Protein AF-0000000084667938 (afdb_homodimer)

Sequence (828 aa):
MRTMALGTPTEALTEAGTARRRITAACHGCRARKSRCDGQRPRCQRCQQSNSGCMYPEENSRPWHREHHQPMIQSAAPLVGQAELATAPTSSPPALDPLAAHQTPSVDVCRDRRFLSRDVLSQHIEAYFVYIYHIPGYNFFHRPSLLEDLYHDRIPSILSTAICAIVSGYLNRSRAGKQLSVEWATDVDSYLSTNMNNLTLLNLQLMVLSLYQHLSYRQFGRSWLILGTATRLALGIQLNKESRLAPESEGIALRECQRRLAWGIFIQDKLHSGGIDEFVAMPARWMQISLPLEEDDFLRERSRQPVFLSDDPGHVPQEGLGISAYTVVLMQLRHEILQSSSSSQIGDAAMIASLVSLETRMQRFYAALPAHLRLTDRNLFAYSSSSRLIAFISLNTWYLQACCDLFRICLPGMMRTMALGTPTEALTEAGTARRRITAACHGCRARKSRCDGQRPRCQRCQQSNSGCMYPEENSRPWHREHHQPMIQSAAPLVGQAELATAPTSSPPALDPLAAHQTPSVDVCRDRRFLSRDVLSQHIEAYFVYIYHIPGYNFFHRPSLLEDLYHDRIPSILSTAICAIVSGYLNRSRAGKQLSVEWATDVDSYLSTNMNNLTLLNLQLMVLSLYQHLSYRQFGRSWLILGTATRLALGIQLNKESRLAPESEGIALRECQRRLAWGIFIQDKLHSGGIDEFVAMPARWMQISLPLEEDDFLRERSRQPVFLSDDPGHVPQEGLGISAYTVVLMQLRHEILQSSSSSQIGDAAMIASLVSLETRMQRFYAALPAHLRLTDRNLFAYSSSSRLIAFISLNTWYLQACCDLFRICLPGM

Radius of gyration: 36.8 Å; Cα contacts (8 Å, |Δi|>4): 909; chains: 2; bounding box: 101×114×117 Å

Organism: Exserohilum turcicum (strain 28A) (NCBI:txid671987)

InterPro domains:
  IPR001138 Zn(2)Cys(6) fungal-type DNA-binding domain [PF00172] (26-61)
  IPR001138 Zn(2)Cys(6) fungal-type DNA-binding domain [PS00463] (26-54)
  IPR001138 Zn(2)Cys(6) fungal-type DNA-binding domain [PS50048] (26-56)
  IPR001138 Zn(2)Cys(6) fungal-type DNA-binding domain [SM00066] (21-65)
  IPR001138 Zn(2)Cys(6) fungal-type DNA-binding domain [cd00067] (22-57)
  IPR007219 Xylanolytic transcriptional activator, regulatory domain [PF04082] (126-348)
  IPR007219 Xylanolytic transcriptional activator, regulatory domain [SM00906] (223-298)
  IPR036864 Zn(2)-C6 fungal-type DNA-binding domain superfamily [G3DSA:4.10.240.10] (18-77)
  IPR036864 Zn(2)-C6 fungal-type DNA-binding domain superfamily [SSF57701] (17-60)
  IPR050815 Transcription factor, fungi [PTHR47338] (10-412)

Nearest PDB structures (foldseek):
  3ceq-assembly1_A  TM=2.970E-01  e=5.675E-01  Homo sapiens
  4y6c-assembly1_A-2  TM=4.890E-01  e=3.704E+00  Podospora anserina
  5o09-assembly1_1C  TM=3.428E-01  e=1.954E+00  Prosthecobacter vanneervenii
  5o01-assembly2_B  TM=3.754E-01  e=4.033E+00  Prosthecobacter vanneervenii
  5fjy-assembly2_C-2  TM=2.955E-01  e=2.633E+00  Mus musculus

Structure (mmCIF, N/CA/C/O backbone):
data_AF-0000000084667938-model_v1
#
loop_
_entity.id
_entity.type
_entity.pdbx_description
1 polymer 'Zn(2)-C6 fungal-type domain-containing protein'
#
loop_
_atom_site.group_PDB
_atom_site.id
_atom_site.type_symbol
_atom_site.label_atom_id
_atom_site.label_alt_id
_atom_site.label_comp_id
_atom_site.label_asym_id
_atom_site.label_entity_id
_atom_site.label_seq_id
_atom_site.pdbx_PDB_ins_code
_atom_site.Cartn_x
_atom_site.Cartn_y
_atom_site.Cartn_z
_atom_site.occupancy
_atom_site.B_iso_or_equiv
_atom_site.auth_seq_id
_atom_site.auth_comp_id
_atom_site.auth_asym_id
_atom_site.auth_atom_id
_atom_site.pdbx_PDB_model_num
ATOM 1 N N . MET A 1 1 ? -57.5 -2.74 -85.188 1 15.11 1 MET A N 1
ATOM 2 C CA . MET A 1 1 ? -56.156 -3.207 -84.812 1 15.11 1 MET A CA 1
ATOM 3 C C . MET A 1 1 ? -56.188 -3.76 -83.375 1 15.11 1 MET A C 1
ATOM 5 O O . MET A 1 1 ? -55.781 -4.891 -83.125 1 15.11 1 MET A O 1
ATOM 9 N N . ARG A 1 2 ? -55.688 -3.002 -81.938 1 16.14 2 ARG A N 1
ATOM 10 C CA . ARG A 1 2 ? -54.312 -3.166 -81.5 1 16.14 2 ARG A CA 1
ATOM 11 C C . ARG A 1 2 ? -54.25 -4.137 -80.312 1 16.14 2 ARG A C 1
ATOM 13 O O . ARG A 1 2 ? -55.219 -4.293 -79.562 1 16.14 2 ARG A O 1
ATOM 20 N N . THR A 1 3 ? -52.938 -4.383 -79.812 1 17.25 3 THR A N 1
ATOM 21 C CA . THR A 1 3 ? -51.969 -5.406 -79.5 1 17.25 3 THR A CA 1
ATOM 22 C C . THR A 1 3 ? -52 -5.707 -78 1 17.25 3 THR A C 1
ATOM 24 O O . THR A 1 3 ? -52.594 -4.961 -77.25 1 17.25 3 THR A O 1
ATOM 27 N N . MET A 1 4 ? -50.781 -5.742 -77.375 1 18.44 4 MET A N 1
ATOM 28 C CA . MET A 1 4 ? -49.906 -6.582 -76.625 1 18.44 4 MET A CA 1
ATOM 29 C C . MET A 1 4 ? -50.062 -6.324 -75.125 1 18.44 4 MET A C 1
ATOM 31 O O . MET A 1 4 ? -50.219 -7.266 -74.312 1 18.44 4 MET A O 1
ATOM 35 N N . ALA A 1 5 ? -49.375 -5.238 -74.312 1 20.41 5 ALA A N 1
ATOM 36 C CA . ALA A 1 5 ? -48.062 -5.441 -73.688 1 20.41 5 ALA A CA 1
ATOM 37 C C . ALA A 1 5 ? -48.188 -5.77 -72.188 1 20.41 5 ALA A C 1
ATOM 39 O O . ALA A 1 5 ? -48.906 -5.094 -71.5 1 20.41 5 ALA A O 1
ATOM 40 N N . LEU A 1 6 ? -47.594 -6.879 -71.688 1 24.2 6 LEU A N 1
ATOM 41 C CA . LEU A 1 6 ? -47.406 -7.742 -70.5 1 24.2 6 LEU A CA 1
ATOM 42 C C . LEU A 1 6 ? -46.625 -7.027 -69.438 1 24.2 6 LEU A C 1
ATOM 44 O O . LEU A 1 6 ? -45.406 -6.781 -69.562 1 24.2 6 LEU A O 1
ATOM 48 N N . GLY A 1 7 ? -47.031 -6.098 -68.812 1 23.89 7 GLY A N 1
ATOM 49 C CA . GLY A 1 7 ? -46.156 -5.188 -68.062 1 23.89 7 GLY A CA 1
ATOM 50 C C . GLY A 1 7 ? -45.438 -5.852 -66.938 1 23.89 7 GLY A C 1
ATOM 51 O O . GLY A 1 7 ? -46.062 -6.488 -66.062 1 23.89 7 GLY A O 1
ATOM 52 N N . THR A 1 8 ? -44.031 -6.168 -67.25 1 26.73 8 THR A N 1
ATOM 53 C CA . THR A 1 8 ? -42.875 -6.84 -66.688 1 26.73 8 THR A CA 1
ATOM 54 C C . THR A 1 8 ? -42.562 -6.285 -65.25 1 26.73 8 THR A C 1
ATOM 56 O O . THR A 1 8 ? -42.281 -5.102 -65.125 1 26.73 8 THR A O 1
ATOM 59 N N . PRO A 1 9 ? -43.156 -6.867 -64.25 1 29.2 9 PRO A N 1
ATOM 60 C CA . PRO A 1 9 ? -42.906 -6.23 -62.969 1 29.2 9 PRO A CA 1
ATOM 61 C C . PRO A 1 9 ? -41.406 -6.113 -62.625 1 29.2 9 PRO A C 1
ATOM 63 O O . PRO A 1 9 ? -40.656 -7.07 -62.812 1 29.2 9 PRO A O 1
ATOM 66 N N . THR A 1 10 ? -40.781 -5.039 -62.969 1 29.22 10 THR A N 1
ATOM 67 C CA . THR A 1 10 ? -39.406 -4.578 -63 1 29.22 10 THR A CA 1
ATOM 68 C C . THR A 1 10 ? -38.688 -4.871 -61.688 1 29.22 10 THR A C 1
ATOM 70 O O . THR A 1 10 ? -39.031 -4.316 -60.656 1 29.22 10 THR A O 1
ATOM 73 N N . GLU A 1 11 ? -38.25 -6.215 -61.531 1 31.39 11 GLU A N 1
ATOM 74 C CA . GLU A 1 11 ? -37.5 -6.746 -60.406 1 31.39 11 GLU A CA 1
ATOM 75 C C . GLU A 1 11 ? -36.375 -5.801 -60 1 31.39 11 GLU A C 1
ATOM 77 O O . GLU A 1 11 ? -35.719 -5.211 -60.875 1 31.39 11 GLU A O 1
ATOM 82 N N . ALA A 1 12 ? -36.281 -5.289 -58.844 1 37.78 12 ALA A N 1
ATOM 83 C CA . ALA A 1 12 ? -35.469 -4.133 -58.531 1 37.78 12 ALA A CA 1
ATOM 84 C C . ALA A 1 12 ? -34.031 -4.344 -59 1 37.78 12 ALA A C 1
ATOM 86 O O . ALA A 1 12 ? -33.312 -5.219 -58.5 1 37.78 12 ALA A O 1
ATOM 87 N N . LEU A 1 13 ? -33.656 -4.289 -60.5 1 34.34 13 LEU A N 1
ATOM 88 C CA . LEU A 1 13 ? -32.344 -4.234 -61.188 1 34.34 13 LEU A CA 1
ATOM 89 C C . LEU A 1 13 ? -31.422 -3.252 -60.5 1 34.34 13 LEU A C 1
ATOM 91 O O . LEU A 1 13 ? -31.875 -2.285 -59.875 1 34.34 13 LEU A O 1
ATOM 95 N N . THR A 1 14 ? -30.203 -3.648 -60.125 1 39.41 14 THR A N 1
ATOM 96 C CA . THR A 1 14 ? -29.25 -2.623 -59.75 1 39.41 14 THR A CA 1
ATOM 97 C C . THR A 1 14 ? -29.297 -1.44 -60.688 1 39.41 14 THR A C 1
ATOM 99 O O . THR A 1 14 ? -29.859 -1.54 -61.781 1 39.41 14 THR A O 1
ATOM 102 N N . GLU A 1 15 ? -29.016 -0.064 -60.531 1 42.41 15 GLU A N 1
ATOM 103 C CA . GLU A 1 15 ? -29.047 1.001 -61.531 1 42.41 15 GLU A CA 1
ATOM 104 C C . GLU A 1 15 ? -28.594 0.493 -62.906 1 42.41 15 GLU A C 1
ATOM 106 O O . GLU A 1 15 ? -29.062 0.974 -63.938 1 42.41 15 GLU A O 1
ATOM 111 N N . ALA A 1 16 ? -27.688 -0.507 -63.031 1 40.62 16 ALA A N 1
ATOM 112 C CA . ALA A 1 16 ? -27.172 -1.001 -64.312 1 40.62 16 ALA A CA 1
ATOM 113 C C . ALA A 1 16 ? -27.938 -2.242 -64.75 1 40.62 16 ALA A C 1
ATOM 115 O O . ALA A 1 16 ? -27.547 -2.889 -65.75 1 40.62 16 ALA A O 1
ATOM 116 N N . GLY A 1 17 ? -29.266 -2.748 -64.5 1 38.38 17 GLY A N 1
ATOM 117 C CA . GLY A 1 17 ? -30.328 -3.672 -64.875 1 38.38 17 GLY A CA 1
ATOM 118 C C . GLY A 1 17 ? -30.125 -5.062 -64.312 1 38.38 17 GLY A C 1
ATOM 119 O O . GLY A 1 17 ? -30.844 -5.996 -64.688 1 38.38 17 GLY A O 1
ATOM 120 N N . THR A 1 18 ? -28.906 -5.652 -64.062 1 35.72 18 THR A N 1
ATOM 121 C CA . THR A 1 18 ? -28.594 -7.066 -63.906 1 35.72 18 THR A CA 1
ATOM 122 C C . THR A 1 18 ? -29.016 -7.535 -62.5 1 35.72 18 THR A C 1
ATOM 124 O O . THR A 1 18 ? -28.984 -6.77 -61.531 1 35.72 18 THR A O 1
ATOM 127 N N . ALA A 1 19 ? -29.875 -8.641 -62.344 1 40.5 19 ALA A N 1
ATOM 128 C CA . ALA A 1 19 ? -30.438 -9.227 -61.125 1 40.5 19 ALA A CA 1
ATOM 129 C C . ALA A 1 19 ? -29.328 -9.664 -60.188 1 40.5 19 ALA A C 1
ATOM 131 O O . ALA A 1 19 ? -28.359 -10.289 -60.594 1 40.5 19 ALA A O 1
ATOM 132 N N . ARG A 1 20 ? -29.188 -9.18 -58.969 1 42.66 20 ARG A N 1
ATOM 133 C CA . ARG A 1 20 ? -28.109 -9.531 -58.062 1 42.66 20 ARG A CA 1
ATOM 134 C C . ARG A 1 20 ? -28.234 -10.977 -57.594 1 42.66 20 ARG A C 1
ATOM 136 O O . ARG A 1 20 ? -29.188 -11.336 -56.906 1 42.66 20 ARG A O 1
ATOM 143 N N . ARG A 1 21 ? -27.844 -12.086 -58.312 1 40.84 21 ARG A N 1
ATOM 144 C CA . ARG A 1 21 ? -27.969 -13.492 -57.969 1 40.84 21 ARG A CA 1
ATOM 145 C C . ARG A 1 21 ? -27.188 -13.812 -56.719 1 40.84 21 ARG A C 1
ATOM 147 O O . ARG A 1 21 ? -26 -13.484 -56.594 1 40.84 21 ARG A O 1
ATOM 154 N N . ARG A 1 22 ? -27.906 -14.125 -55.625 1 43.41 22 ARG A N 1
ATOM 155 C CA . ARG A 1 22 ? -27.328 -14.656 -54.375 1 43.41 22 ARG A CA 1
ATOM 156 C C . ARG A 1 22 ? -26.609 -15.977 -54.625 1 43.41 22 ARG A C 1
ATOM 158 O O . ARG A 1 22 ? -27.172 -16.875 -55.25 1 43.41 22 ARG A O 1
ATOM 165 N N . ILE A 1 23 ? -25.25 -16.062 -54.719 1 47.75 23 ILE A N 1
ATOM 166 C CA . ILE A 1 23 ? -24.391 -17.188 -55.062 1 47.75 23 ILE A CA 1
ATOM 167 C C . ILE A 1 23 ? -24.75 -18.375 -54.156 1 47.75 23 ILE A C 1
ATOM 169 O O . ILE A 1 23 ? -24.766 -18.266 -52.938 1 47.75 23 ILE A O 1
ATOM 173 N N . THR A 1 24 ? -25.516 -19.406 -54.625 1 55.75 24 THR A N 1
ATOM 174 C CA . THR A 1 24 ? -25.844 -20.656 -53.969 1 55.75 24 THR A CA 1
ATOM 175 C C . THR A 1 24 ? -24.562 -21.406 -53.562 1 55.75 24 THR A C 1
ATOM 177 O O . THR A 1 24 ? -23.562 -21.344 -54.281 1 55.75 24 THR A O 1
ATOM 180 N N . ALA A 1 25 ? -24.453 -21.969 -52.438 1 65.38 25 ALA A N 1
ATOM 181 C CA . ALA A 1 25 ? -23.281 -22.641 -51.875 1 65.38 25 ALA A CA 1
ATOM 182 C C . ALA A 1 25 ? -22.906 -23.859 -52.719 1 65.38 25 ALA A C 1
ATOM 184 O O . ALA A 1 25 ? -23.781 -24.609 -53.156 1 65.38 25 ALA A O 1
ATOM 185 N N . ALA A 1 26 ? -21.656 -23.953 -53.125 1 75.94 26 ALA A N 1
ATOM 186 C CA . ALA A 1 26 ? -21.078 -25.031 -53.906 1 75.94 26 ALA A CA 1
ATOM 187 C C . ALA A 1 26 ? -21.062 -26.344 -53.156 1 75.94 26 ALA A C 1
ATOM 189 O O . ALA A 1 26 ? -21 -26.359 -51.906 1 75.94 26 ALA A O 1
ATOM 190 N N . CYS A 1 27 ? -21.266 -27.531 -53.781 1 76.44 27 CYS A N 1
ATOM 191 C CA . CYS A 1 27 ? -21.234 -28.828 -53.125 1 76.44 27 CYS A CA 1
ATOM 192 C C . CYS A 1 27 ? -19.828 -29.172 -52.656 1 76.44 27 CYS A C 1
ATOM 194 O O . CYS A 1 27 ? -18.844 -28.594 -53.125 1 76.44 27 CYS A O 1
ATOM 196 N N . HIS A 1 28 ? -19.641 -30.047 -51.688 1 78.06 28 HIS A N 1
ATOM 197 C CA . HIS A 1 28 ? -18.359 -30.422 -51.125 1 78.06 28 HIS A CA 1
ATOM 198 C C . HIS A 1 28 ? -17.438 -31.047 -52.156 1 78.06 28 HIS A C 1
ATOM 200 O O . HIS A 1 28 ? -16.219 -30.828 -52.125 1 78.06 28 HIS A O 1
ATOM 206 N N . GLY A 1 29 ? -17.984 -31.797 -53.031 1 77.25 29 GLY A N 1
ATOM 207 C CA . GLY A 1 29 ? -17.172 -32.438 -54.062 1 77.25 29 GLY A CA 1
ATOM 208 C C . GLY A 1 29 ? -16.531 -31.469 -55.031 1 77.25 29 GLY A C 1
ATOM 209 O O . GLY A 1 29 ? -15.344 -31.562 -55.312 1 77.25 29 GLY A O 1
ATOM 210 N N . CYS A 1 30 ? -17.312 -30.609 -55.5 1 77.06 30 CYS A N 1
ATOM 211 C CA . CYS A 1 30 ? -16.812 -29.594 -56.438 1 77.06 30 CYS A CA 1
ATOM 212 C C . CYS A 1 30 ? -15.883 -28.625 -55.719 1 77.06 30 CYS A C 1
ATOM 214 O O . CYS A 1 30 ? -14.906 -28.156 -56.312 1 77.06 30 CYS A O 1
ATOM 216 N N . ARG A 1 31 ? -16.125 -28.312 -54.438 1 74.69 31 ARG A N 1
ATOM 217 C CA . ARG A 1 31 ? -15.242 -27.484 -53.625 1 74.69 31 ARG A CA 1
ATOM 218 C C . ARG A 1 31 ? -13.867 -28.125 -53.469 1 74.69 31 ARG A C 1
ATOM 220 O O . ARG A 1 31 ? -12.844 -27.453 -53.531 1 74.69 31 ARG A O 1
ATOM 227 N N . ALA A 1 32 ? -13.898 -29.406 -53.281 1 76.62 32 ALA A N 1
ATOM 228 C CA . ALA A 1 32 ? -12.641 -30.125 -53.062 1 76.62 32 ALA A CA 1
ATOM 229 C C . ALA A 1 32 ? -11.82 -30.156 -54.344 1 76.62 32 ALA A C 1
ATOM 231 O O . ALA A 1 32 ? -10.586 -30.094 -54.312 1 76.62 32 ALA A O 1
ATOM 232 N N . ARG A 1 33 ? -12.508 -30.156 -55.438 1 76.25 33 ARG A N 1
ATOM 233 C CA . ARG A 1 33 ? -11.805 -30.234 -56.719 1 76.25 33 ARG A CA 1
ATOM 234 C C . ARG A 1 33 ? -11.641 -28.859 -57.344 1 76.25 33 ARG A C 1
ATOM 236 O O . ARG A 1 33 ? -11.125 -28.734 -58.469 1 76.25 33 ARG A O 1
ATOM 243 N N . LYS A 1 34 ? -11.969 -27.797 -56.562 1 73.12 34 LYS A N 1
ATOM 244 C CA . LYS A 1 34 ? -11.875 -26.391 -56.969 1 73.12 34 LYS A CA 1
ATOM 245 C C . LYS A 1 34 ? -12.461 -26.172 -58.344 1 73.12 34 LYS A C 1
ATOM 247 O O . LYS A 1 34 ? -11.906 -25.406 -59.156 1 73.12 34 LYS A O 1
ATOM 252 N N . SER A 1 35 ? -13.492 -26.953 -58.594 1 77.38 35 SER A N 1
ATOM 253 C CA . SER A 1 35 ? -14.172 -26.828 -59.875 1 77.38 35 SER A CA 1
ATOM 254 C C . SER A 1 35 ? -15.492 -26.094 -59.75 1 77.38 35 SER A C 1
ATOM 256 O O . SER A 1 35 ? -16.078 -26.062 -58.656 1 77.38 35 SER A O 1
ATOM 258 N N . ARG A 1 36 ? -15.93 -25.406 -60.719 1 75.31 36 ARG A N 1
ATOM 259 C CA . ARG A 1 36 ? -17.156 -24.609 -60.719 1 75.31 36 ARG A CA 1
ATOM 260 C C . ARG A 1 36 ? -18.391 -25.5 -60.594 1 75.31 36 ARG A C 1
ATOM 262 O O . ARG A 1 36 ? -18.641 -26.328 -61.469 1 75.31 36 ARG A O 1
ATOM 269 N N . CYS A 1 37 ? -19.047 -25.453 -59.344 1 74.5 37 CYS A N 1
ATOM 270 C CA . CYS A 1 37 ? -20.234 -26.25 -59.031 1 74.5 37 CYS A CA 1
ATOM 271 C C . CYS A 1 37 ? -21.5 -25.594 -59.594 1 74.5 37 CYS A C 1
ATOM 273 O O . CYS A 1 37 ? -21.641 -24.375 -59.531 1 74.5 37 CYS A O 1
ATOM 275 N N . ASP A 1 38 ? -22.328 -26.172 -60.344 1 77.75 38 ASP A N 1
ATOM 276 C CA . ASP A 1 38 ? -23.531 -25.594 -60.938 1 77.75 38 ASP A CA 1
ATOM 277 C C . ASP A 1 38 ? -24.641 -25.422 -59.906 1 77.75 38 ASP A C 1
ATOM 279 O O . ASP A 1 38 ? -25.688 -24.844 -60.188 1 77.75 38 ASP A O 1
ATOM 283 N N . GLY A 1 39 ? -24.375 -25.812 -58.562 1 72.94 39 GLY A N 1
ATOM 284 C CA . GLY A 1 39 ? -25.25 -25.578 -57.438 1 72.94 39 GLY A CA 1
ATOM 285 C C . GLY A 1 39 ? -26.547 -26.344 -57.5 1 72.94 39 GLY A C 1
ATOM 286 O O . GLY A 1 39 ? -27.438 -26.141 -56.688 1 72.94 39 GLY A O 1
ATOM 287 N N . GLN A 1 40 ? -26.719 -27.188 -58.5 1 77.5 40 GLN A N 1
ATOM 288 C CA . GLN A 1 40 ? -27.969 -27.922 -58.625 1 77.5 40 GLN A CA 1
ATOM 289 C C . GLN A 1 40 ? -28.047 -29.047 -57.594 1 77.5 40 GLN A C 1
ATOM 291 O O . GLN A 1 40 ? -27.078 -29.766 -57.375 1 77.5 40 GLN A O 1
ATOM 296 N N . ARG A 1 41 ? -29.141 -29.062 -56.75 1 75.31 41 ARG A N 1
ATOM 297 C CA . ARG A 1 41 ? -29.406 -30.094 -55.75 1 75.31 41 ARG A CA 1
ATOM 298 C C . ARG A 1 41 ? -30.328 -31.172 -56.312 1 75.31 41 ARG A C 1
ATOM 300 O O . ARG A 1 41 ? -31.156 -30.891 -57.188 1 75.31 41 ARG A O 1
ATOM 307 N N . PRO A 1 42 ? -30.031 -32.312 -55.906 1 73.56 42 PRO A N 1
ATOM 308 C CA . PRO A 1 42 ? -29.172 -32.781 -54.812 1 73.56 42 PRO A CA 1
ATOM 309 C C . PRO A 1 42 ? -27.766 -33.125 -55.281 1 73.56 42 PRO A C 1
ATOM 311 O O . PRO A 1 42 ? -26.859 -33.25 -54.469 1 73.56 42 PRO A O 1
ATOM 314 N N . ARG A 1 43 ? -27.609 -33.312 -56.531 1 79.19 43 ARG A N 1
ATOM 315 C CA . ARG A 1 43 ? -26.312 -33.625 -57.125 1 79.19 43 ARG A CA 1
ATOM 316 C C . ARG A 1 43 ? -25.984 -32.656 -58.25 1 79.19 43 ARG A C 1
ATOM 318 O O . ARG A 1 43 ? -26.781 -32.469 -59.156 1 79.19 43 ARG A O 1
ATOM 325 N N . CYS A 1 44 ? -24.75 -32.031 -58.062 1 76.75 44 CYS A N 1
ATOM 326 C CA . CYS A 1 44 ? -24.344 -31.094 -59.125 1 76.75 44 CYS A CA 1
ATOM 327 C C . CYS A 1 44 ? -23.906 -31.828 -60.375 1 76.75 44 CYS A C 1
ATOM 329 O O . CYS A 1 44 ? -23.531 -33 -60.312 1 76.75 44 CYS A O 1
ATOM 331 N N . GLN A 1 45 ? -24.172 -31.188 -61.594 1 81.56 45 GLN A N 1
ATOM 332 C CA . GLN A 1 45 ? -23.891 -31.812 -62.906 1 81.56 45 GLN A CA 1
ATOM 333 C C . GLN A 1 45 ? -22.438 -32.281 -63 1 81.56 45 GLN A C 1
ATOM 335 O O . GLN A 1 45 ? -22.156 -33.312 -63.594 1 81.56 45 GLN A O 1
ATOM 340 N N . ARG A 1 46 ? -21.562 -31.5 -62.25 1 77.38 46 ARG A N 1
ATOM 341 C CA . ARG A 1 46 ? -20.141 -31.828 -62.312 1 77.38 46 ARG A CA 1
ATOM 342 C C . ARG A 1 46 ? -19.828 -33.094 -61.5 1 77.38 46 ARG A C 1
ATOM 344 O O . ARG A 1 46 ? -19.062 -33.938 -61.969 1 77.38 46 ARG A O 1
ATOM 351 N N . CYS A 1 47 ? -20.344 -33.156 -60.375 1 78.19 47 CYS A N 1
ATOM 352 C CA . CYS A 1 47 ? -20.125 -34.344 -59.562 1 78.19 47 CYS A CA 1
ATOM 353 C C . CYS A 1 47 ? -20.797 -35.562 -60.188 1 78.19 47 CYS A C 1
ATOM 355 O O . CYS A 1 47 ? -20.297 -36.688 -60.031 1 78.19 47 CYS A O 1
ATOM 357 N N . GLN A 1 48 ? -21.922 -35.375 -60.969 1 81.5 48 GLN A N 1
ATOM 358 C CA . GLN A 1 48 ? -22.578 -36.469 -61.719 1 81.5 48 GLN A CA 1
ATOM 359 C C . GLN A 1 48 ? -21.672 -37 -62.844 1 81.5 48 GLN A C 1
ATOM 361 O O . GLN A 1 48 ? -21.578 -38.219 -63.031 1 81.5 48 GLN A O 1
ATOM 366 N N . GLN A 1 49 ? -21.016 -36.031 -63.531 1 80 49 GLN A N 1
ATOM 367 C CA . GLN A 1 49 ? -20.156 -36.406 -64.625 1 80 49 GLN A CA 1
ATOM 368 C C . GLN A 1 49 ? -18.891 -37.125 -64.125 1 80 49 GLN A C 1
ATOM 370 O O . GLN A 1 49 ? -18.391 -38.031 -64.812 1 80 49 GLN A O 1
ATOM 375 N N . SER A 1 50 ? -18.438 -36.625 -62.938 1 75.94 50 SER A N 1
ATOM 376 C CA . SER A 1 50 ? -17.203 -37.219 -62.406 1 75.94 50 SER A CA 1
ATOM 377 C C . SER A 1 50 ? -17.484 -38.375 -61.469 1 75.94 50 SER A C 1
ATOM 379 O O . SER A 1 50 ? -16.562 -39 -60.938 1 75.94 50 SER A O 1
ATOM 381 N N . ASN A 1 51 ? -18.672 -38.844 -61.344 1 76.81 51 ASN A N 1
ATOM 382 C CA . ASN A 1 51 ? -19.156 -39.938 -60.5 1 76.81 51 ASN A CA 1
ATOM 383 C C . ASN A 1 51 ? -18.609 -39.844 -59.094 1 76.81 51 ASN A C 1
ATOM 385 O O . ASN A 1 51 ? -18.266 -40.875 -58.469 1 76.81 51 ASN A O 1
ATOM 389 N N . SER A 1 52 ? -18.391 -38.594 -58.688 1 71.12 52 SER A N 1
ATOM 390 C CA . SER A 1 52 ? -17.891 -38.375 -57.344 1 71.12 52 SER A CA 1
ATOM 391 C C . SER A 1 52 ? -19.031 -38.062 -56.375 1 71.12 52 SER A C 1
ATOM 393 O O . SER A 1 52 ? -20.141 -37.75 -56.781 1 71.12 52 SER A O 1
ATOM 395 N N . GLY A 1 53 ? -18.859 -38.281 -55.062 1 73.69 53 GLY A N 1
ATOM 396 C CA . GLY A 1 53 ? -19.859 -38 -54.031 1 73.69 53 GLY A CA 1
ATOM 397 C C . GLY A 1 53 ? -20.172 -36.531 -53.906 1 73.69 53 GLY A C 1
ATOM 398 O O . GLY A 1 53 ? -19.25 -35.688 -53.844 1 73.69 53 GLY A O 1
ATOM 399 N N . CYS A 1 54 ? -21.422 -35.969 -54.188 1 73.69 54 CYS A N 1
ATOM 400 C CA . CYS A 1 54 ? -21.875 -34.594 -54.094 1 73.69 54 CYS A CA 1
ATOM 401 C C . CYS A 1 54 ? -22.656 -34.344 -52.812 1 73.69 54 CYS A C 1
ATOM 403 O O . CYS A 1 54 ? -23.688 -34.969 -52.594 1 73.69 54 CYS A O 1
ATOM 405 N N . MET A 1 55 ? -22.031 -33.781 -51.75 1 77.81 55 MET A N 1
ATOM 406 C CA . MET A 1 55 ? -22.703 -33.469 -50.5 1 77.81 55 MET A CA 1
ATOM 407 C C . MET A 1 55 ? -22.797 -31.969 -50.281 1 77.81 55 MET A C 1
ATOM 409 O O . MET A 1 55 ? -21.828 -31.25 -50.5 1 77.81 55 MET A O 1
ATOM 413 N N . TYR A 1 56 ? -23.922 -31.391 -49.938 1 73.5 56 TYR A N 1
ATOM 414 C CA . TYR A 1 56 ? -24.094 -29.984 -49.656 1 73.5 56 TYR A CA 1
ATOM 415 C C . TYR A 1 56 ? -24.156 -29.734 -48.156 1 73.5 56 TYR A C 1
ATOM 417 O O . TYR A 1 56 ? -24.625 -30.594 -47.375 1 73.5 56 TYR A O 1
ATOM 425 N N . PRO A 1 57 ? -23.594 -28.688 -47.594 1 60.12 57 PRO A N 1
ATOM 426 C CA . PRO A 1 57 ? -23.688 -28.406 -46.156 1 60.12 57 PRO A CA 1
ATOM 427 C C . PRO A 1 57 ? -25.125 -28.25 -45.656 1 60.12 57 PRO A C 1
ATOM 429 O O . PRO A 1 57 ? -25.984 -27.797 -46.406 1 60.12 57 PRO A O 1
ATOM 432 N N . GLU A 1 58 ? -25.438 -29 -44.469 1 54 58 GLU A N 1
ATOM 433 C CA . GLU A 1 58 ? -26.766 -28.984 -43.875 1 54 58 GLU A CA 1
ATOM 434 C C . GLU A 1 58 ? -27.141 -27.594 -43.406 1 54 58 GLU A C 1
ATOM 436 O O . GLU A 1 58 ? -26.312 -26.875 -42.812 1 54 58 GLU A O 1
ATOM 441 N N . GLU A 1 59 ? -28.172 -26.906 -43.781 1 46.5 59 GLU A N 1
ATOM 442 C CA . GLU A 1 59 ? -28.766 -25.703 -43.219 1 46.5 59 GLU A CA 1
ATOM 443 C C . GLU A 1 59 ? -29.25 -25.922 -41.781 1 46.5 59 GLU A C 1
ATOM 445 O O . GLU A 1 59 ? -30.078 -26.797 -41.531 1 46.5 59 GLU A O 1
ATOM 450 N N . ASN A 1 60 ? -28.438 -25.844 -40.656 1 36 60 ASN A N 1
ATOM 451 C CA . ASN A 1 60 ? -28.891 -26.109 -39.281 1 36 60 ASN A CA 1
ATOM 452 C C . ASN A 1 60 ? -30.094 -25.234 -38.938 1 36 60 ASN A C 1
ATOM 454 O O . ASN A 1 60 ? -29.984 -24 -38.875 1 36 60 ASN A O 1
ATOM 458 N N . SER A 1 61 ? -31.281 -25.578 -39.031 1 34.78 61 SER A N 1
ATOM 459 C CA . SER A 1 61 ? -32.5 -24.984 -38.531 1 34.78 61 SER A CA 1
ATOM 460 C C . SER A 1 61 ? -32.594 -25.078 -37 1 34.78 61 SER A C 1
ATOM 462 O O . SER A 1 61 ? -32.656 -26.172 -36.438 1 34.78 61 SER A O 1
ATOM 464 N N . ARG A 1 62 ? -32.062 -24.156 -36.188 1 32.22 62 ARG A N 1
ATOM 465 C CA . ARG A 1 62 ? -32.219 -24.141 -34.719 1 32.22 62 ARG A CA 1
ATOM 466 C C . ARG A 1 62 ? -33.688 -24.234 -34.344 1 32.22 62 ARG A C 1
ATOM 468 O O . ARG A 1 62 ? -34.5 -23.422 -34.781 1 32.22 62 ARG A O 1
ATOM 475 N N . PRO A 1 63 ? -34.156 -25.312 -33.594 1 27.52 63 PRO A N 1
ATOM 476 C CA . PRO A 1 63 ? -35.531 -25.5 -33.156 1 27.52 63 PRO A CA 1
ATOM 477 C C . PRO A 1 63 ? -35.906 -24.609 -31.969 1 27.52 63 PRO A C 1
ATOM 479 O O . PRO A 1 63 ? -35.062 -24.328 -31.109 1 27.52 63 PRO A O 1
ATOM 482 N N . TRP A 1 64 ? -37.031 -23.828 -31.828 1 26.58 64 TRP A N 1
ATOM 483 C CA . TRP A 1 64 ? -37.75 -22.891 -30.984 1 26.58 64 TRP A CA 1
ATOM 484 C C . TRP A 1 64 ? -38.312 -23.609 -29.75 1 26.58 64 TRP A C 1
ATOM 486 O O . TRP A 1 64 ? -39.094 -23.016 -28.984 1 26.58 64 TRP A O 1
ATOM 496 N N . HIS A 1 65 ? -37.812 -24.641 -29.078 1 23.7 65 HIS A N 1
ATOM 497 C CA . HIS A 1 65 ? -38.719 -25.328 -28.172 1 23.7 65 HIS A CA 1
ATOM 498 C C . HIS A 1 65 ? -39.031 -24.484 -26.938 1 23.7 65 HIS A C 1
ATOM 500 O O . HIS A 1 65 ? -38.125 -23.797 -26.422 1 23.7 65 HIS A O 1
ATOM 506 N N . ARG A 1 66 ? -40.344 -24.516 -26.297 1 23.77 66 ARG A N 1
ATOM 507 C CA . ARG A 1 66 ? -41.406 -23.922 -25.484 1 23.77 66 ARG A CA 1
ATOM 508 C C . ARG A 1 66 ? -41.312 -24.344 -24.031 1 23.77 66 ARG A C 1
ATOM 510 O O . ARG A 1 66 ? -42.156 -23.969 -23.203 1 23.77 66 ARG A O 1
ATOM 517 N N . GLU A 1 67 ? -40.344 -25 -23.359 1 22.06 67 GLU A N 1
ATOM 518 C CA . GLU A 1 67 ? -40.812 -25.766 -22.203 1 22.06 67 GLU A CA 1
ATOM 519 C C . GLU A 1 67 ? -41.188 -24.828 -21.062 1 22.06 67 GLU A C 1
ATOM 521 O O . GLU A 1 67 ? -40.438 -23.891 -20.734 1 22.06 67 GLU A O 1
ATOM 526 N N . HIS A 1 68 ? -42.438 -24.969 -20.391 1 22.27 68 HIS A N 1
ATOM 527 C CA . HIS A 1 68 ? -43.406 -24.406 -19.453 1 22.27 68 HIS A CA 1
ATOM 528 C C . HIS A 1 68 ? -42.969 -24.672 -18.016 1 22.27 68 HIS A C 1
ATOM 530 O O . HIS A 1 68 ? -43.812 -24.578 -17.094 1 22.27 68 HIS A O 1
ATOM 536 N N . HIS A 1 69 ? -41.812 -24.625 -17.516 1 21.11 69 HIS A N 1
ATOM 537 C CA . HIS A 1 69 ? -41.562 -25.141 -16.188 1 21.11 69 HIS A CA 1
ATOM 538 C C . HIS A 1 69 ? -42.375 -24.422 -15.133 1 21.11 69 HIS A C 1
ATOM 540 O O . HIS A 1 69 ? -42.5 -23.188 -15.172 1 21.11 69 HIS A O 1
ATOM 546 N N . GLN A 1 70 ? -43.125 -25.156 -14.141 1 21.02 70 GLN A N 1
ATOM 547 C CA . GLN A 1 70 ? -44.188 -25.109 -13.141 1 21.02 70 GLN A CA 1
ATOM 548 C C . GLN A 1 70 ? -43.781 -24.281 -11.93 1 21.02 70 GLN A C 1
ATOM 550 O O . GLN A 1 70 ? -42.594 -24.203 -11.602 1 21.02 70 GLN A O 1
ATOM 555 N N . PRO A 1 71 ? -44.812 -23.812 -11.031 1 23.41 71 PRO A N 1
ATOM 556 C CA . PRO A 1 71 ? -45.094 -22.734 -10.078 1 23.41 71 PRO A CA 1
ATOM 557 C C . PRO A 1 71 ? -44.594 -23.031 -8.672 1 23.41 71 PRO A C 1
ATOM 559 O O . PRO A 1 71 ? -44.844 -22.25 -7.742 1 23.41 71 PRO A O 1
ATOM 562 N N . MET A 1 72 ? -43.562 -23.797 -8.305 1 20.33 72 MET A N 1
ATOM 563 C CA . MET A 1 72 ? -43.688 -24.375 -6.969 1 20.33 72 MET A CA 1
ATOM 564 C C . MET A 1 72 ? -43.812 -23.281 -5.91 1 20.33 72 MET A C 1
ATOM 566 O O . MET A 1 72 ? -43.031 -22.312 -5.922 1 20.33 72 MET A O 1
ATOM 570 N N . ILE A 1 73 ? -44.719 -23.422 -4.801 1 19.78 73 ILE A N 1
ATOM 571 C CA . ILE A 1 73 ? -45.5 -22.75 -3.771 1 19.78 73 ILE A CA 1
ATOM 572 C C . ILE A 1 73 ? -44.625 -22.516 -2.535 1 19.78 73 ILE A C 1
ATOM 574 O O . ILE A 1 73 ? -45.125 -22.047 -1.51 1 19.78 73 ILE A O 1
ATOM 578 N N . GLN A 1 74 ? -43.344 -22.453 -2.502 1 18.78 74 GLN A N 1
ATOM 579 C CA . GLN A 1 74 ? -42.812 -22.703 -1.163 1 18.78 74 GLN A CA 1
ATOM 580 C C . GLN A 1 74 ? -43.344 -21.672 -0.167 1 18.78 74 GLN A C 1
ATOM 582 O O . GLN A 1 74 ? -43.469 -20.5 -0.511 1 18.78 74 GLN A O 1
ATOM 587 N N . SER A 1 75 ? -43.656 -22.062 1.121 1 18.59 75 SER A N 1
ATOM 588 C CA . SER A 1 75 ? -44.406 -21.766 2.334 1 18.59 75 SER A CA 1
ATOM 589 C C . SER A 1 75 ? -43.875 -20.516 3.029 1 18.59 75 SER A C 1
ATOM 591 O O . SER A 1 75 ? -42.75 -20.078 2.752 1 18.59 75 SER A O 1
ATOM 593 N N . ALA A 1 76 ? -44.031 -20.422 4.484 1 18.12 76 ALA A N 1
ATOM 594 C CA . ALA A 1 76 ? -44.812 -19.641 5.457 1 18.12 76 ALA A CA 1
ATOM 595 C C . ALA A 1 76 ? -43.906 -18.734 6.277 1 18.12 76 ALA A C 1
ATOM 597 O O . ALA A 1 76 ? -44.375 -17.953 7.117 1 18.12 76 ALA A O 1
ATOM 598 N N . ALA A 1 77 ? -42.531 -18.656 6.336 1 20.77 77 ALA A N 1
ATOM 599 C CA . ALA A 1 77 ? -42.094 -18.359 7.691 1 20.77 77 ALA A CA 1
ATOM 600 C C . ALA A 1 77 ? -42.562 -16.984 8.141 1 20.77 77 ALA A C 1
ATOM 602 O O . ALA A 1 77 ? -42.688 -16.062 7.332 1 20.77 77 ALA A O 1
ATOM 603 N N . PRO A 1 78 ? -42.969 -16.703 9.461 1 20.27 78 PRO A N 1
ATOM 604 C CA . PRO A 1 78 ? -43.75 -15.695 10.211 1 20.27 78 PRO A CA 1
ATOM 605 C C . PRO A 1 78 ? -43.062 -14.336 10.234 1 20.27 78 PRO A C 1
ATOM 607 O O . PRO A 1 78 ? -41.844 -14.258 10.117 1 20.27 78 PRO A O 1
ATOM 610 N N . LEU A 1 79 ? -43.812 -13.195 10.109 1 20.3 79 LEU A N 1
ATOM 611 C CA . LEU A 1 79 ? -43.781 -11.758 9.898 1 20.3 79 LEU A CA 1
ATOM 612 C C . LEU A 1 79 ? -43.344 -11.031 11.172 1 20.3 79 LEU A C 1
ATOM 614 O O . LEU A 1 79 ? -44.125 -10.922 12.117 1 20.3 79 LEU A O 1
ATOM 618 N N . VAL A 1 80 ? -42.219 -11.359 11.883 1 21.58 80 VAL A N 1
ATOM 619 C CA . VAL A 1 80 ? -42.062 -10.648 13.148 1 21.58 80 VAL A CA 1
ATOM 620 C C . VAL A 1 80 ? -42.219 -9.148 12.922 1 21.58 80 VAL A C 1
ATOM 622 O O . VAL A 1 80 ? -41.812 -8.625 11.883 1 21.58 80 VAL A O 1
ATOM 625 N N . GLY A 1 81 ? -43 -8.344 13.727 1 19.44 81 GLY A N 1
ATOM 626 C CA . GLY A 1 81 ? -43.688 -7.07 13.859 1 19.44 81 GLY A CA 1
ATOM 627 C C . GLY A 1 81 ? -42.75 -5.895 13.961 1 19.44 81 GLY A C 1
ATOM 628 O O . GLY A 1 81 ? -42.062 -5.727 14.977 1 19.44 81 GLY A O 1
ATOM 629 N N . GLN A 1 82 ? -41.969 -5.57 12.984 1 19.73 82 GLN A N 1
ATOM 630 C CA . GLN A 1 82 ? -41 -4.48 13.07 1 19.73 82 GLN A CA 1
ATOM 631 C C . GLN A 1 82 ? -41.719 -3.137 13.258 1 19.73 82 GLN A C 1
ATOM 633 O O . GLN A 1 82 ? -42.594 -2.791 12.492 1 19.73 82 GLN A O 1
ATOM 638 N N . ALA A 1 83 ? -41.625 -2.439 14.469 1 21.78 83 ALA A N 1
ATOM 639 C CA . ALA A 1 83 ? -42.156 -1.166 14.961 1 21.78 83 ALA A CA 1
ATOM 640 C C . ALA A 1 83 ? -41.875 -0.04 13.969 1 21.78 83 ALA A C 1
ATOM 642 O O . ALA A 1 83 ? -40.812 -0.01 13.344 1 21.78 83 ALA A O 1
ATOM 643 N N . GLU A 1 84 ? -42.844 0.748 13.445 1 21.59 84 GLU A N 1
ATOM 644 C CA . GLU A 1 84 ? -43.156 1.79 12.469 1 21.59 84 GLU A CA 1
ATOM 645 C C . GLU A 1 84 ? -42.469 3.107 12.844 1 21.59 84 GLU A C 1
ATOM 647 O O . GLU A 1 84 ? -42.969 3.855 13.68 1 21.59 84 GLU A O 1
ATOM 652 N N . LEU A 1 85 ? -41.25 3.213 13.227 1 21.5 85 LEU A N 1
ATOM 653 C CA . LEU A 1 85 ? -40.844 4.555 13.641 1 21.5 85 LEU A CA 1
ATOM 654 C C . LEU A 1 85 ? -41.156 5.574 12.547 1 21.5 85 LEU A C 1
ATOM 656 O O . LEU A 1 85 ? -40.844 5.34 11.375 1 21.5 85 LEU A O 1
ATOM 660 N N . ALA A 1 86 ? -42.031 6.605 12.75 1 23.94 86 ALA A N 1
ATOM 661 C CA . ALA A 1 86 ? -42.688 7.703 12.047 1 23.94 86 ALA A CA 1
ATOM 662 C C . ALA A 1 86 ? -41.656 8.562 11.297 1 23.94 86 ALA A C 1
ATOM 664 O O . ALA A 1 86 ? -40.781 9.156 11.914 1 23.94 86 ALA A O 1
ATOM 665 N N . THR A 1 87 ? -41.281 8.227 10.047 1 22.7 87 THR A N 1
ATOM 666 C CA . THR A 1 87 ? -40.406 8.859 9.094 1 22.7 87 THR A CA 1
ATOM 667 C C . THR A 1 87 ? -40.906 10.25 8.711 1 22.7 87 THR A C 1
ATOM 669 O O . THR A 1 87 ? -42 10.398 8.188 1 22.7 87 THR A O 1
ATOM 672 N N . ALA A 1 88 ? -40.656 11.336 9.523 1 26.41 88 ALA A N 1
ATOM 673 C CA . ALA A 1 88 ? -41.062 12.695 9.195 1 26.41 88 ALA A CA 1
ATOM 674 C C . ALA A 1 88 ? -40.781 13.008 7.727 1 26.41 88 ALA A C 1
ATOM 676 O O . ALA A 1 88 ? -39.812 12.508 7.152 1 26.41 88 ALA A O 1
ATOM 677 N N . PRO A 1 89 ? -41.75 13.539 6.871 1 25.95 89 PRO A N 1
ATOM 678 C CA . PRO A 1 89 ? -41.812 13.758 5.426 1 25.95 89 PRO A CA 1
ATOM 679 C C . PRO A 1 89 ? -40.688 14.672 4.914 1 25.95 89 PRO A C 1
ATOM 681 O O . PRO A 1 89 ? -40.625 15.844 5.293 1 25.95 89 PRO A O 1
ATOM 684 N N . THR A 1 90 ? -39.469 14.336 5.062 1 24.23 90 THR A N 1
ATOM 685 C CA . THR A 1 90 ? -38.469 15.281 4.648 1 24.23 90 THR A CA 1
ATOM 686 C C . THR A 1 90 ? -38.656 15.68 3.188 1 24.23 90 THR A C 1
ATOM 688 O O . THR A 1 90 ? -38.781 14.82 2.314 1 24.23 90 THR A O 1
ATOM 691 N N . SER A 1 91 ? -39.25 16.875 2.924 1 28.02 91 SER A N 1
ATOM 692 C CA . SER A 1 91 ? -39.469 17.547 1.649 1 28.02 91 SER A CA 1
ATOM 693 C C . SER A 1 91 ? -38.25 17.406 0.739 1 28.02 91 SER A C 1
ATOM 695 O O . SER A 1 91 ? -37.125 17.656 1.161 1 28.02 91 SER A O 1
ATOM 697 N N . SER A 1 92 ? -38.344 16.562 -0.324 1 27.44 92 SER A N 1
ATOM 698 C CA . SER A 1 92 ? -37.469 16.047 -1.364 1 27.44 92 SER A CA 1
ATOM 699 C C . SER A 1 92 ? -36.906 17.172 -2.23 1 27.44 92 SER A C 1
ATOM 701 O O . SER A 1 92 ? -37.656 17.938 -2.828 1 27.44 92 SER A O 1
ATOM 703 N N . PRO A 1 93 ? -35.875 17.906 -1.85 1 30.7 93 PRO A N 1
ATOM 704 C CA . PRO A 1 93 ? -35.5 18.953 -2.793 1 30.7 93 PRO A CA 1
ATOM 705 C C . PRO A 1 93 ? -35.5 18.469 -4.246 1 30.7 93 PRO A C 1
ATOM 707 O O . PRO A 1 93 ? -35.406 17.281 -4.504 1 30.7 93 PRO A O 1
ATOM 710 N N . PRO A 1 94 ? -35.938 19.312 -5.238 1 28.78 94 PRO A N 1
ATOM 711 C CA . PRO A 1 94 ? -36.156 18.953 -6.637 1 28.78 94 PRO A CA 1
ATOM 712 C C . PRO A 1 94 ? -35 18.125 -7.219 1 28.78 94 PRO A C 1
ATOM 714 O O . PRO A 1 94 ? -33.875 18.219 -6.742 1 28.78 94 PRO A O 1
ATOM 717 N N . ALA A 1 95 ? -35.312 16.984 -7.926 1 31.02 95 ALA A N 1
ATOM 718 C CA . ALA A 1 95 ? -34.656 15.922 -8.672 1 31.02 95 ALA A CA 1
ATOM 719 C C . ALA A 1 95 ? -33.656 16.5 -9.688 1 31.02 95 ALA A C 1
ATOM 721 O O . ALA A 1 95 ? -34.062 17.109 -10.672 1 31.02 95 ALA A O 1
ATOM 722 N N . LEU A 1 96 ? -32.562 17.125 -9.211 1 28.84 96 LEU A N 1
ATOM 723 C CA . LEU A 1 96 ? -31.641 17.406 -10.289 1 28.84 96 LEU A CA 1
ATOM 724 C C . LEU A 1 96 ? -31.547 16.234 -11.258 1 28.84 96 LEU A C 1
ATOM 726 O O . LEU A 1 96 ? -31.594 15.07 -10.844 1 28.84 96 LEU A O 1
ATOM 730 N N . ASP A 1 97 ? -32.031 16.328 -12.508 1 28.41 97 ASP A N 1
ATOM 731 C CA . ASP A 1 97 ? -32.156 15.359 -13.586 1 28.41 97 ASP A CA 1
ATOM 732 C C . ASP A 1 97 ? -30.891 14.484 -13.672 1 28.41 97 ASP A C 1
ATOM 734 O O . ASP A 1 97 ? -29.797 15 -13.859 1 28.41 97 ASP A O 1
ATOM 738 N N . PRO A 1 98 ? -30.891 13.359 -12.984 1 31.56 98 PRO A N 1
ATOM 739 C CA . PRO A 1 98 ? -29.859 12.328 -12.883 1 31.56 98 PRO A CA 1
ATOM 740 C C . PRO A 1 98 ? -29.297 11.93 -14.242 1 31.56 98 PRO A C 1
ATOM 742 O O . PRO A 1 98 ? -28.453 11.023 -14.32 1 31.56 98 PRO A O 1
ATOM 745 N N . LEU A 1 99 ? -30 12.289 -15.344 1 28.56 99 LEU A N 1
ATOM 746 C CA . LEU A 1 99 ? -29.641 11.766 -16.656 1 28.56 99 LEU A CA 1
ATOM 747 C C . LEU A 1 99 ? -28.234 12.211 -17.047 1 28.56 99 LEU A C 1
ATOM 749 O O . LEU A 1 99 ? -27.609 11.602 -17.906 1 28.56 99 LEU A O 1
ATOM 753 N N . ALA A 1 100 ? -27.906 13.508 -16.891 1 30.3 100 ALA A N 1
ATOM 754 C CA . ALA A 1 100 ? -26.719 14.031 -17.547 1 30.3 100 ALA A CA 1
ATOM 755 C C . ALA A 1 100 ? -25.453 13.414 -16.953 1 30.3 100 ALA A C 1
ATOM 757 O O . ALA A 1 100 ? -24.375 13.5 -17.547 1 30.3 100 ALA A O 1
ATOM 758 N N . ALA A 1 101 ? -25.484 13.203 -15.664 1 32.09 101 ALA A N 1
ATOM 759 C CA . ALA A 1 101 ? -24.172 13.047 -15.031 1 32.09 101 ALA A CA 1
ATOM 760 C C . ALA A 1 101 ? -23.594 11.664 -15.305 1 32.09 101 ALA A C 1
ATOM 762 O O . ALA A 1 101 ? -22.438 11.383 -14.938 1 32.09 101 ALA A O 1
ATOM 763 N N . HIS A 1 102 ? -24.547 10.727 -15.508 1 29.89 102 HIS A N 1
ATOM 764 C CA . HIS A 1 102 ? -23.922 9.414 -15.531 1 29.89 102 HIS A CA 1
ATOM 765 C C . HIS A 1 102 ? -23.141 9.195 -16.828 1 29.89 102 HIS A C 1
ATOM 767 O O . HIS A 1 102 ? -23.484 8.32 -17.625 1 29.89 102 HIS A O 1
ATOM 773 N N . GLN A 1 103 ? -23 10.219 -17.609 1 29.23 103 GLN A N 1
ATOM 774 C CA . GLN A 1 103 ? -22.141 9.734 -18.688 1 29.23 103 GLN A CA 1
ATOM 775 C C . GLN A 1 103 ? -20.906 9.031 -18.125 1 29.23 103 GLN A C 1
ATOM 777 O O . GLN A 1 103 ? -20.078 9.648 -17.453 1 29.23 103 GLN A O 1
ATOM 782 N N . THR A 1 104 ? -21.094 7.801 -17.766 1 31.88 104 THR A N 1
ATOM 783 C CA . THR A 1 104 ? -19.953 6.926 -17.516 1 31.88 104 THR A CA 1
ATOM 784 C C . THR A 1 104 ? -18.781 7.297 -18.406 1 31.88 104 THR A C 1
ATOM 786 O O . THR A 1 104 ? -18.922 7.359 -19.641 1 31.88 104 THR A O 1
ATOM 789 N N . PRO A 1 105 ? -18.016 8.227 -18.094 1 33.25 105 PRO A N 1
ATOM 790 C CA . PRO A 1 105 ? -16.875 8.359 -19.016 1 33.25 105 PRO A CA 1
ATOM 791 C C . PRO A 1 105 ? -16.547 7.043 -19.703 1 33.25 105 PRO A C 1
ATOM 793 O O . PRO A 1 105 ? -16.641 5.973 -19.109 1 33.25 105 PRO A O 1
ATOM 796 N N . SER A 1 106 ? -16.812 6.848 -20.969 1 31.62 106 SER A N 1
ATOM 797 C CA . SER A 1 106 ? -16.516 5.805 -21.953 1 31.62 106 SER A CA 1
ATOM 798 C C . SER A 1 106 ? -15.156 5.168 -21.672 1 31.62 106 SER A C 1
ATOM 800 O O . SER A 1 106 ? -14.156 5.867 -21.5 1 31.62 106 SER A O 1
ATOM 802 N N . VAL A 1 107 ? -15.078 4.055 -20.984 1 36.53 107 VAL A N 1
ATOM 803 C CA . VAL A 1 107 ? -14.164 2.918 -21.031 1 36.53 107 VAL A CA 1
ATOM 804 C C . VAL A 1 107 ? -13.414 2.91 -22.359 1 36.53 107 VAL A C 1
ATOM 806 O O . VAL A 1 107 ? -12.414 2.197 -22.516 1 36.53 107 VAL A O 1
ATOM 809 N N . ASP A 1 108 ? -14.102 3.488 -23.422 1 35.22 108 ASP A N 1
ATOM 810 C CA . ASP A 1 108 ? -13.656 3.248 -24.781 1 35.22 108 ASP A CA 1
ATOM 811 C C . ASP A 1 108 ? -12.344 3.982 -25.078 1 35.22 108 ASP A C 1
ATOM 813 O O . ASP A 1 108 ? -12.047 4.293 -26.234 1 35.22 108 ASP A O 1
ATOM 817 N N . VAL A 1 109 ? -12.023 4.723 -24.141 1 36.34 109 VAL A N 1
ATOM 818 C CA . VAL A 1 109 ? -10.773 5.336 -24.594 1 36.34 109 VAL A CA 1
ATOM 819 C C . VAL A 1 109 ? -9.836 4.258 -25.141 1 36.34 109 VAL A C 1
ATOM 821 O O . VAL A 1 109 ? -8.68 4.535 -25.469 1 36.34 109 VAL A O 1
ATOM 824 N N . CYS A 1 110 ? -10.047 3.074 -24.5 1 36.66 110 CYS A N 1
ATOM 825 C CA . CYS A 1 110 ? -9.234 2.121 -25.234 1 36.66 110 CYS A CA 1
ATOM 826 C C . CYS A 1 110 ? -9.391 2.328 -26.734 1 36.66 110 CYS A C 1
ATOM 828 O O . CYS A 1 110 ? -10.484 2.156 -27.281 1 36.66 110 CYS A O 1
ATOM 830 N N . ARG A 1 111 ? -8.922 3.436 -27.172 1 35.72 111 ARG A N 1
ATOM 831 C CA . ARG A 1 111 ? -8.719 3.498 -28.625 1 35.72 111 ARG A CA 1
ATOM 832 C C . ARG A 1 111 ? -8.969 2.137 -29.266 1 35.72 111 ARG A C 1
ATOM 834 O O . ARG A 1 111 ? -8.688 1.099 -28.672 1 35.72 111 ARG A O 1
ATOM 841 N N . ASP A 1 112 ? -9.844 2.084 -30.125 1 37.5 112 ASP A N 1
ATOM 842 C CA . ASP A 1 112 ? -10.047 1.008 -31.094 1 37.5 112 ASP A CA 1
ATOM 843 C C . ASP A 1 112 ? -8.781 0.175 -31.266 1 37.5 112 ASP A C 1
ATOM 845 O O . ASP A 1 112 ? -8.18 0.168 -32.344 1 37.5 112 ASP A O 1
ATOM 849 N N . ARG A 1 113 ? -7.855 0.355 -30.531 1 40.62 113 ARG A N 1
ATOM 850 C CA . ARG A 1 113 ? -6.719 -0.516 -30.812 1 40.62 113 ARG A CA 1
ATOM 851 C C . ARG A 1 113 ? -7.156 -1.976 -30.906 1 40.62 113 ARG A C 1
ATOM 853 O O . ARG A 1 113 ? -7.055 -2.715 -29.922 1 40.62 113 ARG A O 1
ATOM 860 N N . ARG A 1 114 ? -8.398 -2.266 -31.172 1 41.47 114 ARG A N 1
ATOM 861 C CA . ARG A 1 114 ? -9.102 -3.25 -31.984 1 41.47 114 ARG A CA 1
ATOM 862 C C . ARG A 1 114 ? -8.156 -4.336 -32.469 1 41.47 114 ARG A C 1
ATOM 864 O O . ARG A 1 114 ? -8.469 -5.523 -32.406 1 41.47 114 ARG A O 1
ATOM 871 N N . PHE A 1 115 ? -7.285 -4.078 -33.5 1 46.72 115 PHE A N 1
ATOM 872 C CA . PHE A 1 115 ? -7.102 -5.02 -34.594 1 46.72 115 PHE A CA 1
ATOM 873 C C . PHE A 1 115 ? -6.164 -6.148 -34.188 1 46.72 115 PHE A C 1
ATOM 875 O O . PHE A 1 115 ? -5.281 -6.539 -34.938 1 46.72 115 PHE A O 1
ATOM 882 N N . LEU A 1 116 ? -5.812 -6.051 -32.688 1 66.69 116 LEU A N 1
ATOM 883 C CA . LEU A 1 116 ? -5 -7.262 -32.75 1 66.69 116 LEU A CA 1
ATOM 884 C C . LEU A 1 116 ? -5.809 -8.43 -33.281 1 66.69 116 LEU A C 1
ATOM 886 O O . LEU A 1 116 ? -6.902 -8.719 -32.812 1 66.69 116 LEU A O 1
ATOM 890 N N . SER A 1 117 ? -5.621 -8.547 -34.375 1 79.5 117 SER A N 1
ATOM 891 C CA . SER A 1 117 ? -6.227 -9.742 -34.969 1 79.5 117 SER A CA 1
ATOM 892 C C . SER A 1 117 ? -6.18 -10.914 -33.969 1 79.5 117 SER A C 1
ATOM 894 O O . SER A 1 117 ? -5.324 -10.953 -33.094 1 79.5 117 SER A O 1
ATOM 896 N N . ARG A 1 118 ? -7.211 -11.594 -33.938 1 86.62 118 ARG A N 1
ATOM 897 C CA . ARG A 1 118 ? -7.309 -12.781 -33.094 1 86.62 118 ARG A CA 1
ATOM 898 C C . ARG A 1 118 ? -6.039 -13.617 -33.188 1 86.62 118 ARG A C 1
ATOM 900 O O . ARG A 1 118 ? -5.594 -14.188 -32.188 1 86.62 118 ARG A O 1
ATOM 907 N N . ASP A 1 119 ? -5.488 -13.555 -34.281 1 86.44 119 ASP A N 1
ATOM 908 C CA . ASP A 1 119 ? -4.273 -14.336 -34.469 1 86.44 119 ASP A CA 1
ATOM 909 C C . ASP A 1 119 ? -3.105 -13.742 -33.688 1 86.44 119 ASP A C 1
ATOM 911 O O . ASP A 1 119 ? -2.316 -14.477 -33.094 1 86.44 119 ASP A O 1
ATOM 915 N N . VAL A 1 120 ? -3.086 -12.5 -33.719 1 87.19 120 VAL A N 1
ATOM 916 C CA . VAL A 1 120 ? -2.016 -11.82 -33 1 87.19 120 VAL A CA 1
ATOM 917 C C . VAL A 1 120 ? -2.201 -12.016 -31.5 1 87.19 120 VAL A C 1
ATOM 919 O O . VAL A 1 120 ? -1.238 -12.281 -30.781 1 87.19 120 VAL A O 1
ATOM 922 N N . LEU A 1 121 ? -3.412 -11.922 -31.078 1 92.94 121 LEU A N 1
ATOM 923 C CA . LEU A 1 121 ? -3.701 -12.094 -29.656 1 92.94 121 LEU A CA 1
ATOM 924 C C . LEU A 1 121 ? -3.402 -13.523 -29.219 1 92.94 121 LEU A C 1
ATOM 926 O O . LEU A 1 121 ? -2.873 -13.742 -28.125 1 92.94 121 LEU A O 1
ATOM 930 N N . SER A 1 122 ? -3.771 -14.469 -30.094 1 93.31 122 SER A N 1
ATOM 931 C CA . SER A 1 122 ? -3.492 -15.867 -29.781 1 93.31 122 SER A CA 1
ATOM 932 C C . SER A 1 122 ? -1.994 -16.109 -29.656 1 93.31 122 SER A C 1
ATOM 934 O O . SER A 1 122 ? -1.553 -16.844 -28.766 1 93.31 122 SER A O 1
ATOM 936 N N . GLN A 1 123 ? -1.291 -15.492 -30.516 1 93.62 123 GLN A N 1
ATOM 937 C CA . GLN A 1 123 ? 0.16 -15.633 -30.469 1 93.62 123 GLN A CA 1
ATOM 938 C C . GLN A 1 123 ? 0.725 -15.023 -29.172 1 93.62 123 GLN A C 1
ATOM 940 O O . GLN A 1 123 ? 1.626 -15.594 -28.562 1 93.62 123 GLN A O 1
ATOM 945 N N . HIS A 1 124 ? 0.245 -13.898 -28.828 1 94.31 124 HIS A N 1
ATOM 946 C CA . HIS A 1 124 ? 0.717 -13.234 -27.625 1 94.31 124 HIS A CA 1
ATOM 947 C C . HIS A 1 124 ? 0.33 -14.016 -26.375 1 94.31 124 HIS A C 1
ATOM 949 O O . HIS A 1 124 ? 1.121 -14.125 -25.438 1 94.31 124 HIS A O 1
ATOM 955 N N . ILE A 1 125 ? -0.856 -14.578 -26.344 1 95.94 125 ILE A N 1
ATOM 956 C CA . ILE A 1 125 ? -1.302 -15.375 -25.203 1 95.94 125 ILE A CA 1
ATOM 957 C C . ILE A 1 125 ? -0.438 -16.625 -25.062 1 95.94 125 ILE A C 1
ATOM 959 O O . ILE A 1 125 ? -0.027 -17 -23.969 1 95.94 125 ILE A O 1
ATOM 963 N N . GLU A 1 126 ? -0.134 -17.234 -26.172 1 94.88 126 GLU A N 1
ATOM 964 C CA . GLU A 1 126 ? 0.738 -18.406 -26.141 1 94.88 126 GLU A CA 1
ATOM 965 C C . GLU A 1 126 ? 2.137 -18.047 -25.656 1 94.88 126 GLU A C 1
ATOM 967 O O . GLU A 1 126 ? 2.762 -18.797 -24.906 1 94.88 126 GLU A O 1
ATOM 972 N N . ALA A 1 127 ? 2.592 -16.922 -26.125 1 94.5 127 ALA A N 1
ATOM 973 C CA . ALA A 1 127 ? 3.895 -16.438 -25.672 1 94.5 127 ALA A CA 1
ATOM 974 C C . ALA A 1 127 ? 3.896 -16.188 -24.172 1 94.5 127 ALA A C 1
ATOM 976 O O . ALA A 1 127 ? 4.902 -16.422 -23.484 1 94.5 127 ALA A O 1
ATOM 977 N N . TYR A 1 128 ? 2.832 -15.68 -23.656 1 97.06 128 TYR A N 1
ATOM 978 C CA . TYR A 1 128 ? 2.711 -15.484 -22.203 1 97.06 128 TYR A CA 1
ATOM 979 C C . TYR A 1 128 ? 2.922 -16.797 -21.469 1 97.06 128 TYR A C 1
ATOM 981 O O . TYR A 1 128 ? 3.664 -16.844 -20.484 1 97.06 128 TYR A O 1
ATOM 989 N N . PHE A 1 129 ? 2.277 -17.891 -21.922 1 96.62 129 PHE A N 1
ATOM 990 C CA . PHE A 1 129 ? 2.334 -19.172 -21.234 1 96.62 129 PHE A CA 1
ATOM 991 C C . PHE A 1 129 ? 3.705 -19.812 -21.406 1 96.62 129 PHE A C 1
ATOM 993 O O . PHE A 1 129 ? 4.113 -20.641 -20.578 1 96.62 129 PHE A O 1
ATOM 1000 N N . VAL A 1 130 ? 4.449 -19.344 -22.328 1 93.44 130 VAL A N 1
ATOM 1001 C CA . VAL A 1 130 ? 5.773 -19.922 -22.562 1 93.44 130 VAL A CA 1
ATOM 1002 C C . VAL A 1 130 ? 6.82 -19.141 -21.766 1 93.44 130 VAL A C 1
ATOM 1004 O O . VAL A 1 130 ? 7.672 -19.734 -21.094 1 93.44 130 VAL A O 1
ATOM 1007 N N . TYR A 1 131 ? 6.695 -17.812 -21.719 1 92.38 131 TYR A N 1
ATOM 1008 C CA . TYR A 1 131 ? 7.828 -17.031 -21.25 1 92.38 131 TYR A CA 1
ATOM 1009 C C . TYR A 1 131 ? 7.555 -16.438 -19.875 1 92.38 131 TYR A C 1
ATOM 1011 O O . TYR A 1 131 ? 8.484 -16.156 -19.109 1 92.38 131 TYR A O 1
ATOM 1019 N N . ILE A 1 132 ? 6.324 -16.156 -19.531 1 95.88 132 ILE A N 1
ATOM 1020 C CA . ILE A 1 132 ? 6.031 -15.375 -18.328 1 95.88 132 ILE A CA 1
ATOM 1021 C C . ILE A 1 132 ? 5.352 -16.25 -17.281 1 95.88 132 ILE A C 1
ATOM 1023 O O . ILE A 1 132 ? 5.645 -16.156 -16.094 1 95.88 132 ILE A O 1
ATOM 1027 N N . TYR A 1 133 ? 4.48 -17.188 -17.703 1 97.19 133 TYR A N 1
ATOM 1028 C CA . TYR A 1 133 ? 3.605 -17.984 -16.859 1 97.19 133 TYR A CA 1
ATOM 1029 C C . TYR A 1 133 ? 4.402 -18.703 -15.766 1 97.19 133 TYR A C 1
ATOM 1031 O O . TYR A 1 133 ? 3.941 -18.812 -14.633 1 97.19 133 TYR A O 1
ATOM 1039 N N . HIS A 1 134 ? 5.574 -19.094 -16.062 1 94.56 134 HIS A N 1
ATOM 1040 C CA . HIS A 1 134 ? 6.309 -19.938 -15.125 1 94.56 134 HIS A CA 1
ATOM 1041 C C . HIS A 1 134 ? 7.207 -19.109 -14.219 1 94.56 134 HIS A C 1
ATOM 1043 O O . HIS A 1 134 ? 7.859 -19.656 -13.32 1 94.56 134 HIS A O 1
ATOM 1049 N N . ILE A 1 135 ? 7.199 -17.781 -14.445 1 94.56 135 ILE A N 1
ATOM 1050 C CA . ILE A 1 135 ? 7.887 -16.891 -13.516 1 94.56 135 ILE A CA 1
ATOM 1051 C C . ILE A 1 135 ? 7.117 -16.828 -12.195 1 94.56 135 ILE A C 1
ATOM 1053 O O . ILE A 1 135 ? 5.887 -16.766 -12.188 1 94.56 135 ILE A O 1
ATOM 1057 N N . PRO A 1 136 ? 7.855 -16.891 -11.047 1 95.19 136 PRO A N 1
ATOM 1058 C CA . PRO A 1 136 ? 7.152 -16.906 -9.758 1 95.19 136 PRO A CA 1
ATOM 1059 C C . PRO A 1 136 ? 6.188 -15.734 -9.609 1 95.19 136 PRO A C 1
ATOM 1061 O O . PRO A 1 136 ? 6.605 -14.57 -9.672 1 95.19 136 PRO A O 1
ATOM 1064 N N . GLY A 1 137 ? 4.988 -16.062 -9.438 1 96.06 137 GLY A N 1
ATOM 1065 C CA . GLY A 1 137 ? 3.988 -15.047 -9.156 1 96.06 137 GLY A CA 1
ATOM 1066 C C . GLY A 1 137 ? 3.133 -14.703 -10.359 1 96.06 137 GLY A C 1
ATOM 1067 O O . GLY A 1 137 ? 2.184 -13.922 -10.25 1 96.06 137 GLY A O 1
ATOM 1068 N N . TYR A 1 138 ? 3.322 -15.25 -11.492 1 97.88 138 TYR A N 1
ATOM 1069 C CA . TYR A 1 138 ? 2.605 -14.805 -12.688 1 97.88 138 TYR A CA 1
ATOM 1070 C C . TYR A 1 138 ? 1.836 -15.953 -13.32 1 97.88 138 TYR A C 1
ATOM 1072 O O . TYR A 1 138 ? 1.375 -15.844 -14.461 1 97.88 138 TYR A O 1
ATOM 1080 N N . ASN A 1 139 ? 1.676 -17.062 -12.602 1 97.81 139 ASN A N 1
ATOM 1081 C CA . ASN A 1 139 ? 0.972 -18.234 -13.117 1 97.81 139 ASN A CA 1
ATOM 1082 C C . ASN A 1 139 ? -0.492 -18.25 -12.695 1 97.81 139 ASN A C 1
ATOM 1084 O O . ASN A 1 139 ? -1.011 -19.281 -12.258 1 97.81 139 ASN A O 1
ATOM 1088 N N . PHE A 1 140 ? -1.223 -17.094 -12.836 1 98.31 140 PHE A N 1
ATOM 1089 C CA . PHE A 1 140 ? -2.568 -17 -12.281 1 98.31 140 PHE A CA 1
ATOM 1090 C C . PHE A 1 140 ? -3.615 -17.109 -13.383 1 98.31 140 PHE A C 1
ATOM 1092 O O . PHE A 1 140 ? -4.812 -16.984 -13.125 1 98.31 140 PHE A O 1
ATOM 1099 N N . PHE A 1 141 ? -3.203 -17.375 -14.633 1 98.19 141 PHE A N 1
ATOM 1100 C CA . PHE A 1 141 ? -4.172 -17.609 -15.695 1 98.19 141 PHE A CA 1
ATOM 1101 C C . PHE A 1 141 ? -4.301 -19.109 -15.984 1 98.19 141 PHE A C 1
ATOM 1103 O O . PHE A 1 141 ? -3.299 -19.828 -16 1 98.19 141 PHE A O 1
ATOM 1110 N N . HIS A 1 142 ? -5.512 -19.547 -16.078 1 97.94 142 HIS A N 1
ATOM 1111 C CA . HIS A 1 142 ? -5.797 -20.906 -16.547 1 97.94 142 HIS A CA 1
ATOM 1112 C C . HIS A 1 142 ? -5.82 -20.984 -18.062 1 97.94 142 HIS A C 1
ATOM 1114 O O . HIS A 1 142 ? -6.715 -20.422 -18.703 1 97.94 142 HIS A O 1
ATOM 1120 N N . ARG A 1 143 ? -4.887 -21.75 -18.641 1 96.81 143 ARG A N 1
ATOM 1121 C CA . ARG A 1 143 ? -4.664 -21.719 -20.094 1 96.81 143 ARG A CA 1
ATOM 1122 C C . ARG A 1 143 ? -5.922 -22.141 -20.844 1 96.81 143 ARG A C 1
ATOM 1124 O O . ARG A 1 143 ? -6.398 -21.406 -21.719 1 96.81 143 ARG A O 1
ATOM 1131 N N . PRO A 1 144 ? -6.586 -23.266 -20.531 1 96.19 144 PRO A N 1
ATOM 1132 C CA . PRO A 1 144 ? -7.777 -23.641 -21.297 1 96.19 144 PRO A CA 1
ATOM 1133 C C . PRO A 1 144 ? -8.906 -22.625 -21.172 1 96.19 144 PRO A C 1
ATOM 1135 O O . PRO A 1 144 ? -9.57 -22.312 -22.156 1 96.19 144 PRO A O 1
ATOM 1138 N N . SER A 1 145 ? -9.102 -22.125 -19.969 1 95.88 145 SER A N 1
ATOM 1139 C CA . SER A 1 145 ? -10.18 -21.172 -19.766 1 95.88 145 SER A CA 1
ATOM 1140 C C . SER A 1 145 ? -9.906 -19.859 -20.516 1 95.88 145 SER A C 1
ATOM 1142 O O . SER A 1 145 ? -10.82 -19.25 -21.062 1 95.88 145 SER A O 1
ATOM 1144 N N . LEU A 1 146 ? -8.648 -19.438 -20.5 1 97 146 LEU A N 1
ATOM 1145 C CA . LEU A 1 146 ? -8.289 -18.188 -21.172 1 97 146 LEU A CA 1
ATOM 1146 C C . LEU A 1 146 ? -8.43 -18.328 -22.672 1 97 146 LEU A C 1
ATOM 1148 O O . LEU A 1 146 ? -8.891 -17.391 -23.344 1 97 146 LEU A O 1
ATOM 1152 N N . LEU A 1 147 ? -8.023 -19.453 -23.219 1 95.12 147 LEU A N 1
ATOM 1153 C CA . LEU A 1 147 ? -8.148 -19.688 -24.656 1 95.12 147 LEU A CA 1
ATOM 1154 C C . LEU A 1 147 ? -9.617 -19.797 -25.047 1 95.12 147 LEU A C 1
ATOM 1156 O O . LEU A 1 147 ? -10 -19.375 -26.141 1 95.12 147 LEU A O 1
ATOM 1160 N N . GLU A 1 148 ? -10.438 -20.406 -24.156 1 95.31 148 GLU A N 1
ATOM 1161 C CA . GLU A 1 148 ? -11.875 -20.438 -24.406 1 95.31 148 GLU A CA 1
ATOM 1162 C C . GLU A 1 148 ? -12.461 -19.016 -24.453 1 95.31 148 GLU A C 1
ATOM 1164 O O . GLU A 1 148 ? -13.273 -18.703 -25.328 1 95.31 148 GLU A O 1
ATOM 1169 N N . ASP A 1 149 ? -12.031 -18.219 -23.531 1 95.44 149 ASP A N 1
ATOM 1170 C CA . ASP A 1 149 ? -12.492 -16.828 -23.5 1 95.44 149 ASP A CA 1
ATOM 1171 C C . ASP A 1 149 ? -12.039 -16.078 -24.75 1 95.44 149 ASP A C 1
ATOM 1173 O O . ASP A 1 149 ? -12.75 -15.203 -25.25 1 95.44 149 ASP A O 1
ATOM 1177 N N . LEU A 1 150 ? -10.82 -16.359 -25.203 1 94.25 150 LEU A N 1
ATOM 1178 C CA . LEU A 1 150 ? -10.328 -15.75 -26.422 1 94.25 150 LEU A CA 1
ATOM 1179 C C . LEU A 1 150 ? -11.195 -16.141 -27.625 1 94.25 150 LEU A C 1
ATOM 1181 O O . LEU A 1 150 ? -11.562 -15.281 -28.438 1 94.25 150 LEU A O 1
ATOM 1185 N N . TYR A 1 151 ? -11.547 -17.422 -27.672 1 92.94 151 TYR A N 1
ATOM 1186 C CA . TYR A 1 151 ? -12.352 -17.922 -28.781 1 92.94 151 TYR A CA 1
ATOM 1187 C C . TYR A 1 151 ? -13.734 -17.297 -28.797 1 92.94 151 TYR A C 1
ATOM 1189 O O . TYR A 1 151 ? -14.305 -17.047 -29.859 1 92.94 151 TYR A O 1
ATOM 1197 N N . HIS A 1 152 ? -14.258 -16.969 -27.641 1 94.19 152 HIS A N 1
ATOM 1198 C CA . HIS A 1 152 ? -15.594 -16.391 -27.547 1 94.19 152 HIS A CA 1
ATOM 1199 C C . HIS A 1 152 ? -15.547 -14.883 -27.391 1 94.19 152 HIS A C 1
ATOM 1201 O O . HIS A 1 152 ? -16.562 -14.242 -27.109 1 94.19 152 HIS A O 1
ATOM 1207 N N . ASP A 1 153 ? -14.398 -14.32 -27.516 1 91.25 153 ASP A N 1
ATOM 1208 C CA . ASP A 1 153 ? -14.195 -12.875 -27.422 1 91.25 153 ASP A CA 1
ATOM 1209 C C . ASP A 1 153 ? -14.742 -12.32 -26.109 1 91.25 153 ASP A C 1
ATOM 1211 O O . ASP A 1 153 ? -15.492 -11.344 -26.094 1 91.25 153 ASP A O 1
ATOM 1215 N N . ARG A 1 154 ? -14.375 -13.031 -25.078 1 94.06 154 ARG A N 1
ATOM 1216 C CA . ARG A 1 154 ? -14.867 -12.633 -23.766 1 94.06 154 ARG A CA 1
ATOM 1217 C C . ARG A 1 154 ? -13.758 -11.992 -22.938 1 94.06 154 ARG A C 1
ATOM 1219 O O . ARG A 1 154 ? -14.008 -11.492 -21.844 1 94.06 154 ARG A O 1
ATOM 1226 N N . ILE A 1 155 ? -12.562 -11.93 -23.438 1 95.44 155 ILE A N 1
ATOM 1227 C CA . ILE A 1 155 ? -11.461 -11.305 -22.703 1 95.44 155 ILE A CA 1
ATOM 1228 C C . ILE A 1 155 ? -11.602 -9.781 -22.766 1 95.44 155 ILE A C 1
ATOM 1230 O O . ILE A 1 155 ? -11.703 -9.211 -23.859 1 95.44 155 ILE A O 1
ATOM 1234 N N . PRO A 1 156 ? -11.641 -9.203 -21.562 1 95.12 156 PRO A N 1
ATOM 1235 C CA . PRO A 1 156 ? -11.656 -7.738 -21.625 1 95.12 156 PRO A CA 1
ATOM 1236 C C . PRO A 1 156 ? -10.5 -7.168 -22.438 1 95.12 156 PRO A C 1
ATOM 1238 O O . PRO A 1 156 ? -9.359 -7.629 -22.312 1 95.12 156 PRO A O 1
ATOM 1241 N N . SER A 1 157 ? -10.727 -6.199 -23.266 1 94.19 157 SER A N 1
ATOM 1242 C CA . SER A 1 157 ? -9.75 -5.645 -24.188 1 94.19 157 SER A CA 1
ATOM 1243 C C . SER A 1 157 ? -8.516 -5.129 -23.453 1 94.19 157 SER A C 1
ATOM 1245 O O . SER A 1 157 ? -7.387 -5.312 -23.922 1 94.19 157 SER A O 1
ATOM 1247 N N . ILE A 1 158 ? -8.742 -4.473 -22.328 1 96.31 158 ILE A N 1
ATOM 1248 C CA . ILE A 1 158 ? -7.629 -3.896 -21.578 1 96.31 158 ILE A CA 1
ATOM 1249 C C . ILE A 1 158 ? -6.734 -5.012 -21.031 1 96.31 158 ILE A C 1
ATOM 1251 O O . ILE A 1 158 ? -5.52 -4.844 -20.922 1 96.31 158 ILE A O 1
ATOM 1255 N N . LEU A 1 159 ? -7.293 -6.148 -20.688 1 97.31 159 LEU A N 1
ATOM 1256 C CA . LEU A 1 159 ? -6.508 -7.289 -20.219 1 97.31 159 LEU A CA 1
ATOM 1257 C C . LEU A 1 159 ? -5.66 -7.852 -21.359 1 97.31 159 LEU A C 1
ATOM 1259 O O . LEU A 1 159 ? -4.496 -8.203 -21.156 1 97.31 159 LEU A O 1
ATOM 1263 N N . SER A 1 160 ? -6.273 -7.934 -22.531 1 96 160 SER A N 1
ATOM 1264 C CA . SER A 1 160 ? -5.516 -8.352 -23.703 1 96 160 SER A CA 1
ATOM 1265 C C . SER A 1 160 ? -4.34 -7.418 -23.969 1 96 160 SER A C 1
ATOM 1267 O O . SER A 1 160 ? -3.236 -7.871 -24.281 1 96 160 SER A O 1
ATOM 1269 N N . THR A 1 161 ? -4.617 -6.145 -23.844 1 95.94 161 THR A N 1
ATOM 1270 C CA . THR A 1 161 ? -3.566 -5.148 -24.031 1 95.94 161 THR A CA 1
ATOM 1271 C C . THR A 1 161 ? -2.443 -5.344 -23.016 1 95.94 161 THR A C 1
ATOM 1273 O O . THR A 1 161 ? -1.265 -5.227 -23.359 1 95.94 161 THR A O 1
ATOM 1276 N N . ALA A 1 162 ? -2.812 -5.637 -21.812 1 97.69 162 ALA A N 1
ATOM 1277 C CA . ALA A 1 162 ? -1.813 -5.844 -20.766 1 97.69 162 ALA A CA 1
ATOM 1278 C C . ALA A 1 162 ? -0.957 -7.07 -21.062 1 97.69 162 ALA A C 1
ATOM 1280 O O . ALA A 1 162 ? 0.265 -7.039 -20.891 1 97.69 162 ALA A O 1
ATOM 1281 N N . ILE A 1 163 ? -1.622 -8.148 -21.453 1 97.12 163 ILE A N 1
ATOM 1282 C CA . ILE A 1 163 ? -0.892 -9.359 -21.812 1 97.12 163 ILE A CA 1
ATOM 1283 C C . ILE A 1 163 ? 0.05 -9.078 -22.969 1 97.12 163 ILE A C 1
ATOM 1285 O O . ILE A 1 163 ? 1.215 -9.484 -22.953 1 97.12 163 ILE A O 1
ATOM 1289 N N . CYS A 1 164 ? -0.41 -8.359 -23.922 1 95.06 164 CYS A N 1
ATOM 1290 C CA . CYS A 1 164 ? 0.414 -8.023 -25.078 1 95.06 164 CYS A CA 1
ATOM 1291 C C . CYS A 1 164 ? 1.596 -7.156 -24.672 1 95.06 164 CYS A C 1
ATOM 1293 O O . CYS A 1 164 ? 2.705 -7.328 -25.172 1 95.06 164 CYS A O 1
ATOM 1295 N N . ALA A 1 165 ? 1.369 -6.258 -23.781 1 96.12 165 ALA A N 1
ATOM 1296 C CA . ALA A 1 165 ? 2.422 -5.34 -23.359 1 96.12 165 ALA A CA 1
ATOM 1297 C C . ALA A 1 165 ? 3.596 -6.102 -22.75 1 96.12 165 ALA A C 1
ATOM 1299 O O . ALA A 1 165 ? 4.758 -5.742 -22.953 1 96.12 165 ALA A O 1
ATOM 1300 N N . ILE A 1 166 ? 3.371 -7.141 -22 1 96 166 ILE A N 1
ATOM 1301 C CA . ILE A 1 166 ? 4.441 -7.797 -21.25 1 96 166 ILE A CA 1
ATOM 1302 C C . ILE A 1 166 ? 5.176 -8.781 -22.156 1 96 166 ILE A C 1
ATOM 1304 O O . ILE A 1 166 ? 6.355 -9.062 -21.953 1 96 166 ILE A O 1
ATOM 1308 N N . VAL A 1 167 ? 4.508 -9.289 -23.234 1 94.69 167 VAL A N 1
ATOM 1309 C CA . VAL A 1 167 ? 5.125 -10.359 -24.016 1 94.69 167 VAL A CA 1
ATOM 1310 C C . VAL A 1 167 ? 5.703 -9.797 -25.312 1 94.69 167 VAL A C 1
ATOM 1312 O O . VAL A 1 167 ? 6.492 -10.461 -25.984 1 94.69 167 VAL A O 1
ATOM 1315 N N . SER A 1 168 ? 5.34 -8.594 -25.719 1 90.44 168 SER A N 1
ATOM 1316 C CA . SER A 1 168 ? 5.754 -8.023 -26.984 1 90.44 168 SER A CA 1
ATOM 1317 C C . SER A 1 168 ? 7.27 -8.031 -27.141 1 90.44 168 SER A C 1
ATOM 1319 O O . SER A 1 168 ? 7.793 -8.32 -28.219 1 90.44 168 SER A O 1
ATOM 1321 N N . GLY A 1 169 ? 7.992 -7.777 -26.109 1 86.44 169 GLY A N 1
ATOM 1322 C CA . GLY A 1 169 ? 9.445 -7.762 -26.156 1 86.44 169 GLY A CA 1
ATOM 1323 C C . GLY A 1 169 ? 10.047 -9.133 -26.375 1 86.44 169 GLY A C 1
ATOM 1324 O O . GLY A 1 169 ? 11.164 -9.25 -26.891 1 86.44 169 GLY A O 1
ATOM 1325 N N . TYR A 1 170 ? 9.312 -10.172 -26 1 88.19 170 TYR A N 1
ATOM 1326 C CA . TYR A 1 170 ? 9.789 -11.539 -26.203 1 88.19 170 TYR A CA 1
ATOM 1327 C C . TYR A 1 170 ? 9.5 -12.016 -27.625 1 88.19 170 TYR A C 1
ATOM 1329 O O . TYR A 1 170 ? 10.234 -12.852 -28.156 1 88.19 170 TYR A O 1
ATOM 1337 N N . LEU A 1 171 ? 8.422 -11.539 -28.141 1 89.62 171 LEU A N 1
ATOM 1338 C CA . LEU A 1 171 ? 8.016 -11.938 -29.484 1 89.62 171 LEU A CA 1
ATOM 1339 C C . LEU A 1 171 ? 8.812 -11.172 -30.547 1 89.62 171 LEU A C 1
ATOM 1341 O O . LEU A 1 171 ? 9.203 -11.742 -31.562 1 89.62 171 LEU A O 1
ATOM 1345 N N . ASN A 1 172 ? 8.953 -9.906 -30.297 1 87.75 172 ASN A N 1
ATOM 1346 C CA . ASN A 1 172 ? 9.75 -9.055 -31.172 1 87.75 172 ASN A CA 1
ATOM 1347 C C . ASN A 1 172 ? 10.797 -8.266 -30.391 1 87.75 172 ASN A C 1
ATOM 1349 O O . ASN A 1 172 ? 10.484 -7.223 -29.812 1 87.75 172 ASN A O 1
ATOM 1353 N N . ARG A 1 173 ? 12.023 -8.625 -30.578 1 86.69 173 ARG A N 1
ATOM 1354 C CA . ARG A 1 173 ? 13.102 -8.047 -29.781 1 86.69 173 ARG A CA 1
ATOM 1355 C C . ARG A 1 173 ? 13.625 -6.766 -30.422 1 86.69 173 ARG A C 1
ATOM 1357 O O . ARG A 1 173 ? 14.547 -6.133 -29.891 1 86.69 173 ARG A O 1
ATOM 1364 N N . SER A 1 174 ? 13.008 -6.348 -31.422 1 88.06 174 SER A N 1
ATOM 1365 C CA . SER A 1 174 ? 13.43 -5.117 -32.094 1 88.06 174 SER A CA 1
ATOM 1366 C C . SER A 1 174 ? 13.039 -3.889 -31.281 1 88.06 174 SER A C 1
ATOM 1368 O O . SER A 1 174 ? 12.305 -3.998 -30.297 1 88.06 174 SER A O 1
ATOM 1370 N N . ARG A 1 175 ? 13.625 -2.84 -31.641 1 88.12 175 ARG A N 1
ATOM 1371 C CA . ARG A 1 175 ? 13.281 -1.577 -31 1 88.12 175 ARG A CA 1
ATOM 1372 C C . ARG A 1 175 ? 11.797 -1.262 -31.156 1 88.12 175 ARG A C 1
ATOM 1374 O O . ARG A 1 175 ? 11.172 -0.717 -30.25 1 88.12 175 ARG A O 1
ATOM 1381 N N . ALA A 1 176 ? 11.32 -1.675 -32.25 1 83.94 176 ALA A N 1
ATOM 1382 C CA . ALA A 1 176 ? 9.906 -1.448 -32.531 1 83.94 176 ALA A CA 1
ATOM 1383 C C . ALA A 1 176 ? 9.031 -2.248 -31.562 1 83.94 176 ALA A C 1
ATOM 1385 O O . ALA A 1 176 ? 7.992 -1.762 -31.109 1 83.94 176 ALA A O 1
ATOM 1386 N N . GLY A 1 177 ? 9.414 -3.434 -31.312 1 84.56 177 GLY A N 1
ATOM 1387 C CA . GLY A 1 177 ? 8.688 -4.258 -30.359 1 84.56 177 GLY A CA 1
ATOM 1388 C C . GLY A 1 177 ? 8.688 -3.688 -28.953 1 84.56 177 GLY A C 1
ATOM 1389 O O . GLY A 1 177 ? 7.664 -3.711 -28.266 1 84.56 177 GLY A O 1
ATOM 1390 N N . LYS A 1 178 ? 9.773 -3.199 -28.625 1 89.44 178 LYS A N 1
ATOM 1391 C CA . LYS A 1 178 ? 9.906 -2.59 -27.297 1 89.44 178 LYS A CA 1
ATOM 1392 C C . LYS A 1 178 ? 9.062 -1.319 -27.188 1 89.44 178 LYS A C 1
ATOM 1394 O O . LYS A 1 178 ? 8.461 -1.051 -26.156 1 89.44 178 LYS A O 1
ATOM 1399 N N . GLN A 1 179 ? 9.055 -0.578 -28.25 1 90.88 179 GLN A N 1
ATOM 1400 C CA . GLN A 1 179 ? 8.25 0.641 -28.266 1 90.88 179 GLN A CA 1
ATOM 1401 C C . GLN A 1 179 ? 6.762 0.32 -28.172 1 90.88 179 GLN A C 1
ATOM 1403 O O . GLN A 1 179 ? 6.016 1.023 -27.484 1 90.88 179 GLN A O 1
ATOM 1408 N N . LEU A 1 180 ? 6.367 -0.719 -28.875 1 89.62 180 LEU A N 1
ATOM 1409 C CA . LEU A 1 180 ? 4.977 -1.149 -28.797 1 89.62 180 LEU A CA 1
ATOM 1410 C C . LEU A 1 180 ? 4.621 -1.588 -27.375 1 89.62 180 LEU A C 1
ATOM 1412 O O . LEU A 1 180 ? 3.514 -1.321 -26.906 1 89.62 180 LEU A O 1
ATOM 1416 N N . SER A 1 181 ? 5.516 -2.328 -26.766 1 93.81 181 SER A N 1
ATOM 1417 C CA . SER A 1 181 ? 5.312 -2.74 -25.391 1 93.81 181 SER A CA 1
ATOM 1418 C C . SER A 1 181 ? 5.059 -1.538 -24.484 1 93.81 181 SER A C 1
ATOM 1420 O O . SER A 1 181 ? 4.137 -1.554 -23.656 1 93.81 181 SER A O 1
ATOM 1422 N N . VAL A 1 182 ? 5.809 -0.458 -24.656 1 93.62 182 VAL A N 1
ATOM 1423 C CA . VAL A 1 182 ? 5.703 0.735 -23.812 1 93.62 182 VAL A CA 1
ATOM 1424 C C . VAL A 1 182 ? 4.391 1.457 -24.109 1 93.62 182 VAL A C 1
ATOM 1426 O O . VAL A 1 182 ? 3.736 1.967 -23.203 1 93.62 182 VAL A O 1
ATOM 1429 N N . GLU A 1 183 ? 4.074 1.475 -25.312 1 93.25 183 GLU A N 1
ATOM 1430 C CA . GLU A 1 183 ? 2.822 2.117 -25.703 1 93.25 183 GLU A CA 1
ATOM 1431 C C . GLU A 1 183 ? 1.622 1.408 -25.078 1 93.25 183 GLU A C 1
ATOM 1433 O O . GLU A 1 183 ? 0.729 2.055 -24.531 1 93.25 183 GLU A O 1
ATOM 1438 N N . TRP A 1 184 ? 1.604 0.095 -25.25 1 94.44 184 TRP A N 1
ATOM 1439 C CA . TRP A 1 184 ? 0.518 -0.673 -24.641 1 94.44 184 TRP A CA 1
ATOM 1440 C C . TRP A 1 184 ? 0.52 -0.53 -23.125 1 94.44 184 TRP A C 1
ATOM 1442 O O . TRP A 1 184 ? -0.541 -0.493 -22.5 1 94.44 184 TRP A O 1
ATOM 1452 N N . ALA A 1 185 ? 1.688 -0.517 -22.547 1 95.38 185 ALA A N 1
ATOM 1453 C CA . ALA A 1 185 ? 1.789 -0.328 -21.094 1 95.38 185 ALA A CA 1
ATOM 1454 C C . ALA A 1 185 ? 1.205 1.019 -20.688 1 95.38 185 ALA A C 1
ATOM 1456 O O . ALA A 1 185 ? 0.562 1.125 -19.641 1 95.38 185 ALA A O 1
ATOM 1457 N N . THR A 1 186 ? 1.423 2.031 -21.453 1 93.5 186 THR A N 1
ATOM 1458 C CA . THR A 1 186 ? 0.888 3.357 -21.172 1 93.5 186 THR A CA 1
ATOM 1459 C C . THR A 1 186 ? -0.636 3.352 -21.234 1 93.5 186 THR A C 1
ATOM 1461 O O . THR A 1 186 ? -1.298 4.031 -20.438 1 93.5 186 THR A O 1
ATOM 1464 N N . ASP A 1 187 ? -1.113 2.588 -22.141 1 93.94 187 ASP A N 1
ATOM 1465 C CA . ASP A 1 187 ? -2.562 2.447 -22.234 1 93.94 187 ASP A CA 1
ATOM 1466 C C . ASP A 1 187 ? -3.131 1.79 -20.984 1 93.94 187 ASP A C 1
ATOM 1468 O O . ASP A 1 187 ? -4.176 2.207 -20.469 1 93.94 187 ASP A O 1
ATOM 1472 N N . VAL A 1 188 ? -2.498 0.792 -20.562 1 96.5 188 VAL A N 1
ATOM 1473 C CA . VAL A 1 188 ? -2.945 0.085 -19.359 1 96.5 188 VAL A CA 1
ATOM 1474 C C . VAL A 1 188 ? -2.871 1.015 -18.156 1 96.5 188 VAL A C 1
ATOM 1476 O O . VAL A 1 188 ? -3.797 1.06 -17.344 1 96.5 188 VAL A O 1
ATOM 1479 N N . ASP A 1 189 ? -1.837 1.806 -18.078 1 93.94 189 ASP A N 1
ATOM 1480 C CA . ASP A 1 189 ? -1.674 2.746 -16.984 1 93.94 189 ASP A CA 1
ATOM 1481 C C . ASP A 1 189 ? -2.775 3.803 -16.984 1 93.94 189 ASP A C 1
ATOM 1483 O O . ASP A 1 189 ? -3.293 4.18 -15.938 1 93.94 189 ASP A O 1
ATOM 1487 N N . SER A 1 190 ? -3.043 4.238 -18.125 1 91.94 190 SER A N 1
ATOM 1488 C CA . SER A 1 190 ? -4.102 5.23 -18.266 1 91.94 190 SER A CA 1
ATOM 1489 C C . SER A 1 190 ? -5.449 4.66 -17.844 1 91.94 190 SER A C 1
ATOM 1491 O O . SER A 1 190 ? -6.23 5.328 -17.156 1 91.94 190 SER A O 1
ATOM 1493 N N . TYR A 1 191 ? -5.707 3.455 -18.281 1 94.5 191 TYR A N 1
ATOM 1494 C CA . TYR A 1 191 ? -6.941 2.795 -17.859 1 94.5 191 TYR A CA 1
ATOM 1495 C C . TYR A 1 191 ? -7.012 2.674 -16.344 1 94.5 191 TYR A C 1
ATOM 1497 O O . TYR A 1 191 ? -8.039 2.982 -15.742 1 94.5 191 TYR A O 1
ATOM 1505 N N . LEU A 1 192 ? -5.941 2.195 -15.75 1 94.25 192 LEU A N 1
ATOM 1506 C CA . LEU A 1 192 ? -5.906 1.993 -14.305 1 94.25 192 LEU A CA 1
ATOM 1507 C C . LEU A 1 192 ? -6.102 3.312 -13.57 1 94.25 192 LEU A C 1
ATOM 1509 O O . LEU A 1 192 ? -6.793 3.363 -12.547 1 94.25 192 LEU A O 1
ATOM 1513 N N . SER A 1 193 ? -5.516 4.359 -14.055 1 90.25 193 SER A N 1
ATOM 1514 C CA . SER A 1 193 ? -5.633 5.668 -13.414 1 90.25 193 SER A CA 1
ATOM 1515 C C . SER A 1 193 ? -7.078 6.156 -13.414 1 90.25 193 SER A C 1
ATOM 1517 O O . SER A 1 193 ? -7.516 6.809 -12.469 1 90.25 193 SER A O 1
ATOM 1519 N N . THR A 1 194 ? -7.777 5.812 -14.414 1 89.44 194 THR A N 1
ATOM 1520 C CA . THR A 1 194 ? -9.148 6.289 -14.555 1 89.44 194 THR A CA 1
ATOM 1521 C C . THR A 1 194 ? -10.117 5.383 -13.812 1 89.44 194 THR A C 1
ATOM 1523 O O . THR A 1 194 ? -11.18 5.832 -13.359 1 89.44 194 THR A O 1
ATOM 1526 N N . ASN A 1 195 ? -9.766 4.133 -13.664 1 92.38 195 ASN A N 1
ATOM 1527 C CA . ASN A 1 195 ? -10.703 3.176 -13.086 1 92.38 195 ASN A CA 1
ATOM 1528 C C . ASN A 1 195 ? -10.25 2.707 -11.711 1 92.38 195 ASN A C 1
ATOM 1530 O O . ASN A 1 195 ? -10.672 1.65 -11.234 1 92.38 195 ASN A O 1
ATOM 1534 N N . MET A 1 196 ? -9.484 3.465 -11.07 1 90.88 196 MET A N 1
ATOM 1535 C CA . MET A 1 196 ? -8.883 3.07 -9.805 1 90.88 196 MET A CA 1
ATOM 1536 C C . MET A 1 196 ? -9.922 3.025 -8.695 1 90.88 196 MET A C 1
ATOM 1538 O O . MET A 1 196 ? -9.727 2.359 -7.676 1 90.88 196 MET A O 1
ATOM 1542 N N . ASN A 1 197 ? -11.016 3.713 -8.906 1 91.19 197 ASN A N 1
ATOM 1543 C CA . ASN A 1 197 ? -12.039 3.781 -7.875 1 91.19 197 ASN A CA 1
ATOM 1544 C C . ASN A 1 197 ? -12.758 2.445 -7.711 1 91.19 197 ASN A C 1
ATOM 1546 O O . ASN A 1 197 ? -13.32 2.164 -6.648 1 91.19 197 ASN A O 1
ATOM 1550 N N . ASN A 1 198 ? -12.688 1.656 -8.727 1 90.75 198 ASN A N 1
ATOM 1551 C CA . ASN A 1 198 ? -13.344 0.354 -8.703 1 90.75 198 ASN A CA 1
ATOM 1552 C C . ASN A 1 198 ? -12.391 -0.748 -8.258 1 90.75 198 ASN A C 1
ATOM 1554 O O . ASN A 1 198 ? -11.469 -1.105 -8.992 1 90.75 198 ASN A O 1
ATOM 1558 N N . LEU A 1 199 ? -12.625 -1.306 -7.129 1 95.19 199 LEU A N 1
ATOM 1559 C CA . LEU A 1 199 ? -11.789 -2.395 -6.629 1 95.19 199 LEU A CA 1
ATOM 1560 C C . LEU A 1 199 ? -12.242 -3.732 -7.207 1 95.19 199 LEU A C 1
ATOM 1562 O O . LEU A 1 199 ? -13.086 -4.414 -6.621 1 95.19 199 LEU A O 1
ATOM 1566 N N . THR A 1 200 ? -11.695 -4.035 -8.328 1 96.56 200 THR A N 1
ATOM 1567 C CA . THR A 1 200 ? -12.125 -5.23 -9.039 1 96.56 200 THR A CA 1
ATOM 1568 C C . THR A 1 200 ? -10.961 -6.188 -9.258 1 96.56 200 THR A C 1
ATOM 1570 O O . THR A 1 200 ? -9.797 -5.777 -9.203 1 96.56 200 THR A O 1
ATOM 1573 N N . LEU A 1 201 ? -11.328 -7.441 -9.531 1 97.19 201 LEU A N 1
ATOM 1574 C CA . LEU A 1 201 ? -10.344 -8.461 -9.859 1 97.19 201 LEU A CA 1
ATOM 1575 C C . LEU A 1 201 ? -9.602 -8.102 -11.141 1 97.19 201 LEU A C 1
ATOM 1577 O O . LEU A 1 201 ? -8.398 -8.344 -11.258 1 97.19 201 LEU A O 1
ATOM 1581 N N . LEU A 1 202 ? -10.258 -7.582 -12.094 1 97.62 202 LEU A N 1
ATOM 1582 C CA . LEU A 1 202 ? -9.648 -7.18 -13.352 1 97.62 202 LEU A CA 1
ATOM 1583 C C . LEU A 1 202 ? -8.547 -6.148 -13.125 1 97.62 202 LEU A C 1
ATOM 1585 O O . LEU A 1 202 ? -7.438 -6.289 -13.633 1 97.62 202 LEU A O 1
ATOM 1589 N N . ASN A 1 203 ? -8.875 -5.109 -12.336 1 97.81 203 ASN A N 1
ATOM 1590 C CA . ASN A 1 203 ? -7.863 -4.098 -12.039 1 97.81 203 ASN A CA 1
ATOM 1591 C C . ASN A 1 203 ? -6.648 -4.703 -11.344 1 97.81 203 ASN A C 1
ATOM 1593 O O . ASN A 1 203 ? -5.516 -4.281 -11.586 1 97.81 203 ASN A O 1
ATOM 1597 N N . LEU A 1 204 ? -6.918 -5.672 -10.508 1 98.38 204 LEU A N 1
ATOM 1598 C CA . LEU A 1 204 ? -5.824 -6.336 -9.805 1 98.38 204 LEU A CA 1
ATOM 1599 C C . LEU A 1 204 ? -4.934 -7.094 -10.789 1 98.38 204 LEU A C 1
ATOM 1601 O O . LEU A 1 204 ? -3.707 -7.016 -10.711 1 98.38 204 LEU A O 1
ATOM 1605 N N . GLN A 1 205 ? -5.531 -7.848 -11.672 1 98.56 205 GLN A N 1
ATOM 1606 C CA . GLN A 1 205 ? -4.773 -8.562 -12.695 1 98.56 205 GLN A CA 1
ATOM 1607 C C . GLN A 1 205 ? -3.936 -7.602 -13.531 1 98.56 205 GLN A C 1
ATOM 1609 O O . GLN A 1 205 ? -2.768 -7.875 -13.82 1 98.56 205 GLN A O 1
ATOM 1614 N N . LEU A 1 206 ? -4.559 -6.512 -13.906 1 98.31 206 LEU A N 1
ATOM 1615 C CA . LEU A 1 206 ? -3.854 -5.504 -14.695 1 98.31 206 LEU A CA 1
ATOM 1616 C C . LEU A 1 206 ? -2.66 -4.949 -13.922 1 98.31 206 LEU A C 1
ATOM 1618 O O . LEU A 1 206 ? -1.588 -4.742 -14.492 1 98.31 206 LEU A O 1
ATOM 1622 N N . MET A 1 207 ? -2.822 -4.684 -12.625 1 98.12 207 MET A N 1
ATOM 1623 C CA . MET A 1 207 ? -1.744 -4.141 -11.805 1 98.12 207 MET A CA 1
ATOM 1624 C C . MET A 1 207 ? -0.576 -5.117 -11.727 1 98.12 207 MET A C 1
ATOM 1626 O O . MET A 1 207 ? 0.584 -4.715 -11.828 1 98.12 207 MET A O 1
ATOM 1630 N N . VAL A 1 208 ? -0.878 -6.383 -11.586 1 98.56 208 VAL A N 1
ATOM 1631 C CA . VAL A 1 208 ? 0.171 -7.391 -11.461 1 98.56 208 VAL A CA 1
ATOM 1632 C C . VAL A 1 208 ? 0.933 -7.504 -12.781 1 98.56 208 VAL A C 1
ATOM 1634 O O . VAL A 1 208 ? 2.162 -7.605 -12.789 1 98.56 208 VAL A O 1
ATOM 1637 N N . LEU A 1 209 ? 0.205 -7.496 -13.859 1 98.44 209 LEU A N 1
ATOM 1638 C CA . LEU A 1 209 ? 0.86 -7.543 -15.164 1 98.44 209 LEU A CA 1
ATOM 1639 C C . LEU A 1 209 ? 1.681 -6.281 -15.406 1 98.44 209 LEU A C 1
ATOM 1641 O O . LEU A 1 209 ? 2.801 -6.352 -15.914 1 98.44 209 LEU A O 1
ATOM 1645 N N . SER A 1 210 ? 1.136 -5.148 -15.031 1 97.44 210 SER A N 1
ATOM 1646 C CA . SER A 1 210 ? 1.854 -3.885 -15.18 1 97.44 210 SER A CA 1
ATOM 1647 C C . SER A 1 210 ? 3.119 -3.871 -14.328 1 97.44 210 SER A C 1
ATOM 1649 O O . SER A 1 210 ? 4.133 -3.297 -14.727 1 97.44 210 SER A O 1
ATOM 1651 N N . LEU A 1 211 ? 3.018 -4.461 -13.172 1 97.81 211 LEU A N 1
ATOM 1652 C CA . LEU A 1 211 ? 4.18 -4.582 -12.297 1 97.81 211 LEU A CA 1
ATOM 1653 C C . LEU A 1 211 ? 5.344 -5.238 -13.023 1 97.81 211 LEU A C 1
ATOM 1655 O O . LEU A 1 211 ? 6.465 -4.719 -13.008 1 97.81 211 LEU A O 1
ATOM 1659 N N . TYR A 1 212 ? 5.059 -6.328 -13.648 1 97.31 212 TYR A N 1
ATOM 1660 C CA . TYR A 1 212 ? 6.102 -7.043 -14.383 1 97.31 212 TYR A CA 1
ATOM 1661 C C . TYR A 1 212 ? 6.633 -6.199 -15.539 1 97.31 212 TYR A C 1
ATOM 1663 O O . TYR A 1 212 ? 7.844 -6.152 -15.773 1 97.31 212 TYR A O 1
ATOM 1671 N N . GLN A 1 213 ? 5.711 -5.625 -16.25 1 96.94 213 GLN A N 1
ATOM 1672 C CA . GLN A 1 213 ? 6.113 -4.828 -17.406 1 96.94 213 GLN A CA 1
ATOM 1673 C C . GLN A 1 213 ? 7.039 -3.689 -16.984 1 96.94 213 GLN A C 1
ATOM 1675 O O . GLN A 1 213 ? 8.07 -3.457 -17.625 1 96.94 213 GLN A O 1
ATOM 1680 N N . HIS A 1 214 ? 6.754 -2.982 -15.953 1 96.5 214 HIS A N 1
ATOM 1681 C CA . HIS A 1 214 ? 7.57 -1.865 -15.5 1 96.5 214 HIS A CA 1
ATOM 1682 C C . HIS A 1 214 ? 8.891 -2.355 -14.906 1 96.5 214 HIS A C 1
ATOM 1684 O O . HIS A 1 214 ? 9.93 -1.707 -15.07 1 96.5 214 HIS A O 1
ATOM 1690 N N . LEU A 1 215 ? 8.867 -3.475 -14.273 1 95.44 215 LEU A N 1
ATOM 1691 C CA . LEU A 1 215 ? 10.102 -4.059 -13.758 1 95.44 215 LEU A CA 1
ATOM 1692 C C . LEU A 1 215 ? 11.055 -4.414 -14.891 1 95.44 215 LEU A C 1
ATOM 1694 O O . LEU A 1 215 ? 12.258 -4.172 -14.789 1 95.44 215 LEU A O 1
ATOM 1698 N N . SER A 1 216 ? 10.484 -4.941 -15.945 1 94.31 216 SER A N 1
ATOM 1699 C CA . SER A 1 216 ? 11.289 -5.355 -17.094 1 94.31 216 SER A CA 1
ATOM 1700 C C . SER A 1 216 ? 11.938 -4.156 -17.781 1 94.31 216 SER A C 1
ATOM 1702 O O . SER A 1 216 ? 12.977 -4.285 -18.422 1 94.31 216 SER A O 1
ATOM 1704 N N . TYR A 1 217 ? 11.367 -3.018 -17.672 1 93 217 TYR A N 1
ATOM 1705 C CA . TYR A 1 217 ? 11.898 -1.811 -18.297 1 93 217 TYR A CA 1
ATOM 1706 C C . TYR A 1 217 ? 12.578 -0.919 -17.266 1 93 217 TYR A C 1
ATOM 1708 O O . TYR A 1 217 ? 12.711 0.29 -17.469 1 93 217 TYR A O 1
ATOM 1716 N N . ARG A 1 218 ? 12.859 -1.479 -16.047 1 93.25 218 ARG A N 1
ATOM 1717 C CA . ARG A 1 218 ? 13.703 -0.901 -15.008 1 93.25 218 ARG A CA 1
ATOM 1718 C C . ARG A 1 218 ? 13.031 0.315 -14.375 1 93.25 218 ARG A C 1
ATOM 1720 O O . ARG A 1 218 ? 13.703 1.287 -14.023 1 93.25 218 ARG A O 1
ATOM 1727 N N . GLN A 1 219 ? 11.773 0.319 -14.461 1 94.88 219 GLN A N 1
ATOM 1728 C CA . GLN A 1 219 ? 11.016 1.298 -13.695 1 94.88 219 GLN A CA 1
ATOM 1729 C C . GLN A 1 219 ? 10.734 0.788 -12.281 1 94.88 219 GLN A C 1
ATOM 1731 O O . GLN A 1 219 ? 9.578 0.536 -11.922 1 94.88 219 GLN A O 1
ATOM 1736 N N . PHE A 1 220 ? 11.727 0.82 -11.453 1 94.62 220 PHE A N 1
ATOM 1737 C CA . PHE A 1 220 ? 11.688 0.137 -10.164 1 94.62 220 PHE A CA 1
ATOM 1738 C C . PHE A 1 220 ? 10.797 0.883 -9.18 1 94.62 220 PHE A C 1
ATOM 1740 O O . PHE A 1 220 ? 10.07 0.264 -8.398 1 94.62 220 PHE A O 1
ATOM 1747 N N . GLY A 1 221 ? 10.914 2.217 -9.203 1 94.56 221 GLY A N 1
ATOM 1748 C CA . GLY A 1 221 ? 10.055 2.984 -8.312 1 94.56 221 GLY A CA 1
ATOM 1749 C C . GLY A 1 221 ? 8.578 2.781 -8.594 1 94.56 221 GLY A C 1
ATOM 1750 O O . GLY A 1 221 ? 7.785 2.564 -7.672 1 94.56 221 GLY A O 1
ATOM 1751 N N . ARG A 1 222 ? 8.227 2.826 -9.797 1 94.88 222 ARG A N 1
ATOM 1752 C CA . ARG A 1 222 ? 6.848 2.617 -10.219 1 94.88 222 ARG A CA 1
ATOM 1753 C C . ARG A 1 222 ? 6.371 1.214 -9.859 1 94.88 222 ARG A C 1
ATOM 1755 O O . ARG A 1 222 ? 5.262 1.04 -9.352 1 94.88 222 ARG A O 1
ATOM 1762 N N . SER A 1 223 ? 7.223 0.219 -10.211 1 96 223 SER A N 1
ATOM 1763 C CA . SER A 1 223 ? 6.867 -1.16 -9.891 1 96 223 SER A CA 1
ATOM 1764 C C . SER A 1 223 ? 6.68 -1.35 -8.391 1 96 223 SER A C 1
ATOM 1766 O O . SER A 1 223 ? 5.777 -2.07 -7.957 1 96 223 SER A O 1
ATOM 1768 N N . TRP A 1 224 ? 7.465 -0.661 -7.645 1 95.56 224 TRP A N 1
ATOM 1769 C CA . TRP A 1 224 ? 7.387 -0.733 -6.188 1 95.56 224 TRP A CA 1
ATOM 1770 C C . TRP A 1 224 ? 6.051 -0.197 -5.684 1 95.56 224 TRP A C 1
ATOM 1772 O O . TRP A 1 224 ? 5.41 -0.812 -4.828 1 95.56 224 TRP A O 1
ATOM 1782 N N . LEU A 1 225 ? 5.613 0.879 -6.145 1 96.56 225 LEU A N 1
ATOM 1783 C CA . LEU A 1 225 ? 4.367 1.498 -5.719 1 96.56 225 LEU A CA 1
ATOM 1784 C C . LEU A 1 225 ? 3.164 0.707 -6.227 1 96.56 225 LEU A C 1
ATOM 1786 O O . LEU A 1 225 ? 2.166 0.562 -5.516 1 96.56 225 LEU A O 1
ATOM 1790 N N . ILE A 1 226 ? 3.264 0.155 -7.453 1 96.94 226 ILE A N 1
ATOM 1791 C CA . ILE A 1 226 ? 2.182 -0.65 -8.008 1 96.94 226 ILE A CA 1
ATOM 1792 C C . ILE A 1 226 ? 1.96 -1.886 -7.137 1 96.94 226 ILE A C 1
ATOM 1794 O O . ILE A 1 226 ? 0.818 -2.266 -6.867 1 96.94 226 ILE A O 1
ATOM 1798 N N . LEU A 1 227 ? 3.061 -2.461 -6.746 1 97.62 227 LEU A N 1
ATOM 1799 C CA . LEU A 1 227 ? 2.941 -3.643 -5.898 1 97.62 227 LEU A CA 1
ATOM 1800 C C . LEU A 1 227 ? 2.201 -3.312 -4.609 1 97.62 227 LEU A C 1
ATOM 1802 O O . LEU A 1 227 ? 1.346 -4.082 -4.164 1 97.62 227 LEU A O 1
ATOM 1806 N N . GLY A 1 228 ? 2.547 -2.201 -4.016 1 96.44 228 GLY A N 1
ATOM 1807 C CA . GLY A 1 228 ? 1.824 -1.782 -2.824 1 96.44 228 GLY A CA 1
ATOM 1808 C C . GLY A 1 228 ? 0.339 -1.59 -3.064 1 96.44 228 GLY A C 1
ATOM 1809 O O . GLY A 1 228 ? -0.487 -2.02 -2.258 1 96.44 228 GLY A O 1
ATOM 1810 N N . THR A 1 229 ? 0.031 -0.955 -4.121 1 96.62 229 THR A N 1
ATOM 1811 C CA . THR A 1 229 ? -1.365 -0.716 -4.473 1 96.62 229 THR A CA 1
ATOM 1812 C C . THR A 1 229 ? -2.086 -2.033 -4.746 1 96.62 229 THR A C 1
ATOM 1814 O O . THR A 1 229 ? -3.236 -2.215 -4.344 1 96.62 229 THR A O 1
ATOM 1817 N N . ALA A 1 230 ? -1.401 -2.91 -5.453 1 97.88 230 ALA A N 1
ATOM 1818 C CA . ALA A 1 230 ? -1.985 -4.211 -5.758 1 97.88 230 ALA A CA 1
ATOM 1819 C C . ALA A 1 230 ? -2.281 -4.996 -4.484 1 97.88 230 ALA A C 1
ATOM 1821 O O . ALA A 1 230 ? -3.318 -5.656 -4.379 1 97.88 230 ALA A O 1
ATOM 1822 N N . THR A 1 231 ? -1.374 -4.957 -3.537 1 97.69 231 THR A N 1
ATOM 1823 C CA . THR A 1 231 ? -1.58 -5.66 -2.277 1 97.69 231 THR A CA 1
ATOM 1824 C C . THR A 1 231 ? -2.799 -5.109 -1.543 1 97.69 231 THR A C 1
ATOM 1826 O O . THR A 1 231 ? -3.623 -5.871 -1.034 1 97.69 231 THR A O 1
ATOM 1829 N N . ARG A 1 232 ? -2.881 -3.838 -1.518 1 96.56 232 ARG A N 1
ATOM 1830 C CA . ARG A 1 232 ? -4.008 -3.205 -0.838 1 96.56 232 ARG A CA 1
ATOM 1831 C C . ARG A 1 232 ? -5.324 -3.551 -1.526 1 96.56 232 ARG A C 1
ATOM 1833 O O . ARG A 1 232 ? -6.336 -3.789 -0.861 1 96.56 232 ARG A O 1
ATOM 1840 N N . LEU A 1 233 ? -5.32 -3.498 -2.814 1 97.62 233 LEU A N 1
ATOM 1841 C CA . LEU A 1 233 ? -6.52 -3.881 -3.553 1 97.62 233 LEU A CA 1
ATOM 1842 C C . LEU A 1 233 ? -6.891 -5.332 -3.271 1 97.62 233 LEU A C 1
ATOM 1844 O O . LEU A 1 233 ? -8.062 -5.648 -3.068 1 97.62 233 LEU A O 1
ATOM 1848 N N . ALA A 1 234 ? -5.914 -6.227 -3.291 1 98.19 234 ALA A N 1
ATOM 1849 C CA . ALA A 1 234 ? -6.168 -7.637 -3.016 1 98.19 234 ALA A CA 1
ATOM 1850 C C . ALA A 1 234 ? -6.82 -7.82 -1.647 1 98.19 234 ALA A C 1
ATOM 1852 O O . ALA A 1 234 ? -7.762 -8.602 -1.501 1 98.19 234 ALA A O 1
ATOM 1853 N N . LEU A 1 235 ? -6.316 -7.102 -0.661 1 96.5 235 LEU A N 1
ATOM 1854 C CA . LEU A 1 235 ? -6.875 -7.18 0.685 1 96.5 235 LEU A CA 1
ATOM 1855 C C . LEU A 1 235 ? -8.266 -6.551 0.736 1 96.5 235 LEU A C 1
ATOM 1857 O O . LEU A 1 235 ? -9.133 -7.012 1.479 1 96.5 235 LEU A O 1
ATOM 1861 N N . GLY A 1 236 ? -8.422 -5.488 -0.069 1 95.44 236 GLY A N 1
ATOM 1862 C CA . GLY A 1 236 ? -9.719 -4.832 -0.118 1 95.44 236 GLY A CA 1
ATOM 1863 C C . GLY A 1 236 ? -10.828 -5.738 -0.612 1 95.44 236 GLY A C 1
ATOM 1864 O O . GLY A 1 236 ? -11.953 -5.672 -0.12 1 95.44 236 GLY A O 1
ATOM 1865 N N . ILE A 1 237 ? -10.5 -6.543 -1.551 1 96.25 237 ILE A N 1
ATOM 1866 C CA . ILE A 1 237 ? -11.516 -7.445 -2.068 1 96.25 237 ILE A CA 1
ATOM 1867 C C . ILE A 1 237 ? -11.438 -8.789 -1.346 1 96.25 237 ILE A C 1
ATOM 1869 O O . ILE A 1 237 ? -12.117 -9.742 -1.718 1 96.25 237 ILE A O 1
ATOM 1873 N N . GLN A 1 238 ? -10.539 -8.922 -0.342 1 96.38 238 GLN A N 1
ATOM 1874 C CA . GLN A 1 238 ? -10.383 -10.055 0.567 1 96.38 238 GLN A CA 1
ATOM 1875 C C . GLN A 1 238 ? -10 -11.32 -0.191 1 96.38 238 GLN A C 1
ATOM 1877 O O . GLN A 1 238 ? -10.57 -12.391 0.039 1 96.38 238 GLN A O 1
ATOM 1882 N N . LEU A 1 239 ? -9.039 -11.141 -1.126 1 97.38 239 LEU A N 1
ATOM 1883 C CA . LEU A 1 239 ? -8.523 -12.281 -1.878 1 97.38 239 LEU A CA 1
ATOM 1884 C C . LEU A 1 239 ? -7.66 -13.172 -0.99 1 97.38 239 LEU A C 1
ATOM 1886 O O . LEU A 1 239 ? -7.332 -14.297 -1.367 1 97.38 239 LEU A O 1
ATOM 1890 N N . ASN A 1 240 ? -7.316 -12.711 0.221 1 96.44 240 ASN A N 1
ATOM 1891 C CA . ASN A 1 240 ? -6.469 -13.453 1.146 1 96.44 240 ASN A CA 1
ATOM 1892 C C . ASN A 1 240 ? -7.285 -14.391 2.035 1 96.44 240 ASN A C 1
ATOM 1894 O O . ASN A 1 240 ? -6.738 -15.07 2.898 1 96.44 240 ASN A O 1
ATOM 1898 N N . LYS A 1 241 ? -8.555 -14.438 1.815 1 95.88 241 LYS A N 1
ATOM 1899 C CA . LYS A 1 241 ? -9.43 -15.289 2.607 1 95.88 241 LYS A CA 1
ATOM 1900 C C . LYS A 1 241 ? -10.086 -16.359 1.741 1 95.88 241 LYS A C 1
ATOM 1902 O O . LYS A 1 241 ? -10.711 -16.047 0.725 1 95.88 241 LYS A O 1
ATOM 1907 N N . GLU A 1 242 ? -10.047 -17.594 2.186 1 94.56 242 GLU A N 1
ATOM 1908 C CA . GLU A 1 242 ? -10.547 -18.734 1.428 1 94.56 242 GLU A CA 1
ATOM 1909 C C . GLU A 1 242 ? -12.047 -18.625 1.185 1 94.56 242 GLU A C 1
ATOM 1911 O O . GLU A 1 242 ? -12.539 -19 0.118 1 94.56 242 GLU A O 1
ATOM 1916 N N . SER A 1 243 ? -12.758 -18.031 2.131 1 92.88 243 SER A N 1
ATOM 1917 C CA . SER A 1 243 ? -14.219 -17.953 2.068 1 92.88 243 SER A CA 1
ATOM 1918 C C . SER A 1 243 ? -14.672 -16.953 1.004 1 92.88 243 SER A C 1
ATOM 1920 O O . SER A 1 243 ? -15.805 -17.031 0.528 1 92.88 243 SER A O 1
ATOM 1922 N N . ARG A 1 244 ? -13.734 -16.078 0.599 1 92.44 244 ARG A N 1
ATOM 1923 C CA . ARG A 1 244 ? -14.125 -15.016 -0.316 1 92.44 244 ARG A CA 1
ATOM 1924 C C . ARG A 1 244 ? -13.734 -15.352 -1.751 1 92.44 244 ARG A C 1
ATOM 1926 O O . ARG A 1 244 ? -14.133 -14.656 -2.688 1 92.44 244 ARG A O 1
ATOM 1933 N N . LEU A 1 245 ? -12.984 -16.438 -1.913 1 94.62 245 LEU A N 1
ATOM 1934 C CA . LEU A 1 245 ? -12.664 -16.891 -3.264 1 94.62 245 LEU A CA 1
ATOM 1935 C C . LEU A 1 245 ? -13.898 -17.453 -3.953 1 94.62 245 LEU A C 1
ATOM 1937 O O . LEU A 1 245 ? -14.891 -17.781 -3.295 1 94.62 245 LEU A O 1
ATOM 1941 N N . ALA A 1 246 ? -13.82 -17.5 -5.254 1 93.44 246 ALA A N 1
ATOM 1942 C CA . ALA A 1 246 ? -14.922 -18.078 -6.023 1 93.44 246 ALA A CA 1
ATOM 1943 C C . ALA A 1 246 ? -15.258 -19.484 -5.539 1 93.44 246 ALA A C 1
ATOM 1945 O O . ALA A 1 246 ? -14.352 -20.281 -5.27 1 93.44 246 ALA A O 1
ATOM 1946 N N . PRO A 1 247 ? -16.562 -19.703 -5.391 1 91.75 247 PRO A N 1
ATOM 1947 C CA . PRO A 1 247 ? -16.922 -21.062 -4.988 1 91.75 247 PRO A CA 1
ATOM 1948 C C . PRO A 1 247 ? -16.578 -22.109 -6.043 1 91.75 247 PRO A C 1
ATOM 1950 O O . PRO A 1 247 ? -16.531 -21.797 -7.234 1 91.75 247 PRO A O 1
ATOM 1953 N N . GLU A 1 248 ? -16.375 -23.266 -5.582 1 87.69 248 GLU A N 1
ATOM 1954 C CA . GLU A 1 248 ? -16 -24.344 -6.488 1 87.69 248 GLU A CA 1
ATOM 1955 C C . GLU A 1 248 ? -17.125 -24.625 -7.496 1 87.69 248 GLU A C 1
ATOM 1957 O O . GLU A 1 248 ? -16.859 -25.094 -8.609 1 87.69 248 GLU A O 1
ATOM 1962 N N . SER A 1 249 ? -18.297 -24.281 -7.125 1 89.06 249 SER A N 1
ATOM 1963 C CA . SER A 1 249 ? -19.438 -24.484 -8.008 1 89.06 249 SER A CA 1
ATOM 1964 C C . SER A 1 249 ? -19.328 -23.609 -9.258 1 89.06 249 SER A C 1
ATOM 1966 O O . SER A 1 249 ? -19.844 -23.969 -10.32 1 89.06 249 SER A O 1
ATOM 1968 N N . GLU A 1 250 ? -18.641 -22.453 -9.125 1 88.44 250 GLU A N 1
ATOM 1969 C CA . GLU A 1 250 ? -18.453 -21.547 -10.258 1 88.44 250 GLU A CA 1
ATOM 1970 C C . GLU A 1 250 ? -17.25 -21.953 -11.094 1 88.44 250 GLU A C 1
ATOM 1972 O O . GLU A 1 250 ? -17.047 -21.438 -12.203 1 88.44 250 GLU A O 1
ATOM 1977 N N . GLY A 1 251 ? -16.484 -22.938 -10.578 1 90.62 251 GLY A N 1
ATOM 1978 C CA . GLY A 1 251 ? -15.32 -23.422 -11.305 1 90.62 251 GLY A CA 1
ATOM 1979 C C . GLY A 1 251 ? -14.07 -23.516 -10.453 1 90.62 251 GLY A C 1
ATOM 1980 O O . GLY A 1 251 ? -13.688 -22.547 -9.797 1 90.62 251 GLY A O 1
ATOM 1981 N N . ILE A 1 252 ? -13.484 -24.609 -10.547 1 93.75 252 ILE A N 1
ATOM 1982 C CA . ILE A 1 252 ? -12.258 -24.859 -9.797 1 93.75 252 ILE A CA 1
ATOM 1983 C C . ILE A 1 252 ? -11.125 -24.016 -10.375 1 93.75 252 ILE A C 1
ATOM 1985 O O . ILE A 1 252 ? -10.289 -23.5 -9.633 1 93.75 252 ILE A O 1
ATOM 1989 N N . ALA A 1 253 ? -11.227 -23.844 -11.656 1 95.75 253 ALA A N 1
ATOM 1990 C CA . ALA A 1 253 ? -10.195 -23.062 -12.328 1 95.75 253 ALA A CA 1
ATOM 1991 C C . ALA A 1 253 ? -10.242 -21.594 -11.898 1 95.75 253 ALA A C 1
ATOM 1993 O O . ALA A 1 253 ? -9.203 -20.984 -11.633 1 95.75 253 ALA A O 1
ATOM 1994 N N . LEU A 1 254 ? -11.438 -21.109 -11.852 1 95.81 254 LEU A N 1
ATOM 1995 C CA . LEU A 1 254 ? -11.594 -19.719 -11.461 1 95.81 254 LEU A CA 1
ATOM 1996 C C . LEU A 1 254 ? -11.102 -19.5 -10.031 1 95.81 254 LEU A C 1
ATOM 1998 O O . LEU A 1 254 ? -10.398 -18.516 -9.758 1 95.81 254 LEU A O 1
ATOM 2002 N N . ARG A 1 255 ? -11.438 -20.328 -9.156 1 96.69 255 ARG A N 1
ATOM 2003 C CA . ARG A 1 255 ? -11.008 -20.25 -7.766 1 96.69 255 ARG A CA 1
ATOM 2004 C C . ARG A 1 255 ? -9.484 -20.328 -7.66 1 96.69 255 ARG A C 1
ATOM 2006 O O . ARG A 1 255 ? -8.867 -19.547 -6.934 1 96.69 255 ARG A O 1
ATOM 2013 N N . GLU A 1 256 ? -8.938 -21.266 -8.406 1 97.38 256 GLU A N 1
ATOM 2014 C CA . GLU A 1 256 ? -7.488 -21.438 -8.391 1 97.38 256 GLU A CA 1
ATOM 2015 C C . GLU A 1 256 ? -6.777 -20.234 -9 1 97.38 256 GLU A C 1
ATOM 2017 O O . GLU A 1 256 ? -5.691 -19.859 -8.555 1 97.38 256 GLU A O 1
ATOM 2022 N N . CYS A 1 257 ? -7.363 -19.609 -10.008 1 98.12 257 CYS A N 1
ATOM 2023 C CA . CYS A 1 257 ? -6.789 -18.406 -10.594 1 98.12 257 CYS A CA 1
ATOM 2024 C C . CYS A 1 257 ? -6.703 -17.281 -9.555 1 98.12 257 CYS A C 1
ATOM 2026 O O . CYS A 1 257 ? -5.684 -16.594 -9.469 1 98.12 257 CYS A O 1
ATOM 2028 N N . GLN A 1 258 ? -7.73 -17.141 -8.805 1 98.31 258 GLN A N 1
ATOM 2029 C CA . GLN A 1 258 ? -7.75 -16.125 -7.762 1 98.31 258 GLN A CA 1
ATOM 2030 C C . GLN A 1 258 ? -6.734 -16.438 -6.668 1 98.31 258 GLN A C 1
ATOM 2032 O O . GLN A 1 258 ? -6.027 -15.547 -6.191 1 98.31 258 GLN A O 1
ATOM 2037 N N . ARG A 1 259 ? -6.641 -17.672 -6.316 1 97.5 259 ARG A N 1
ATOM 2038 C CA . ARG A 1 259 ? -5.684 -18.125 -5.312 1 97.5 259 ARG A CA 1
ATOM 2039 C C . ARG A 1 259 ? -4.25 -17.828 -5.75 1 97.5 259 ARG A C 1
ATOM 2041 O O . ARG A 1 259 ? -3.463 -17.281 -4.988 1 97.5 259 ARG A O 1
ATOM 2048 N N . ARG A 1 260 ? -3.984 -18.172 -6.953 1 98.25 260 ARG A N 1
ATOM 2049 C CA . ARG A 1 260 ? -2.639 -17.984 -7.484 1 98.25 260 ARG A CA 1
ATOM 2050 C C . ARG A 1 260 ? -2.307 -16.5 -7.621 1 98.25 260 ARG A C 1
ATOM 2052 O O . ARG A 1 260 ? -1.152 -16.109 -7.449 1 98.25 260 ARG A O 1
ATOM 2059 N N . LEU A 1 261 ? -3.328 -15.773 -7.945 1 98.75 261 LEU A N 1
ATOM 2060 C CA . LEU A 1 261 ? -3.107 -14.336 -8.023 1 98.75 261 LEU A CA 1
ATOM 2061 C C . LEU A 1 261 ? -2.729 -13.773 -6.656 1 98.75 261 LEU A C 1
ATOM 2063 O O . LEU A 1 261 ? -1.796 -12.977 -6.547 1 98.75 261 LEU A O 1
ATOM 2067 N N . ALA A 1 262 ? -3.41 -14.18 -5.598 1 98.44 262 ALA A N 1
ATOM 2068 C CA . ALA A 1 262 ? -3.092 -13.742 -4.238 1 98.44 262 ALA A CA 1
ATOM 2069 C C . ALA A 1 262 ? -1.68 -14.164 -3.846 1 98.44 262 ALA A C 1
ATOM 2071 O O . ALA A 1 262 ? -0.901 -13.352 -3.342 1 98.44 262 ALA A O 1
ATOM 2072 N N . TRP A 1 263 ? -1.358 -15.375 -4.137 1 98.31 263 TRP A N 1
ATOM 2073 C CA . TRP A 1 263 ? -0.027 -15.867 -3.795 1 98.31 263 TRP A CA 1
ATOM 2074 C C . TRP A 1 263 ? 1.036 -15.203 -4.668 1 98.31 263 TRP A C 1
ATOM 2076 O O . TRP A 1 263 ? 2.17 -15 -4.227 1 98.31 263 TRP A O 1
ATOM 2086 N N . GLY A 1 264 ? 0.625 -14.938 -5.938 1 98.56 264 GLY A N 1
ATOM 2087 C CA . GLY A 1 264 ? 1.546 -14.195 -6.785 1 98.56 264 GLY A CA 1
ATOM 2088 C C . GLY A 1 264 ? 1.939 -12.852 -6.207 1 98.56 264 GLY A C 1
ATOM 2089 O O . GLY A 1 264 ? 3.117 -12.484 -6.223 1 98.56 264 GLY A O 1
ATOM 2090 N N . ILE A 1 265 ? 1.028 -12.141 -5.695 1 98.5 265 ILE A N 1
ATOM 2091 C CA . ILE A 1 265 ? 1.277 -10.852 -5.059 1 98.5 265 ILE A CA 1
ATOM 2092 C C . ILE A 1 265 ? 2.127 -11.047 -3.807 1 98.5 265 ILE A C 1
ATOM 2094 O O . ILE A 1 265 ? 3.053 -10.273 -3.549 1 98.5 265 ILE A O 1
ATOM 2098 N N . PHE A 1 266 ? 1.824 -12.094 -3.031 1 98.19 266 PHE A N 1
ATOM 2099 C CA . PHE A 1 266 ? 2.594 -12.438 -1.843 1 98.19 266 PHE A CA 1
ATOM 2100 C C . PHE A 1 266 ? 4.059 -12.672 -2.195 1 98.19 266 PHE A C 1
ATOM 2102 O O . PHE A 1 266 ? 4.953 -12.156 -1.523 1 98.19 266 PHE A O 1
ATOM 2109 N N . ILE A 1 267 ? 4.277 -13.445 -3.256 1 98.06 267 ILE A N 1
ATOM 2110 C CA . ILE A 1 267 ? 5.633 -13.758 -3.695 1 98.06 267 ILE A CA 1
ATOM 2111 C C . ILE A 1 267 ? 6.355 -12.477 -4.098 1 98.06 267 ILE A C 1
ATOM 2113 O O . ILE A 1 267 ? 7.492 -12.242 -3.678 1 98.06 267 ILE A O 1
ATOM 2117 N N . GLN A 1 268 ? 5.711 -11.703 -4.922 1 97.94 268 GLN A N 1
ATOM 2118 C CA . GLN A 1 268 ? 6.32 -10.453 -5.355 1 97.94 268 GLN A CA 1
ATOM 2119 C C . GLN A 1 268 ? 6.602 -9.531 -4.168 1 97.94 268 GLN A C 1
ATOM 2121 O O . GLN A 1 268 ? 7.605 -8.82 -4.145 1 97.94 268 GLN A O 1
ATOM 2126 N N . ASP A 1 269 ? 5.707 -9.492 -3.199 1 97.5 269 ASP A N 1
ATOM 2127 C CA . ASP A 1 269 ? 5.906 -8.688 -1.997 1 97.5 269 ASP A CA 1
ATOM 2128 C C . ASP A 1 269 ? 7.168 -9.125 -1.252 1 97.5 269 ASP A C 1
ATOM 2130 O O . ASP A 1 269 ? 7.961 -8.281 -0.822 1 97.5 269 ASP A O 1
ATOM 2134 N N . LYS A 1 270 ? 7.387 -10.422 -1.107 1 96.62 270 LYS A N 1
ATOM 2135 C CA . LYS A 1 270 ? 8.562 -10.93 -0.405 1 96.62 270 LYS A CA 1
ATOM 2136 C C . LYS A 1 270 ? 9.836 -10.633 -1.185 1 96.62 270 LYS A C 1
ATOM 2138 O O . LYS A 1 270 ? 10.875 -10.32 -0.593 1 96.62 270 LYS A O 1
ATOM 2143 N N . LEU A 1 271 ? 9.703 -10.695 -2.451 1 95.38 271 LEU A N 1
ATOM 2144 C CA . LEU A 1 271 ? 10.867 -10.43 -3.285 1 95.38 271 LEU A CA 1
ATOM 2145 C C . LEU A 1 271 ? 11.258 -8.961 -3.225 1 95.38 271 LEU A C 1
ATOM 2147 O O . LEU A 1 271 ? 12.445 -8.625 -3.207 1 95.38 271 LEU A O 1
ATOM 2151 N N . HIS A 1 272 ? 10.242 -8.117 -3.098 1 94.75 272 HIS A N 1
ATOM 2152 C CA . HIS A 1 272 ? 10.5 -6.684 -3.16 1 94.75 272 HIS A CA 1
ATOM 2153 C C . HIS A 1 272 ? 10.789 -6.113 -1.775 1 94.75 272 HIS A C 1
ATOM 2155 O O . HIS A 1 272 ? 11.359 -5.027 -1.653 1 94.75 272 HIS A O 1
ATOM 2161 N N . SER A 1 273 ? 10.406 -6.73 -0.689 1 93.81 273 SER A N 1
ATOM 2162 C CA . SER A 1 273 ? 10.586 -6.199 0.658 1 93.81 273 SER A CA 1
ATOM 2163 C C . SER A 1 273 ? 12.031 -6.328 1.117 1 93.81 273 SER A C 1
ATOM 2165 O O . SER A 1 273 ? 12.5 -5.543 1.948 1 93.81 273 SER A O 1
ATOM 2167 N N . GLY A 1 274 ? 12.812 -7.297 0.628 1 88.62 274 GLY A N 1
ATOM 2168 C CA . GLY A 1 274 ? 14.219 -7.477 0.971 1 88.62 274 GLY A CA 1
ATOM 2169 C C . GLY A 1 274 ? 14.438 -7.734 2.447 1 88.62 274 GLY A C 1
ATOM 2170 O O . GLY A 1 274 ? 15.492 -7.383 2.992 1 88.62 274 GLY A O 1
ATOM 2171 N N . GLY A 1 275 ? 13.422 -8.156 3.133 1 89.44 275 GLY A N 1
ATOM 2172 C CA . GLY A 1 275 ? 13.562 -8.469 4.547 1 89.44 275 GLY A CA 1
ATOM 2173 C C . GLY A 1 275 ? 13.305 -7.277 5.449 1 89.44 275 GLY A C 1
ATOM 2174 O O . GLY A 1 275 ? 13.398 -7.387 6.672 1 89.44 275 GLY A O 1
ATOM 2175 N N . ILE A 1 276 ? 13.031 -6.148 4.895 1 92.06 276 ILE A N 1
ATOM 2176 C CA . ILE A 1 276 ? 12.727 -4.953 5.68 1 92.06 276 ILE A CA 1
ATOM 2177 C C . ILE A 1 276 ? 11.266 -4.977 6.113 1 92.06 276 ILE A C 1
ATOM 2179 O O . ILE A 1 276 ? 10.367 -5.055 5.273 1 92.06 276 ILE A O 1
ATOM 2183 N N . ASP A 1 277 ? 11.047 -4.934 7.324 1 91.69 277 ASP A N 1
ATOM 2184 C CA . ASP A 1 277 ? 9.711 -5.078 7.898 1 91.69 277 ASP A CA 1
ATOM 2185 C C . ASP A 1 277 ? 8.758 -4.008 7.363 1 91.69 277 ASP A C 1
ATOM 2187 O O . ASP A 1 277 ? 7.617 -4.305 7.016 1 91.69 277 ASP A O 1
ATOM 2191 N N . GLU A 1 278 ? 9.227 -2.795 7.227 1 93.31 278 GLU A N 1
ATOM 2192 C CA . GLU A 1 278 ? 8.383 -1.672 6.82 1 93.31 278 GLU A CA 1
ATOM 2193 C C . GLU A 1 278 ? 7.941 -1.81 5.367 1 93.31 278 GLU A C 1
ATOM 2195 O O . GLU A 1 278 ? 6.984 -1.158 4.941 1 93.31 278 GLU A O 1
ATOM 2200 N N . PHE A 1 279 ? 8.648 -2.662 4.617 1 94.44 279 PHE A N 1
ATOM 2201 C CA . PHE A 1 279 ? 8.359 -2.777 3.191 1 94.44 279 PHE A CA 1
ATOM 2202 C C . PHE A 1 279 ? 7.441 -3.961 2.916 1 94.44 279 PHE A C 1
ATOM 2204 O O . PHE A 1 279 ? 6.988 -4.156 1.786 1 94.44 279 PHE A O 1
ATOM 2211 N N . VAL A 1 280 ? 7.129 -4.691 3.982 1 95.19 280 VAL A N 1
ATOM 2212 C CA . VAL A 1 280 ? 6.227 -5.828 3.814 1 95.19 280 VAL A CA 1
ATOM 2213 C C . VAL A 1 280 ? 4.781 -5.336 3.775 1 95.19 280 VAL A C 1
ATOM 2215 O O . VAL A 1 280 ? 4.301 -4.727 4.734 1 95.19 280 VAL A O 1
ATOM 2218 N N . ALA A 1 281 ? 4.133 -5.59 2.689 1 94.44 281 ALA A N 1
ATOM 2219 C CA . ALA A 1 281 ? 2.754 -5.137 2.525 1 94.44 281 ALA A CA 1
ATOM 2220 C C . ALA A 1 281 ? 1.771 -6.27 2.805 1 94.44 281 ALA A C 1
ATOM 2222 O O . ALA A 1 281 ? 0.608 -6.027 3.133 1 94.44 281 ALA A O 1
ATOM 2223 N N . MET A 1 282 ? 2.281 -7.477 2.674 1 94.62 282 MET A N 1
ATOM 2224 C CA . MET A 1 282 ? 1.413 -8.641 2.854 1 94.62 282 MET A CA 1
ATOM 2225 C C . MET A 1 282 ? 2.07 -9.672 3.762 1 94.62 282 MET A C 1
ATOM 2227 O O . MET A 1 282 ? 2.633 -10.656 3.279 1 94.62 282 MET A O 1
ATOM 2231 N N . PRO A 1 283 ? 1.904 -9.477 5.062 1 93.88 283 PRO A N 1
ATOM 2232 C CA . PRO A 1 283 ? 2.475 -10.477 5.973 1 93.88 283 PRO A CA 1
ATOM 2233 C C . PRO A 1 283 ? 1.807 -11.844 5.84 1 93.88 283 PRO A C 1
ATOM 2235 O O . PRO A 1 283 ? 0.621 -11.922 5.512 1 93.88 283 PRO A O 1
ATOM 2238 N N . ALA A 1 284 ? 2.543 -12.875 6.16 1 93.88 284 ALA A N 1
ATOM 2239 C CA . ALA A 1 284 ? 2.074 -14.242 6 1 93.88 284 ALA A CA 1
ATOM 2240 C C . ALA A 1 284 ? 0.849 -14.516 6.867 1 93.88 284 ALA A C 1
ATOM 2242 O O . ALA A 1 284 ? -0.036 -15.281 6.484 1 93.88 284 ALA A O 1
ATOM 2243 N N . ARG A 1 285 ? 0.748 -13.828 7.988 1 91.69 285 ARG A N 1
ATOM 2244 C CA . ARG A 1 285 ? -0.339 -14.078 8.93 1 91.69 285 ARG A CA 1
ATOM 2245 C C . ARG A 1 285 ? -1.681 -13.648 8.344 1 91.69 285 ARG A C 1
ATOM 2247 O O . ARG A 1 285 ? -2.734 -14.086 8.805 1 91.69 285 ARG A O 1
ATOM 2254 N N . TRP A 1 286 ? -1.652 -12.797 7.359 1 94.38 286 TRP A N 1
ATOM 2255 C CA . TRP A 1 286 ? -2.891 -12.32 6.754 1 94.38 286 TRP A CA 1
ATOM 2256 C C . TRP A 1 286 ? -3.414 -13.312 5.723 1 94.38 286 TRP A C 1
ATOM 2258 O O . TRP A 1 286 ? -4.57 -13.227 5.297 1 94.38 286 TRP A O 1
ATOM 2268 N N . MET A 1 287 ? -2.521 -14.289 5.285 1 95.25 287 MET A N 1
ATOM 2269 C CA . MET A 1 287 ? -2.883 -15.211 4.207 1 95.25 287 MET A CA 1
ATOM 2270 C C . MET A 1 287 ? -3.631 -16.422 4.754 1 95.25 287 MET A C 1
ATOM 2272 O O . MET A 1 287 ? -3.021 -17.328 5.32 1 95.25 287 MET A O 1
ATOM 2276 N N . GLN A 1 288 ? -4.934 -16.406 4.609 1 94.31 288 GLN A N 1
ATOM 2277 C CA . GLN A 1 288 ? -5.789 -17.484 5.07 1 94.31 288 GLN A CA 1
ATOM 2278 C C . GLN A 1 288 ? -6.359 -18.281 3.893 1 94.31 288 GLN A C 1
ATOM 2280 O O . GLN A 1 288 ? -7.562 -18.531 3.838 1 94.31 288 GLN A O 1
ATOM 2285 N N . ILE A 1 289 ? -5.523 -18.531 2.932 1 95.5 289 ILE A N 1
ATOM 2286 C CA . ILE A 1 289 ? -5.91 -19.312 1.756 1 95.5 289 ILE A CA 1
ATOM 2287 C C . ILE A 1 289 ? -4.969 -20.5 1.587 1 95.5 289 ILE A C 1
ATOM 2289 O O . ILE A 1 289 ? -3.826 -20.469 2.051 1 95.5 289 ILE A O 1
ATOM 2293 N N . SER A 1 290 ? -5.488 -21.5 0.939 1 93.38 290 SER A N 1
ATOM 2294 C CA . SER A 1 290 ? -4.688 -22.688 0.709 1 93.38 290 SER A CA 1
ATOM 2295 C C . SER A 1 290 ? -3.578 -22.438 -0.303 1 93.38 290 SER A C 1
ATOM 2297 O O . SER A 1 290 ? -3.672 -21.5 -1.108 1 93.38 290 SER A O 1
ATOM 2299 N N . LEU A 1 291 ? -2.488 -23.219 -0.212 1 94.75 291 LEU A N 1
ATOM 2300 C CA . LEU A 1 291 ? -1.402 -23.141 -1.183 1 94.75 291 LEU A CA 1
ATOM 2301 C C . LEU A 1 291 ? -1.888 -23.531 -2.574 1 94.75 291 LEU A C 1
ATOM 2303 O O . LEU A 1 291 ? -2.895 -24.219 -2.713 1 94.75 291 LEU A O 1
ATOM 2307 N N . PRO A 1 292 ? -1.23 -23.016 -3.605 1 95.06 292 PRO A N 1
ATOM 2308 C CA . PRO A 1 292 ? -1.656 -23.328 -4.973 1 95.06 292 PRO A CA 1
ATOM 2309 C C . PRO A 1 292 ? -1.617 -24.828 -5.27 1 95.06 292 PRO A C 1
ATOM 2311 O O . PRO A 1 292 ? -0.737 -25.531 -4.777 1 95.06 292 PRO A O 1
ATOM 2314 N N . LEU A 1 293 ? -2.516 -25.25 -6.145 1 93.69 293 LEU A N 1
ATOM 2315 C CA . LEU A 1 293 ? -2.568 -26.641 -6.617 1 93.69 293 LEU A CA 1
ATOM 2316 C C . LEU A 1 293 ? -1.371 -26.953 -7.508 1 93.69 293 LEU A C 1
ATOM 2318 O O . LEU A 1 293 ? -0.738 -26.047 -8.047 1 93.69 293 LEU A O 1
ATOM 2322 N N . GLU A 1 294 ? -1.126 -28.234 -7.562 1 93.31 294 GLU A N 1
ATOM 2323 C CA . GLU A 1 294 ? -0.151 -28.672 -8.555 1 93.31 294 GLU A CA 1
ATOM 2324 C C . GLU A 1 294 ? -0.608 -28.312 -9.969 1 93.31 294 GLU A C 1
ATOM 2326 O O . GLU A 1 294 ? -1.81 -28.25 -10.242 1 93.31 294 GLU A O 1
ATOM 2331 N N . GLU A 1 295 ? 0.347 -28.109 -10.875 1 93.75 295 GLU A N 1
ATOM 2332 C CA . GLU A 1 295 ? 0.068 -27.594 -12.211 1 93.75 295 GLU A CA 1
ATOM 2333 C C . GLU A 1 295 ? -0.913 -28.5 -12.953 1 93.75 295 GLU A C 1
ATOM 2335 O O . GLU A 1 295 ? -1.829 -28.016 -13.625 1 93.75 295 GLU A O 1
ATOM 2340 N N . ASP A 1 296 ? -0.736 -29.797 -12.82 1 92.69 296 ASP A N 1
ATOM 2341 C CA . ASP A 1 296 ? -1.602 -30.734 -13.523 1 92.69 296 ASP A CA 1
ATOM 2342 C C . ASP A 1 296 ? -3.021 -30.703 -12.969 1 92.69 296 ASP A C 1
ATOM 2344 O O . ASP A 1 296 ? -3.994 -30.812 -13.711 1 92.69 296 ASP A O 1
ATOM 2348 N N . ASP A 1 297 ? -3.115 -30.641 -11.719 1 93.5 297 ASP A N 1
ATOM 2349 C CA . ASP A 1 297 ? -4.43 -30.531 -11.094 1 93.5 297 ASP A CA 1
ATOM 2350 C C . ASP A 1 297 ? -5.129 -29.234 -11.477 1 93.5 297 ASP A C 1
ATOM 2352 O O . ASP A 1 297 ? -6.344 -29.219 -11.688 1 93.5 297 ASP A O 1
ATOM 2356 N N . PHE A 1 298 ? -4.418 -28.172 -11.617 1 96 298 PHE A N 1
ATOM 2357 C CA . PHE A 1 298 ? -4.961 -26.891 -12.039 1 96 298 PHE A CA 1
ATOM 2358 C C . PHE A 1 298 ? -5.457 -26.953 -13.477 1 96 298 PHE A C 1
ATOM 2360 O O . PHE A 1 298 ? -6.574 -26.531 -13.781 1 96 298 PHE A O 1
ATOM 2367 N N . LEU A 1 299 ? -4.672 -27.547 -14.312 1 94.62 299 LEU A N 1
ATOM 2368 C CA . LEU A 1 299 ? -4.996 -27.641 -15.734 1 94.62 299 LEU A CA 1
ATOM 2369 C C . LEU A 1 299 ? -6.234 -28.5 -15.945 1 94.62 299 LEU A C 1
ATOM 2371 O O . LEU A 1 299 ? -7.082 -28.188 -16.781 1 94.62 299 LEU A O 1
ATOM 2375 N N . ARG A 1 300 ? -6.344 -29.531 -15.125 1 94.75 300 ARG A N 1
ATOM 2376 C CA . ARG A 1 300 ? -7.43 -30.5 -15.305 1 94.75 300 ARG A CA 1
ATOM 2377 C C . ARG A 1 300 ? -8.578 -30.203 -14.352 1 94.75 300 ARG A C 1
ATOM 2379 O O . ARG A 1 300 ? -9.547 -30.969 -14.289 1 94.75 300 ARG A O 1
ATOM 2386 N N . GLU A 1 301 ? -8.5 -29.203 -13.57 1 94 301 GLU A N 1
ATOM 2387 C CA . GLU A 1 301 ? -9.531 -28.734 -12.648 1 94 301 GLU A CA 1
ATOM 2388 C C . GLU A 1 301 ? -9.898 -29.828 -11.641 1 94 301 GLU A C 1
ATOM 2390 O O . GLU A 1 301 ? -11.078 -30.141 -11.453 1 94 301 GLU A O 1
ATOM 2395 N N . ARG A 1 302 ? -8.828 -30.391 -11.078 1 92.19 302 ARG A N 1
ATOM 2396 C CA . ARG A 1 302 ? -9.031 -31.375 -10.023 1 92.19 302 ARG A CA 1
ATOM 2397 C C . ARG A 1 302 ? -8.859 -30.75 -8.648 1 92.19 302 ARG A C 1
ATOM 2399 O O . ARG A 1 302 ? -7.867 -30.047 -8.391 1 92.19 302 ARG A O 1
ATOM 2406 N N . SER A 1 303 ? -9.82 -31.016 -7.82 1 88.12 303 SER A N 1
ATOM 2407 C CA . SER A 1 303 ? -9.758 -30.469 -6.465 1 88.12 303 SER A CA 1
ATOM 2408 C C . SER A 1 303 ? -8.914 -31.359 -5.555 1 88.12 303 SER A C 1
ATOM 2410 O O . SER A 1 303 ? -8.867 -32.594 -5.746 1 88.12 303 SER A O 1
ATOM 2412 N N . ARG A 1 304 ? -8.141 -30.75 -4.707 1 87.88 304 ARG A N 1
ATOM 2413 C CA . ARG A 1 304 ? -7.359 -31.453 -3.699 1 87.88 304 ARG A CA 1
ATOM 2414 C C . ARG A 1 304 ? -7.617 -30.891 -2.307 1 87.88 304 ARG A C 1
ATOM 2416 O O . ARG A 1 304 ? -8.219 -29.812 -2.166 1 87.88 304 ARG A O 1
ATOM 2423 N N . GLN A 1 305 ? -7.184 -31.688 -1.354 1 85.75 305 GLN A N 1
ATOM 2424 C CA . GLN A 1 305 ? -7.301 -31.219 0.02 1 85.75 305 GLN A CA 1
ATOM 2425 C C . GLN A 1 305 ? -6.477 -29.953 0.233 1 85.75 305 GLN A C 1
ATOM 2427 O O . GLN A 1 305 ? -5.32 -29.875 -0.188 1 85.75 305 GLN A O 1
ATOM 2432 N N . PRO A 1 306 ? -7.09 -29 0.781 1 87.5 306 PRO A N 1
ATOM 2433 C CA . PRO A 1 306 ? -6.387 -27.734 0.995 1 87.5 306 PRO A CA 1
ATOM 2434 C C . PRO A 1 306 ? -5.219 -27.859 1.97 1 87.5 306 PRO A C 1
ATOM 2436 O O . PRO A 1 306 ? -5.316 -28.594 2.963 1 87.5 306 PRO A O 1
ATOM 2439 N N . VAL A 1 307 ? -4.102 -27.281 1.583 1 88.44 307 VAL A N 1
ATOM 2440 C CA . VAL A 1 307 ? -2.93 -27.172 2.443 1 88.44 307 VAL A CA 1
ATOM 2441 C C . VAL A 1 307 ? -2.617 -25.688 2.682 1 88.44 307 VAL A C 1
ATOM 2443 O O . VAL A 1 307 ? -2.598 -24.891 1.74 1 88.44 307 VAL A O 1
ATOM 2446 N N . PHE A 1 308 ? -2.43 -25.312 3.945 1 89.25 308 PHE A N 1
ATOM 2447 C CA . PHE A 1 308 ? -2.205 -23.906 4.281 1 89.25 308 PHE A CA 1
ATOM 2448 C C . PHE A 1 308 ? -0.751 -23.672 4.676 1 89.25 308 PHE A C 1
ATOM 2450 O O . PHE A 1 308 ? -0.053 -24.609 5.078 1 89.25 308 PHE A O 1
ATOM 2457 N N . LEU A 1 309 ? -0.375 -22.438 4.387 1 85.88 309 LEU A N 1
ATOM 2458 C CA . LEU A 1 309 ? 0.961 -22.031 4.812 1 85.88 309 LEU A CA 1
ATOM 2459 C C . LEU A 1 309 ? 1.085 -22.078 6.332 1 85.88 309 LEU A C 1
ATOM 2461 O O . LEU A 1 309 ? 0.276 -21.469 7.039 1 85.88 309 LEU A O 1
ATOM 2465 N N . SER A 1 310 ? 1.302 -23.344 6.836 1 65.38 310 SER A N 1
ATOM 2466 C CA . SER A 1 310 ? 1.343 -23.578 8.273 1 65.38 310 SER A CA 1
ATOM 2467 C C . SER A 1 310 ? 2.205 -22.547 8.984 1 65.38 310 SER A C 1
ATOM 2469 O O . SER A 1 310 ? 3.176 -22.047 8.422 1 65.38 310 SER A O 1
ATOM 2471 N N . ASP A 1 311 ? 1.544 -22.047 10.055 1 56.84 311 ASP A N 1
ATOM 2472 C CA . ASP A 1 311 ? 2.307 -21.234 10.992 1 56.84 311 ASP A CA 1
ATOM 2473 C C . ASP A 1 311 ? 3.453 -22.047 11.609 1 56.84 311 ASP A C 1
ATOM 2475 O O . ASP A 1 311 ? 4.32 -21.484 12.281 1 56.84 311 ASP A O 1
ATOM 2479 N N . ASP A 1 312 ? 3.25 -23.453 11.461 1 55.03 312 ASP A N 1
ATOM 2480 C CA . ASP A 1 312 ? 4.328 -24.234 12.055 1 55.03 312 ASP A CA 1
ATOM 2481 C C . ASP A 1 312 ? 5.547 -24.281 11.125 1 55.03 312 ASP A C 1
ATOM 2483 O O . ASP A 1 312 ? 5.504 -24.906 10.07 1 55.03 312 ASP A O 1
ATOM 2487 N N . PRO A 1 313 ? 6.441 -23.391 11.227 1 52.25 313 PRO A N 1
ATOM 2488 C CA . PRO A 1 313 ? 7.617 -23.25 10.367 1 52.25 313 PRO A CA 1
ATOM 2489 C C . PRO A 1 313 ? 8.242 -24.594 9.992 1 52.25 313 PRO A C 1
ATOM 2491 O O . PRO A 1 313 ? 8.898 -24.703 8.953 1 52.25 313 PRO A O 1
ATOM 2494 N N . GLY A 1 314 ? 8.062 -25.578 10.875 1 50.97 314 GLY A N 1
ATOM 2495 C CA . GLY A 1 314 ? 8.742 -26.844 10.688 1 50.97 314 GLY A CA 1
ATOM 2496 C C . GLY A 1 314 ? 7.961 -27.812 9.812 1 50.97 314 GLY A C 1
ATOM 2497 O O . GLY A 1 314 ? 8.5 -28.828 9.375 1 50.97 314 GLY A O 1
ATOM 2498 N N . HIS A 1 315 ? 6.73 -27.406 9.586 1 59.16 315 HIS A N 1
ATOM 2499 C CA . HIS A 1 315 ? 5.914 -28.391 8.867 1 59.16 315 HIS A CA 1
ATOM 2500 C C . HIS A 1 315 ? 5.801 -28.016 7.391 1 59.16 315 HIS A C 1
ATOM 2502 O O . HIS A 1 315 ? 5.414 -26.906 7.051 1 59.16 315 HIS A O 1
ATOM 2508 N N . VAL A 1 316 ? 6.613 -28.766 6.629 1 59.16 316 VAL A N 1
ATOM 2509 C CA . VAL A 1 316 ? 6.453 -28.609 5.188 1 59.16 316 VAL A CA 1
ATOM 2510 C C . VAL A 1 316 ? 5.434 -29.625 4.672 1 59.16 316 VAL A C 1
ATOM 2512 O O . VAL A 1 316 ? 5.582 -30.828 4.895 1 59.16 316 VAL A O 1
ATOM 2515 N N . PRO A 1 317 ? 4.215 -29.109 4.285 1 59.62 317 PRO A N 1
ATOM 2516 C CA . PRO A 1 317 ? 3.223 -30.062 3.771 1 59.62 317 PRO A CA 1
ATOM 2517 C C . PRO A 1 317 ? 3.801 -31 2.723 1 59.62 317 PRO A C 1
ATOM 2519 O O . PRO A 1 317 ? 4.629 -30.594 1.905 1 59.62 317 PRO A O 1
ATOM 2522 N N . GLN A 1 318 ? 4.047 -32.281 2.99 1 59.84 318 GLN A N 1
ATOM 2523 C CA . GLN A 1 318 ? 4.773 -33.25 2.176 1 59.84 318 GLN A CA 1
ATOM 2524 C C . GLN A 1 318 ? 4.031 -33.562 0.875 1 59.84 318 GLN A C 1
ATOM 2526 O O . GLN A 1 318 ? 4.523 -33.25 -0.211 1 59.84 318 GLN A O 1
ATOM 2531 N N . GLU A 1 319 ? 2.846 -34.375 0.822 1 60.84 319 GLU A N 1
ATOM 2532 C CA . GLU A 1 319 ? 2.52 -35.125 -0.375 1 60.84 319 GLU A CA 1
ATOM 2533 C C . GLU A 1 319 ? 1.545 -34.375 -1.271 1 60.84 319 GLU A C 1
ATOM 2535 O O . GLU A 1 319 ? 0.632 -33.719 -0.778 1 60.84 319 GLU A O 1
ATOM 2540 N N . GLY A 1 320 ? 1.849 -34 -2.543 1 73.06 320 GLY A N 1
ATOM 2541 C CA . GLY A 1 320 ? 0.958 -33.562 -3.607 1 73.06 320 GLY A CA 1
ATOM 2542 C C . GLY A 1 320 ? 1.066 -32.062 -3.91 1 73.06 320 GLY A C 1
ATOM 2543 O O . GLY A 1 320 ? 0.227 -31.516 -4.621 1 73.06 320 GLY A O 1
ATOM 2544 N N . LEU A 1 321 ? 2.189 -31.484 -3.301 1 86.88 321 LEU A N 1
ATOM 2545 C CA . LEU A 1 321 ? 2.346 -30.078 -3.611 1 86.88 321 LEU A CA 1
ATOM 2546 C C . LEU A 1 321 ? 3.131 -29.891 -4.902 1 86.88 321 LEU A C 1
ATOM 2548 O O . LEU A 1 321 ? 3.959 -30.719 -5.262 1 86.88 321 LEU A O 1
ATOM 2552 N N . GLY A 1 322 ? 2.803 -28.859 -5.648 1 91.44 322 GLY A N 1
ATOM 2553 C CA . GLY A 1 322 ? 3.506 -28.516 -6.875 1 91.44 322 GLY A CA 1
ATOM 2554 C C . GLY A 1 322 ? 4.578 -27.469 -6.68 1 91.44 322 GLY A C 1
ATOM 2555 O O . GLY A 1 322 ? 4.836 -27.031 -5.555 1 91.44 322 GLY A O 1
ATOM 2556 N N . ILE A 1 323 ? 5.285 -27.156 -7.742 1 94.44 323 ILE A N 1
ATOM 2557 C CA . ILE A 1 323 ? 6.387 -26.203 -7.734 1 94.44 323 ILE A CA 1
ATOM 2558 C C . ILE A 1 323 ? 5.898 -24.859 -7.191 1 94.44 323 ILE A C 1
ATOM 2560 O O . ILE A 1 323 ? 6.582 -24.219 -6.391 1 94.44 323 ILE A O 1
ATOM 2564 N N . SER A 1 324 ? 4.715 -24.438 -7.578 1 95.19 324 SER A N 1
ATOM 2565 C CA . SER A 1 324 ? 4.172 -23.141 -7.16 1 95.19 324 SER A CA 1
ATOM 2566 C C . SER A 1 324 ? 3.986 -23.094 -5.648 1 95.19 324 SER A C 1
ATOM 2568 O O . SER A 1 324 ? 4.305 -22.078 -5.016 1 95.19 324 SER A O 1
ATOM 2570 N N . ALA A 1 325 ? 3.504 -24.109 -5.051 1 94.38 325 ALA A N 1
ATOM 2571 C CA . ALA A 1 325 ? 3.303 -24.172 -3.604 1 94.38 325 ALA A CA 1
ATOM 2572 C C . ALA A 1 325 ? 4.633 -24.125 -2.861 1 94.38 325 ALA A C 1
ATOM 2574 O O . ALA A 1 325 ? 4.781 -23.391 -1.881 1 94.38 325 ALA A O 1
ATOM 2575 N N . TYR A 1 326 ? 5.594 -24.906 -3.34 1 93.69 326 TYR A N 1
ATOM 2576 C CA . TYR A 1 326 ? 6.906 -24.906 -2.703 1 93.69 326 TYR A CA 1
ATOM 2577 C C . TYR A 1 326 ? 7.582 -23.547 -2.834 1 93.69 326 TYR A C 1
ATOM 2579 O O . TYR A 1 326 ? 8.32 -23.125 -1.937 1 93.69 326 TYR A O 1
ATOM 2587 N N . THR A 1 327 ? 7.332 -22.891 -3.973 1 95.81 327 THR A N 1
ATOM 2588 C CA . THR A 1 327 ? 7.898 -21.562 -4.164 1 95.81 327 THR A CA 1
ATOM 2589 C C . THR A 1 327 ? 7.355 -20.594 -3.121 1 95.81 327 THR A C 1
ATOM 2591 O O . THR A 1 327 ? 8.094 -19.766 -2.592 1 95.81 327 THR A O 1
ATOM 2594 N N . VAL A 1 328 ? 6.062 -20.672 -2.811 1 95.75 328 VAL A N 1
ATOM 2595 C CA . VAL A 1 328 ? 5.457 -19.812 -1.799 1 95.75 328 VAL A CA 1
ATOM 2596 C C . VAL A 1 328 ? 6.141 -20.031 -0.452 1 95.75 328 VAL A C 1
ATOM 2598 O O . VAL A 1 328 ? 6.531 -19.078 0.221 1 95.75 328 VAL A O 1
ATOM 2601 N N . VAL A 1 329 ? 6.297 -21.266 -0.083 1 93.62 329 VAL A N 1
ATOM 2602 C CA . VAL A 1 329 ? 6.914 -21.625 1.192 1 93.62 329 VAL A CA 1
ATOM 2603 C C . VAL A 1 329 ? 8.352 -21.109 1.233 1 93.62 329 VAL A C 1
ATOM 2605 O O . VAL A 1 329 ? 8.789 -20.547 2.24 1 93.62 329 VAL A O 1
ATOM 2608 N N . LEU A 1 330 ? 9.016 -21.312 0.122 1 94.38 330 LEU A N 1
ATOM 2609 C CA . LEU A 1 330 ? 10.414 -20.906 0.043 1 94.38 330 LEU A CA 1
ATOM 2610 C C . LEU A 1 330 ? 10.547 -19.391 0.181 1 94.38 330 LEU A C 1
ATOM 2612 O O . LEU A 1 330 ? 11.461 -18.906 0.848 1 94.38 330 LEU A O 1
ATOM 2616 N N . MET A 1 331 ? 9.68 -18.672 -0.484 1 95.5 331 MET A N 1
ATOM 2617 C CA . MET A 1 331 ? 9.75 -17.203 -0.428 1 95.5 331 MET A CA 1
ATOM 2618 C C . MET A 1 331 ? 9.5 -16.703 0.991 1 95.5 331 MET A C 1
ATOM 2620 O O . MET A 1 331 ? 10.125 -15.734 1.426 1 95.5 331 MET A O 1
ATOM 2624 N N . GLN A 1 332 ? 8.586 -17.344 1.71 1 94.31 332 GLN A N 1
ATOM 2625 C CA . GLN A 1 332 ? 8.359 -16.984 3.105 1 94.31 332 GLN A CA 1
ATOM 2626 C C . GLN A 1 332 ? 9.602 -17.266 3.955 1 94.31 332 GLN A C 1
ATOM 2628 O O . GLN A 1 332 ? 9.977 -16.453 4.797 1 94.31 332 GLN A O 1
ATOM 2633 N N . LEU A 1 333 ? 10.211 -18.391 3.711 1 92.44 333 LEU A N 1
ATOM 2634 C CA . LEU A 1 333 ? 11.414 -18.766 4.453 1 92.44 333 LEU A CA 1
ATOM 2635 C C . LEU A 1 333 ? 12.547 -17.781 4.176 1 92.44 333 LEU A C 1
ATOM 2637 O O . LEU A 1 333 ? 13.234 -17.344 5.098 1 92.44 333 LEU A O 1
ATOM 2641 N N . ARG A 1 334 ? 12.703 -17.516 2.951 1 94.38 334 ARG A N 1
ATOM 2642 C CA . ARG A 1 334 ? 13.758 -16.562 2.598 1 94.38 334 ARG A CA 1
ATOM 2643 C C . ARG A 1 334 ? 13.516 -15.211 3.238 1 94.38 334 ARG A C 1
ATOM 2645 O O . ARG A 1 334 ? 14.453 -14.547 3.688 1 94.38 334 ARG A O 1
ATOM 2652 N N . HIS A 1 335 ? 12.289 -14.781 3.195 1 94 335 HIS A N 1
ATOM 2653 C CA . HIS A 1 335 ? 11.945 -13.516 3.832 1 94 335 HIS A CA 1
ATOM 2654 C C . HIS A 1 335 ? 12.352 -13.5 5.301 1 94 335 HIS A C 1
ATOM 2656 O O . HIS A 1 335 ? 12.922 -12.523 5.785 1 94 335 HIS A O 1
ATOM 2662 N N . GLU A 1 336 ? 12.109 -14.516 5.992 1 91.5 336 GLU A N 1
ATOM 2663 C CA . GLU A 1 336 ? 12.469 -14.617 7.402 1 91.5 336 GLU A CA 1
ATOM 2664 C C . GLU A 1 336 ? 13.977 -14.594 7.594 1 91.5 336 GLU A C 1
ATOM 2666 O O . GLU A 1 336 ? 14.484 -14.039 8.57 1 91.5 336 GLU A O 1
ATOM 2671 N N . ILE A 1 337 ? 14.633 -15.211 6.703 1 91.75 337 ILE A N 1
ATOM 2672 C CA . ILE A 1 337 ? 16.094 -15.211 6.742 1 91.75 337 ILE A CA 1
ATOM 2673 C C . ILE A 1 337 ? 16.609 -13.789 6.598 1 91.75 337 ILE A C 1
ATOM 2675 O O . ILE A 1 337 ? 17.453 -13.344 7.383 1 91.75 337 ILE A O 1
ATOM 2679 N N . LEU A 1 338 ? 16.078 -13.102 5.633 1 91.75 338 LEU A N 1
ATOM 2680 C CA . LEU A 1 338 ? 16.531 -11.734 5.379 1 91.75 338 LEU A CA 1
ATOM 2681 C C . LEU A 1 338 ? 16.156 -10.82 6.543 1 91.75 338 LEU A C 1
ATOM 2683 O O . LEU A 1 338 ? 16.922 -9.906 6.883 1 91.75 338 LEU A O 1
ATOM 2687 N N . GLN A 1 339 ? 15.023 -11.023 7.105 1 88.56 339 GLN A N 1
ATOM 2688 C CA . GLN A 1 339 ? 14.594 -10.227 8.25 1 88.56 339 GLN A CA 1
ATOM 2689 C C . GLN A 1 339 ? 15.523 -10.422 9.445 1 88.56 339 GLN A C 1
ATOM 2691 O O . GLN A 1 339 ? 15.805 -9.477 10.18 1 88.56 339 GLN A O 1
ATOM 2696 N N . SER A 1 340 ? 15.938 -11.602 9.672 1 84.44 340 SER A N 1
ATOM 2697 C CA . SER A 1 340 ? 16.828 -11.906 10.781 1 84.44 340 SER A CA 1
ATOM 2698 C C . SER A 1 340 ? 18.203 -11.273 10.57 1 84.44 340 SER A C 1
ATOM 2700 O O . SER A 1 340 ? 18.891 -10.922 11.539 1 84.44 340 SER A O 1
ATOM 2702 N N . SER A 1 341 ? 18.594 -11.156 9.414 1 78.94 341 SER A N 1
ATOM 2703 C CA . SER A 1 341 ? 19.891 -10.57 9.102 1 78.94 341 SER A CA 1
ATOM 2704 C C . SER A 1 341 ? 19.875 -9.055 9.25 1 78.94 341 SER A C 1
ATOM 2706 O O . SER A 1 341 ? 20.891 -8.438 9.555 1 78.94 341 SER A O 1
ATOM 2708 N N . SER A 1 342 ? 18.766 -8.453 9.016 1 73.5 342 SER A N 1
ATOM 2709 C CA . SER A 1 342 ? 18.656 -7 9.055 1 73.5 342 SER A CA 1
ATOM 2710 C C . SER A 1 342 ? 18.469 -6.5 10.477 1 73.5 342 SER A C 1
ATOM 2712 O O . SER A 1 342 ? 18.719 -5.332 10.773 1 73.5 342 SER A O 1
ATOM 2714 N N . SER A 1 343 ? 18.047 -7.414 11.438 1 66.62 343 SER A N 1
ATOM 2715 C CA . SER A 1 343 ? 17.766 -7 12.805 1 66.62 343 SER A CA 1
ATOM 2716 C C . SER A 1 343 ? 19.031 -6.918 13.641 1 66.62 343 SER A C 1
ATOM 2718 O O . SER A 1 343 ? 19.672 -7.938 13.898 1 66.62 343 SER A O 1
ATOM 2720 N N . SER A 1 344 ? 19.875 -5.926 13.453 1 59.44 344 SER A N 1
ATOM 2721 C CA . SER A 1 344 ? 21.141 -5.695 14.133 1 59.44 344 SER A CA 1
ATOM 2722 C C . SER A 1 344 ? 20.969 -5.711 15.648 1 59.44 344 SER A C 1
ATOM 2724 O O . SER A 1 344 ? 21.953 -5.801 16.391 1 59.44 344 SER A O 1
ATOM 2726 N N . GLN A 1 345 ? 19.719 -5.613 16.078 1 60.25 345 GLN A N 1
ATOM 2727 C CA . GLN A 1 345 ? 19.609 -5.324 17.516 1 60.25 345 GLN A CA 1
ATOM 2728 C C . GLN A 1 345 ? 19.469 -6.609 18.328 1 60.25 345 GLN A C 1
ATOM 2730 O O . GLN A 1 345 ? 19.469 -6.574 19.547 1 60.25 345 GLN A O 1
ATOM 2735 N N . ILE A 1 346 ? 19.578 -7.645 17.594 1 60.59 346 ILE A N 1
ATOM 2736 C CA . ILE A 1 346 ? 19.328 -8.844 18.391 1 60.59 346 ILE A CA 1
ATOM 2737 C C . ILE A 1 346 ? 20.641 -9.367 18.969 1 60.59 346 ILE A C 1
ATOM 2739 O O . ILE A 1 346 ? 21.672 -9.336 18.312 1 60.59 346 ILE A O 1
ATOM 2743 N N . GLY A 1 347 ? 20.688 -9.508 20.234 1 68 347 GLY A N 1
ATOM 2744 C CA . GLY A 1 347 ? 21.859 -10.062 20.922 1 68 347 GLY A CA 1
ATOM 2745 C C . GLY A 1 347 ? 22.438 -11.281 20.219 1 68 347 GLY A C 1
ATOM 2746 O O . GLY A 1 347 ? 21.75 -11.93 19.422 1 68 347 GLY A O 1
ATOM 2747 N N . ASP A 1 348 ? 23.672 -11.484 20.344 1 73.75 348 ASP A N 1
ATOM 2748 C CA . ASP A 1 348 ? 24.422 -12.555 19.688 1 73.75 348 ASP A CA 1
ATOM 2749 C C . ASP A 1 348 ? 23.75 -13.906 19.906 1 73.75 348 ASP A C 1
ATOM 2751 O O . ASP A 1 348 ? 23.609 -14.695 18.984 1 73.75 348 ASP A O 1
ATOM 2755 N N . ALA A 1 349 ? 23.281 -14.117 21.141 1 77.19 349 ALA A N 1
ATOM 2756 C CA . ALA A 1 349 ? 22.688 -15.406 21.453 1 77.19 349 ALA A CA 1
ATOM 2757 C C . ALA A 1 349 ? 21.359 -15.594 20.703 1 77.19 349 ALA A C 1
ATOM 2759 O O . ALA A 1 349 ? 21.094 -16.672 20.156 1 77.19 349 ALA A O 1
ATOM 2760 N N . ALA A 1 350 ? 20.609 -14.547 20.703 1 78.75 350 ALA A N 1
ATOM 2761 C CA . ALA A 1 350 ? 19.328 -14.609 20.016 1 78.75 350 ALA A CA 1
ATOM 2762 C C . ALA A 1 350 ? 19.5 -14.742 18.5 1 78.75 350 ALA A C 1
ATOM 2764 O O . ALA A 1 350 ? 18.734 -15.43 17.844 1 78.75 350 ALA A O 1
ATOM 2765 N N . MET A 1 351 ? 20.547 -14.234 18.062 1 78.5 351 MET A N 1
ATOM 2766 C CA . MET A 1 351 ? 20.844 -14.297 16.625 1 78.5 351 MET A CA 1
ATOM 2767 C C . MET A 1 351 ? 21.281 -15.703 16.219 1 78.5 351 MET A C 1
ATOM 2769 O O . MET A 1 351 ? 20.875 -16.203 15.164 1 78.5 351 MET A O 1
ATOM 2773 N N . ILE A 1 352 ? 22.094 -16.297 17.062 1 78.75 352 ILE A N 1
ATOM 2774 C CA . ILE A 1 352 ? 22.578 -17.641 16.781 1 78.75 352 ILE A CA 1
ATOM 2775 C C . ILE A 1 352 ? 21.406 -18.625 16.828 1 78.75 352 ILE A C 1
ATOM 2777 O O . ILE A 1 352 ? 21.297 -19.516 15.984 1 78.75 352 ILE A O 1
ATOM 2781 N N . ALA A 1 353 ? 20.531 -18.406 17.828 1 84.25 353 ALA A N 1
ATOM 2782 C CA . ALA A 1 353 ? 19.359 -19.281 17.938 1 84.25 353 ALA A CA 1
ATOM 2783 C C . ALA A 1 353 ? 18.469 -19.156 16.719 1 84.25 353 ALA A C 1
ATOM 2785 O O . ALA A 1 353 ? 17.938 -20.156 16.234 1 84.25 353 ALA A O 1
ATOM 2786 N N . SER A 1 354 ? 18.359 -17.938 16.297 1 83.88 354 SER A N 1
ATOM 2787 C CA . SER A 1 354 ? 17.547 -17.703 15.109 1 83.88 354 SER A CA 1
ATOM 2788 C C . SER A 1 354 ? 18.172 -18.328 13.875 1 83.88 354 SER A C 1
ATOM 2790 O O . SER A 1 354 ? 17.469 -18.891 13.031 1 83.88 354 SER A O 1
ATOM 2792 N N . LEU A 1 355 ? 19.469 -18.266 13.773 1 84.44 355 LEU A N 1
ATOM 2793 C CA . LEU A 1 355 ? 20.172 -18.828 12.633 1 84.44 355 LEU A CA 1
ATOM 2794 C C . LEU A 1 355 ? 20.047 -20.344 12.594 1 84.44 355 LEU A C 1
ATOM 2796 O O . LEU A 1 355 ? 19.828 -20.922 11.531 1 84.44 355 LEU A O 1
ATOM 2800 N N . VAL A 1 356 ? 20.219 -20.938 13.75 1 87.94 356 VAL A N 1
ATOM 2801 C CA . VAL A 1 356 ? 20.125 -22.391 13.828 1 87.94 356 VAL A CA 1
ATOM 2802 C C . VAL A 1 356 ? 18.703 -22.844 13.484 1 87.94 356 VAL A C 1
ATOM 2804 O O . VAL A 1 356 ? 18.516 -23.828 12.781 1 87.94 356 VAL A O 1
ATOM 2807 N N . SER A 1 357 ? 17.781 -22.094 14.008 1 89.5 357 SER A N 1
ATOM 2808 C CA . SER A 1 357 ? 16.391 -22.422 13.719 1 89.5 357 SER A CA 1
ATOM 2809 C C . SER A 1 357 ? 16.094 -22.312 12.227 1 89.5 357 SER A C 1
ATOM 2811 O O . SER A 1 357 ? 15.445 -23.188 11.656 1 89.5 357 SER A O 1
ATOM 2813 N N . LEU A 1 358 ? 16.594 -21.266 11.586 1 90.31 358 LEU A N 1
ATOM 2814 C CA . LEU A 1 358 ? 16.344 -21.062 10.164 1 90.31 358 LEU A CA 1
ATOM 2815 C C . LEU A 1 358 ? 17.078 -22.094 9.32 1 90.31 358 LEU A C 1
ATOM 2817 O O . LEU A 1 358 ? 16.578 -22.531 8.281 1 90.31 358 LEU A O 1
ATOM 2821 N N . GLU A 1 359 ? 18.266 -22.469 9.734 1 90.5 359 GLU A N 1
ATOM 2822 C CA . GLU A 1 359 ? 19.016 -23.516 9.039 1 90.5 359 GLU A CA 1
ATOM 2823 C C . GLU A 1 359 ? 18.281 -24.844 9.086 1 90.5 359 GLU A C 1
ATOM 2825 O O . GLU A 1 359 ? 18.203 -25.562 8.086 1 90.5 359 GLU A O 1
ATOM 2830 N N . THR A 1 360 ? 17.781 -25.094 10.258 1 90.94 360 THR A N 1
ATOM 2831 C CA . THR A 1 360 ? 17.031 -26.328 10.43 1 90.94 360 THR A CA 1
ATOM 2832 C C . THR A 1 360 ? 15.781 -26.328 9.547 1 90.94 360 THR A C 1
ATOM 2834 O O . THR A 1 360 ? 15.43 -27.344 8.953 1 90.94 360 THR A O 1
ATOM 2837 N N . ARG A 1 361 ? 15.164 -25.219 9.43 1 90.62 361 ARG A N 1
ATOM 2838 C CA . ARG A 1 361 ? 13.961 -25.109 8.617 1 90.62 361 ARG A CA 1
ATOM 2839 C C . ARG A 1 361 ? 14.289 -25.219 7.129 1 90.62 361 ARG A C 1
ATOM 2841 O O . ARG A 1 361 ? 13.516 -25.797 6.359 1 90.62 361 ARG A O 1
ATOM 2848 N N . MET A 1 362 ? 15.414 -24.719 6.711 1 91.5 362 MET A N 1
ATOM 2849 C CA . MET A 1 362 ? 15.852 -24.859 5.328 1 91.5 362 MET A CA 1
ATOM 2850 C C . MET A 1 362 ? 16.141 -26.312 4.992 1 91.5 362 MET A C 1
ATOM 2852 O O . MET A 1 362 ? 15.82 -26.781 3.895 1 91.5 362 MET A O 1
ATOM 2856 N N . GLN A 1 363 ? 16.672 -26.953 5.957 1 90.88 363 GLN A N 1
ATOM 2857 C CA . GLN A 1 363 ? 16.969 -28.359 5.758 1 90.88 363 GLN A CA 1
ATOM 2858 C C . GLN A 1 363 ? 15.672 -29.172 5.684 1 90.88 363 GLN A C 1
ATOM 2860 O O . GLN A 1 363 ? 15.562 -30.109 4.875 1 90.88 363 GLN A O 1
ATOM 2865 N N . ARG A 1 364 ? 14.797 -28.844 6.535 1 88.31 364 ARG A N 1
ATOM 2866 C CA . ARG A 1 364 ? 13.508 -29.516 6.52 1 88.31 364 ARG A CA 1
ATOM 2867 C C . ARG A 1 364 ? 12.773 -29.266 5.207 1 88.31 364 ARG A C 1
ATOM 2869 O O . ARG A 1 364 ? 12.102 -30.156 4.68 1 88.31 364 ARG A O 1
ATOM 2876 N N . PHE A 1 365 ? 12.844 -28.094 4.668 1 91.62 365 PHE A N 1
ATOM 2877 C CA . PHE A 1 365 ? 12.242 -27.75 3.381 1 91.62 365 PHE A CA 1
ATOM 2878 C C . PHE A 1 365 ? 12.812 -28.641 2.273 1 91.62 365 PHE A C 1
ATOM 2880 O O . PHE A 1 365 ? 12.07 -29.203 1.473 1 91.62 365 PHE A O 1
ATOM 2887 N N . TYR A 1 366 ? 14.109 -28.719 2.309 1 90.56 366 TYR A N 1
ATOM 2888 C CA . TYR A 1 366 ? 14.766 -29.5 1.266 1 90.56 366 TYR A CA 1
ATOM 2889 C C . TYR A 1 366 ? 14.414 -30.969 1.39 1 90.56 366 TYR A C 1
ATOM 2891 O O . TYR A 1 366 ? 14.242 -31.656 0.383 1 90.56 366 TYR A O 1
ATOM 2899 N N . ALA A 1 367 ? 14.281 -31.391 2.604 1 88.44 367 ALA A N 1
ATOM 2900 C CA . ALA A 1 367 ? 13.945 -32.781 2.85 1 88.44 367 ALA A CA 1
ATOM 2901 C C . ALA A 1 367 ? 12.516 -33.094 2.416 1 88.44 367 ALA A C 1
ATOM 2903 O O . ALA A 1 367 ? 12.203 -34.219 2.016 1 88.44 367 ALA A O 1
ATOM 2904 N N . ALA A 1 368 ? 11.68 -32.125 2.49 1 86.38 368 ALA A N 1
ATOM 2905 C CA . ALA A 1 368 ? 10.273 -32.312 2.139 1 86.38 368 ALA A CA 1
ATOM 2906 C C . ALA A 1 368 ? 10.062 -32.188 0.631 1 86.38 368 ALA A C 1
ATOM 2908 O O . ALA A 1 368 ? 9.023 -32.594 0.107 1 86.38 368 ALA A O 1
ATOM 2909 N N . LEU A 1 369 ? 11.062 -31.672 -0.061 1 89.88 369 LEU A N 1
ATOM 2910 C CA . LEU A 1 369 ? 10.961 -31.516 -1.508 1 89.88 369 LEU A CA 1
ATOM 2911 C C . LEU A 1 369 ? 10.984 -32.875 -2.203 1 89.88 369 LEU A C 1
ATOM 2913 O O . LEU A 1 369 ? 11.867 -33.688 -1.95 1 89.88 369 LEU A O 1
ATOM 2917 N N . PRO A 1 370 ? 9.977 -33.125 -3.027 1 89.62 370 PRO A N 1
ATOM 2918 C CA . PRO A 1 370 ? 10.016 -34.375 -3.791 1 89.62 370 PRO A CA 1
ATOM 2919 C C . PRO A 1 370 ? 11.305 -34.562 -4.586 1 89.62 370 PRO A C 1
ATOM 2921 O O . PRO A 1 370 ? 11.875 -33.562 -5.059 1 89.62 370 PRO A O 1
ATOM 2924 N N . ALA A 1 371 ? 11.664 -35.812 -4.848 1 89.69 371 ALA A N 1
ATOM 2925 C CA . ALA A 1 371 ? 12.922 -36.125 -5.5 1 89.69 371 ALA A CA 1
ATOM 2926 C C . ALA A 1 371 ? 12.984 -35.531 -6.906 1 89.69 371 ALA A C 1
ATOM 2928 O O . ALA A 1 371 ? 14.055 -35.125 -7.371 1 89.69 371 ALA A O 1
ATOM 2929 N N . HIS A 1 372 ? 11.844 -35.438 -7.527 1 90.38 372 HIS A N 1
ATOM 2930 C CA . HIS A 1 372 ? 11.836 -35 -8.922 1 90.38 372 HIS A CA 1
ATOM 2931 C C . HIS A 1 372 ? 11.969 -33.5 -9.039 1 90.38 372 HIS A C 1
ATOM 2933 O O . HIS A 1 372 ? 12.156 -32.969 -10.133 1 90.38 372 HIS A O 1
ATOM 2939 N N . LEU A 1 373 ? 11.945 -32.781 -7.852 1 93.25 373 LEU A N 1
ATOM 2940 C CA . LEU A 1 373 ? 12.062 -31.312 -7.875 1 93.25 373 LEU A CA 1
ATOM 2941 C C . LEU A 1 373 ? 1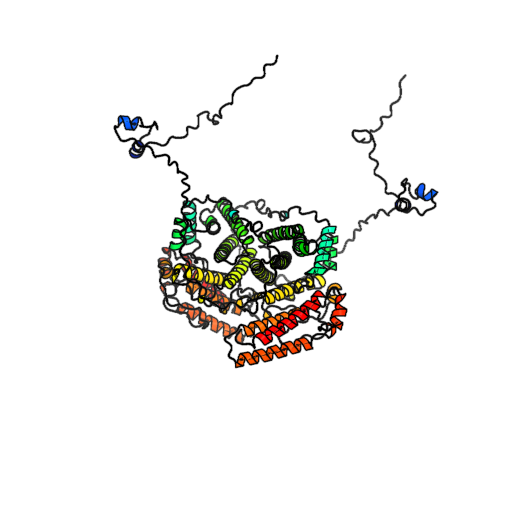3.438 -30.875 -7.398 1 93.25 373 LEU A C 1
ATOM 2943 O O . LEU A 1 373 ? 13.75 -29.688 -7.418 1 93.25 373 LEU A O 1
ATOM 2947 N N . ARG A 1 374 ? 14.273 -31.797 -7.02 1 93.75 374 ARG A N 1
ATOM 2948 C CA . ARG A 1 374 ? 15.617 -31.484 -6.57 1 93.75 374 ARG A CA 1
ATOM 2949 C C . ARG A 1 374 ? 16.562 -31.266 -7.758 1 93.75 374 ARG A C 1
ATOM 2951 O O . ARG A 1 374 ? 16.391 -31.891 -8.805 1 93.75 374 ARG A O 1
ATOM 2958 N N . LEU A 1 375 ? 17.5 -30.359 -7.551 1 94.94 375 LEU A N 1
ATOM 2959 C CA . LEU A 1 375 ? 18.406 -30.031 -8.633 1 94.94 375 LEU A CA 1
ATOM 2960 C C . LEU A 1 375 ? 19.438 -31.141 -8.836 1 94.94 375 LEU A C 1
ATOM 2962 O O . LEU A 1 375 ? 20.453 -31.172 -8.133 1 94.94 375 LEU A O 1
ATOM 2966 N N . THR A 1 376 ? 19.219 -32 -9.68 1 94.69 376 THR A N 1
ATOM 2967 C CA . THR A 1 376 ? 20.141 -33.031 -10.133 1 94.69 376 THR A CA 1
ATOM 2968 C C . THR A 1 376 ? 20.266 -33.031 -11.648 1 94.69 376 THR A C 1
ATOM 2970 O O . THR A 1 376 ? 19.406 -32.469 -12.344 1 94.69 376 THR A O 1
ATOM 2973 N N . ASP A 1 377 ? 21.312 -33.594 -12.172 1 94.88 377 ASP A N 1
ATOM 2974 C CA . ASP A 1 377 ? 21.516 -33.625 -13.617 1 94.88 377 ASP A CA 1
ATOM 2975 C C . ASP A 1 377 ? 20.375 -34.406 -14.305 1 94.88 377 ASP A C 1
ATOM 2977 O O . ASP A 1 377 ? 19.938 -34 -15.391 1 94.88 377 ASP A O 1
ATOM 2981 N N . ARG A 1 378 ? 19.969 -35.375 -13.641 1 94.44 378 ARG A N 1
ATOM 2982 C CA . ARG A 1 378 ? 18.875 -36.188 -14.188 1 94.44 378 ARG A CA 1
ATOM 2983 C C . ARG A 1 378 ? 17.594 -35.344 -14.273 1 94.44 378 ARG A C 1
ATOM 2985 O O . ARG A 1 378 ? 16.906 -35.375 -15.297 1 94.44 378 ARG A O 1
ATOM 2992 N N . ASN A 1 379 ? 17.266 -34.688 -13.195 1 94.06 379 ASN A N 1
ATOM 2993 C CA . ASN A 1 379 ? 16.062 -33.875 -13.188 1 94.06 379 ASN A CA 1
ATOM 2994 C C . ASN A 1 379 ? 16.172 -32.688 -14.164 1 94.06 379 ASN A C 1
ATOM 2996 O O . ASN A 1 379 ? 15.188 -32.312 -14.789 1 94.06 379 ASN A O 1
ATOM 3000 N N . LEU A 1 380 ? 17.359 -32.094 -14.305 1 93.81 380 LEU A N 1
ATOM 3001 C CA . LEU A 1 380 ? 17.578 -30.984 -15.25 1 93.81 380 LEU A CA 1
ATOM 3002 C C . LEU A 1 380 ? 17.328 -31.453 -16.672 1 93.81 380 LEU A C 1
ATOM 3004 O O . LEU A 1 380 ? 16.734 -30.734 -17.484 1 93.81 380 LEU A O 1
ATOM 3008 N N . PHE A 1 381 ? 17.781 -32.656 -16.938 1 93.69 381 PHE A N 1
ATOM 3009 C CA . PHE A 1 381 ? 17.562 -33.219 -18.266 1 93.69 381 PHE A CA 1
ATOM 3010 C C . PHE A 1 381 ? 16.094 -33.531 -18.5 1 93.69 381 PHE A C 1
ATOM 3012 O O . PHE A 1 381 ? 15.562 -33.281 -19.578 1 93.69 381 PHE A O 1
ATOM 3019 N N . ALA A 1 382 ? 15.461 -34.094 -17.484 1 93.31 382 ALA A N 1
ATOM 3020 C CA . ALA A 1 382 ? 14.047 -34.438 -17.578 1 93.31 382 ALA A CA 1
ATOM 3021 C C . ALA A 1 382 ? 13.195 -33.188 -17.828 1 93.31 382 ALA A C 1
ATOM 3023 O O . ALA A 1 382 ? 12.242 -33.219 -18.609 1 93.31 382 ALA A O 1
ATOM 3024 N N . TYR A 1 383 ? 13.492 -32.062 -17.172 1 92.75 383 TYR A N 1
ATOM 3025 C CA . TYR A 1 383 ? 12.703 -30.828 -17.266 1 92.75 383 TYR A CA 1
ATOM 3026 C C . TYR A 1 383 ? 13.102 -30.016 -18.484 1 92.75 383 TYR A C 1
ATOM 3028 O O . TYR A 1 383 ? 12.375 -29.109 -18.906 1 92.75 383 TYR A O 1
ATOM 3036 N N . SER A 1 384 ? 14.227 -30.312 -19.125 1 91.81 384 SER A N 1
ATOM 3037 C CA . SER A 1 384 ? 14.711 -29.547 -20.281 1 91.81 384 SER A CA 1
ATOM 3038 C C . SER A 1 384 ? 13.703 -29.578 -21.422 1 91.81 384 SER A C 1
ATOM 3040 O O . SER A 1 384 ? 13.641 -28.641 -22.219 1 91.81 384 SER A O 1
ATOM 3042 N N . SER A 1 385 ? 12.906 -30.625 -21.469 1 90.12 385 SER A N 1
ATOM 3043 C CA . SER A 1 385 ? 11.898 -30.734 -22.531 1 90.12 385 SER A CA 1
ATOM 3044 C C . SER A 1 385 ? 10.516 -30.328 -22.016 1 90.12 385 SER A C 1
ATOM 3046 O O . SER A 1 385 ? 9.555 -30.297 -22.781 1 90.12 385 SER A O 1
ATOM 3048 N N . SER A 1 386 ? 10.484 -30.031 -20.812 1 89.19 386 SER A N 1
ATOM 3049 C CA . SER A 1 386 ? 9.203 -29.688 -20.203 1 89.19 386 SER A CA 1
ATOM 3050 C C . SER A 1 386 ? 8.969 -28.188 -20.234 1 89.19 386 SER A C 1
ATOM 3052 O O . SER A 1 386 ? 9.922 -27.406 -20.219 1 89.19 386 SER A O 1
ATOM 3054 N N . SER A 1 387 ? 7.699 -27.797 -20.328 1 88.25 387 SER A N 1
ATOM 3055 C CA . SER A 1 387 ? 7.332 -26.391 -20.281 1 88.25 387 SER A CA 1
ATOM 3056 C C . SER A 1 387 ? 7.566 -25.812 -18.875 1 88.25 387 SER A C 1
ATOM 3058 O O . SER A 1 387 ? 7.574 -24.594 -18.703 1 88.25 387 SER A O 1
ATOM 3060 N N . ARG A 1 388 ? 7.848 -26.672 -17.938 1 91.38 388 ARG A N 1
ATOM 3061 C CA . ARG A 1 388 ? 7.98 -26.234 -16.547 1 91.38 388 ARG A CA 1
ATOM 3062 C C . ARG A 1 388 ? 9.445 -26.031 -16.188 1 91.38 388 ARG A C 1
ATOM 3064 O O . ARG A 1 388 ? 9.781 -25.891 -15.008 1 91.38 388 ARG A O 1
ATOM 3071 N N . LEU A 1 389 ? 10.297 -26 -17.203 1 93.62 389 LEU A N 1
ATOM 3072 C CA . LEU A 1 389 ? 11.734 -25.859 -16.969 1 93.62 389 LEU A CA 1
ATOM 3073 C C . LEU A 1 389 ? 12.031 -24.578 -16.188 1 93.62 389 LEU A C 1
ATOM 3075 O O . LEU A 1 389 ? 12.805 -24.609 -15.227 1 93.62 389 LEU A O 1
ATOM 3079 N N . ILE A 1 390 ? 11.359 -23.531 -16.562 1 92.69 390 ILE A N 1
ATOM 3080 C CA . ILE A 1 390 ? 11.625 -22.234 -15.953 1 92.69 390 ILE A CA 1
ATOM 3081 C C . ILE A 1 390 ? 11.227 -22.281 -14.477 1 92.69 390 ILE A C 1
ATOM 3083 O O . ILE A 1 390 ? 11.969 -21.797 -13.617 1 92.69 390 ILE A O 1
ATOM 3087 N N . ALA A 1 391 ? 10.125 -22.875 -14.18 1 95.31 391 ALA A N 1
ATOM 3088 C CA . ALA A 1 391 ? 9.664 -22.984 -12.797 1 95.31 391 ALA A CA 1
ATOM 3089 C C . ALA A 1 391 ? 10.617 -23.844 -11.969 1 95.31 391 ALA A C 1
ATOM 3091 O O . ALA A 1 391 ? 10.914 -23.516 -10.82 1 95.31 391 ALA A O 1
ATOM 3092 N N . PHE A 1 392 ? 11.086 -24.938 -12.578 1 96 392 PHE A N 1
ATOM 3093 C CA . PHE A 1 392 ? 12.016 -25.859 -11.914 1 96 392 PHE A CA 1
ATOM 3094 C C . PHE A 1 392 ? 13.328 -25.156 -11.594 1 96 392 PHE A C 1
ATOM 3096 O O . PHE A 1 392 ? 13.82 -25.234 -10.469 1 96 392 PHE A O 1
ATOM 3103 N N . ILE A 1 393 ? 13.828 -24.422 -12.578 1 96 393 ILE A N 1
ATOM 3104 C CA . ILE A 1 393 ? 15.094 -23.734 -12.406 1 96 393 ILE A CA 1
ATOM 3105 C C . ILE A 1 393 ? 14.93 -22.609 -11.383 1 96 393 ILE A C 1
ATOM 3107 O O . ILE A 1 393 ? 15.812 -22.391 -10.547 1 96 393 ILE A O 1
ATOM 3111 N N . SER A 1 394 ? 13.859 -21.922 -11.523 1 96.56 394 SER A N 1
ATOM 3112 C CA . SER A 1 394 ? 13.609 -20.812 -10.602 1 96.56 394 SER A CA 1
ATOM 3113 C C . SER A 1 394 ? 13.539 -21.297 -9.156 1 96.56 394 SER A C 1
ATOM 3115 O O . SER A 1 394 ? 14.141 -20.688 -8.266 1 96.56 394 SER A O 1
ATOM 3117 N N . LEU A 1 395 ? 12.812 -22.391 -8.875 1 97.06 395 LEU A N 1
ATOM 3118 C CA . LEU A 1 395 ? 12.68 -22.922 -7.523 1 97.06 395 LEU A CA 1
ATOM 3119 C C . LEU A 1 395 ? 14.047 -23.281 -6.941 1 97.06 395 LEU A C 1
ATOM 3121 O O . LEU A 1 395 ? 14.367 -22.891 -5.816 1 97.06 395 LEU A O 1
ATOM 3125 N N . ASN A 1 396 ? 14.852 -23.938 -7.707 1 97.12 396 ASN A N 1
ATOM 3126 C CA . ASN A 1 396 ? 16.156 -24.375 -7.223 1 97.12 396 ASN A CA 1
ATOM 3127 C C . ASN A 1 396 ? 17.125 -23.219 -7.09 1 97.12 396 ASN A C 1
ATOM 3129 O O . ASN A 1 396 ? 17.953 -23.188 -6.168 1 97.12 396 ASN A O 1
ATOM 3133 N N . THR A 1 397 ? 17.047 -22.266 -8.016 1 97.25 397 THR A N 1
ATOM 3134 C CA . THR A 1 397 ? 17.891 -21.078 -7.926 1 97.25 397 THR A CA 1
ATOM 3135 C C . THR A 1 397 ? 17.562 -20.281 -6.664 1 97.25 397 THR A C 1
ATOM 3137 O O . THR A 1 397 ? 18.469 -19.844 -5.953 1 97.25 397 THR A O 1
ATOM 3140 N N . TRP A 1 398 ? 16.344 -20.141 -6.426 1 97.12 398 TRP A N 1
ATOM 3141 C CA . TRP A 1 398 ? 15.945 -19.375 -5.25 1 97.12 398 TRP A CA 1
ATOM 3142 C C . TRP A 1 398 ? 16.312 -20.125 -3.969 1 97.12 398 TRP A C 1
ATOM 3144 O O . TRP A 1 398 ? 16.641 -19.5 -2.953 1 97.12 398 TRP A O 1
ATOM 3154 N N . TYR A 1 399 ? 16.156 -21.453 -4.008 1 96.62 399 TYR A N 1
ATOM 3155 C CA . TYR A 1 399 ? 16.594 -22.219 -2.85 1 96.62 399 TYR A CA 1
ATOM 3156 C C . TYR A 1 399 ? 18.062 -21.969 -2.555 1 96.62 399 TYR A C 1
ATOM 3158 O O . TYR A 1 399 ? 18.453 -21.734 -1.405 1 96.62 399 TYR A O 1
ATOM 3166 N N . LEU A 1 400 ? 18.859 -22.031 -3.576 1 96.06 400 LEU A N 1
ATOM 3167 C CA . LEU A 1 400 ? 20.297 -21.812 -3.414 1 96.06 400 LEU A CA 1
ATOM 3168 C C . LEU A 1 400 ? 20.562 -20.391 -2.938 1 96.06 400 LEU A C 1
ATOM 3170 O O . LEU A 1 400 ? 21.453 -20.172 -2.1 1 96.06 400 LEU A O 1
ATOM 3174 N N . GLN A 1 401 ? 19.812 -19.5 -3.506 1 95.75 401 GLN A N 1
ATOM 3175 C CA . GLN A 1 401 ? 19.953 -18.109 -3.066 1 95.75 401 GLN A CA 1
ATOM 3176 C C . GLN A 1 401 ? 19.625 -17.969 -1.586 1 95.75 401 GLN A C 1
ATOM 3178 O O . GLN A 1 401 ? 20.281 -17.219 -0.863 1 95.75 401 GLN A O 1
ATOM 3183 N N . ALA A 1 402 ? 18.578 -18.609 -1.133 1 94.81 402 ALA A N 1
ATOM 3184 C CA . ALA A 1 402 ? 18.188 -18.562 0.274 1 94.81 402 ALA A CA 1
ATOM 3185 C C . ALA A 1 402 ? 19.281 -19.156 1.165 1 94.81 402 ALA A C 1
ATOM 3187 O O . ALA A 1 402 ? 19.531 -18.641 2.262 1 94.81 402 ALA A O 1
ATOM 3188 N N . CYS A 1 403 ? 19.938 -20.188 0.673 1 93.56 403 CYS A N 1
ATOM 3189 C CA . CYS A 1 403 ? 21.062 -20.766 1.405 1 93.56 403 CYS A CA 1
ATOM 3190 C C . CYS A 1 403 ? 22.203 -19.766 1.533 1 93.56 403 CYS A C 1
ATOM 3192 O O . CYS A 1 403 ? 22.812 -19.641 2.598 1 93.56 403 CYS A O 1
ATOM 3194 N N . CYS A 1 404 ? 22.453 -19.016 0.477 1 92.94 404 CYS A N 1
ATOM 3195 C CA . CYS A 1 404 ? 23.5 -18.016 0.502 1 92.94 404 CYS A CA 1
ATOM 3196 C C . CYS A 1 404 ? 23.141 -16.875 1.458 1 92.94 404 CYS A C 1
ATOM 3198 O O . CYS A 1 404 ? 24 -16.375 2.191 1 92.94 404 CYS A O 1
ATOM 3200 N N . ASP A 1 405 ? 21.891 -16.531 1.457 1 91.5 405 ASP A N 1
ATOM 3201 C CA . ASP A 1 405 ? 21.438 -15.469 2.342 1 91.5 405 ASP A CA 1
ATOM 3202 C C . ASP A 1 405 ? 21.578 -15.867 3.809 1 91.5 405 ASP A C 1
ATOM 3204 O O . ASP A 1 405 ? 21.844 -15.023 4.668 1 91.5 405 ASP A O 1
ATOM 3208 N N . LEU A 1 406 ? 21.312 -17.078 4.133 1 89.12 406 LEU A N 1
ATOM 3209 C CA . LEU A 1 406 ? 21.391 -17.578 5.496 1 89.12 406 LEU A CA 1
ATOM 3210 C C . LEU A 1 406 ? 22.828 -17.5 6.016 1 89.12 406 LEU A C 1
ATOM 3212 O O . LEU A 1 406 ? 23.047 -17.109 7.16 1 89.12 406 LEU A O 1
ATOM 3216 N N . PHE A 1 407 ? 23.812 -17.75 5.191 1 80 407 PHE A N 1
ATOM 3217 C CA . PHE A 1 407 ? 25.188 -17.828 5.656 1 80 407 PHE A CA 1
ATOM 3218 C C . PHE A 1 407 ? 25.891 -16.484 5.496 1 80 407 PHE A C 1
ATOM 3220 O O . PHE A 1 407 ? 26.984 -16.281 6.027 1 80 407 PHE A O 1
ATOM 3227 N N . ARG A 1 408 ? 25.312 -15.555 4.746 1 69.06 408 ARG A N 1
ATOM 3228 C CA . ARG A 1 408 ? 25.828 -14.188 4.723 1 69.06 408 ARG A CA 1
ATOM 3229 C C . ARG A 1 408 ? 25.703 -13.539 6.098 1 69.06 408 ARG A C 1
ATOM 3231 O O . ARG A 1 408 ? 26.547 -12.727 6.477 1 69.06 408 ARG A O 1
ATOM 3238 N N . ILE A 1 409 ? 24.625 -13.703 6.77 1 58.44 409 ILE A N 1
ATOM 3239 C CA . ILE A 1 409 ? 24.406 -13.18 8.109 1 58.44 409 ILE A CA 1
ATOM 3240 C C . ILE A 1 409 ? 25.578 -13.578 9.016 1 58.44 409 ILE A C 1
ATOM 3242 O O . ILE A 1 409 ? 25.938 -12.828 9.922 1 58.44 409 ILE A O 1
ATOM 3246 N N . CYS A 1 410 ? 26.078 -14.797 8.719 1 49.12 410 CYS A N 1
ATOM 3247 C CA . CYS A 1 410 ? 27.141 -15.312 9.562 1 49.12 410 CYS A CA 1
ATOM 3248 C C . CYS A 1 410 ? 28.453 -14.602 9.273 1 49.12 410 CYS A C 1
ATOM 3250 O O . CYS A 1 410 ? 29.438 -14.766 10.016 1 49.12 410 CYS A O 1
ATOM 3252 N N . LEU A 1 411 ? 28.484 -13.875 8.086 1 41.72 411 LEU A N 1
ATOM 3253 C CA . LEU A 1 411 ? 29.719 -13.133 7.867 1 41.72 411 LEU A CA 1
ATOM 3254 C C . LEU A 1 411 ? 29.562 -11.68 8.312 1 41.72 411 LEU A C 1
ATOM 3256 O O . LEU A 1 411 ? 29.031 -10.852 7.586 1 41.72 411 LEU A O 1
ATOM 3260 N N . PRO A 1 412 ? 29.406 -11.422 9.422 1 40.19 412 PRO A N 1
ATOM 3261 C CA . PRO A 1 412 ? 29.453 -10.156 10.156 1 40.19 412 PRO A CA 1
ATOM 3262 C C . PRO A 1 412 ? 30.547 -9.219 9.633 1 40.19 412 PRO A C 1
ATOM 3264 O O . PRO A 1 412 ? 31.609 -9.664 9.211 1 40.19 412 PRO A O 1
ATOM 3267 N N . GLY A 1 413 ? 30.844 -8.266 8.734 1 37.84 413 GLY A N 1
ATOM 3268 C CA . GLY A 1 413 ? 31.766 -7.215 8.328 1 37.84 413 GLY A CA 1
ATOM 3269 C C . GLY A 1 413 ? 31.625 -6.832 6.871 1 37.84 413 GLY A C 1
ATOM 3270 O O . GLY A 1 413 ? 32.312 -5.922 6.395 1 37.84 413 GLY A O 1
ATOM 3271 N N . MET A 1 414 ? 31.094 -7.562 5.871 1 30.77 414 MET A N 1
ATOM 3272 C CA . MET A 1 414 ? 31.219 -6.938 4.559 1 30.77 414 MET A CA 1
ATOM 3273 C C . MET A 1 414 ? 30 -6.09 4.238 1 30.77 414 MET A C 1
ATOM 3275 O O . MET A 1 414 ? 28.859 -6.473 4.562 1 30.77 414 MET A O 1
ATOM 3279 N N . MET B 1 1 ? -22.953 40.875 -70.812 1 23.31 1 MET B N 1
ATOM 3280 C CA . MET B 1 1 ? -21.609 41.188 -70.312 1 23.31 1 MET B CA 1
ATOM 3281 C C . MET B 1 1 ? -21.656 41.562 -68.875 1 23.31 1 MET B C 1
ATOM 3283 O O . MET B 1 1 ? -22.016 42.688 -68.5 1 23.31 1 MET B O 1
ATOM 3287 N N . ARG B 1 2 ? -22.156 40.594 -68 1 24.3 2 ARG B N 1
ATOM 3288 C CA . ARG B 1 2 ? -22.719 40.5 -66.625 1 24.3 2 ARG B CA 1
ATOM 3289 C C . ARG B 1 2 ? -21.625 40.656 -65.625 1 24.3 2 ARG B C 1
ATOM 3291 O O . ARG B 1 2 ? -20.766 39.781 -65.438 1 24.3 2 ARG B O 1
ATOM 3298 N N . THR B 1 3 ? -21.141 42 -65.438 1 25.27 3 THR B N 1
ATOM 3299 C CA . THR B 1 3 ? -20.078 42.719 -64.75 1 25.27 3 THR B CA 1
ATOM 3300 C C . THR B 1 3 ? -20.188 42.531 -63.25 1 25.27 3 THR B C 1
ATOM 3302 O O . THR B 1 3 ? -21.203 42.875 -62.656 1 25.27 3 THR B O 1
ATOM 3305 N N . MET B 1 4 ? -19.484 41.469 -62.656 1 27.19 4 MET B N 1
ATOM 3306 C CA . MET B 1 4 ? -19.5 40.75 -61.406 1 27.19 4 MET B CA 1
ATOM 3307 C C . MET B 1 4 ? -19.062 41.625 -60.25 1 27.19 4 MET B C 1
ATOM 3309 O O . MET B 1 4 ? -17.984 42.25 -60.312 1 27.19 4 MET B O 1
ATOM 3313 N N . ALA B 1 5 ? -19.984 42.125 -59.469 1 27.66 5 ALA B N 1
ATOM 3314 C CA . ALA B 1 5 ? -20.094 43.125 -58.406 1 27.66 5 ALA B CA 1
ATOM 3315 C C . ALA B 1 5 ? -19.156 42.812 -57.25 1 27.66 5 ALA B C 1
ATOM 3317 O O . ALA B 1 5 ? -19.266 41.75 -56.625 1 27.66 5 ALA B O 1
ATOM 3318 N N . LEU B 1 6 ? -17.953 43.406 -57.094 1 25.69 6 LEU B N 1
ATOM 3319 C CA . LEU B 1 6 ? -16.734 43.375 -56.281 1 25.69 6 LEU B CA 1
ATOM 3320 C C . LEU B 1 6 ? -17.031 43.812 -54.875 1 25.69 6 LEU B C 1
ATOM 3322 O O . LEU B 1 6 ? -16.109 43.938 -54.062 1 25.69 6 LEU B O 1
ATOM 3326 N N . GLY B 1 7 ? -18.297 44.125 -54.438 1 27.59 7 GLY B N 1
ATOM 3327 C CA . GLY B 1 7 ? -18.266 45.219 -53.438 1 27.59 7 GLY B CA 1
ATOM 3328 C C . GLY B 1 7 ? -17.562 44.844 -52.156 1 27.59 7 GLY B C 1
ATOM 3329 O O . GLY B 1 7 ? -17.422 43.656 -51.844 1 27.59 7 GLY B O 1
ATOM 3330 N N . THR B 1 8 ? -16.859 45.875 -51.438 1 28.83 8 THR B N 1
ATOM 3331 C CA . THR B 1 8 ? -15.914 46.219 -50.375 1 28.83 8 THR B CA 1
ATOM 3332 C C . THR B 1 8 ? -16.406 45.688 -49.031 1 28.83 8 THR B C 1
ATOM 3334 O O . THR B 1 8 ? -17.609 45.562 -48.781 1 28.83 8 THR B O 1
ATOM 3337 N N . PRO B 1 9 ? -15.391 45.25 -48.156 1 30.97 9 PRO B N 1
ATOM 3338 C CA . PRO B 1 9 ? -15.352 44.5 -46.906 1 30.97 9 PRO B CA 1
ATOM 3339 C C . PRO B 1 9 ? -16.078 45.188 -45.75 1 30.97 9 PRO B C 1
ATOM 3341 O O . PRO B 1 9 ? -15.852 46.406 -45.531 1 30.97 9 PRO B O 1
ATOM 3344 N N . THR B 1 10 ? -17.266 45 -45.656 1 31.72 10 THR B N 1
ATOM 3345 C CA . THR B 1 10 ? -18.172 45.625 -44.719 1 31.72 10 THR B CA 1
ATOM 3346 C C . THR B 1 10 ? -17.641 45.469 -43.281 1 31.72 10 THR B C 1
ATOM 3348 O O . THR B 1 10 ? -17.453 44.344 -42.781 1 31.72 10 THR B O 1
ATOM 3351 N N . GLU B 1 11 ? -16.75 46.438 -42.906 1 31.69 11 GLU B N 1
ATOM 3352 C CA . GLU B 1 11 ? -16.141 46.625 -41.594 1 31.69 11 GLU B CA 1
ATOM 3353 C C . GLU B 1 11 ? -17.156 46.344 -40.469 1 31.69 11 GLU B C 1
ATOM 3355 O O . GLU B 1 11 ? -18.297 46.812 -40.531 1 31.69 11 GLU B O 1
ATOM 3360 N N . ALA B 1 12 ? -16.891 45.344 -39.719 1 37.12 12 ALA B N 1
ATOM 3361 C CA . ALA B 1 12 ? -17.797 44.625 -38.844 1 37.12 12 ALA B CA 1
ATOM 3362 C C . ALA B 1 12 ? -18.422 45.562 -37.812 1 37.12 12 ALA B C 1
ATOM 3364 O O . ALA B 1 12 ? -17.734 46.125 -36.969 1 37.12 12 ALA B O 1
ATOM 3365 N N . LEU B 1 13 ? -19.391 46.469 -38.156 1 36.5 13 LEU B N 1
ATOM 3366 C CA . LEU B 1 13 ? -20.203 47.281 -37.281 1 36.5 13 LEU B CA 1
ATOM 3367 C C . LEU B 1 13 ? -20.766 46.469 -36.125 1 36.5 13 LEU B C 1
ATOM 3369 O O . LEU B 1 13 ? -21.094 45.312 -36.312 1 36.5 13 LEU B O 1
ATOM 3373 N N . THR B 1 14 ? -20.375 46.625 -34.969 1 40.47 14 THR B N 1
ATOM 3374 C CA . THR B 1 14 ? -21.078 45.906 -33.906 1 40.47 14 THR B CA 1
ATOM 3375 C C . THR B 1 14 ? -22.594 46.031 -34.094 1 40.47 14 THR B C 1
ATOM 3377 O O . THR B 1 14 ? -23.062 46.875 -34.875 1 40.47 14 THR B O 1
ATOM 3380 N N . GLU B 1 15 ? -23.422 45.094 -33.844 1 45.19 15 GLU B N 1
ATOM 3381 C CA . GLU B 1 15 ? -24.859 45.062 -34.094 1 45.19 15 GLU B CA 1
ATOM 3382 C C . GLU B 1 15 ? -25.516 46.406 -33.844 1 45.19 15 GLU B C 1
ATOM 3384 O O . GLU B 1 15 ? -26.484 46.781 -34.5 1 45.19 15 GLU B O 1
ATOM 3389 N N . ALA B 1 16 ? -25.109 47.188 -32.812 1 43.28 16 ALA B N 1
ATOM 3390 C CA . ALA B 1 16 ? -25.766 48.469 -32.531 1 43.28 16 ALA B CA 1
ATOM 3391 C C . ALA B 1 16 ? -25.078 49.625 -33.25 1 43.28 16 ALA B C 1
ATOM 3393 O O . ALA B 1 16 ? -25.391 50.781 -33.031 1 43.28 16 ALA B O 1
ATOM 3394 N N . GLY B 1 17 ? -24.266 49.531 -34.344 1 39.12 17 GLY B N 1
ATOM 3395 C CA . GLY B 1 17 ? -23.609 50.344 -35.344 1 39.12 17 GLY B CA 1
ATOM 3396 C C . GLY B 1 17 ? -22.359 51.031 -34.844 1 39.12 17 GLY B C 1
ATOM 3397 O O . GLY B 1 17 ? -21.781 51.875 -35.531 1 39.12 17 GLY B O 1
ATOM 3398 N N . THR B 1 18 ? -22.188 51.375 -33.531 1 37.09 18 THR B N 1
ATOM 3399 C CA . THR B 1 18 ? -21.156 52.312 -33.062 1 37.09 18 THR B CA 1
ATOM 3400 C C . THR B 1 18 ? -19.812 51.594 -32.969 1 37.09 18 THR B C 1
ATOM 3402 O O . THR B 1 18 ? -19.75 50.375 -32.75 1 37.09 18 THR B O 1
ATOM 3405 N N . ALA B 1 19 ? -18.719 52.125 -33.5 1 41.66 19 ALA B N 1
ATOM 3406 C CA . ALA B 1 19 ? -17.328 51.656 -33.531 1 41.66 19 ALA B CA 1
ATOM 3407 C C . ALA B 1 19 ? -16.812 51.406 -32.125 1 41.66 19 ALA B C 1
ATOM 3409 O O . ALA B 1 19 ? -17.016 52.219 -31.219 1 41.66 19 ALA B O 1
ATOM 3410 N N . ARG B 1 20 ? -16.438 50.188 -31.688 1 42.91 20 ARG B N 1
ATOM 3411 C CA . ARG B 1 20 ? -15.922 49.906 -30.359 1 42.91 20 ARG B CA 1
ATOM 3412 C C . ARG B 1 20 ? -14.625 50.656 -30.094 1 42.91 20 ARG B C 1
ATOM 3414 O O . ARG B 1 20 ? -13.617 50.406 -30.766 1 42.91 20 ARG B O 1
ATOM 3421 N N . ARG B 1 21 ? -14.633 51.969 -29.703 1 41.81 21 ARG B N 1
ATOM 3422 C CA . ARG B 1 21 ? -13.422 52.75 -29.438 1 41.81 21 ARG B CA 1
ATOM 3423 C C . ARG B 1 21 ? -12.664 52.188 -28.25 1 41.81 21 ARG B C 1
ATOM 3425 O O . ARG B 1 21 ? -13.258 51.906 -27.188 1 41.81 21 ARG B O 1
ATOM 3432 N N . ARG B 1 22 ? -11.5 51.625 -28.469 1 43.97 22 ARG B N 1
ATOM 3433 C CA . ARG B 1 22 ? -10.523 51.219 -27.469 1 43.97 22 ARG B CA 1
ATOM 3434 C C . ARG B 1 22 ? -10.109 52.406 -26.609 1 43.97 22 ARG B C 1
ATOM 3436 O O . ARG B 1 22 ? -9.75 53.469 -27.125 1 43.97 22 ARG B O 1
ATOM 3443 N N . ILE B 1 23 ? -10.641 52.594 -25.391 1 48.78 23 ILE B N 1
ATOM 3444 C CA . ILE B 1 23 ? -10.445 53.688 -24.453 1 48.78 23 ILE B CA 1
ATOM 3445 C C . ILE B 1 23 ? -8.953 53.906 -24.203 1 48.78 23 ILE B C 1
ATOM 3447 O O . ILE B 1 23 ? -8.227 52.969 -23.875 1 48.78 23 ILE B O 1
ATOM 3451 N N . THR B 1 24 ? -8.297 54.906 -24.797 1 56.66 24 THR B N 1
ATOM 3452 C CA . THR B 1 24 ? -6.914 55.344 -24.594 1 56.66 24 THR B CA 1
ATOM 3453 C C . THR B 1 24 ? -6.68 55.688 -23.125 1 56.66 24 THR B C 1
ATOM 3455 O O . THR B 1 24 ? -7.578 56.219 -22.453 1 56.66 24 THR B O 1
ATOM 3458 N N . ALA B 1 25 ? -5.594 55.344 -22.562 1 66.62 25 ALA B N 1
ATOM 3459 C CA . ALA B 1 25 ? -5.223 55.562 -21.172 1 66.62 25 ALA B CA 1
ATOM 3460 C C . ALA B 1 25 ? -5.152 57.062 -20.844 1 66.62 25 ALA B C 1
ATOM 3462 O O . ALA B 1 25 ? -4.598 57.844 -21.609 1 66.62 25 ALA B O 1
ATOM 3463 N N . ALA B 1 26 ? -5.766 57.5 -19.828 1 77 26 ALA B N 1
ATOM 3464 C CA . ALA B 1 26 ? -5.848 58.875 -19.359 1 77 26 ALA B CA 1
ATOM 3465 C C . ALA B 1 26 ? -4.512 59.344 -18.781 1 77 26 ALA B C 1
ATOM 3467 O O . ALA B 1 26 ? -3.725 58.531 -18.297 1 77 26 ALA B O 1
ATOM 3468 N N . CYS B 1 27 ? -4.137 60.562 -18.891 1 76.69 27 CYS B N 1
ATOM 3469 C CA . CYS B 1 27 ? -2.889 61.094 -18.359 1 76.69 27 CYS B CA 1
ATOM 3470 C C . CYS B 1 27 ? -2.926 61.188 -16.828 1 76.69 27 CYS B C 1
ATOM 3472 O O . CYS B 1 27 ? -4.004 61.188 -16.234 1 76.69 27 CYS B O 1
ATOM 3474 N N . HIS B 1 28 ? -1.777 61.188 -16.109 1 80.25 28 HIS B N 1
ATOM 3475 C CA . HIS B 1 28 ? -1.677 61.188 -14.656 1 80.25 28 HIS B CA 1
ATOM 3476 C C . HIS B 1 28 ? -2.33 62.406 -14.055 1 80.25 28 HIS B C 1
ATOM 3478 O O . HIS B 1 28 ? -2.945 62.344 -12.992 1 80.25 28 HIS B O 1
ATOM 3484 N N . GLY B 1 29 ? -2.256 63.5 -14.719 1 78.5 29 GLY B N 1
ATOM 3485 C CA . GLY B 1 29 ? -2.83 64.75 -14.195 1 78.5 29 GLY B CA 1
ATOM 3486 C C . GLY B 1 29 ? -4.348 64.75 -14.156 1 78.5 29 GLY B C 1
ATOM 3487 O O . GLY B 1 29 ? -4.953 65.125 -13.148 1 78.5 29 GLY B O 1
ATOM 3488 N N . CYS B 1 30 ? -4.902 64.312 -15.203 1 77.81 30 CYS B N 1
ATOM 3489 C CA . CYS B 1 30 ? -6.355 64.188 -15.289 1 77.81 30 CYS B CA 1
ATOM 3490 C C . CYS B 1 30 ? -6.887 63.125 -14.367 1 77.81 30 CYS B C 1
ATOM 3492 O O . CYS B 1 30 ? -7.957 63.281 -13.773 1 77.81 30 CYS B O 1
ATOM 3494 N N . ARG B 1 31 ? -6.105 62.031 -14.156 1 75.81 31 ARG B N 1
ATOM 3495 C CA . ARG B 1 31 ? -6.449 60.969 -13.227 1 75.81 31 ARG B CA 1
ATOM 3496 C C . ARG B 1 31 ? -6.469 61.469 -11.789 1 75.81 31 ARG B C 1
ATOM 3498 O O . ARG B 1 31 ? -7.359 61.125 -11.016 1 75.81 31 ARG B O 1
ATOM 3505 N N . ALA B 1 32 ? -5.566 62.281 -11.477 1 78.62 32 ALA B N 1
ATOM 3506 C CA . ALA B 1 32 ? -5.477 62.812 -10.117 1 78.62 32 ALA B CA 1
ATOM 3507 C C . ALA B 1 32 ? -6.625 63.75 -9.812 1 78.62 32 ALA B C 1
ATOM 3509 O O . ALA B 1 32 ? -7.117 63.812 -8.688 1 78.62 32 ALA B O 1
ATOM 3510 N N . ARG B 1 33 ? -7.078 64.375 -10.852 1 77.38 33 ARG B N 1
ATOM 3511 C CA . ARG B 1 33 ? -8.133 65.375 -10.648 1 77.38 33 ARG B CA 1
ATOM 3512 C C . ARG B 1 33 ? -9.5 64.75 -11 1 77.38 33 ARG B C 1
ATOM 3514 O O . ARG B 1 33 ? -10.508 65.5 -10.945 1 77.38 33 ARG B O 1
ATOM 3521 N N . LYS B 1 34 ? -9.523 63.438 -11.281 1 74.31 34 LYS B N 1
ATOM 3522 C CA . LYS B 1 34 ? -10.719 62.688 -11.625 1 74.31 34 LYS B CA 1
ATOM 3523 C C . LYS B 1 34 ? -11.539 63.406 -12.695 1 74.31 34 LYS B C 1
ATOM 3525 O O . LYS B 1 34 ? -12.773 63.406 -12.641 1 74.31 34 LYS B O 1
ATOM 3530 N N . SER B 1 35 ? -10.734 63.969 -13.562 1 78.44 35 SER B N 1
ATOM 3531 C CA . SER B 1 35 ? -11.391 64.688 -14.656 1 78.44 35 SER B CA 1
ATOM 3532 C C . SER B 1 35 ? -11.242 63.938 -15.969 1 78.44 35 SER B C 1
ATOM 3534 O O . SER B 1 35 ? -10.32 63.125 -16.141 1 78.44 35 SER B O 1
ATOM 3536 N N . ARG B 1 36 ? -12.125 64.062 -16.875 1 75.94 36 ARG B N 1
ATOM 3537 C CA . ARG B 1 36 ? -12.148 63.375 -18.156 1 75.94 36 ARG B CA 1
ATOM 3538 C C . ARG B 1 36 ? -11.016 63.875 -19.062 1 75.94 36 ARG B C 1
ATOM 3540 O O . ARG B 1 36 ? -10.945 65.062 -19.422 1 75.94 36 ARG B O 1
ATOM 3547 N N . CYS B 1 37 ? -9.969 62.938 -19.281 1 75.12 37 CYS B N 1
ATOM 3548 C CA . CYS B 1 37 ? -8.797 63.219 -20.094 1 75.12 37 CYS B CA 1
ATOM 3549 C C . CYS B 1 37 ? -9.086 63 -21.578 1 75.12 37 CYS B C 1
ATOM 3551 O O . CYS B 1 37 ? -9.781 62.031 -21.938 1 75.12 37 CYS B O 1
ATOM 3553 N N . ASP B 1 38 ? -8.812 63.75 -22.469 1 77.88 38 ASP B N 1
ATOM 3554 C CA . ASP B 1 38 ? -9.094 63.594 -23.891 1 77.88 38 ASP B CA 1
ATOM 3555 C C . ASP B 1 38 ? -8.062 62.688 -24.562 1 77.88 38 ASP B C 1
ATOM 3557 O O . ASP B 1 38 ? -8.195 62.344 -25.75 1 77.88 38 ASP B O 1
ATOM 3561 N N . GLY B 1 39 ? -7.047 62.188 -23.828 1 73.31 39 GLY B N 1
ATOM 3562 C CA . GLY B 1 39 ? -6.09 61.188 -24.281 1 73.31 39 GLY B CA 1
ATOM 3563 C C . GLY B 1 39 ? -5.133 61.719 -25.328 1 73.31 39 GLY B C 1
ATOM 3564 O O . GLY B 1 39 ? -4.359 60.969 -25.906 1 73.31 39 GLY B O 1
ATOM 3565 N N . GLN B 1 40 ? -5.113 62.906 -25.641 1 77.75 40 GLN B N 1
ATOM 3566 C CA . GLN B 1 40 ? -4.227 63.438 -26.672 1 77.75 40 GLN B CA 1
ATOM 3567 C C . GLN B 1 40 ? -2.795 63.562 -26.156 1 77.75 40 GLN B C 1
ATOM 3569 O O . GLN B 1 40 ? -2.574 64 -25.031 1 77.75 40 GLN B O 1
ATOM 3574 N N . ARG B 1 41 ? -1.829 62.969 -26.938 1 75.5 41 ARG B N 1
ATOM 3575 C CA . ARG B 1 41 ? -0.406 63.031 -26.609 1 75.5 41 ARG B CA 1
ATOM 3576 C C . ARG B 1 41 ? 0.284 64.125 -27.422 1 75.5 41 ARG B C 1
ATOM 3578 O O . ARG B 1 41 ? -0.139 64.438 -28.547 1 75.5 41 ARG B O 1
ATOM 3585 N N . PRO B 1 42 ? 1.107 64.75 -26.75 1 74.75 42 PRO B N 1
ATOM 3586 C CA . PRO B 1 42 ? 1.8 64.438 -25.484 1 74.75 42 PRO B CA 1
ATOM 3587 C C . PRO B 1 42 ? 1.137 65.125 -24.297 1 74.75 42 PRO B C 1
ATOM 3589 O O . PRO B 1 42 ? 1.42 64.812 -23.141 1 74.75 42 PRO B O 1
ATOM 3592 N N . ARG B 1 43 ? 0.336 66.062 -24.562 1 79.31 43 ARG B N 1
ATOM 3593 C CA . ARG B 1 43 ? -0.363 66.812 -23.531 1 79.31 43 ARG B CA 1
ATOM 3594 C C . ARG B 1 43 ? -1.859 66.875 -23.812 1 79.31 43 ARG B C 1
ATOM 3596 O O . ARG B 1 43 ? -2.271 67.312 -24.906 1 79.31 43 ARG B O 1
ATOM 3603 N N . CYS B 1 44 ? -2.598 66.438 -22.766 1 77.62 44 CYS B N 1
ATOM 3604 C CA . CYS B 1 44 ? -4.043 66.5 -22.953 1 77.62 44 CYS B CA 1
ATOM 3605 C C . CYS B 1 44 ? -4.562 67.938 -22.828 1 77.62 44 CYS B C 1
ATOM 3607 O O . CYS B 1 44 ? -3.912 68.75 -22.219 1 77.62 44 CYS B O 1
ATOM 3609 N N . GLN B 1 45 ? -5.66 68.188 -23.5 1 82 45 GLN B N 1
ATOM 3610 C CA . GLN B 1 45 ? -6.223 69.562 -23.594 1 82 45 GLN B CA 1
ATOM 3611 C C . GLN B 1 45 ? -6.562 70.062 -22.203 1 82 45 GLN B C 1
ATOM 3613 O O . GLN B 1 45 ? -6.391 71.25 -21.938 1 82 45 GLN B O 1
ATOM 3618 N N . ARG B 1 46 ? -6.926 69.188 -21.344 1 78.31 46 ARG B N 1
ATOM 3619 C CA . ARG B 1 46 ? -7.324 69.625 -20 1 78.31 46 ARG B CA 1
ATOM 3620 C C . ARG B 1 46 ? -6.117 70 -19.188 1 78.31 46 ARG B C 1
ATOM 3622 O O . ARG B 1 46 ? -6.172 71.062 -18.469 1 78.31 46 ARG B O 1
ATOM 3629 N N . CYS B 1 47 ? -5.164 69.312 -19.219 1 79.94 47 CYS B N 1
ATOM 3630 C CA . CYS B 1 47 ? -3.941 69.625 -18.5 1 79.94 47 CYS B CA 1
ATOM 3631 C C . CYS B 1 47 ? -3.303 70.875 -19.078 1 79.94 47 CYS B C 1
ATOM 3633 O O . CYS B 1 47 ? -2.686 71.625 -18.344 1 79.94 47 CYS B O 1
ATOM 3635 N N . GLN B 1 48 ? -3.496 71.125 -20.344 1 82.06 48 GLN B N 1
ATOM 3636 C CA . GLN B 1 48 ? -3.037 72.312 -20.984 1 82.06 48 GLN B CA 1
ATOM 3637 C C . GLN B 1 48 ? -3.777 73.562 -20.422 1 82.06 48 GLN B C 1
ATOM 3639 O O . GLN B 1 48 ? -3.166 74.562 -20.156 1 82.06 48 GLN B O 1
ATOM 3644 N N . GLN B 1 49 ? -5.051 73.375 -20.312 1 80.62 49 GLN B N 1
ATOM 3645 C CA . GLN B 1 49 ? -5.883 74.5 -19.844 1 80.62 49 GLN B CA 1
ATOM 3646 C C . GLN B 1 49 ? -5.613 74.812 -18.375 1 80.62 49 GLN B C 1
ATOM 3648 O O . GLN B 1 49 ? -5.648 75.938 -17.969 1 80.62 49 GLN B O 1
ATOM 3653 N N . SER B 1 50 ? -5.367 73.688 -17.641 1 76.81 50 SER 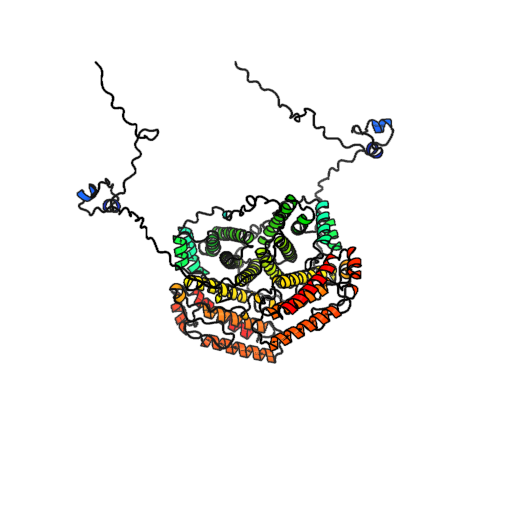B N 1
ATOM 3654 C CA . SER B 1 50 ? -5.156 73.875 -16.219 1 76.81 50 SER B CA 1
ATOM 3655 C C . SER B 1 50 ? -3.684 74.125 -15.898 1 76.81 50 SER B C 1
ATOM 3657 O O . SER B 1 50 ? -3.312 74.312 -14.734 1 76.81 50 SER B O 1
ATOM 3659 N N . ASN B 1 51 ? -2.801 74.188 -16.859 1 77.19 51 ASN B N 1
ATOM 3660 C CA . ASN B 1 51 ? -1.362 74.438 -16.766 1 77.19 51 ASN B CA 1
ATOM 3661 C C . ASN B 1 51 ? -0.709 73.438 -15.766 1 77.19 51 ASN B C 1
ATOM 3663 O O . ASN B 1 51 ? 0.194 73.875 -15.023 1 77.19 51 ASN B O 1
ATOM 3667 N N . SER B 1 52 ? -1.346 72.312 -15.711 1 72.5 52 SER B N 1
ATOM 3668 C CA . SER B 1 52 ? -0.799 71.312 -14.828 1 72.5 52 SER B CA 1
ATOM 3669 C C . SER B 1 52 ? 0.097 70.312 -15.586 1 72.5 52 SER B C 1
ATOM 3671 O O . SER B 1 52 ? 0.064 70.25 -16.828 1 72.5 52 SER B O 1
ATOM 3673 N N . GLY B 1 53 ? 1.052 69.625 -14.945 1 74.25 53 GLY B N 1
ATOM 3674 C CA . GLY B 1 53 ? 1.921 68.625 -15.562 1 74.25 53 GLY B CA 1
ATOM 3675 C C . GLY B 1 53 ? 1.169 67.438 -16.109 1 74.25 53 GLY B C 1
ATOM 3676 O O . GLY B 1 53 ? 0.311 66.875 -15.438 1 74.25 53 GLY B O 1
ATOM 3677 N N . CYS B 1 54 ? 1.109 67.125 -17.438 1 73.81 54 CYS B N 1
ATOM 3678 C CA . CYS B 1 54 ? 0.485 66 -18.125 1 73.81 54 CYS B CA 1
ATOM 3679 C C . CYS B 1 54 ? 1.505 64.875 -18.406 1 73.81 54 CYS B C 1
ATOM 3681 O O . CYS B 1 54 ? 2.486 65.125 -19.125 1 73.81 54 CYS B O 1
ATOM 3683 N N . MET B 1 55 ? 1.551 63.812 -17.656 1 77.88 55 MET B N 1
ATOM 3684 C CA . MET B 1 55 ? 2.453 62.688 -17.891 1 77.88 55 MET B CA 1
ATOM 3685 C C . MET B 1 55 ? 1.67 61.438 -18.219 1 77.88 55 MET B C 1
ATOM 3687 O O . MET B 1 55 ? 0.651 61.156 -17.594 1 77.88 55 MET B O 1
ATOM 3691 N N . TYR B 1 56 ? 1.994 60.719 -19.25 1 74.12 56 TYR B N 1
ATOM 3692 C CA . TYR B 1 56 ? 1.375 59.469 -19.609 1 74.12 56 TYR B CA 1
ATOM 3693 C C . TYR B 1 56 ? 2.234 58.281 -19.141 1 74.12 56 TYR B C 1
ATOM 3695 O O . TYR B 1 56 ? 3.463 58.375 -19.109 1 74.12 56 TYR B O 1
ATOM 3703 N N . PRO B 1 57 ? 1.724 57.156 -18.672 1 63.03 57 PRO B N 1
ATOM 3704 C CA . PRO B 1 57 ? 2.543 55.969 -18.328 1 63.03 57 PRO B CA 1
ATOM 3705 C C . PRO B 1 57 ? 3.369 55.469 -19.5 1 63.03 57 PRO B C 1
ATOM 3707 O O . PRO B 1 57 ? 2.936 55.562 -20.656 1 63.03 57 PRO B O 1
ATOM 3710 N N . GLU B 1 58 ? 4.691 55.281 -19.266 1 54.84 58 GLU B N 1
ATOM 3711 C CA . GLU B 1 58 ? 5.613 54.781 -20.281 1 54.84 58 GLU B CA 1
ATOM 3712 C C . GLU B 1 58 ? 5.195 53.375 -20.75 1 54.84 58 GLU B C 1
ATOM 3714 O O . GLU B 1 58 ? 4.746 52.562 -19.953 1 54.84 58 GLU B O 1
ATOM 3719 N N . GLU B 1 59 ? 5.047 53.125 -21.938 1 46.06 59 GLU B N 1
ATOM 3720 C CA . GLU B 1 59 ? 4.957 51.781 -22.5 1 46.06 59 GLU B CA 1
ATOM 3721 C C . GLU B 1 59 ? 6.254 51 -22.297 1 46.06 59 GLU B C 1
ATOM 3723 O O . GLU B 1 59 ? 7.328 51.469 -22.688 1 46.06 59 GLU B O 1
ATOM 3728 N N . ASN B 1 60 ? 6.508 50.219 -21.219 1 36.88 60 ASN B N 1
ATOM 3729 C CA . ASN B 1 60 ? 7.727 49.438 -20.984 1 36.88 60 ASN B CA 1
ATOM 3730 C C . ASN B 1 60 ? 8.07 48.562 -22.188 1 36.88 60 ASN B C 1
ATOM 3732 O O . ASN B 1 60 ? 7.312 47.656 -22.516 1 36.88 60 ASN B O 1
ATOM 3736 N N . SER B 1 61 ? 8.766 48.906 -23.109 1 37.12 61 SER B N 1
ATOM 3737 C CA . SER B 1 61 ? 9.406 48.031 -24.062 1 37.12 61 SER B CA 1
ATOM 3738 C C . SER B 1 61 ? 10.492 47.188 -23.406 1 37.12 61 SER B C 1
ATOM 3740 O O . SER B 1 61 ? 11.477 47.719 -22.891 1 37.12 61 SER B O 1
ATOM 3742 N N . ARG B 1 62 ? 10.289 46 -22.875 1 34.38 62 ARG B N 1
ATOM 3743 C CA . ARG B 1 62 ? 11.297 45.125 -22.297 1 34.38 62 ARG B CA 1
ATOM 3744 C C . ARG B 1 62 ? 12.414 44.844 -23.312 1 34.38 62 ARG B C 1
ATOM 3746 O O . ARG B 1 62 ? 12.156 44.375 -24.406 1 34.38 62 ARG B O 1
ATOM 3753 N N . PRO B 1 63 ? 13.617 45.406 -23.125 1 30.05 63 PRO B N 1
ATOM 3754 C CA . PRO B 1 63 ? 14.734 45 -24 1 30.05 63 PRO B CA 1
ATOM 3755 C C . PRO B 1 63 ? 15.227 43.594 -23.719 1 30.05 63 PRO B C 1
ATOM 3757 O O . PRO B 1 63 ? 15.195 43.125 -22.578 1 30.05 63 PRO B O 1
ATOM 3760 N N . TRP B 1 64 ? 15.383 42.594 -24.656 1 28.33 64 TRP B N 1
ATOM 3761 C CA . TRP B 1 64 ? 15.836 41.188 -24.75 1 28.33 64 TRP B CA 1
ATOM 3762 C C . TRP B 1 64 ? 17.344 41.094 -24.547 1 28.33 64 TRP B C 1
ATOM 3764 O O . TRP B 1 64 ? 17.969 40.094 -24.906 1 28.33 64 TRP B O 1
ATOM 3774 N N . HIS B 1 65 ? 18.062 41.781 -23.641 1 25.66 65 HIS B N 1
ATOM 3775 C CA . HIS B 1 65 ? 19.516 41.688 -23.703 1 25.66 65 HIS B CA 1
ATOM 3776 C C . HIS B 1 65 ? 20 40.344 -23.203 1 25.66 65 HIS B C 1
ATOM 3778 O O . HIS B 1 65 ? 19.547 39.844 -22.156 1 25.66 65 HIS B O 1
ATOM 3784 N N . ARG B 1 66 ? 20.75 39.469 -24.031 1 27.3 66 ARG B N 1
ATOM 3785 C CA . ARG B 1 66 ? 21.422 38.156 -24.078 1 27.3 66 ARG B CA 1
ATOM 3786 C C . ARG B 1 66 ? 22.703 38.188 -23.266 1 27.3 66 ARG B C 1
ATOM 3788 O O . ARG B 1 66 ? 23.797 38.094 -23.812 1 27.3 66 ARG B O 1
ATOM 3795 N N . GLU B 1 67 ? 22.812 38.688 -22.016 1 23.3 67 GLU B N 1
ATOM 3796 C CA . GLU B 1 67 ? 24.156 38.812 -21.453 1 23.3 67 GLU B CA 1
ATOM 3797 C C . GLU B 1 67 ? 24.781 37.438 -21.25 1 23.3 67 GLU B C 1
ATOM 3799 O O . GLU B 1 67 ? 24.109 36.5 -20.797 1 23.3 67 GLU B O 1
ATOM 3804 N N . HIS B 1 68 ? 26.047 37.094 -21.797 1 25.27 68 HIS B N 1
ATOM 3805 C CA . HIS B 1 68 ? 27.016 36.031 -21.984 1 25.27 68 HIS B CA 1
ATOM 3806 C C . HIS B 1 68 ? 27.75 35.719 -20.672 1 25.27 68 HIS B C 1
ATOM 3808 O O . HIS B 1 68 ? 28.719 34.938 -20.672 1 25.27 68 HIS B O 1
ATOM 3814 N N . HIS B 1 69 ? 27.25 35.75 -19.516 1 23.05 69 HIS B N 1
ATOM 3815 C CA . HIS B 1 69 ? 28.125 35.719 -18.344 1 23.05 69 HIS B CA 1
ATOM 3816 C C . HIS B 1 69 ? 28.922 34.438 -18.281 1 23.05 69 HIS B C 1
ATOM 3818 O O . HIS B 1 69 ? 28.375 33.344 -18.5 1 23.05 69 HIS B O 1
ATOM 3824 N N . GLN B 1 70 ? 30.328 34.469 -18.312 1 23.5 70 GLN B N 1
ATOM 3825 C CA . GLN B 1 70 ? 31.469 33.562 -18.312 1 23.5 70 GLN B CA 1
ATOM 3826 C C . GLN B 1 70 ? 31.547 32.75 -17.031 1 23.5 70 GLN B C 1
ATOM 3828 O O . GLN B 1 70 ? 31.484 33.312 -15.93 1 23.5 70 GLN B O 1
ATOM 3833 N N . PRO B 1 71 ? 31.219 31.484 -16.984 1 23.61 71 PRO B N 1
ATOM 3834 C CA . PRO B 1 71 ? 31.109 30.594 -15.828 1 23.61 71 PRO B CA 1
ATOM 3835 C C . PRO B 1 71 ? 32.438 30.422 -15.094 1 23.61 71 PRO B C 1
ATOM 3837 O O . PRO B 1 71 ? 33.469 30.203 -15.727 1 23.61 71 PRO B O 1
ATOM 3840 N N . MET B 1 72 ? 32.75 31.25 -14.109 1 21.56 72 MET B N 1
ATOM 3841 C CA . MET B 1 72 ? 33.969 31.188 -13.328 1 21.56 72 MET B CA 1
ATOM 3842 C C . MET B 1 72 ? 34.281 29.766 -12.852 1 21.56 72 MET B C 1
ATOM 3844 O O . MET B 1 72 ? 33.375 29.094 -12.352 1 21.56 72 MET B O 1
ATOM 3848 N N . ILE B 1 73 ? 35.469 29.234 -13.102 1 22.3 73 ILE B N 1
ATOM 3849 C CA . ILE B 1 73 ? 36.188 27.984 -13.055 1 22.3 73 ILE B CA 1
ATOM 3850 C C . ILE B 1 73 ? 36.469 27.609 -11.602 1 22.3 73 ILE B C 1
ATOM 3852 O O . ILE B 1 73 ? 37.219 26.656 -11.336 1 22.3 73 ILE B O 1
ATOM 3856 N N . GLN B 1 74 ? 35.656 27.891 -10.625 1 20.47 74 GLN B N 1
ATOM 3857 C CA . GLN B 1 74 ? 36.281 27.75 -9.328 1 20.47 74 GLN B CA 1
ATOM 3858 C C . GLN B 1 74 ? 36.875 26.344 -9.164 1 20.47 74 GLN B C 1
ATOM 3860 O O . GLN B 1 74 ? 36.344 25.375 -9.656 1 20.47 74 GLN B O 1
ATOM 3865 N N . SER B 1 75 ? 38.156 26.297 -8.719 1 20.98 75 SER B N 1
ATOM 3866 C CA . SER B 1 75 ? 39.281 25.375 -8.477 1 20.98 75 SER B CA 1
ATOM 3867 C C . SER B 1 75 ? 38.875 24.297 -7.461 1 20.98 75 SER B C 1
ATOM 3869 O O . SER B 1 75 ? 38.438 24.625 -6.355 1 20.98 75 SER B O 1
ATOM 3871 N N . ALA B 1 76 ? 38.312 23.219 -7.977 1 19.62 76 ALA B N 1
ATOM 3872 C CA . ALA B 1 76 ? 37.875 22.047 -7.242 1 19.62 76 ALA B CA 1
ATOM 3873 C C . ALA B 1 76 ? 38.969 21.531 -6.312 1 19.62 76 ALA B C 1
ATOM 3875 O O . ALA B 1 76 ? 40.156 21.547 -6.668 1 19.62 76 ALA B O 1
ATOM 3876 N N . ALA B 1 77 ? 38.688 21.656 -5.074 1 21.5 77 ALA B N 1
ATOM 3877 C CA . ALA B 1 77 ? 39.531 21.203 -3.977 1 21.5 77 ALA B CA 1
ATOM 3878 C C . ALA B 1 77 ? 40.062 19.797 -4.242 1 21.5 77 ALA B C 1
ATOM 3880 O O . ALA B 1 77 ? 39.406 19 -4.941 1 21.5 77 ALA B O 1
ATOM 3881 N N . PRO B 1 78 ? 41.375 19.438 -3.949 1 20.73 78 PRO B N 1
ATOM 3882 C CA . PRO B 1 78 ? 42.25 18.281 -4.191 1 20.73 78 PRO B CA 1
ATOM 3883 C C . PRO B 1 78 ? 41.625 16.969 -3.754 1 20.73 78 PRO B C 1
ATOM 3885 O O . PRO B 1 78 ? 40.906 16.922 -2.746 1 20.73 78 PRO B O 1
ATOM 3888 N N . LEU B 1 79 ? 41.219 16.141 -4.762 1 21.05 79 LEU B N 1
ATOM 3889 C CA . LEU B 1 79 ? 40.781 14.75 -4.793 1 21.05 79 LEU B CA 1
ATOM 3890 C C . LEU B 1 79 ? 41.75 13.859 -4.031 1 21.05 79 LEU B C 1
ATOM 3892 O O . LEU B 1 79 ? 42.938 13.883 -4.301 1 21.05 79 LEU B O 1
ATOM 3896 N N . VAL B 1 80 ? 41.531 13.766 -2.719 1 21.23 80 VAL B N 1
ATOM 3897 C CA . VAL B 1 80 ? 42.375 12.828 -1.953 1 21.23 80 VAL B CA 1
ATOM 3898 C C . VAL B 1 80 ? 42.531 11.523 -2.727 1 21.23 80 VAL B C 1
ATOM 3900 O O . VAL B 1 80 ? 41.625 11.141 -3.498 1 21.23 80 VAL B O 1
ATOM 3903 N N . GLY B 1 81 ? 43.688 10.812 -2.762 1 19.83 81 GLY B N 1
ATOM 3904 C CA . GLY B 1 81 ? 44.531 9.82 -3.42 1 19.83 81 GLY B CA 1
ATOM 3905 C C . GLY B 1 81 ? 43.969 8.414 -3.354 1 19.83 81 GLY B C 1
ATOM 3906 O O . GLY B 1 81 ? 44.656 7.441 -3.643 1 19.83 81 GLY B O 1
ATOM 3907 N N . GLN B 1 82 ? 42.656 8.141 -3.127 1 19.61 82 GLN B N 1
ATOM 3908 C CA . GLN B 1 82 ? 42.531 6.738 -2.738 1 19.61 82 GLN B CA 1
ATOM 3909 C C . GLN B 1 82 ? 42.969 5.812 -3.859 1 19.61 82 GLN B C 1
ATOM 3911 O O . GLN B 1 82 ? 42.875 6.16 -5.039 1 19.61 82 GLN B O 1
ATOM 3916 N N . ALA B 1 83 ? 43.469 4.465 -3.578 1 22.22 83 ALA B N 1
ATOM 3917 C CA . ALA B 1 83 ? 44.25 3.363 -4.156 1 22.22 83 ALA B CA 1
ATOM 3918 C C . ALA B 1 83 ? 43.562 2.836 -5.426 1 22.22 83 ALA B C 1
ATOM 3920 O O . ALA B 1 83 ? 42.344 2.861 -5.543 1 22.22 83 ALA B O 1
ATOM 3921 N N . GLU B 1 84 ? 44.281 2.645 -6.609 1 22.2 84 GLU B N 1
ATOM 3922 C CA . GLU B 1 84 ? 44.312 2.322 -8.031 1 22.2 84 GLU B CA 1
ATOM 3923 C C . GLU B 1 84 ? 43.844 0.896 -8.289 1 22.2 84 GLU B C 1
ATOM 3925 O O . GLU B 1 84 ? 44.656 0 -8.531 1 22.2 84 GLU B O 1
ATOM 3930 N N . LEU B 1 85 ? 43 0.148 -7.555 1 21.09 85 LEU B N 1
ATOM 3931 C CA . LEU B 1 85 ? 43.031 -1.241 -8 1 21.09 85 LEU B CA 1
ATOM 3932 C C . LEU B 1 85 ? 42.719 -1.345 -9.484 1 21.09 85 LEU B C 1
ATOM 3934 O O . LEU B 1 85 ? 41.719 -0.77 -9.953 1 21.09 85 LEU B O 1
ATOM 3938 N N . ALA B 1 86 ? 43.625 -1.84 -10.375 1 24.8 86 ALA B N 1
ATOM 3939 C CA . ALA B 1 86 ? 43.875 -2.018 -11.805 1 24.8 86 ALA B CA 1
ATOM 3940 C C . ALA B 1 86 ? 42.75 -2.822 -12.469 1 24.8 86 ALA B C 1
ATOM 3942 O O . ALA B 1 86 ? 42.938 -3.994 -12.797 1 24.8 86 ALA B O 1
ATOM 3943 N N . THR B 1 87 ? 41.438 -2.688 -12.055 1 21.39 87 THR B N 1
ATOM 3944 C CA . THR B 1 87 ? 40.562 -3.713 -12.594 1 21.39 87 THR B CA 1
ATOM 3945 C C . THR B 1 87 ? 40.594 -3.717 -14.117 1 21.39 87 THR B C 1
ATOM 3947 O O . THR B 1 87 ? 40.75 -2.666 -14.742 1 21.39 87 THR B O 1
ATOM 3950 N N . ALA B 1 88 ? 40.688 -4.988 -14.797 1 27.72 88 ALA B N 1
ATOM 3951 C CA . ALA B 1 88 ? 40.875 -5.457 -16.172 1 27.72 88 ALA B CA 1
ATOM 3952 C C . ALA B 1 88 ? 40 -4.699 -17.141 1 27.72 88 ALA B C 1
ATOM 3954 O O . ALA B 1 88 ? 38.875 -4.289 -16.781 1 27.72 88 ALA B O 1
ATOM 3955 N N . PRO B 1 89 ? 40.5 -4.168 -18.297 1 26.47 89 PRO B N 1
ATOM 3956 C CA . PRO B 1 89 ? 39.969 -3.287 -19.344 1 26.47 89 PRO B CA 1
ATOM 3957 C C . PRO B 1 89 ? 38.719 -3.836 -20 1 26.47 89 PRO B C 1
ATOM 3959 O O . PRO B 1 89 ? 38.781 -4.832 -20.719 1 26.47 89 PRO B O 1
ATOM 3962 N N . THR B 1 90 ? 37.719 -4.254 -19.266 1 24.94 90 THR B N 1
ATOM 3963 C CA . THR B 1 90 ? 36.656 -4.922 -20.031 1 24.94 90 THR B CA 1
ATOM 3964 C C . THR B 1 90 ? 36.188 -4.043 -21.172 1 24.94 90 THR B C 1
ATOM 3966 O O . THR B 1 90 ? 35.906 -2.859 -20.984 1 24.94 90 THR B O 1
ATOM 3969 N N . SER B 1 91 ? 36.562 -4.418 -22.422 1 27.44 91 SER B N 1
ATOM 3970 C CA . SER B 1 91 ? 36.219 -3.871 -23.719 1 27.44 91 SER B CA 1
ATOM 3971 C C . SER B 1 91 ? 34.781 -3.432 -23.781 1 27.44 91 SER B C 1
ATOM 3973 O O . SER B 1 91 ? 33.875 -4.223 -23.5 1 27.44 91 SER B O 1
ATOM 3975 N N . SER B 1 92 ? 34.5 -2.156 -23.516 1 27.98 92 SER B N 1
ATOM 3976 C CA . SER B 1 92 ? 33.281 -1.372 -23.406 1 27.98 92 SER B CA 1
ATOM 3977 C C . SER B 1 92 ? 32.5 -1.396 -24.703 1 27.98 92 SER B C 1
ATOM 3979 O O . SER B 1 92 ? 33.031 -1.062 -25.766 1 27.98 92 SER B O 1
ATOM 3981 N N . PRO B 1 93 ? 31.641 -2.389 -24.953 1 31.55 93 PRO B N 1
ATOM 3982 C CA . PRO B 1 93 ? 30.953 -2.348 -26.25 1 31.55 93 PRO B CA 1
ATOM 3983 C C . PRO B 1 93 ? 30.516 -0.936 -26.641 1 31.55 93 PRO B C 1
ATOM 3985 O O . PRO B 1 93 ? 30.391 -0.064 -25.781 1 31.55 93 PRO B O 1
ATOM 3988 N N . PRO B 1 94 ? 30.594 -0.571 -27.953 1 29.28 94 PRO B N 1
ATOM 3989 C CA . PRO B 1 94 ? 30.359 0.773 -28.5 1 29.28 94 PRO B CA 1
ATOM 3990 C C . PRO B 1 94 ? 29.125 1.445 -27.891 1 29.28 94 PRO B C 1
ATOM 3992 O O . PRO B 1 94 ? 28.188 0.763 -27.469 1 29.28 94 PRO B O 1
ATOM 3995 N N . ALA B 1 95 ? 29.266 2.67 -27.344 1 29.98 95 ALA B N 1
ATOM 3996 C CA . ALA B 1 95 ? 28.453 3.693 -26.688 1 29.98 95 ALA B CA 1
ATOM 3997 C C . ALA B 1 95 ? 27.219 4.027 -27.5 1 29.98 95 ALA B C 1
ATOM 3999 O O . ALA B 1 95 ? 27.312 4.602 -28.594 1 29.98 95 ALA B O 1
ATOM 4000 N N . LEU B 1 96 ? 26.297 3.035 -27.641 1 29.75 96 LEU B N 1
ATOM 4001 C CA . LEU B 1 96 ? 25.094 3.562 -28.281 1 29.75 96 LEU B CA 1
ATOM 4002 C C . LEU B 1 96 ? 24.797 4.977 -27.797 1 29.75 96 LEU B C 1
ATOM 4004 O O . LEU B 1 96 ? 25 5.285 -26.625 1 29.75 96 LEU B O 1
ATOM 4008 N N . ASP B 1 97 ? 24.938 5.98 -28.641 1 28.73 97 ASP B N 1
ATOM 4009 C CA . ASP B 1 97 ? 24.797 7.422 -28.453 1 28.73 97 ASP B CA 1
ATOM 4010 C C . ASP B 1 97 ? 23.594 7.734 -27.562 1 28.73 97 ASP B C 1
ATOM 4012 O O . ASP B 1 97 ? 22.453 7.43 -27.922 1 28.73 97 ASP B O 1
ATOM 4016 N N . PRO B 1 98 ? 23.734 7.656 -26.219 1 31 98 PRO B N 1
ATOM 4017 C CA . PRO B 1 98 ? 22.766 7.887 -25.156 1 31 98 PRO B CA 1
ATOM 4018 C C . PRO B 1 98 ? 22 9.188 -25.328 1 31 98 PRO B C 1
ATOM 4020 O O . PRO B 1 98 ? 21.234 9.586 -24.438 1 31 98 PRO B O 1
ATOM 4023 N N . LEU B 1 99 ? 22.453 10.023 -26.297 1 30.59 99 LEU B N 1
ATOM 4024 C CA . LEU B 1 99 ? 21.922 11.383 -26.391 1 30.59 99 LEU B CA 1
ATOM 4025 C C . LEU B 1 99 ? 20.406 11.359 -26.625 1 30.59 99 LEU B C 1
ATOM 4027 O O . LEU B 1 99 ? 19.703 12.297 -26.25 1 30.59 99 LEU B O 1
ATOM 4031 N N . ALA B 1 100 ? 20 10.547 -27.672 1 29.48 100 ALA B N 1
ATOM 4032 C CA . ALA B 1 100 ? 18.656 10.781 -28.219 1 29.48 100 ALA B CA 1
ATOM 4033 C C . ALA B 1 100 ? 17.578 10.422 -27.203 1 29.48 100 ALA B C 1
ATOM 4035 O O . ALA B 1 100 ? 16.406 10.742 -27.406 1 29.48 100 ALA B O 1
ATOM 4036 N N . ALA B 1 101 ? 17.812 9.359 -26.531 1 31.17 101 ALA B N 1
ATOM 4037 C CA . ALA B 1 101 ? 16.672 8.727 -25.891 1 31.17 101 ALA B CA 1
ATOM 4038 C C . ALA B 1 101 ? 16.172 9.555 -24.703 1 31.17 101 ALA B C 1
ATOM 4040 O O . ALA B 1 101 ? 15.172 9.211 -24.078 1 31.17 101 ALA B O 1
ATOM 4041 N N . HIS B 1 102 ? 17.188 10.312 -24.141 1 29.73 102 HIS B N 1
ATOM 4042 C CA . HIS B 1 102 ? 16.672 10.859 -22.891 1 29.73 102 HIS B CA 1
ATOM 4043 C C . HIS B 1 102 ? 15.672 11.984 -23.156 1 29.73 102 HIS B C 1
ATOM 4045 O O . HIS B 1 102 ? 15.961 13.148 -22.891 1 29.73 102 HIS B O 1
ATOM 4051 N N . GLN B 1 103 ? 15.195 12.062 -24.359 1 28.95 103 GLN B N 1
ATOM 4052 C CA . GLN B 1 103 ? 14.164 13.094 -24.281 1 28.95 103 GLN B CA 1
ATOM 4053 C C . GLN B 1 103 ? 13.234 12.844 -23.094 1 28.95 103 GLN B C 1
ATOM 4055 O O . GLN B 1 103 ? 12.508 11.852 -23.062 1 28.95 103 GLN B O 1
ATOM 4060 N N . THR B 1 104 ? 13.711 13.188 -21.938 1 31.73 104 THR B N 1
ATOM 4061 C CA . THR B 1 104 ? 12.828 13.258 -20.781 1 31.73 104 THR B CA 1
ATOM 4062 C C . THR B 1 104 ? 11.43 13.719 -21.188 1 31.73 104 THR B C 1
ATOM 4064 O O . THR B 1 104 ? 11.281 14.789 -21.797 1 31.73 104 THR B O 1
ATOM 4067 N N . PRO B 1 105 ? 10.617 12.914 -21.703 1 33.5 105 PRO B N 1
ATOM 4068 C CA . PRO B 1 105 ? 9.297 13.508 -21.922 1 33.5 105 PRO B CA 1
ATOM 4069 C C . PRO B 1 105 ? 8.977 14.633 -20.938 1 33.5 105 PRO B C 1
ATOM 4071 O O . PRO B 1 105 ? 9.25 14.516 -19.75 1 33.5 105 PRO B O 1
ATOM 4074 N N . SER B 1 106 ? 9.219 15.891 -21.25 1 31.36 106 SER B N 1
ATOM 4075 C CA . SER B 1 106 ? 8.914 17.156 -20.609 1 31.36 106 SER B CA 1
ATOM 4076 C C . SER B 1 106 ? 7.656 17.062 -19.766 1 31.36 106 SER B C 1
ATOM 4078 O O . SER B 1 106 ? 6.684 16.422 -20.141 1 31.36 106 SER B O 1
ATOM 4080 N N . VAL B 1 107 ? 7.746 17.125 -18.469 1 35.56 107 VAL B N 1
ATOM 4081 C CA . VAL B 1 107 ? 6.945 17.562 -17.328 1 35.56 107 VAL B CA 1
ATOM 4082 C C . VAL B 1 107 ? 5.875 18.547 -17.797 1 35.56 107 VAL B C 1
ATOM 4084 O O . VAL B 1 107 ? 4.984 18.906 -17.016 1 35.56 107 VAL B O 1
ATOM 4087 N N . ASP B 1 108 ? 6.168 19.234 -18.969 1 34.78 108 ASP B N 1
ATOM 4088 C CA . ASP B 1 108 ? 5.367 20.422 -19.266 1 34.78 108 ASP B CA 1
ATOM 4089 C C . ASP B 1 108 ? 3.938 20.047 -19.641 1 34.78 108 ASP B C 1
ATOM 4091 O O . ASP B 1 108 ? 3.27 20.766 -20.375 1 34.78 108 ASP B O 1
ATOM 4095 N N . VAL B 1 109 ? 3.775 18.844 -19.625 1 36.22 109 VAL B N 1
ATOM 4096 C CA . VAL B 1 109 ? 2.379 18.656 -20 1 36.22 109 VAL B CA 1
ATOM 4097 C C . VAL B 1 109 ? 1.49 19.562 -19.156 1 36.22 109 VAL B C 1
ATOM 4099 O O . VAL B 1 109 ? 0.262 19.453 -19.203 1 36.22 109 VAL B O 1
ATOM 4102 N N . CYS B 1 110 ? 2.064 19.828 -17.922 1 36.38 110 CYS B N 1
ATOM 4103 C CA . CYS B 1 110 ? 1.195 20.812 -17.281 1 36.38 110 CYS B CA 1
ATOM 4104 C C . CYS B 1 110 ? 0.809 21.922 -18.25 1 36.38 110 CYS B C 1
ATOM 4106 O O . CYS B 1 110 ? 1.673 22.641 -18.766 1 36.38 110 CYS B O 1
ATOM 4108 N N . ARG B 1 111 ? 0.009 21.609 -19.156 1 36.38 111 ARG B N 1
ATOM 4109 C CA . ARG B 1 111 ? -0.632 22.703 -19.859 1 36.38 111 ARG B CA 1
ATOM 4110 C C . ARG B 1 111 ? -0.343 24.047 -19.172 1 36.38 111 ARG B C 1
ATOM 4112 O O . ARG B 1 111 ? -0.238 24.094 -17.938 1 36.38 111 ARG B O 1
ATOM 4119 N N . ASP B 1 112 ? 0.23 24.953 -19.781 1 39.12 112 ASP B N 1
ATOM 4120 C CA . ASP B 1 112 ? 0.374 26.375 -19.438 1 39.12 112 ASP B CA 1
ATOM 4121 C C . ASP B 1 112 ? -0.689 26.797 -18.438 1 39.12 112 ASP B C 1
ATOM 4123 O O . ASP B 1 112 ? -1.601 27.562 -18.781 1 39.12 112 ASP B O 1
ATOM 4127 N N . ARG B 1 113 ? -1.316 25.969 -17.891 1 42.34 113 ARG B N 1
ATOM 4128 C CA . ARG B 1 113 ? -2.281 26.547 -16.953 1 42.34 113 ARG B CA 1
ATOM 4129 C C . ARG B 1 113 ? -1.605 27.531 -16.016 1 42.34 113 ARG B C 1
ATOM 4131 O O . ARG B 1 113 ? -1.252 27.172 -14.883 1 42.34 113 ARG B O 1
ATOM 4138 N N . ARG B 1 114 ? -0.502 28.109 -16.297 1 44.16 114 ARG B N 1
ATOM 4139 C CA . ARG B 1 114 ? -0.051 29.5 -16.156 1 44.16 114 ARG B CA 1
ATOM 4140 C C . ARG B 1 114 ? -1.112 30.359 -15.469 1 44.16 114 ARG B C 1
ATOM 4142 O O . ARG B 1 114 ? -0.83 31.469 -15.039 1 44.16 114 ARG B O 1
ATOM 4149 N N . PHE B 1 115 ? -2.361 30.25 -15.836 1 46.59 115 PHE B N 1
ATOM 4150 C CA . PHE B 1 115 ? -3.232 31.422 -15.773 1 46.59 115 PHE B CA 1
ATOM 4151 C C . PHE B 1 115 ? -3.607 31.734 -14.328 1 46.59 115 PHE B C 1
ATOM 4153 O O . PHE B 1 115 ? -4.492 32.562 -14.07 1 46.59 115 PHE B O 1
ATOM 4160 N N . LEU B 1 116 ? -3.232 30.547 -13.336 1 66.19 116 LEU B N 1
ATOM 4161 C CA . LEU B 1 116 ? -3.779 31.172 -12.148 1 66.19 116 LEU B CA 1
ATOM 4162 C C . LEU B 1 116 ? -2.969 32.406 -11.766 1 66.19 116 LEU B C 1
ATOM 4164 O O . LEU B 1 116 ? -1.742 32.344 -11.648 1 66.19 116 LEU B O 1
ATOM 4168 N N . SER B 1 117 ? -3.396 33.406 -12.18 1 80.38 117 SER B N 1
ATOM 4169 C CA . SER B 1 117 ? -2.789 34.656 -11.711 1 80.38 117 SER B CA 1
ATOM 4170 C C . SER B 1 117 ? -2.342 34.531 -10.258 1 80.38 117 SER B C 1
ATOM 4172 O O . SER B 1 117 ? -2.877 33.719 -9.5 1 80.38 117 SER B O 1
ATOM 4174 N N . ARG B 1 118 ? -1.275 35.062 -9.945 1 87 118 ARG B N 1
ATOM 4175 C CA . ARG B 1 118 ? -0.731 35.062 -8.586 1 87 118 ARG B CA 1
ATOM 4176 C C . ARG B 1 118 ? -1.812 35.406 -7.566 1 87 118 ARG B C 1
ATOM 4178 O O . ARG B 1 118 ? -1.83 34.875 -6.465 1 87 118 ARG B O 1
ATOM 4185 N N . ASP B 1 119 ? -2.639 36.219 -7.992 1 86.5 119 ASP B N 1
ATOM 4186 C CA . ASP B 1 119 ? -3.707 36.625 -7.082 1 86.5 119 ASP B CA 1
ATOM 4187 C C . ASP B 1 119 ? -4.668 35.469 -6.812 1 86.5 119 ASP B C 1
ATOM 4189 O O . ASP B 1 119 ? -5.105 35.281 -5.676 1 86.5 119 ASP B O 1
ATOM 4193 N N . VAL B 1 120 ? -4.918 34.812 -7.836 1 87.25 120 VAL B N 1
ATOM 4194 C CA . VAL B 1 120 ? -5.82 33.688 -7.699 1 87.25 120 VAL B CA 1
ATOM 4195 C C . VAL B 1 120 ? -5.16 32.594 -6.84 1 87.25 120 VAL B C 1
ATOM 4197 O O . VAL B 1 120 ? -5.805 32 -5.969 1 87.25 120 VAL B O 1
ATOM 4200 N N . LEU B 1 121 ? -3.916 32.375 -7.062 1 93.06 121 LEU B N 1
ATOM 4201 C CA . LEU B 1 121 ? -3.189 31.359 -6.297 1 93.06 121 LEU B CA 1
ATOM 4202 C C . LEU B 1 121 ? -3.102 31.766 -4.824 1 93.06 121 LEU B C 1
ATOM 4204 O O . LEU B 1 121 ? -3.234 30.922 -3.941 1 93.06 121 LEU B O 1
ATOM 4208 N N . SER B 1 122 ? -2.869 33.062 -4.621 1 93.38 122 SER B N 1
ATOM 4209 C CA . SER B 1 122 ? -2.809 33.562 -3.248 1 93.38 122 SER B CA 1
ATOM 4210 C C . SER B 1 122 ? -4.137 33.344 -2.525 1 93.38 122 SER B C 1
ATOM 4212 O O . SER B 1 122 ? -4.156 32.969 -1.356 1 93.38 122 SER B O 1
ATOM 4214 N N . GLN B 1 123 ? -5.156 33.594 -3.242 1 93.69 123 GLN B N 1
ATOM 4215 C CA . GLN B 1 123 ? -6.48 33.375 -2.662 1 93.69 123 GLN B CA 1
ATOM 4216 C C . GLN B 1 123 ? -6.719 31.922 -2.338 1 93.69 123 GLN B C 1
ATOM 4218 O O . GLN B 1 123 ? -7.285 31.594 -1.293 1 93.69 123 GLN B O 1
ATOM 4223 N N . HIS B 1 124 ? -6.336 31.078 -3.211 1 94.38 124 HIS B N 1
ATOM 4224 C CA . HIS B 1 124 ? -6.52 29.641 -3.002 1 94.38 124 HIS B CA 1
ATOM 4225 C C . HIS B 1 124 ? -5.652 29.141 -1.854 1 94.38 124 HIS B C 1
ATOM 4227 O O . HIS B 1 124 ? -6.094 28.312 -1.058 1 94.38 124 HIS B O 1
ATOM 4233 N N . ILE B 1 125 ? -4.445 29.609 -1.739 1 96 125 ILE B N 1
ATOM 4234 C CA . ILE B 1 125 ? -3.553 29.203 -0.658 1 96 125 ILE B CA 1
ATOM 4235 C C . ILE B 1 125 ? -4.125 29.672 0.681 1 96 125 ILE B C 1
ATOM 4237 O O . ILE B 1 125 ? -4.117 28.906 1.657 1 96 125 ILE B O 1
ATOM 4241 N N . GLU B 1 126 ? -4.641 30.859 0.715 1 94.81 126 GLU B N 1
ATOM 4242 C CA . GLU B 1 126 ? -5.262 31.344 1.942 1 94.81 126 GLU B CA 1
ATOM 4243 C C . GLU B 1 126 ? -6.488 30.516 2.311 1 94.81 126 GLU B C 1
ATOM 4245 O O . GLU B 1 126 ? -6.723 30.234 3.486 1 94.81 126 GLU B O 1
ATOM 4250 N N . ALA B 1 127 ? -7.238 30.188 1.296 1 94.44 127 ALA B N 1
ATOM 4251 C CA . ALA B 1 127 ? -8.406 29.344 1.531 1 94.44 127 ALA B CA 1
ATOM 4252 C C . ALA B 1 127 ? -7.988 27.984 2.088 1 94.44 127 ALA B C 1
ATOM 4254 O O . ALA B 1 127 ? -8.688 27.406 2.92 1 94.44 127 ALA B O 1
ATOM 4255 N N . TYR B 1 128 ? -6.918 27.453 1.604 1 97 128 TYR B N 1
ATOM 4256 C CA . TYR B 1 128 ? -6.398 26.203 2.133 1 97 128 TYR B CA 1
ATOM 4257 C C . TYR B 1 128 ? -6.156 26.297 3.635 1 97 128 TYR B C 1
ATOM 4259 O O . TYR B 1 128 ? -6.543 25.406 4.391 1 97 128 TYR B O 1
ATOM 4267 N N . PHE B 1 129 ? -5.512 27.391 4.105 1 96.56 129 PHE B N 1
ATOM 4268 C CA . PHE B 1 129 ? -5.145 27.547 5.508 1 96.56 129 PHE B CA 1
ATOM 4269 C C . PHE B 1 129 ? -6.379 27.812 6.363 1 96.56 129 PHE B C 1
ATOM 4271 O O . PHE B 1 129 ? -6.379 27.547 7.566 1 96.56 129 PHE B O 1
ATOM 4278 N N . VAL B 1 130 ? -7.445 28.172 5.738 1 93.38 130 VAL B N 1
ATOM 4279 C CA . VAL B 1 130 ? -8.664 28.469 6.488 1 93.38 130 VAL B CA 1
ATOM 4280 C C . VAL B 1 130 ? -9.531 27.203 6.57 1 93.38 130 VAL B C 1
ATOM 4282 O O . VAL B 1 130 ? -10.031 26.859 7.641 1 93.38 130 VAL B O 1
ATOM 4285 N N . TYR B 1 131 ? -9.609 26.453 5.477 1 92.31 131 TYR B N 1
ATOM 4286 C CA . TYR B 1 131 ? -10.664 25.438 5.41 1 92.31 131 TYR B CA 1
ATOM 4287 C C . TYR B 1 131 ? -10.086 24.047 5.535 1 92.31 131 TYR B C 1
ATOM 4289 O O . TYR B 1 131 ? -10.773 23.109 5.973 1 92.31 131 TYR B O 1
ATOM 4297 N N . ILE B 1 132 ? -8.859 23.812 5.125 1 95.81 132 ILE B N 1
ATOM 4298 C CA . ILE B 1 132 ? -8.352 22.438 5 1 95.81 132 ILE B CA 1
ATOM 4299 C C . ILE B 1 132 ? -7.25 22.203 6.031 1 95.81 132 ILE B C 1
ATOM 4301 O O . ILE B 1 132 ? -7.184 21.141 6.637 1 95.81 132 ILE B O 1
ATOM 4305 N N . TYR B 1 133 ? -6.41 23.203 6.312 1 97.12 133 TYR B N 1
ATOM 4306 C CA . TYR B 1 133 ? -5.199 23.125 7.121 1 97.12 133 TYR B CA 1
ATOM 4307 C C . TYR B 1 133 ? -5.504 22.516 8.484 1 97.12 133 TYR B C 1
ATOM 4309 O O . TYR B 1 133 ? -4.707 21.734 9.016 1 97.12 133 TYR B O 1
ATOM 4317 N N . HIS B 1 134 ? -6.621 22.781 9.031 1 94.5 134 HIS B N 1
ATOM 4318 C CA . HIS B 1 134 ? -6.887 22.391 10.406 1 94.5 134 HIS B CA 1
ATOM 4319 C C . HIS B 1 134 ? -7.59 21.031 10.469 1 94.5 134 HIS B C 1
ATOM 4321 O O . HIS B 1 134 ? -7.832 20.5 11.555 1 94.5 134 HIS B O 1
ATOM 4327 N N . ILE B 1 135 ? -7.875 20.469 9.266 1 94.56 135 ILE B N 1
ATOM 4328 C CA . ILE B 1 135 ? -8.375 19.094 9.227 1 94.56 135 ILE B CA 1
ATOM 4329 C C . ILE B 1 135 ? -7.262 18.125 9.609 1 94.56 135 ILE B C 1
ATOM 4331 O O . ILE B 1 135 ? -6.117 18.281 9.172 1 94.56 135 ILE B O 1
ATOM 4335 N N . PRO B 1 136 ? -7.586 17.109 10.445 1 95.12 136 PRO B N 1
ATOM 4336 C CA . PRO B 1 136 ? -6.535 16.203 10.883 1 95.12 136 PRO B CA 1
ATOM 4337 C C . PRO B 1 136 ? -5.773 15.57 9.719 1 95.12 136 PRO B C 1
ATOM 4339 O O . PRO B 1 136 ? -6.379 14.906 8.875 1 95.12 136 PRO B O 1
ATOM 4342 N N . GLY B 1 137 ? -4.551 15.805 9.703 1 95.94 137 GLY B N 1
ATOM 4343 C CA . GLY B 1 137 ? -3.693 15.156 8.719 1 95.94 137 GLY B CA 1
ATOM 4344 C C . GLY B 1 137 ? -3.309 16.078 7.57 1 95.94 137 GLY B C 1
ATOM 4345 O O . GLY B 1 137 ? -2.516 15.695 6.707 1 95.94 137 GLY B O 1
ATOM 4346 N N . TYR B 1 138 ? -3.734 17.281 7.508 1 97.81 138 TYR B N 1
ATOM 4347 C CA . TYR B 1 138 ? -3.492 18.109 6.328 1 97.81 138 TYR B CA 1
ATOM 4348 C C . TYR B 1 138 ? -2.773 19.406 6.707 1 97.81 138 TYR B C 1
ATOM 4350 O O . TYR B 1 138 ? -2.707 20.344 5.91 1 97.81 138 TYR B O 1
ATOM 4358 N N . ASN B 1 139 ? -2.23 19.484 7.926 1 97.75 139 ASN B N 1
ATOM 4359 C CA . ASN B 1 139 ? -1.537 20.672 8.398 1 97.75 139 ASN B CA 1
ATOM 4360 C C . ASN B 1 139 ? -0.031 20.578 8.18 1 97.75 139 ASN B C 1
ATOM 4362 O O . ASN B 1 139 ? 0.754 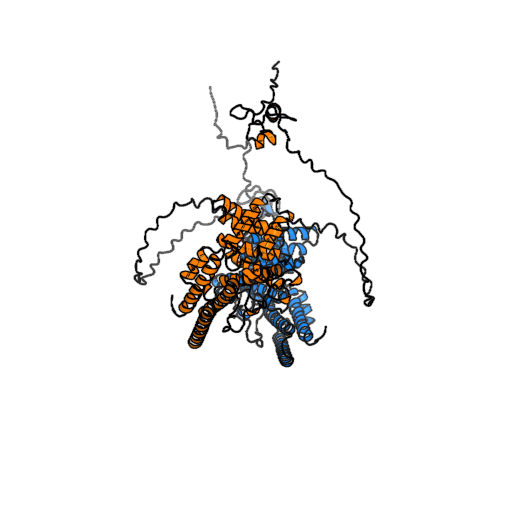20.891 9.07 1 97.75 139 ASN B O 1
ATOM 4366 N N . PHE B 1 140 ? 0.426 20.141 6.949 1 98.25 140 PHE B N 1
ATOM 4367 C CA . PHE B 1 140 ? 1.844 19.875 6.754 1 98.25 140 PHE B CA 1
ATOM 4368 C C . PHE B 1 140 ? 2.512 21 5.973 1 98.25 140 PHE B C 1
ATOM 4370 O O . PHE B 1 140 ? 3.695 20.906 5.637 1 98.25 140 PHE B O 1
ATOM 4377 N N . PHE B 1 141 ? 1.78 22.094 5.676 1 98.19 141 PHE B N 1
ATOM 4378 C CA . PHE B 1 141 ? 2.406 23.25 5.051 1 98.19 141 PHE B CA 1
ATOM 4379 C C . PHE B 1 141 ? 2.684 24.344 6.078 1 98.19 141 PHE B C 1
ATOM 4381 O O . PHE B 1 141 ? 1.861 24.594 6.961 1 98.19 141 PHE B O 1
ATOM 4388 N N . HIS B 1 142 ? 3.854 24.875 6.023 1 97.88 142 HIS B N 1
ATOM 4389 C CA . HIS B 1 142 ? 4.203 26.062 6.805 1 97.88 142 HIS B CA 1
ATOM 4390 C C . HIS B 1 142 ? 3.771 27.328 6.098 1 97.88 142 HIS B C 1
ATOM 4392 O O . HIS B 1 142 ? 4.324 27.688 5.055 1 97.88 142 HIS B O 1
ATOM 4398 N N . ARG B 1 143 ? 2.85 28.078 6.703 1 96.81 143 ARG B N 1
ATOM 4399 C CA . ARG B 1 143 ? 2.197 29.188 6.023 1 96.81 143 ARG B CA 1
ATOM 4400 C C . ARG B 1 143 ? 3.213 30.25 5.609 1 96.81 143 ARG B C 1
ATOM 4402 O O . ARG B 1 143 ? 3.275 30.625 4.438 1 96.81 143 ARG B O 1
ATOM 4409 N N . PRO B 1 144 ? 4.121 30.75 6.477 1 96.25 144 PRO B N 1
ATOM 4410 C CA . PRO B 1 144 ? 5.07 31.766 6.047 1 96.25 144 PRO B CA 1
ATOM 4411 C C . PRO B 1 144 ? 6.004 31.281 4.938 1 96.25 144 PRO B C 1
ATOM 4413 O O . PRO B 1 144 ? 6.273 32.031 3.988 1 96.25 144 PRO B O 1
ATOM 4416 N N . SER B 1 145 ? 6.465 30.078 5.062 1 95.94 145 SER B N 1
ATOM 4417 C CA . SER B 1 145 ? 7.383 29.547 4.059 1 95.94 145 SER B CA 1
ATOM 4418 C C . SER B 1 145 ? 6.684 29.375 2.713 1 95.94 145 SER B C 1
ATOM 4420 O O . SER B 1 145 ? 7.273 29.625 1.662 1 95.94 145 SER B O 1
ATOM 4422 N N . LEU B 1 146 ? 5.434 28.906 2.766 1 97.06 146 LEU B N 1
ATOM 4423 C CA . LEU B 1 146 ? 4.691 28.688 1.53 1 97.06 146 LEU B CA 1
ATOM 4424 C C . LEU B 1 146 ? 4.391 30.016 0.84 1 97.06 146 LEU B C 1
ATOM 4426 O O . LEU B 1 146 ? 4.461 30.109 -0.387 1 97.06 146 LEU B O 1
ATOM 4430 N N . LEU B 1 147 ? 4.027 31.016 1.605 1 95.19 147 LEU B N 1
ATOM 4431 C CA . LEU B 1 147 ? 3.752 32.344 1.05 1 95.19 147 LEU B CA 1
ATOM 4432 C C . LEU B 1 147 ? 5.023 32.969 0.495 1 95.19 147 LEU B C 1
ATOM 4434 O O . LEU B 1 147 ? 4.98 33.688 -0.516 1 95.19 147 LEU B O 1
ATOM 4438 N N . GLU B 1 148 ? 6.16 32.719 1.17 1 95.31 148 GLU B N 1
ATOM 4439 C CA . GLU B 1 148 ? 7.441 33.156 0.639 1 95.31 148 GLU B CA 1
ATOM 4440 C C . GLU B 1 148 ? 7.75 32.5 -0.702 1 95.31 148 GLU B C 1
ATOM 4442 O O . GLU B 1 148 ? 8.195 33.156 -1.641 1 95.31 148 GLU B O 1
ATOM 4447 N N . ASP B 1 149 ? 7.496 31.219 -0.758 1 95.5 149 ASP B N 1
ATOM 4448 C CA . ASP B 1 149 ? 7.711 30.5 -2.008 1 95.5 149 ASP B CA 1
ATOM 4449 C C . ASP B 1 149 ? 6.785 31.016 -3.107 1 95.5 149 ASP B C 1
ATOM 4451 O O . ASP B 1 149 ? 7.164 31.047 -4.281 1 95.5 149 ASP B O 1
ATOM 4455 N N . LEU B 1 150 ? 5.547 31.359 -2.738 1 94.31 150 LEU B N 1
ATOM 4456 C CA . LEU B 1 150 ? 4.609 31.938 -3.695 1 94.31 150 LEU B CA 1
ATOM 4457 C C . LEU B 1 150 ? 5.129 33.25 -4.242 1 94.31 150 LEU B C 1
ATOM 4459 O O . LEU B 1 150 ? 5.082 33.5 -5.449 1 94.31 150 LEU B O 1
ATOM 4463 N N . TYR B 1 151 ? 5.648 34.062 -3.332 1 92.94 151 TYR B N 1
ATOM 4464 C CA . TYR B 1 151 ? 6.148 35.375 -3.711 1 92.94 151 TYR B CA 1
ATOM 4465 C C . TYR B 1 151 ? 7.336 35.25 -4.656 1 92.94 151 TYR B C 1
ATOM 4467 O O . TYR B 1 151 ? 7.504 36.094 -5.559 1 92.94 151 TYR B O 1
ATOM 4475 N N . HIS B 1 152 ? 8.133 34.25 -4.512 1 94.12 152 HIS B N 1
ATOM 4476 C CA . HIS B 1 152 ? 9.328 34.062 -5.328 1 94.12 152 HIS B CA 1
ATOM 4477 C C . HIS B 1 152 ? 9.078 33.094 -6.469 1 94.12 152 HIS B C 1
ATOM 4479 O O . HIS B 1 152 ? 10.016 32.688 -7.156 1 94.12 152 HIS B O 1
ATOM 4485 N N . ASP B 1 153 ? 7.867 32.656 -6.629 1 91.19 153 ASP B N 1
ATOM 4486 C CA . ASP B 1 153 ? 7.477 31.734 -7.695 1 91.19 153 ASP B CA 1
ATOM 4487 C C . ASP B 1 153 ? 8.297 30.453 -7.648 1 91.19 153 ASP B C 1
ATOM 4489 O O . ASP B 1 153 ? 8.852 30.016 -8.664 1 91.19 153 ASP B O 1
ATOM 4493 N N . ARG B 1 154 ? 8.398 29.953 -6.457 1 94.06 154 ARG B N 1
ATOM 4494 C CA . ARG B 1 154 ? 9.188 28.75 -6.27 1 94.06 154 ARG B CA 1
ATOM 4495 C C . ARG B 1 154 ? 8.289 27.531 -6.043 1 94.06 154 ARG B C 1
ATOM 4497 O O . ARG B 1 154 ? 8.773 26.406 -5.98 1 94.06 154 ARG B O 1
ATOM 4504 N N . ILE B 1 155 ? 7.008 27.688 -5.977 1 95.5 155 ILE B N 1
ATOM 4505 C CA . ILE B 1 155 ? 6.098 26.562 -5.789 1 95.5 155 ILE B CA 1
ATOM 4506 C C . ILE B 1 155 ? 5.957 25.797 -7.098 1 95.5 155 ILE B C 1
ATOM 4508 O O . ILE B 1 155 ? 5.625 26.359 -8.141 1 95.5 155 ILE B O 1
ATOM 4512 N N . PRO B 1 156 ? 6.277 24.5 -7 1 95.19 156 PRO B N 1
ATOM 4513 C CA . PRO B 1 156 ? 6.031 23.734 -8.219 1 95.19 156 PRO B CA 1
ATOM 4514 C C . PRO B 1 156 ? 4.605 23.891 -8.734 1 95.19 156 PRO B C 1
ATOM 4516 O O . PRO B 1 156 ? 3.65 23.859 -7.957 1 95.19 156 PRO B O 1
ATOM 4519 N N . SER B 1 157 ? 4.418 24.047 -10 1 94.19 157 SER B N 1
ATOM 4520 C CA . SER B 1 157 ? 3.125 24.328 -10.617 1 94.19 157 SER B CA 1
ATOM 4521 C C . SER B 1 157 ? 2.107 23.234 -10.289 1 94.19 157 SER B C 1
ATOM 4523 O O . SER B 1 157 ? 0.938 23.531 -10.039 1 94.19 157 SER B O 1
ATOM 4525 N N . ILE B 1 158 ? 2.553 21.984 -10.32 1 96.38 158 ILE B N 1
ATOM 4526 C CA . ILE B 1 158 ? 1.639 20.875 -10.078 1 96.38 158 ILE B CA 1
ATOM 4527 C C . ILE B 1 158 ? 1.143 20.922 -8.633 1 96.38 158 ILE B C 1
ATOM 4529 O O . ILE B 1 158 ? 0.007 20.547 -8.352 1 96.38 158 ILE B O 1
ATOM 4533 N N . LEU B 1 159 ? 1.957 21.359 -7.703 1 97.31 159 LEU B N 1
ATOM 4534 C CA . LEU B 1 159 ? 1.539 21.5 -6.312 1 97.31 159 LEU B CA 1
ATOM 4535 C C . LEU B 1 159 ? 0.49 22.609 -6.172 1 97.31 159 LEU B C 1
ATOM 4537 O O . LEU B 1 159 ? -0.481 22.453 -5.426 1 97.31 159 LEU B O 1
ATOM 4541 N N . SER B 1 160 ? 0.736 23.703 -6.879 1 96.06 160 SER B N 1
ATOM 4542 C CA . SER B 1 160 ? -0.263 24.766 -6.902 1 96.06 160 SER B CA 1
ATOM 4543 C C . SER B 1 160 ? -1.599 24.25 -7.434 1 96.06 160 SER B C 1
ATOM 4545 O O . SER B 1 160 ? -2.654 24.578 -6.887 1 96.06 160 SER B O 1
ATOM 4547 N N . THR B 1 161 ? -1.5 23.469 -8.484 1 95.94 161 THR B N 1
ATOM 4548 C CA . THR B 1 161 ? -2.705 22.891 -9.07 1 95.94 161 THR B CA 1
ATOM 4549 C C . THR B 1 161 ? -3.42 22 -8.062 1 95.94 161 THR B C 1
ATOM 4551 O O . THR B 1 161 ? -4.648 22.016 -7.973 1 95.94 161 THR B O 1
ATOM 4554 N N . ALA B 1 162 ? -2.678 21.234 -7.332 1 97.69 162 ALA B N 1
ATOM 4555 C CA . ALA B 1 162 ? -3.262 20.344 -6.336 1 97.69 162 ALA B CA 1
ATOM 4556 C C . ALA B 1 162 ? -3.959 21.141 -5.234 1 97.69 162 ALA B C 1
ATOM 4558 O O . ALA B 1 162 ? -5.059 20.781 -4.805 1 97.69 162 ALA B O 1
ATOM 4559 N N . ILE B 1 163 ? -3.273 22.172 -4.758 1 97.12 163 ILE B N 1
ATOM 4560 C CA . ILE B 1 163 ? -3.869 23.016 -3.727 1 97.12 163 ILE B CA 1
ATOM 4561 C C . ILE B 1 163 ? -5.152 23.656 -4.254 1 97.12 163 ILE B C 1
ATOM 4563 O O . ILE B 1 163 ? -6.172 23.672 -3.564 1 97.12 163 ILE B O 1
ATOM 4567 N N . CYS B 1 164 ? -5.121 24.094 -5.457 1 95.06 164 CYS B N 1
ATOM 4568 C CA . CYS B 1 164 ? -6.301 24.703 -6.059 1 95.06 164 CYS B CA 1
ATOM 4569 C C . CYS B 1 164 ? -7.43 23.688 -6.207 1 95.06 164 CYS B C 1
ATOM 4571 O O . CYS B 1 164 ? -8.594 24.016 -5.988 1 95.06 164 CYS B O 1
ATOM 4573 N N . ALA B 1 165 ? -7.09 22.5 -6.551 1 96.25 165 ALA B N 1
ATOM 4574 C CA . ALA B 1 165 ? -8.094 21.469 -6.762 1 96.25 165 ALA B CA 1
ATOM 4575 C C . ALA B 1 165 ? -8.898 21.203 -5.484 1 96.25 165 ALA B C 1
ATOM 4577 O O . ALA B 1 165 ? -10.109 20.984 -5.535 1 96.25 165 ALA B O 1
ATOM 4578 N N . ILE B 1 166 ? -8.297 21.219 -4.332 1 95.94 166 ILE B N 1
ATOM 4579 C CA . ILE B 1 166 ? -8.977 20.812 -3.105 1 95.94 166 ILE B CA 1
ATOM 4580 C C . ILE B 1 166 ? -9.773 21.984 -2.543 1 95.94 166 ILE B C 1
ATOM 4582 O O . ILE B 1 166 ? -10.781 21.781 -1.854 1 95.94 166 ILE B O 1
ATOM 4586 N N . VAL B 1 167 ? -9.383 23.266 -2.863 1 94.56 167 VAL B N 1
ATOM 4587 C CA . VAL B 1 167 ? -10.016 24.391 -2.199 1 94.56 167 VAL B CA 1
ATOM 4588 C C . VAL B 1 167 ? -11.047 25.031 -3.131 1 94.56 167 VAL B C 1
ATOM 4590 O O . VAL B 1 167 ? -11.883 25.812 -2.691 1 94.56 167 VAL B O 1
ATOM 4593 N N . SER B 1 168 ? -11.031 24.734 -4.418 1 90.38 168 SER B N 1
ATOM 4594 C CA . SER B 1 168 ? -11.898 25.375 -5.402 1 90.38 168 SER B CA 1
ATOM 4595 C C . SER B 1 168 ? -13.367 25.25 -5.012 1 90.38 168 SER B C 1
ATOM 4597 O O . SER B 1 168 ? -14.141 26.188 -5.16 1 90.38 168 SER B O 1
ATOM 4599 N N . GLY B 1 169 ? -13.758 24.141 -4.469 1 86.25 169 GLY B N 1
ATOM 4600 C CA . GLY B 1 169 ? -15.141 23.938 -4.074 1 86.25 169 GLY B CA 1
ATOM 4601 C C . GLY B 1 169 ? -15.555 24.781 -2.889 1 86.25 169 GLY B C 1
ATOM 4602 O O . GLY B 1 169 ? -16.734 25.078 -2.709 1 86.25 169 GLY B O 1
ATOM 4603 N N . TYR B 1 170 ? -14.602 25.188 -2.082 1 87.94 170 TYR B N 1
ATOM 4604 C CA . TYR B 1 170 ? -14.891 26.031 -0.932 1 87.94 170 TYR B CA 1
ATOM 4605 C C . TYR B 1 170 ? -14.977 27.5 -1.343 1 87.94 170 TYR B C 1
ATOM 4607 O O . TYR B 1 170 ? -15.695 28.281 -0.722 1 87.94 170 TYR B O 1
ATOM 4615 N N . LEU B 1 171 ? -14.18 27.844 -2.32 1 89.56 171 LEU B N 1
ATOM 4616 C CA . LEU B 1 171 ? -14.141 29.219 -2.793 1 89.56 171 LEU B CA 1
ATOM 4617 C C . LEU B 1 171 ? -15.328 29.516 -3.703 1 89.56 171 LEU B C 1
ATOM 4619 O O . LEU B 1 171 ? -15.922 30.594 -3.635 1 89.56 171 LEU B O 1
ATOM 4623 N N . ASN B 1 172 ? -15.578 28.578 -4.57 1 87.38 172 ASN B N 1
ATOM 4624 C CA . ASN B 1 172 ? -16.734 28.672 -5.469 1 87.38 172 ASN B CA 1
ATOM 4625 C C . ASN B 1 172 ? -17.594 27.422 -5.402 1 87.38 172 ASN B C 1
ATOM 4627 O O . ASN B 1 172 ? -17.297 26.406 -6.039 1 87.38 172 ASN B O 1
ATOM 4631 N N . ARG B 1 173 ? -18.75 27.562 -4.82 1 86.5 173 ARG B N 1
ATOM 4632 C CA . ARG B 1 173 ? -19.625 26.422 -4.57 1 86.5 173 ARG B CA 1
ATOM 4633 C C . ARG B 1 173 ? -20.516 26.125 -5.773 1 86.5 173 ARG B C 1
ATOM 4635 O O . ARG B 1 173 ? -21.312 25.188 -5.75 1 86.5 173 ARG B O 1
ATOM 4642 N N . SER B 1 174 ? -20.312 26.812 -6.793 1 87.69 174 SER B N 1
ATOM 4643 C CA . SER B 1 174 ? -21.094 26.594 -8 1 87.69 174 SER B CA 1
ATOM 4644 C C . SER B 1 174 ? -20.688 25.297 -8.703 1 87.69 174 SER B C 1
ATOM 4646 O O . SER B 1 174 ? -19.672 24.688 -8.344 1 87.69 174 SER B O 1
ATOM 4648 N N . ARG B 1 175 ? -21.5 24.906 -9.57 1 87.81 175 ARG B N 1
ATOM 4649 C CA . ARG B 1 175 ? -21.188 23.734 -10.375 1 87.81 175 ARG B CA 1
ATOM 4650 C C . ARG B 1 175 ? -19.891 23.922 -11.148 1 87.81 175 ARG B C 1
ATOM 4652 O O . ARG B 1 175 ? -19.125 22.984 -11.32 1 87.81 175 ARG B O 1
ATOM 4659 N N . ALA B 1 176 ? -19.719 25.141 -11.555 1 83.81 176 ALA B N 1
ATOM 4660 C CA . ALA B 1 176 ? -18.5 25.453 -12.297 1 83.81 176 ALA B CA 1
ATOM 4661 C C . ALA B 1 176 ? -17.266 25.281 -11.422 1 83.81 176 ALA B C 1
ATOM 4663 O O . ALA B 1 176 ? -16.234 24.797 -11.891 1 83.81 176 ALA B O 1
ATOM 4664 N N . GLY B 1 177 ? -17.391 25.703 -10.211 1 84.44 177 GLY B N 1
ATOM 4665 C CA . GLY B 1 177 ? -16.281 25.516 -9.281 1 84.44 177 GLY B CA 1
ATOM 4666 C C . GLY B 1 177 ? -15.953 24.047 -9.031 1 84.44 177 GLY B C 1
ATOM 4667 O O . GLY B 1 177 ? -14.773 23.672 -8.969 1 84.44 177 GLY B O 1
ATOM 4668 N N . LYS B 1 178 ? -16.938 23.312 -8.93 1 89.25 178 LYS B N 1
ATOM 4669 C CA . LYS B 1 178 ? -16.75 21.875 -8.719 1 89.25 178 LYS B CA 1
ATOM 4670 C C . LYS B 1 178 ? -16.141 21.219 -9.945 1 89.25 178 LYS B C 1
ATOM 4672 O O . LYS B 1 178 ? -15.305 20.312 -9.82 1 89.25 178 LYS B O 1
ATOM 4677 N N . GLN B 1 179 ? -16.578 21.641 -11.078 1 90.62 179 GLN B N 1
ATOM 4678 C CA . GLN B 1 179 ? -16.031 21.094 -12.312 1 90.62 179 GLN B CA 1
ATOM 4679 C C . GLN B 1 179 ? -14.547 21.453 -12.445 1 90.62 179 GLN B C 1
ATOM 4681 O O . GLN B 1 179 ? -13.75 20.625 -12.898 1 90.62 179 GLN B O 1
ATOM 4686 N N . LEU B 1 180 ? -14.227 22.672 -12.102 1 89.81 180 LEU B N 1
ATOM 4687 C CA . LEU B 1 180 ? -12.828 23.078 -12.133 1 89.81 180 LEU B CA 1
ATOM 4688 C C . LEU B 1 180 ? -11.992 22.25 -11.172 1 89.81 180 LEU B C 1
ATOM 4690 O O . LEU B 1 180 ? -10.852 21.891 -11.484 1 89.81 180 LEU B O 1
ATOM 4694 N N . SER B 1 181 ? -12.531 22.016 -10 1 93.94 181 SER B N 1
ATOM 4695 C CA . SER B 1 181 ? -11.852 21.172 -9.031 1 93.94 181 SER B CA 1
ATOM 4696 C C . SER B 1 181 ? -11.539 19.797 -9.625 1 93.94 181 SER B C 1
ATOM 4698 O O . SER B 1 181 ? -10.422 19.297 -9.469 1 93.94 181 SER B O 1
ATOM 4700 N N . VAL B 1 182 ? -12.461 19.203 -10.359 1 93.5 182 VAL B N 1
ATOM 4701 C CA . VAL B 1 182 ? -12.305 17.875 -10.938 1 93.5 182 VAL B CA 1
ATOM 4702 C C . VAL B 1 182 ? -11.273 17.922 -12.062 1 93.5 182 VAL B C 1
ATOM 4704 O O . VAL B 1 182 ? -10.469 17 -12.211 1 93.5 182 VAL B O 1
ATOM 4707 N N . GLU B 1 183 ? -11.336 18.922 -12.797 1 93.25 183 GLU B N 1
ATOM 4708 C CA . GLU B 1 183 ? -10.375 19.078 -13.883 1 93.25 183 GLU B CA 1
ATOM 4709 C C . GLU B 1 183 ? -8.953 19.172 -13.352 1 93.25 183 GLU B C 1
ATOM 4711 O O . GLU B 1 183 ? -8.047 18.516 -13.867 1 93.25 183 GLU B O 1
ATOM 4716 N N . TRP B 1 184 ? -8.781 20.062 -12.375 1 94.56 184 TRP B N 1
ATOM 4717 C CA . TRP B 1 184 ? -7.457 20.203 -11.773 1 94.56 184 TRP B CA 1
ATOM 4718 C C . TRP B 1 184 ? -7.023 18.891 -11.125 1 94.56 184 TRP B C 1
ATOM 4720 O O . TRP B 1 184 ? -5.84 18.531 -11.156 1 94.56 184 TRP B O 1
ATOM 4730 N N . ALA B 1 185 ? -7.945 18.203 -10.492 1 95.44 185 ALA B N 1
ATOM 4731 C CA . ALA B 1 185 ? -7.633 16.906 -9.891 1 95.44 185 ALA B CA 1
ATOM 4732 C C . ALA B 1 185 ? -7.18 15.906 -10.953 1 95.44 185 ALA B C 1
ATOM 4734 O O . ALA B 1 185 ? -6.277 15.102 -10.703 1 95.44 185 ALA B O 1
ATOM 4735 N N . THR B 1 186 ? -7.777 15.938 -12.07 1 93.5 186 THR B N 1
ATOM 4736 C CA . THR B 1 186 ? -7.402 15.055 -13.164 1 93.5 186 THR B CA 1
ATOM 4737 C C . THR B 1 186 ? -5.988 15.359 -13.648 1 93.5 186 THR B C 1
ATOM 4739 O O . THR B 1 186 ? -5.238 14.453 -14.016 1 93.5 186 THR B O 1
ATOM 4742 N N . ASP B 1 187 ? -5.699 16.609 -13.664 1 94.19 187 ASP B N 1
ATOM 4743 C CA . ASP B 1 187 ? -4.344 17.016 -14.031 1 94.19 187 ASP B CA 1
ATOM 4744 C C . ASP B 1 187 ? -3.322 16.453 -13.039 1 94.19 187 ASP B C 1
ATOM 4746 O O . ASP B 1 187 ? -2.256 15.984 -13.438 1 94.19 187 ASP B O 1
ATOM 4750 N N . VAL B 1 188 ? -3.625 16.562 -11.812 1 96.56 188 VAL B N 1
ATOM 4751 C CA . VAL B 1 188 ? -2.729 16.078 -10.773 1 96.56 188 VAL B CA 1
ATOM 4752 C C . VAL B 1 188 ? -2.582 14.555 -10.898 1 96.56 188 VAL B C 1
ATOM 4754 O O . VAL B 1 188 ? -1.474 14.023 -10.805 1 96.56 188 VAL B O 1
ATOM 4757 N N . ASP B 1 189 ? -3.652 13.875 -11.195 1 94 189 ASP B N 1
ATOM 4758 C CA . ASP B 1 189 ? -3.621 12.43 -11.359 1 94 189 ASP B CA 1
ATOM 4759 C C . ASP B 1 189 ? -2.762 12.023 -12.555 1 94 189 ASP B C 1
ATOM 4761 O O . ASP B 1 189 ? -2.018 11.047 -12.492 1 94 189 ASP B O 1
ATOM 4765 N N . SER B 1 190 ? -2.938 12.75 -13.562 1 92.12 190 SER B N 1
ATOM 4766 C CA . SER B 1 190 ? -2.139 12.477 -14.75 1 92.12 190 SER B CA 1
ATOM 4767 C C . SER B 1 190 ? -0.652 12.672 -14.477 1 92.12 190 SER B C 1
ATOM 4769 O O . SER B 1 190 ? 0.177 11.875 -14.922 1 92.12 190 SER B O 1
ATOM 4771 N N . TYR B 1 191 ? -0.344 13.758 -13.805 1 94.56 191 TYR B N 1
ATOM 4772 C CA . TYR B 1 191 ? 1.046 14 -13.438 1 94.56 191 TYR B CA 1
ATOM 4773 C C . TYR B 1 191 ? 1.592 12.844 -12.594 1 94.56 191 TYR B C 1
ATOM 4775 O O . TYR B 1 191 ? 2.691 12.352 -12.852 1 94.56 191 TYR B O 1
ATOM 4783 N N . LEU B 1 192 ? 0.838 12.438 -11.594 1 94.25 192 LEU B N 1
ATOM 4784 C CA . LEU B 1 192 ? 1.274 11.375 -10.688 1 94.25 192 LEU B CA 1
ATOM 4785 C C . LEU B 1 192 ? 1.463 10.07 -11.445 1 94.25 192 LEU B C 1
ATOM 4787 O O . LEU B 1 192 ? 2.414 9.328 -11.188 1 94.25 192 LEU B O 1
ATOM 4791 N N . SER B 1 193 ? 0.59 9.789 -12.359 1 90.25 193 SER B N 1
ATOM 4792 C CA . SER B 1 193 ? 0.677 8.555 -13.133 1 90.25 193 SER B CA 1
ATOM 4793 C C . SER B 1 193 ? 1.952 8.508 -13.969 1 90.25 193 SER B C 1
ATOM 4795 O O . SER B 1 193 ? 2.541 7.445 -14.156 1 90.25 193 SER B O 1
ATOM 4797 N N . THR B 1 194 ? 2.375 9.625 -14.406 1 89.75 194 THR B N 1
ATOM 4798 C CA . THR B 1 194 ? 3.539 9.695 -15.281 1 89.75 194 THR B CA 1
ATOM 4799 C C . THR B 1 194 ? 4.828 9.766 -14.461 1 89.75 194 THR B C 1
ATOM 4801 O O . THR B 1 194 ? 5.883 9.32 -14.922 1 89.75 194 THR B O 1
ATOM 4804 N N . ASN B 1 195 ? 4.734 10.297 -13.266 1 92.44 195 ASN B N 1
ATOM 4805 C CA . ASN B 1 195 ? 5.945 10.523 -12.484 1 92.44 195 ASN B CA 1
ATOM 4806 C C . ASN B 1 195 ? 6.016 9.594 -11.273 1 92.44 195 ASN B C 1
ATOM 4808 O O . ASN B 1 195 ? 6.723 9.875 -10.312 1 92.44 195 ASN B O 1
ATOM 4812 N N . MET B 1 196 ? 5.367 8.508 -11.352 1 91 196 MET B N 1
ATOM 4813 C CA . MET B 1 196 ? 5.242 7.605 -10.211 1 91 196 MET B CA 1
ATOM 4814 C C . MET B 1 196 ? 6.566 6.902 -9.922 1 91 196 MET B C 1
ATOM 4816 O O . MET B 1 196 ? 6.793 6.422 -8.812 1 91 196 MET B O 1
ATOM 4820 N N . ASN B 1 197 ? 7.41 6.871 -10.906 1 91.31 197 ASN B N 1
ATOM 4821 C CA . ASN B 1 197 ? 8.672 6.16 -10.75 1 91.31 197 ASN B CA 1
ATOM 4822 C C . ASN B 1 197 ? 9.617 6.898 -9.805 1 91.31 197 ASN B C 1
ATOM 4824 O O . ASN B 1 197 ? 10.5 6.285 -9.203 1 91.31 197 ASN B O 1
ATOM 4828 N N . ASN B 1 198 ? 9.367 8.164 -9.672 1 90.75 198 ASN B N 1
ATOM 4829 C CA . ASN B 1 198 ? 10.203 8.984 -8.805 1 90.75 198 ASN B CA 1
ATOM 4830 C C . ASN B 1 198 ? 9.617 9.086 -7.398 1 90.75 198 ASN B C 1
ATOM 4832 O O . ASN B 1 198 ? 8.586 9.734 -7.199 1 90.75 198 ASN B O 1
ATOM 4836 N N . LEU B 1 199 ? 10.273 8.516 -6.449 1 95.19 199 LEU B N 1
ATOM 4837 C CA . LEU B 1 199 ? 9.812 8.578 -5.066 1 95.19 199 LEU B CA 1
ATOM 4838 C C . LEU B 1 199 ? 10.273 9.875 -4.402 1 95.19 199 LEU B C 1
ATOM 4840 O O . LEU B 1 199 ? 11.344 9.914 -3.791 1 95.19 199 LEU B O 1
ATOM 4844 N N . THR B 1 200 ? 9.477 10.883 -4.562 1 96.62 200 THR B N 1
ATOM 4845 C CA . THR B 1 200 ? 9.867 12.203 -4.078 1 96.62 200 THR B CA 1
ATOM 4846 C C . THR B 1 200 ? 8.859 12.727 -3.057 1 96.62 200 THR B C 1
ATOM 4848 O O . THR B 1 200 ? 7.723 12.258 -3.006 1 96.62 200 THR B O 1
ATOM 4851 N N . LEU B 1 201 ? 9.328 13.688 -2.281 1 97.12 201 LEU B N 1
ATOM 4852 C CA . LEU B 1 201 ? 8.469 14.359 -1.319 1 97.12 201 LEU B CA 1
ATOM 4853 C C . LEU B 1 201 ? 7.324 15.086 -2.027 1 97.12 201 LEU B C 1
ATOM 4855 O O . LEU B 1 201 ? 6.199 15.117 -1.525 1 97.12 201 LEU B O 1
ATOM 4859 N N . LEU B 1 202 ? 7.582 15.68 -3.123 1 97.62 202 LEU B N 1
ATOM 4860 C CA . LEU B 1 202 ? 6.562 16.375 -3.896 1 97.62 202 LEU B CA 1
ATOM 4861 C C . LEU B 1 202 ? 5.434 15.43 -4.285 1 97.62 202 LEU B C 1
ATOM 4863 O O . LEU B 1 202 ? 4.258 15.75 -4.094 1 97.62 202 LEU B O 1
ATOM 4867 N N . ASN B 1 203 ? 5.797 14.258 -4.828 1 97.81 203 ASN B N 1
ATOM 4868 C CA . ASN B 1 203 ? 4.777 13.281 -5.195 1 97.81 203 ASN B CA 1
ATOM 4869 C C . ASN B 1 203 ? 3.945 12.859 -3.988 1 97.81 203 ASN B C 1
ATOM 4871 O O . ASN B 1 203 ? 2.74 12.633 -4.109 1 97.81 203 ASN B O 1
ATOM 4875 N N . LEU B 1 204 ? 4.602 12.773 -2.861 1 98.44 204 LEU B N 1
ATOM 4876 C CA . LEU B 1 204 ? 3.891 12.406 -1.644 1 98.44 204 LEU B CA 1
ATOM 4877 C C . LEU B 1 204 ? 2.885 13.484 -1.253 1 98.44 204 LEU B C 1
ATOM 4879 O O . LEU B 1 204 ? 1.744 13.172 -0.902 1 98.44 204 LEU B O 1
ATOM 4883 N N . GLN B 1 205 ? 3.303 14.711 -1.265 1 98.56 205 GLN B N 1
ATOM 4884 C CA . GLN B 1 205 ? 2.4 15.82 -0.969 1 98.56 205 GLN B CA 1
ATOM 4885 C C . GLN B 1 205 ? 1.203 15.828 -1.916 1 98.56 205 GLN B C 1
ATOM 4887 O O . GLN B 1 205 ? 0.065 16.031 -1.485 1 98.56 205 GLN B O 1
ATOM 4892 N N . LEU B 1 206 ? 1.506 15.617 -3.18 1 98.31 206 LEU B N 1
ATOM 4893 C CA . LEU B 1 206 ? 0.443 15.57 -4.18 1 98.31 206 LEU B CA 1
ATOM 4894 C C . LEU B 1 206 ? -0.535 14.438 -3.879 1 98.31 206 LEU B C 1
ATOM 4896 O O . LEU B 1 206 ? -1.749 14.609 -4.012 1 98.31 206 LEU B O 1
ATOM 4900 N N . MET B 1 207 ? -0.042 13.266 -3.49 1 98.06 207 MET B N 1
ATOM 4901 C CA . MET B 1 207 ? -0.895 12.117 -3.193 1 98.06 207 MET B CA 1
ATOM 4902 C C . MET B 1 207 ? -1.807 12.406 -2.008 1 98.06 207 MET B C 1
ATOM 4904 O O . MET B 1 207 ? -2.994 12.078 -2.033 1 98.06 207 MET B O 1
ATOM 4908 N N . VAL B 1 208 ? -1.272 13.055 -0.994 1 98.5 208 VAL B N 1
ATOM 4909 C CA . VAL B 1 208 ? -2.057 13.359 0.2 1 98.5 208 VAL B CA 1
ATOM 4910 C C . VAL B 1 208 ? -3.152 14.359 -0.14 1 98.5 208 VAL B C 1
ATOM 4912 O O . VAL B 1 208 ? -4.293 14.227 0.31 1 98.5 208 VAL B O 1
ATOM 4915 N N . LEU B 1 209 ? -2.795 15.359 -0.915 1 98.44 209 LEU B N 1
ATOM 4916 C CA . LEU B 1 209 ? -3.797 16.328 -1.333 1 98.44 209 LEU B CA 1
ATOM 4917 C C . LEU B 1 209 ? -4.844 15.68 -2.23 1 98.44 209 LEU B C 1
ATOM 4919 O O . LEU B 1 209 ? -6.039 15.953 -2.092 1 98.44 209 LEU B O 1
ATOM 4923 N N . SER B 1 210 ? -4.402 14.836 -3.123 1 97.44 210 SER B N 1
ATOM 4924 C CA . SER B 1 210 ? -5.328 14.125 -4 1 97.44 210 SER B CA 1
ATOM 4925 C C . SER B 1 210 ? -6.262 13.219 -3.203 1 97.44 210 SER B C 1
ATOM 4927 O O . SER B 1 210 ? -7.43 13.055 -3.562 1 97.44 210 SER B O 1
ATOM 4929 N N . LEU B 1 211 ? -5.73 12.625 -2.184 1 97.75 211 LEU B N 1
ATOM 4930 C CA . LEU B 1 211 ? -6.535 11.789 -1.297 1 97.75 211 LEU B CA 1
ATOM 4931 C C . LEU B 1 211 ? -7.746 12.562 -0.779 1 97.75 211 LEU B C 1
ATOM 4933 O O . LEU B 1 211 ? -8.875 12.07 -0.852 1 97.75 211 LEU B O 1
ATOM 4937 N N . TYR B 1 212 ? -7.484 13.742 -0.288 1 97.25 212 TYR B N 1
ATOM 4938 C CA . TYR B 1 212 ? -8.57 14.562 0.235 1 97.25 212 TYR B CA 1
ATOM 4939 C C . TYR B 1 212 ? -9.547 14.938 -0.869 1 97.25 212 TYR B C 1
ATOM 4941 O O . TYR B 1 212 ? -10.766 14.906 -0.662 1 97.25 212 TYR B O 1
ATOM 4949 N N . GLN B 1 213 ? -8.984 15.344 -1.974 1 96.88 213 GLN B N 1
ATOM 4950 C CA . GLN B 1 213 ? -9.836 15.766 -3.078 1 96.88 213 GLN B CA 1
ATOM 4951 C C . GLN B 1 213 ? -10.773 14.641 -3.518 1 96.88 213 GLN B C 1
ATOM 4953 O O . GLN B 1 213 ? -11.969 14.867 -3.715 1 96.88 213 GLN B O 1
ATOM 4958 N N . HIS B 1 214 ? -10.305 13.453 -3.662 1 96.5 214 HIS B N 1
ATOM 4959 C CA . HIS B 1 214 ? -11.117 12.32 -4.094 1 96.5 214 HIS B CA 1
ATOM 4960 C C . HIS B 1 214 ? -12.102 11.898 -3.002 1 96.5 214 HIS B C 1
ATOM 4962 O O . HIS B 1 214 ? -13.227 11.5 -3.297 1 96.5 214 HIS B O 1
ATOM 4968 N N . LEU B 1 215 ? -11.711 12.016 -1.777 1 95.31 215 LEU B N 1
ATOM 4969 C CA . LEU B 1 215 ? -12.617 11.719 -0.671 1 95.31 215 LEU B CA 1
ATOM 4970 C C . LEU B 1 215 ? -13.797 12.68 -0.664 1 95.31 215 LEU B C 1
ATOM 4972 O O . LEU B 1 215 ? -14.938 12.266 -0.444 1 95.31 215 LEU B O 1
ATOM 4976 N N . SER B 1 216 ? -13.492 13.938 -0.924 1 94.12 216 SER B N 1
ATOM 4977 C CA . SER B 1 216 ? -14.531 14.961 -0.918 1 94.12 216 SER B CA 1
ATOM 4978 C C . SER B 1 216 ? -15.531 14.742 -2.043 1 94.12 216 SER B C 1
ATOM 4980 O O . SER B 1 216 ? -16.688 15.172 -1.948 1 94.12 216 SER B O 1
ATOM 4982 N N . TYR B 1 217 ? -15.148 14.109 -3.078 1 92.75 217 TYR B N 1
ATOM 4983 C CA . TYR B 1 217 ? -16.031 13.852 -4.211 1 92.75 217 TYR B CA 1
ATOM 4984 C C . TYR B 1 217 ? -16.5 12.398 -4.215 1 92.75 217 TYR B C 1
ATOM 4986 O O . TYR B 1 217 ? -16.875 11.867 -5.258 1 92.75 217 TYR B O 1
ATOM 4994 N N . ARG B 1 218 ? -16.312 11.688 -3.072 1 93.06 218 ARG B N 1
ATOM 4995 C CA . ARG B 1 218 ? -16.891 10.375 -2.766 1 93.06 218 ARG B CA 1
ATOM 4996 C C . ARG B 1 218 ? -16.266 9.289 -3.637 1 93.06 218 ARG B C 1
ATOM 4998 O O . ARG B 1 218 ? -16.953 8.359 -4.051 1 93.06 218 ARG B O 1
ATOM 5005 N N . GLN B 1 219 ? -15.117 9.555 -4.066 1 94.81 219 GLN B N 1
ATOM 5006 C CA . GLN B 1 219 ? -14.336 8.5 -4.703 1 94.81 219 GLN B CA 1
ATOM 5007 C C . GLN B 1 219 ? -13.562 7.691 -3.664 1 94.81 219 GLN B C 1
ATOM 5009 O O . GLN B 1 219 ? -12.328 7.734 -3.627 1 94.81 219 GLN B O 1
ATOM 5014 N N . PHE B 1 220 ? -14.234 6.84 -2.977 1 94.5 220 PHE B N 1
ATOM 5015 C CA . PHE B 1 220 ? -13.711 6.184 -1.785 1 94.5 220 PHE B CA 1
ATOM 5016 C C . PHE B 1 220 ? -12.695 5.113 -2.162 1 94.5 220 PHE B C 1
ATOM 5018 O O . PHE B 1 220 ? -11.672 4.953 -1.491 1 94.5 220 PHE B O 1
ATOM 5025 N N . GLY B 1 221 ? -13.023 4.363 -3.223 1 94.56 221 GLY B N 1
ATOM 5026 C CA . GLY B 1 221 ? -12.07 3.355 -3.656 1 94.56 221 GLY B CA 1
ATOM 5027 C C . GLY B 1 221 ? -10.734 3.938 -4.082 1 94.56 221 GLY B C 1
ATOM 5028 O O . GLY B 1 221 ? -9.68 3.439 -3.684 1 94.56 221 GLY B O 1
ATOM 5029 N N . ARG B 1 222 ? -10.781 4.938 -4.82 1 94.94 222 ARG B N 1
ATOM 5030 C CA . ARG B 1 222 ? -9.578 5.621 -5.281 1 94.94 222 ARG B CA 1
ATOM 5031 C C . ARG B 1 222 ? -8.797 6.203 -4.109 1 94.94 222 ARG B C 1
ATOM 5033 O O . ARG B 1 222 ? -7.57 6.07 -4.047 1 94.94 222 ARG B O 1
ATOM 5040 N N . SER B 1 223 ? -9.547 6.91 -3.225 1 95.88 223 SER B N 1
ATOM 5041 C CA . SER B 1 223 ? -8.891 7.488 -2.055 1 95.88 223 SER B CA 1
ATOM 5042 C C . SER B 1 223 ? -8.227 6.41 -1.203 1 95.88 223 SER B C 1
ATOM 5044 O O . SER B 1 223 ? -7.133 6.617 -0.675 1 95.88 223 SER B O 1
ATOM 5046 N N . TRP B 1 224 ? -8.844 5.289 -1.149 1 95.56 224 TRP B N 1
ATOM 5047 C CA . TRP B 1 224 ? -8.32 4.168 -0.379 1 95.56 224 TRP B CA 1
ATOM 5048 C C . TRP B 1 224 ? -7.004 3.672 -0.967 1 95.56 224 TRP B C 1
ATOM 5050 O O . TRP B 1 224 ? -6.043 3.43 -0.234 1 95.56 224 TRP B O 1
ATOM 5060 N N . LEU B 1 225 ? -6.914 3.508 -2.199 1 96.5 225 LEU B N 1
ATOM 5061 C CA . LEU B 1 225 ? -5.711 3.014 -2.863 1 96.5 225 LEU B CA 1
ATOM 5062 C C . LEU B 1 225 ? -4.609 4.066 -2.846 1 96.5 225 LEU B C 1
ATOM 5064 O O . LEU B 1 225 ? -3.434 3.736 -2.678 1 96.5 225 LEU B O 1
ATOM 5068 N N . ILE B 1 226 ? -4.977 5.367 -2.986 1 96.94 226 ILE B N 1
ATOM 5069 C CA . ILE B 1 226 ? -3.998 6.445 -2.939 1 96.94 226 ILE B CA 1
ATOM 5070 C C . ILE B 1 226 ? -3.324 6.473 -1.569 1 96.94 226 ILE B C 1
ATOM 5072 O O . ILE B 1 226 ? -2.107 6.656 -1.472 1 96.94 226 ILE B O 1
ATOM 5076 N N . LEU B 1 227 ? -4.152 6.289 -0.578 1 97.62 227 LEU B N 1
ATOM 5077 C CA . LEU B 1 227 ? -3.592 6.289 0.77 1 97.62 227 LEU B CA 1
ATOM 5078 C C . LEU B 1 227 ? -2.562 5.176 0.927 1 97.62 227 LEU B C 1
ATOM 5080 O O . LEU B 1 227 ? -1.5 5.383 1.519 1 97.62 227 LEU B O 1
ATOM 5084 N N . GLY B 1 228 ? -2.887 4.012 0.427 1 96.38 228 GLY B N 1
ATOM 5085 C CA . GLY B 1 228 ? -1.92 2.928 0.467 1 96.38 228 GLY B CA 1
ATOM 5086 C C . GLY B 1 228 ? -0.629 3.254 -0.261 1 96.38 228 GLY B C 1
ATOM 5087 O O . GLY B 1 228 ? 0.461 2.969 0.239 1 96.38 228 GLY B O 1
ATOM 5088 N N . THR B 1 229 ? -0.766 3.805 -1.396 1 96.62 229 THR B N 1
ATOM 5089 C CA . THR B 1 229 ? 0.401 4.18 -2.188 1 96.62 229 THR B CA 1
ATOM 5090 C C . THR B 1 229 ? 1.211 5.262 -1.476 1 96.62 229 THR B C 1
ATOM 5092 O O . THR B 1 229 ? 2.443 5.223 -1.477 1 96.62 229 THR B O 1
ATOM 5095 N N . 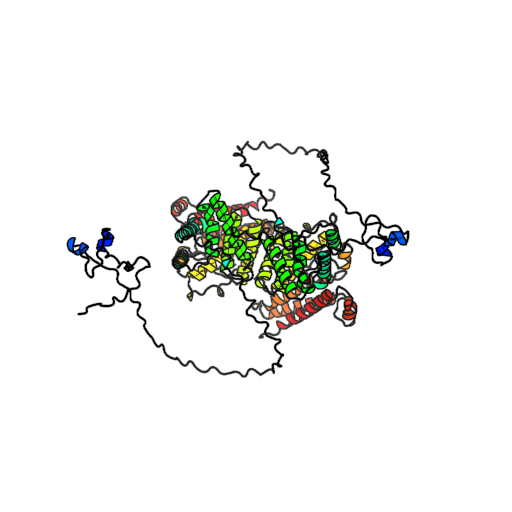ALA B 1 230 ? 0.502 6.219 -0.907 1 97.81 230 ALA B N 1
ATOM 5096 C CA . ALA B 1 230 ? 1.171 7.297 -0.181 1 97.81 230 ALA B CA 1
ATOM 5097 C C . ALA B 1 230 ? 1.963 6.75 1.004 1 97.81 230 ALA B C 1
ATOM 5099 O O . ALA B 1 230 ? 3.076 7.203 1.275 1 97.81 230 ALA B O 1
ATOM 5100 N N . THR B 1 231 ? 1.388 5.805 1.717 1 97.69 231 THR B N 1
ATOM 5101 C CA . THR B 1 231 ? 2.078 5.207 2.855 1 97.69 231 THR B CA 1
ATOM 5102 C C . THR B 1 231 ? 3.352 4.5 2.404 1 97.69 231 THR B C 1
ATOM 5104 O O . THR B 1 231 ? 4.406 4.648 3.027 1 97.69 231 THR B O 1
ATOM 5107 N N . ARG B 1 232 ? 3.232 3.787 1.353 1 96.62 232 ARG B N 1
ATOM 5108 C CA . ARG B 1 232 ? 4.391 3.064 0.84 1 96.62 232 ARG B CA 1
ATOM 5109 C C . ARG B 1 232 ? 5.477 4.031 0.374 1 96.62 232 ARG B C 1
ATOM 5111 O O . ARG B 1 232 ? 6.664 3.787 0.589 1 96.62 232 ARG B O 1
ATOM 5118 N N . LEU B 1 233 ? 5.074 5.051 -0.299 1 97.69 233 LEU B N 1
ATOM 5119 C CA . LEU B 1 233 ? 6.039 6.062 -0.722 1 97.69 233 LEU B CA 1
ATOM 5120 C C . LEU B 1 233 ? 6.711 6.707 0.483 1 97.69 233 LEU B C 1
ATOM 5122 O O . LEU B 1 233 ? 7.93 6.914 0.484 1 97.69 233 LEU B O 1
ATOM 5126 N N . ALA B 1 234 ? 5.934 7.055 1.497 1 98.19 234 ALA B N 1
ATOM 5127 C CA . ALA B 1 234 ? 6.488 7.664 2.701 1 98.19 234 ALA B CA 1
ATOM 5128 C C . ALA B 1 234 ? 7.539 6.762 3.342 1 98.19 234 ALA B C 1
ATOM 5130 O O . ALA B 1 234 ? 8.594 7.234 3.764 1 98.19 234 ALA B O 1
ATOM 5131 N N . LEU B 1 235 ? 7.246 5.48 3.395 1 96.44 235 LEU B N 1
ATOM 5132 C CA . LEU B 1 235 ? 8.188 4.523 3.967 1 96.44 235 LEU B CA 1
ATOM 5133 C C . LEU B 1 235 ? 9.406 4.352 3.061 1 96.44 235 LEU B C 1
ATOM 5135 O O . LEU B 1 235 ? 10.516 4.148 3.545 1 96.44 235 LEU B O 1
ATOM 5139 N N . GLY B 1 236 ? 9.133 4.441 1.75 1 95.31 236 GLY B N 1
ATOM 5140 C CA . GLY B 1 236 ? 10.227 4.324 0.799 1 95.31 236 GLY B CA 1
ATOM 5141 C C . GLY B 1 236 ? 11.273 5.414 0.951 1 95.31 236 GLY B C 1
ATOM 5142 O O . GLY B 1 236 ? 12.469 5.16 0.807 1 95.31 236 GLY B O 1
ATOM 5143 N N . ILE B 1 237 ? 10.812 6.582 1.238 1 96.19 237 ILE B N 1
ATOM 5144 C CA . ILE B 1 237 ? 11.766 7.676 1.398 1 96.19 237 ILE B CA 1
ATOM 5145 C C . ILE B 1 237 ? 12.125 7.836 2.873 1 96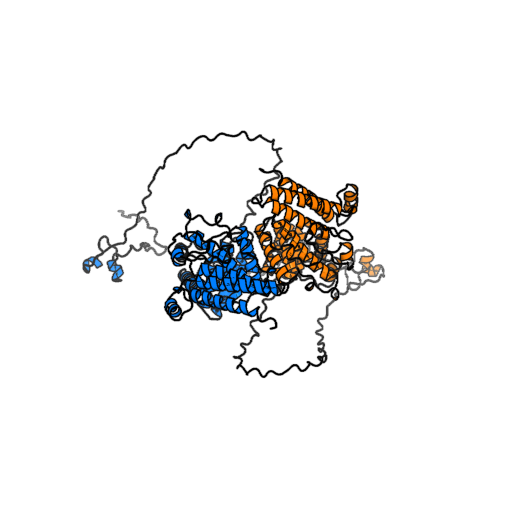.19 237 ILE B C 1
ATOM 5147 O O . ILE B 1 237 ? 12.812 8.789 3.252 1 96.19 237 ILE B O 1
ATOM 5151 N N . GLN B 1 238 ? 11.602 6.938 3.754 1 96.31 238 GLN B N 1
ATOM 5152 C CA . GLN B 1 238 ? 11.922 6.812 5.172 1 96.31 238 GLN B CA 1
ATOM 5153 C C . GLN B 1 238 ? 11.531 8.078 5.938 1 96.31 238 GLN B C 1
ATOM 5155 O O . GLN B 1 238 ? 12.312 8.586 6.742 1 96.31 238 GLN B O 1
ATOM 5160 N N . LEU B 1 239 ? 10.328 8.578 5.617 1 97.38 239 LEU B N 1
ATOM 5161 C CA . LEU B 1 239 ? 9.805 9.742 6.32 1 97.38 239 LEU B CA 1
ATOM 5162 C C . LEU B 1 239 ? 9.414 9.383 7.75 1 97.38 239 LEU B C 1
ATOM 5164 O O . LEU B 1 239 ? 9.18 10.273 8.578 1 97.38 239 LEU B O 1
ATOM 5168 N N . ASN B 1 240 ? 9.375 8.078 8.086 1 96.38 240 ASN B N 1
ATOM 5169 C CA . ASN B 1 240 ? 8.984 7.605 9.414 1 96.38 240 ASN B CA 1
ATOM 5170 C C . ASN B 1 240 ? 10.18 7.539 10.359 1 96.38 240 ASN B C 1
ATOM 5172 O O . ASN B 1 240 ? 10.039 7.133 11.516 1 96.38 240 ASN B O 1
ATOM 5176 N N . LYS B 1 241 ? 11.305 7.965 9.906 1 95.75 241 LYS B N 1
ATOM 5177 C CA . LYS B 1 241 ? 12.516 7.945 10.719 1 95.75 241 LYS B CA 1
ATOM 5178 C C . LYS B 1 241 ? 13.039 9.359 10.961 1 95.75 241 LYS B C 1
ATOM 5180 O O . LYS B 1 241 ? 13.266 10.109 10.008 1 95.75 241 LYS B O 1
ATOM 5185 N N . GLU B 1 242 ? 13.336 9.688 12.188 1 94.38 242 GLU B N 1
ATOM 5186 C CA . GLU B 1 242 ? 13.766 11.023 12.578 1 94.38 242 GLU B CA 1
ATOM 5187 C C . GLU B 1 242 ? 15.078 11.406 11.914 1 94.38 242 GLU B C 1
ATOM 5189 O O . GLU B 1 242 ? 15.281 12.562 11.539 1 94.38 242 GLU B O 1
ATOM 5194 N N . SER B 1 243 ? 15.938 10.422 11.695 1 92.62 243 SER B N 1
ATOM 5195 C CA . SER B 1 243 ? 17.266 10.664 11.156 1 92.62 243 SER B CA 1
ATOM 5196 C C . SER B 1 243 ? 17.219 11.047 9.68 1 92.62 243 SER B C 1
ATOM 5198 O O . SER B 1 243 ? 18.141 11.656 9.156 1 92.62 243 SER B O 1
ATOM 5200 N N . ARG B 1 244 ? 16.062 10.742 9.047 1 92.19 244 ARG B N 1
ATOM 5201 C CA . ARG B 1 244 ? 15.984 10.945 7.605 1 92.19 244 ARG B CA 1
ATOM 5202 C C . ARG B 1 244 ? 15.234 12.234 7.281 1 92.19 244 ARG B C 1
ATOM 5204 O O . ARG B 1 244 ? 15.211 12.672 6.125 1 92.19 244 ARG B O 1
ATOM 5211 N N . LEU B 1 245 ? 14.664 12.844 8.312 1 94.44 245 LEU B N 1
ATOM 5212 C CA . LEU B 1 245 ? 14.031 14.141 8.102 1 94.44 245 LEU B CA 1
ATOM 5213 C C . LEU B 1 245 ? 15.07 15.219 7.844 1 94.44 245 LEU B C 1
ATOM 5215 O O . LEU B 1 245 ? 16.25 15.031 8.133 1 94.44 245 LEU B O 1
ATOM 5219 N N . ALA B 1 246 ? 14.625 16.281 7.254 1 93.5 246 ALA B N 1
ATOM 5220 C CA . ALA B 1 246 ? 15.516 17.406 6.996 1 93.5 246 ALA B CA 1
ATOM 5221 C C . ALA B 1 246 ? 16.203 17.859 8.281 1 93.5 246 ALA B C 1
ATOM 5223 O O . ALA B 1 246 ? 15.57 17.953 9.336 1 93.5 246 ALA B O 1
ATOM 5224 N N . PRO B 1 247 ? 17.5 18.078 8.141 1 91.62 247 PRO B N 1
ATOM 5225 C CA . PRO B 1 247 ? 18.188 18.562 9.336 1 91.62 247 PRO B CA 1
ATOM 5226 C C . PRO B 1 247 ? 17.703 19.953 9.758 1 91.62 247 PRO B C 1
ATOM 5228 O O . PRO B 1 247 ? 17.25 20.734 8.922 1 91.62 247 PRO B O 1
ATOM 5231 N N . GLU B 1 248 ? 17.844 20.203 11 1 87.88 248 GLU B N 1
ATOM 5232 C CA . GLU B 1 248 ? 17.406 21.484 11.531 1 87.88 248 GLU B CA 1
ATOM 5233 C C . GLU B 1 248 ? 18.188 22.641 10.914 1 87.88 248 GLU B C 1
ATOM 5235 O O . GLU B 1 248 ? 17.688 23.766 10.82 1 87.88 248 GLU B O 1
ATOM 5240 N N . SER B 1 249 ? 19.344 22.344 10.469 1 88.94 249 SER B N 1
ATOM 5241 C CA . SER B 1 249 ? 20.188 23.359 9.844 1 88.94 249 SER B CA 1
ATOM 5242 C C . SER B 1 249 ? 19.578 23.859 8.539 1 88.94 249 SER B C 1
ATOM 5244 O O . SER B 1 249 ? 19.797 25.016 8.148 1 88.94 249 SER B O 1
ATOM 5246 N N . GLU B 1 250 ? 18.766 23 7.891 1 88.44 250 GLU B N 1
ATOM 5247 C CA . GLU B 1 250 ? 18.109 23.375 6.645 1 88.44 250 GLU B CA 1
ATOM 5248 C C . GLU B 1 250 ? 16.781 24.078 6.91 1 88.44 250 GLU B C 1
ATOM 5250 O O . GLU B 1 2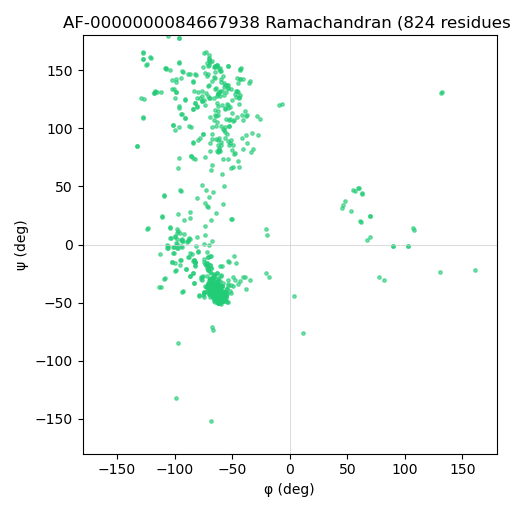50 ? 16.188 24.656 6 1 88.44 250 GLU B O 1
ATOM 5255 N N . GLY B 1 251 ? 16.391 24.078 8.211 1 90.62 251 GLY B N 1
ATOM 5256 C CA . GLY B 1 251 ? 15.164 24.766 8.586 1 90.62 251 GLY B CA 1
ATOM 5257 C C . GLY B 1 251 ? 14.266 23.922 9.469 1 90.62 251 GLY B C 1
ATOM 5258 O O . GLY B 1 251 ? 13.945 22.781 9.133 1 90.62 251 GLY B O 1
ATOM 5259 N N . ILE B 1 252 ? 13.852 24.516 10.484 1 93.75 252 ILE B N 1
ATOM 5260 C CA . ILE B 1 252 ? 12.969 23.844 11.43 1 93.75 252 ILE B CA 1
ATOM 5261 C C . ILE B 1 252 ? 11.594 23.656 10.797 1 93.75 252 ILE B C 1
ATOM 5263 O O . ILE B 1 252 ? 10.945 22.625 11.016 1 93.75 252 ILE B O 1
ATOM 5267 N N . ALA B 1 253 ? 11.266 24.609 9.992 1 95.75 253 ALA B N 1
ATOM 5268 C CA . ALA B 1 253 ? 9.969 24.547 9.336 1 95.75 253 ALA B CA 1
ATOM 5269 C C . ALA B 1 253 ? 9.906 23.391 8.352 1 95.75 253 ALA B C 1
ATOM 5271 O O . ALA B 1 253 ? 8.906 22.656 8.297 1 95.75 253 ALA B O 1
ATOM 5272 N N . LEU B 1 254 ? 10.953 23.281 7.613 1 95.81 254 LEU B N 1
ATOM 5273 C CA . LEU B 1 254 ? 10.992 22.203 6.629 1 95.81 254 LEU B CA 1
ATOM 5274 C C . LEU B 1 254 ? 10.93 20.844 7.312 1 95.81 254 LEU B C 1
ATOM 5276 O O . LEU B 1 254 ? 10.188 19.953 6.875 1 95.81 254 LEU B O 1
ATOM 5280 N N . ARG B 1 255 ? 11.648 20.656 8.328 1 96.62 255 ARG B N 1
ATOM 5281 C CA . ARG B 1 255 ? 11.648 19.406 9.094 1 96.62 255 ARG B CA 1
ATOM 5282 C C . ARG B 1 255 ? 10.266 19.109 9.664 1 96.62 255 ARG B C 1
ATOM 5284 O O . ARG B 1 255 ? 9.781 17.984 9.578 1 96.62 255 ARG B O 1
ATOM 5291 N N . GLU B 1 256 ? 9.672 20.156 10.219 1 97.38 256 GLU B N 1
ATOM 5292 C CA . GLU B 1 256 ? 8.352 20 10.805 1 97.38 256 GLU B CA 1
ATOM 5293 C C . GLU B 1 256 ? 7.301 19.703 9.734 1 97.38 256 GLU B C 1
ATOM 5295 O O . GLU B 1 256 ? 6.352 18.953 9.984 1 97.38 256 GLU B O 1
ATOM 5300 N N . CYS B 1 257 ? 7.453 20.266 8.547 1 98.06 257 CYS B N 1
ATOM 5301 C CA . CYS B 1 257 ? 6.543 19.969 7.449 1 98.06 257 CYS B CA 1
ATOM 5302 C C . CYS B 1 257 ? 6.59 18.484 7.09 1 98.06 257 CYS B C 1
ATOM 5304 O O . CYS B 1 257 ? 5.551 17.859 6.887 1 98.06 257 CYS B O 1
ATOM 5306 N N . GLN B 1 258 ? 7.754 17.969 7.031 1 98.31 258 GLN B N 1
ATOM 5307 C CA . GLN B 1 258 ? 7.918 16.562 6.723 1 98.31 258 GLN B CA 1
ATOM 5308 C C . GLN B 1 258 ? 7.348 15.68 7.836 1 98.31 258 GLN B C 1
ATOM 5310 O O . GLN B 1 258 ? 6.68 14.68 7.562 1 98.31 258 GLN B O 1
ATOM 5315 N N . ARG B 1 259 ? 7.57 16.062 9.039 1 97.44 259 ARG B N 1
ATOM 5316 C CA . ARG B 1 259 ? 7.051 15.352 10.195 1 97.44 259 ARG B CA 1
ATOM 5317 C C . ARG B 1 259 ? 5.527 15.312 10.18 1 97.44 259 ARG B C 1
ATOM 5319 O O . ARG B 1 259 ? 4.922 14.25 10.352 1 97.44 259 ARG B O 1
ATOM 5326 N N . ARG B 1 260 ? 4.969 16.438 9.938 1 98.25 260 ARG B N 1
ATOM 5327 C CA . ARG B 1 260 ? 3.512 16.547 9.922 1 98.25 260 ARG B CA 1
ATOM 5328 C C . ARG B 1 260 ? 2.916 15.766 8.758 1 98.25 260 ARG B C 1
ATOM 5330 O O . ARG B 1 260 ? 1.82 15.211 8.867 1 98.25 260 ARG B O 1
ATOM 5337 N N . LEU B 1 261 ? 3.658 15.789 7.688 1 98.75 261 LEU B N 1
ATOM 5338 C CA . LEU B 1 261 ? 3.193 15 6.551 1 98.75 261 LEU B CA 1
ATOM 5339 C C . LEU B 1 261 ? 3.158 13.516 6.895 1 98.75 261 LEU B C 1
ATOM 5341 O O . LEU B 1 261 ? 2.186 12.828 6.582 1 98.75 261 LEU B O 1
ATOM 5345 N N . ALA B 1 262 ? 4.188 12.992 7.547 1 98.44 262 ALA B N 1
ATOM 5346 C CA . ALA B 1 262 ? 4.23 11.594 7.969 1 98.44 262 ALA B CA 1
ATOM 5347 C C . ALA B 1 262 ? 3.09 11.281 8.938 1 98.44 262 ALA B C 1
ATOM 5349 O O . ALA B 1 262 ? 2.381 10.289 8.766 1 98.44 262 ALA B O 1
ATOM 5350 N N . TRP B 1 263 ? 2.904 12.148 9.867 1 98.31 263 TRP B N 1
ATOM 5351 C CA . TRP B 1 263 ? 1.838 11.93 10.844 1 98.31 263 TRP B CA 1
ATOM 5352 C C . TRP B 1 263 ? 0.468 12.094 10.195 1 98.31 263 TRP B C 1
ATOM 5354 O O . TRP B 1 263 ? -0.498 11.438 10.594 1 98.31 263 TRP B O 1
ATOM 5364 N N . GLY B 1 264 ? 0.421 13.039 9.211 1 98.5 264 GLY B N 1
ATOM 5365 C CA . GLY B 1 264 ? -0.822 13.164 8.469 1 98.5 264 GLY B CA 1
ATOM 5366 C C . GLY B 1 264 ? -1.237 11.867 7.789 1 98.5 264 GLY B C 1
ATOM 5367 O O . GLY B 1 264 ? -2.406 11.484 7.844 1 98.5 264 GLY B O 1
ATOM 5368 N N . ILE B 1 265 ? -0.347 11.203 7.184 1 98.5 265 ILE B N 1
ATOM 5369 C CA . ILE B 1 265 ? -0.6 9.914 6.535 1 98.5 265 ILE B CA 1
ATOM 5370 C C . ILE B 1 265 ? -0.986 8.875 7.586 1 98.5 265 ILE B C 1
ATOM 5372 O O . ILE B 1 265 ? -1.903 8.078 7.371 1 98.5 265 ILE B O 1
ATOM 5376 N N . PHE B 1 266 ? -0.287 8.891 8.727 1 98.12 266 PHE B N 1
ATOM 5377 C CA . PHE B 1 266 ? -0.591 7.996 9.836 1 98.12 266 PHE B CA 1
ATOM 5378 C C . PHE B 1 266 ? -2.035 8.172 10.297 1 98.12 266 PHE B C 1
ATOM 5380 O O . PHE B 1 266 ? -2.756 7.188 10.484 1 98.12 266 PHE B O 1
ATOM 5387 N N . ILE B 1 267 ? -2.436 9.43 10.461 1 98.06 267 ILE B N 1
ATOM 5388 C CA . ILE B 1 267 ? -3.789 9.742 10.914 1 98.06 267 ILE B CA 1
ATOM 5389 C C . ILE B 1 267 ? -4.801 9.227 9.891 1 98.06 267 ILE B C 1
ATOM 5391 O O . ILE B 1 267 ? -5.777 8.57 10.25 1 98.06 267 ILE B O 1
ATOM 5395 N N . GLN B 1 268 ? -4.574 9.57 8.648 1 97.81 268 GLN B N 1
ATOM 5396 C CA . GLN B 1 268 ? -5.484 9.117 7.605 1 97.81 268 GLN B CA 1
ATOM 5397 C C . GLN B 1 268 ? -5.535 7.59 7.543 1 97.81 268 GLN B C 1
ATOM 5399 O O . GLN B 1 268 ? -6.59 7.012 7.285 1 97.81 268 GLN B O 1
ATOM 5404 N N . ASP B 1 269 ? -4.422 6.926 7.711 1 97.38 269 ASP B N 1
ATOM 5405 C CA . ASP B 1 269 ? -4.379 5.469 7.723 1 97.38 269 ASP B CA 1
ATOM 5406 C C . ASP B 1 269 ? -5.262 4.898 8.828 1 97.38 269 ASP B C 1
ATOM 5408 O O . ASP B 1 269 ? -6.012 3.947 8.609 1 97.38 269 ASP B O 1
ATOM 5412 N N . LYS B 1 270 ? -5.207 5.48 10.031 1 96.56 270 LYS B N 1
ATOM 5413 C CA . LYS B 1 270 ? -6.012 5.004 11.148 1 96.56 270 LYS B CA 1
ATOM 5414 C C . LYS B 1 270 ? -7.496 5.254 10.906 1 96.56 270 LYS B C 1
ATOM 5416 O O . LYS B 1 270 ? -8.336 4.43 11.266 1 96.56 270 LYS B O 1
ATOM 5421 N N . LEU B 1 271 ? -7.738 6.344 10.289 1 95.25 271 LEU B N 1
ATOM 5422 C CA . LEU B 1 271 ? -9.133 6.676 10.008 1 95.25 271 LEU B CA 1
ATOM 5423 C C . LEU B 1 271 ? -9.719 5.734 8.969 1 95.25 271 LEU B C 1
ATOM 5425 O O . LEU B 1 271 ? -10.883 5.34 9.062 1 95.25 271 LEU B O 1
ATOM 5429 N N . HIS B 1 272 ? -8.875 5.324 8.031 1 94.62 272 HIS B N 1
ATOM 5430 C CA . HIS B 1 272 ? -9.367 4.531 6.914 1 94.62 272 HIS B CA 1
ATOM 5431 C C . HIS B 1 272 ? -9.305 3.039 7.23 1 94.62 272 HIS B C 1
ATOM 5433 O O . HIS B 1 272 ? -9.977 2.234 6.578 1 94.62 272 HIS B O 1
ATOM 5439 N N . SER B 1 273 ? -8.523 2.559 8.156 1 93.81 273 SER B N 1
ATOM 5440 C CA . SER B 1 273 ? -8.359 1.139 8.453 1 93.81 273 SER B CA 1
ATOM 5441 C C . SER B 1 273 ? -9.562 0.598 9.227 1 93.81 273 SER B C 1
ATOM 5443 O O . SER B 1 273 ? -9.867 -0.594 9.156 1 93.81 273 SER B O 1
ATOM 5445 N N . GLY B 1 274 ? -10.281 1.416 10.023 1 88.69 274 GLY B N 1
ATOM 5446 C CA . GLY B 1 274 ? -11.461 1.005 10.766 1 88.69 274 GLY B CA 1
ATOM 5447 C C . GLY B 1 274 ? -11.172 -0.082 11.789 1 88.69 274 GLY B C 1
ATOM 5448 O O . GLY B 1 274 ? -12.047 -0.89 12.102 1 88.69 274 GLY B O 1
ATOM 5449 N N . GLY B 1 275 ? -9.945 -0.234 12.148 1 89.5 275 GLY B N 1
ATOM 5450 C CA . GLY B 1 275 ? -9.586 -1.223 13.156 1 89.5 275 GLY B CA 1
ATOM 5451 C C . GLY B 1 275 ? -9.273 -2.584 12.562 1 89.5 275 GLY B C 1
ATOM 5452 O O . GLY B 1 275 ? -8.953 -3.523 13.297 1 89.5 275 GLY B O 1
ATOM 5453 N N . ILE B 1 276 ? -9.375 -2.721 11.281 1 92.12 276 ILE B N 1
ATOM 5454 C CA . ILE B 1 276 ? -9.047 -3.979 10.617 1 92.12 276 ILE B CA 1
ATOM 5455 C C . ILE B 1 276 ? -7.535 -4.074 10.406 1 92.12 276 ILE B C 1
ATOM 5457 O O . ILE B 1 276 ? -6.934 -3.205 9.773 1 92.12 276 ILE B O 1
ATOM 5461 N N . ASP B 1 277 ? -6.973 -5.043 10.906 1 91.69 277 ASP B N 1
ATOM 5462 C CA . ASP B 1 277 ? -5.52 -5.207 10.906 1 91.69 277 ASP B CA 1
ATOM 5463 C C . ASP B 1 277 ? -4.969 -5.223 9.477 1 91.69 277 ASP B C 1
ATOM 5465 O O . ASP B 1 277 ? -3.953 -4.586 9.195 1 91.69 277 ASP B O 1
ATOM 5469 N N . GLU B 1 278 ? -5.641 -5.855 8.562 1 93.31 278 GLU B N 1
ATOM 5470 C CA . GLU B 1 278 ? -5.164 -6.02 7.195 1 93.31 278 GLU B CA 1
ATOM 5471 C C . GLU B 1 278 ? -5.168 -4.691 6.445 1 93.31 278 GLU B C 1
ATOM 5473 O O . GLU B 1 278 ? -4.504 -4.547 5.418 1 93.31 278 GLU B O 1
ATOM 5478 N N . PHE B 1 279 ? -5.914 -3.723 6.973 1 94.5 279 PHE B N 1
ATOM 5479 C CA . PHE B 1 279 ? -6.062 -2.455 6.266 1 94.5 279 PHE B CA 1
ATOM 5480 C C . PHE B 1 279 ? -5.098 -1.414 6.816 1 94.5 279 PHE B C 1
ATOM 5482 O O . PHE B 1 279 ? -4.992 -0.311 6.273 1 94.5 279 PHE B O 1
ATOM 5489 N N . VAL B 1 280 ? -4.359 -1.814 7.855 1 95.12 280 VAL B N 1
ATOM 5490 C CA . VAL B 1 280 ? -3.377 -0.893 8.414 1 95.12 280 VAL B CA 1
ATOM 5491 C C . VAL B 1 280 ? -2.111 -0.902 7.562 1 95.12 280 VAL B C 1
ATOM 5493 O O . VAL B 1 280 ? -1.464 -1.941 7.414 1 95.12 280 VAL B O 1
ATOM 5496 N N . ALA B 1 281 ? -1.792 0.219 7.016 1 94.25 281 ALA B N 1
ATOM 5497 C CA . ALA B 1 281 ? -0.619 0.321 6.152 1 94.25 281 ALA B CA 1
ATOM 5498 C C . ALA B 1 281 ? 0.574 0.894 6.914 1 94.25 281 ALA B C 1
ATOM 5500 O O . ALA B 1 281 ? 1.726 0.679 6.527 1 94.25 281 ALA B O 1
ATOM 5501 N N . MET B 1 282 ? 0.245 1.603 7.992 1 94.56 282 MET B N 1
ATOM 5502 C CA . MET B 1 282 ? 1.305 2.252 8.758 1 94.56 282 MET B CA 1
ATOM 5503 C C . MET B 1 282 ? 1.136 1.987 10.25 1 94.56 282 MET B C 1
ATOM 5505 O O . MET B 1 282 ? 0.628 2.84 10.984 1 94.56 282 MET B O 1
ATOM 5509 N N . PRO B 1 283 ? 1.652 0.846 10.688 1 93.75 283 PRO B N 1
ATOM 5510 C CA . PRO B 1 283 ? 1.562 0.574 12.125 1 93.75 283 PRO B CA 1
ATOM 5511 C C . PRO B 1 283 ? 2.371 1.561 12.961 1 93.75 283 PRO B C 1
ATOM 5513 O O . PRO B 1 283 ? 3.396 2.07 12.5 1 93.75 283 PRO B O 1
ATOM 5516 N N . ALA B 1 284 ? 1.95 1.759 14.18 1 93.88 284 ALA B N 1
ATOM 5517 C CA . ALA B 1 284 ? 2.566 2.74 15.07 1 93.88 284 ALA B CA 1
ATOM 5518 C C . ALA B 1 284 ? 4.023 2.387 15.352 1 93.88 284 ALA B C 1
ATOM 5520 O O . ALA B 1 284 ? 4.863 3.275 15.516 1 93.88 284 ALA B O 1
ATOM 5521 N N . ARG B 1 285 ? 4.348 1.113 15.32 1 91.69 285 ARG B N 1
ATOM 5522 C CA . ARG B 1 285 ? 5.695 0.666 15.664 1 91.69 285 ARG B CA 1
ATOM 5523 C C . ARG B 1 285 ? 6.707 1.118 14.617 1 91.69 285 ARG B C 1
ATOM 5525 O O . ARG B 1 285 ? 7.906 1.16 14.883 1 91.69 285 ARG B O 1
ATOM 5532 N N . TRP B 1 286 ? 6.23 1.433 13.445 1 94.25 286 TRP B N 1
ATOM 5533 C CA . TRP B 1 286 ? 7.129 1.856 12.375 1 94.25 286 TRP B CA 1
ATOM 5534 C C . TRP B 1 286 ? 7.473 3.338 12.508 1 94.25 286 TRP B C 1
ATOM 5536 O O . TRP B 1 286 ? 8.406 3.822 11.875 1 94.25 286 TRP B O 1
ATOM 5546 N N . MET B 1 287 ? 6.668 4.094 13.367 1 95.25 287 MET B N 1
ATOM 5547 C CA . MET B 1 287 ? 6.832 5.539 13.461 1 95.25 287 MET B CA 1
ATOM 5548 C C . MET B 1 287 ? 7.895 5.902 14.492 1 95.25 287 MET B C 1
ATOM 5550 O O . MET B 1 287 ? 7.641 5.852 15.695 1 95.25 287 MET B O 1
ATOM 5554 N N . GLN B 1 288 ? 9.07 6.23 14 1 94.31 288 GLN B N 1
ATOM 5555 C CA . GLN B 1 288 ? 10.195 6.609 14.852 1 94.31 288 GLN B CA 1
ATOM 5556 C C . GLN B 1 288 ? 10.5 8.102 14.727 1 94.31 288 GLN B C 1
ATOM 5558 O O . GLN B 1 288 ? 11.656 8.484 14.547 1 94.31 288 GLN B O 1
ATOM 5563 N N . ILE B 1 289 ? 9.461 8.891 14.711 1 95.5 289 ILE B N 1
ATOM 5564 C CA . ILE B 1 289 ? 9.602 10.336 14.633 1 95.5 289 ILE B CA 1
ATOM 5565 C C . ILE B 1 289 ? 8.859 10.992 15.797 1 95.5 289 ILE B C 1
ATOM 5567 O O . ILE B 1 289 ? 7.93 10.406 16.359 1 95.5 289 ILE B O 1
ATOM 5571 N N . SER B 1 290 ? 9.32 12.156 16.125 1 93.44 290 SER B N 1
ATOM 5572 C CA . SER B 1 290 ? 8.695 12.883 17.219 1 93.44 290 SER B CA 1
ATOM 5573 C C . SER B 1 290 ? 7.301 13.367 16.844 1 93.44 290 SER B C 1
ATOM 5575 O O . SER B 1 290 ? 6.992 13.516 15.656 1 93.44 290 SER B O 1
ATOM 5577 N N . LEU B 1 291 ? 6.434 13.562 17.859 1 94.75 291 LEU B N 1
ATOM 5578 C CA . LEU B 1 291 ? 5.109 14.125 17.625 1 94.75 291 LEU B CA 1
ATOM 5579 C C . LEU B 1 291 ? 5.207 15.547 17.094 1 94.75 291 LEU B C 1
ATOM 5581 O O . LEU B 1 291 ? 6.227 16.219 17.281 1 94.75 291 LEU B O 1
ATOM 5585 N N . PRO B 1 292 ? 4.199 15.992 16.375 1 95.19 292 PRO B N 1
ATOM 5586 C CA . PRO B 1 292 ? 4.234 17.344 15.805 1 95.19 292 PRO B CA 1
ATOM 5587 C C . PRO B 1 292 ? 4.352 18.422 16.875 1 95.19 292 PRO B C 1
ATOM 5589 O O . PRO B 1 292 ? 3.793 18.281 17.969 1 95.19 292 PRO B O 1
ATOM 5592 N N . LEU B 1 293 ? 4.996 19.516 16.516 1 93.81 293 LEU B N 1
ATOM 5593 C CA . LEU B 1 293 ? 5.129 20.688 17.375 1 93.81 293 LEU B CA 1
ATOM 5594 C C . LEU B 1 293 ? 3.787 21.391 17.562 1 93.81 293 LEU B C 1
ATOM 5596 O O . LEU B 1 293 ? 2.881 21.219 16.734 1 93.81 293 LEU B O 1
ATOM 5600 N N . GLU B 1 294 ? 3.748 22.109 18.641 1 93.44 294 GLU B N 1
ATOM 5601 C CA . GLU B 1 294 ? 2.602 23 18.797 1 93.44 294 GLU B CA 1
ATOM 5602 C C . GLU B 1 294 ? 2.545 24.031 17.672 1 93.44 294 GLU B C 1
ATOM 5604 O O . GLU B 1 294 ? 3.58 24.406 17.125 1 93.44 294 GLU B O 1
ATOM 5609 N N . GLU B 1 295 ? 1.339 24.484 17.344 1 93.81 295 GLU B N 1
ATOM 5610 C CA . GLU B 1 295 ? 1.111 25.328 16.172 1 93.81 295 GLU B CA 1
ATOM 5611 C C . GLU B 1 295 ? 1.955 26.594 16.25 1 93.81 295 GLU B C 1
ATOM 5613 O O . GLU B 1 295 ? 2.535 27.016 15.242 1 93.81 295 GLU B O 1
ATOM 5618 N N . ASP B 1 296 ? 2.039 27.188 17.406 1 92.75 296 ASP B N 1
ATOM 5619 C CA . ASP B 1 296 ? 2.789 28.438 17.547 1 92.75 296 ASP B CA 1
ATOM 5620 C C . ASP B 1 296 ? 4.285 28.188 17.359 1 92.75 296 ASP B C 1
ATOM 5622 O O . ASP B 1 296 ? 4.988 29.031 16.797 1 92.75 296 ASP B O 1
ATOM 5626 N N . ASP B 1 297 ? 4.75 27.156 17.922 1 93.38 297 ASP B N 1
ATOM 5627 C CA . ASP B 1 297 ? 6.156 26.812 17.75 1 93.38 297 ASP B CA 1
ATOM 5628 C C . ASP B 1 297 ? 6.484 26.5 16.297 1 93.38 297 ASP B C 1
ATOM 5630 O O . ASP B 1 297 ? 7.562 26.859 15.812 1 93.38 297 ASP B O 1
ATOM 5634 N N . PHE B 1 298 ? 5.602 25.906 15.578 1 95.88 298 PHE B N 1
ATOM 5635 C CA . PHE B 1 298 ? 5.77 25.609 14.164 1 95.88 298 PHE B CA 1
ATOM 5636 C C . PHE B 1 298 ? 5.809 26.906 13.344 1 95.88 298 PHE B C 1
ATOM 5638 O O . PHE B 1 298 ? 6.699 27.094 12.516 1 95.88 298 PHE B O 1
ATOM 5645 N N . LEU B 1 299 ? 4.918 27.781 13.648 1 94.69 299 LEU B N 1
ATOM 5646 C CA . LEU B 1 299 ? 4.812 29.047 12.914 1 94.69 299 LEU B CA 1
ATOM 5647 C C . LEU B 1 299 ? 6.047 29.906 13.133 1 94.69 299 LEU B C 1
ATOM 5649 O O . LEU B 1 299 ? 6.539 30.547 12.195 1 94.69 299 LEU B O 1
ATOM 5653 N N . ARG B 1 300 ? 6.566 29.844 14.344 1 94.69 300 ARG B N 1
ATOM 5654 C CA . ARG B 1 300 ? 7.684 30.703 14.703 1 94.69 300 ARG B CA 1
ATOM 5655 C C . ARG B 1 300 ? 9.008 29.969 14.594 1 94.69 300 ARG B C 1
ATOM 5657 O O . ARG B 1 300 ? 10.062 30.5 14.938 1 94.69 300 ARG B O 1
ATOM 5664 N N . GLU B 1 301 ? 9 28.719 14.203 1 94 301 GLU B N 1
ATOM 5665 C CA . GLU B 1 301 ? 10.18 27.891 13.977 1 94 301 GLU B CA 1
ATOM 5666 C C . GLU B 1 301 ? 11 27.75 15.25 1 94 301 GLU B C 1
ATOM 5668 O O . GLU B 1 301 ? 12.219 27.969 15.242 1 94 301 GLU B O 1
ATOM 5673 N N . ARG B 1 302 ? 10.258 27.422 16.297 1 92.06 302 ARG B N 1
ATOM 5674 C CA . ARG B 1 302 ? 10.922 27.156 17.578 1 92.06 302 ARG B CA 1
ATOM 5675 C C . ARG B 1 302 ? 11.086 25.656 17.797 1 92.06 302 ARG B C 1
ATOM 5677 O O . ARG B 1 302 ? 10.125 24.906 17.672 1 92.06 302 ARG B O 1
ATOM 5684 N N . SER B 1 303 ? 12.289 25.297 18.156 1 88.12 303 SER B N 1
ATOM 5685 C CA . SER B 1 303 ? 12.562 23.891 18.422 1 88.12 303 SER B CA 1
ATOM 5686 C C . SER B 1 303 ? 12.188 23.516 19.844 1 88.12 303 SER B C 1
ATOM 5688 O O . SER B 1 303 ? 12.281 24.344 20.766 1 88.12 303 SER B O 1
ATOM 5690 N N . ARG B 1 304 ? 11.617 22.344 20 1 87.94 304 ARG B N 1
ATOM 5691 C CA . ARG B 1 304 ? 11.297 21.797 21.312 1 87.94 304 ARG B CA 1
ATOM 5692 C C . ARG B 1 304 ? 11.875 20.391 21.469 1 87.94 304 ARG B C 1
ATOM 5694 O O . ARG B 1 304 ? 12.297 19.781 20.484 1 87.94 304 ARG B O 1
ATOM 5701 N N . GLN B 1 305 ? 11.883 19.984 22.719 1 85.88 305 GLN B N 1
ATOM 5702 C CA . GLN B 1 305 ? 12.336 18.625 22.984 1 85.88 305 GLN B CA 1
ATOM 5703 C C . GLN B 1 305 ? 11.414 17.609 22.312 1 85.88 305 GLN B C 1
ATOM 5705 O O . GLN B 1 305 ? 10.195 17.719 22.391 1 85.88 305 GLN B O 1
ATOM 5710 N N . PRO B 1 306 ? 12.008 16.734 21.625 1 87.44 306 PRO B N 1
ATOM 5711 C CA . PRO B 1 306 ? 11.203 15.734 20.922 1 87.44 306 PRO B CA 1
ATOM 5712 C C . PRO B 1 306 ? 10.43 14.828 21.875 1 87.44 306 PRO B C 1
ATOM 5714 O O . PRO B 1 306 ? 10.938 14.453 22.938 1 87.44 306 PRO B O 1
ATOM 5717 N N . VAL B 1 307 ? 9.172 14.633 21.547 1 88.56 307 VAL B N 1
ATOM 5718 C CA . VAL B 1 307 ? 8.312 13.68 22.234 1 88.56 307 VAL B CA 1
ATOM 5719 C C . VAL B 1 307 ? 7.84 12.609 21.266 1 88.56 307 VAL B C 1
ATOM 5721 O O . VAL B 1 307 ? 7.406 12.914 20.156 1 88.56 307 VAL B O 1
ATOM 5724 N N . PHE B 1 308 ? 7.98 11.336 21.641 1 89.31 308 PHE B N 1
ATOM 5725 C CA . PHE B 1 308 ? 7.637 10.242 20.734 1 89.31 308 PHE B CA 1
ATOM 5726 C C . PHE B 1 308 ? 6.355 9.555 21.188 1 89.31 308 PHE B C 1
ATOM 5728 O O . PHE B 1 308 ? 5.977 9.641 22.359 1 89.31 308 PHE B O 1
ATOM 5735 N N . LEU B 1 309 ? 5.715 9.023 20.156 1 86.12 309 LEU B N 1
ATOM 5736 C CA . LEU B 1 309 ? 4.52 8.242 20.438 1 86.12 309 LEU B CA 1
ATOM 5737 C C . LEU B 1 309 ? 4.863 7.004 21.266 1 86.12 309 LEU B C 1
ATOM 5739 O O . LEU B 1 309 ? 5.738 6.223 20.891 1 86.12 309 LEU B O 1
ATOM 5743 N N . SER B 1 310 ? 5.004 7.262 22.625 1 65.62 310 SER B N 1
ATOM 5744 C CA . SER B 1 310 ? 5.43 6.215 23.547 1 65.62 310 SER B CA 1
ATOM 5745 C C . SER B 1 310 ? 4.652 4.926 23.328 1 65.62 310 SER B C 1
ATOM 5747 O O . SER B 1 310 ? 3.488 4.957 22.922 1 65.62 310 SER B O 1
ATOM 5749 N N . ASP B 1 311 ? 5.512 3.877 23.203 1 56.75 311 ASP B N 1
ATOM 5750 C CA . ASP B 1 311 ? 4.934 2.539 23.25 1 56.75 311 ASP B CA 1
ATOM 5751 C C . ASP B 1 311 ? 4.203 2.295 24.562 1 56.75 311 ASP B C 1
ATOM 5753 O O . ASP B 1 311 ? 3.496 1.296 24.719 1 56.75 311 ASP B O 1
ATOM 5757 N N . ASP B 1 312 ? 4.594 3.232 25.578 1 55.47 312 ASP B N 1
ATOM 5758 C CA . ASP B 1 312 ? 3.928 3.016 26.859 1 55.47 312 ASP B CA 1
ATOM 5759 C C . ASP B 1 312 ? 2.506 3.57 26.828 1 55.47 312 ASP B C 1
ATOM 5761 O O . ASP B 1 312 ? 2.309 4.785 26.797 1 55.47 312 ASP B O 1
ATOM 5765 N N . PRO B 1 313 ? 1.545 2.816 26.484 1 52.5 313 PRO B N 1
ATOM 5766 C CA . PRO B 1 313 ? 0.145 3.223 26.328 1 52.5 313 PRO B CA 1
ATOM 5767 C C . PRO B 1 313 ? -0.314 4.184 27.422 1 52.5 313 PRO B C 1
ATOM 5769 O O . PRO B 1 313 ? -1.232 4.977 27.203 1 52.5 313 PRO B O 1
ATOM 5772 N N . GLY B 1 314 ? 0.314 4.078 28.578 1 51.22 314 GLY B N 1
ATOM 5773 C CA . GLY B 1 314 ? -0.155 4.848 29.719 1 51.22 314 GLY B CA 1
ATOM 5774 C C . GLY B 1 314 ? 0.461 6.23 29.797 1 51.22 314 GLY B C 1
ATOM 5775 O O . GLY B 1 314 ? -0 7.078 30.562 1 51.22 314 GLY B O 1
ATOM 5776 N N . HIS B 1 315 ? 1.461 6.406 28.969 1 59.72 315 HIS B N 1
ATOM 5777 C CA . HIS B 1 315 ? 2.164 7.676 29.125 1 59.72 315 HIS B CA 1
ATOM 5778 C C . HIS B 1 315 ? 1.743 8.672 28.047 1 59.72 315 HIS B C 1
ATOM 5780 O O . HIS B 1 315 ? 1.803 8.375 26.859 1 59.72 315 HIS B O 1
ATOM 5786 N N . VAL B 1 316 ? 0.883 9.586 28.547 1 59.75 316 VAL B N 1
ATOM 5787 C CA . VAL B 1 316 ? 0.558 10.695 27.641 1 59.75 316 VAL B CA 1
ATOM 5788 C C . VAL B 1 316 ? 1.531 11.844 27.875 1 59.75 316 VAL B C 1
ATOM 5790 O O . VAL B 1 316 ? 1.669 12.328 29 1 59.75 316 VAL B O 1
ATOM 5793 N N . PRO B 1 317 ? 2.453 12.062 26.875 1 60.31 317 PRO B N 1
ATOM 5794 C CA . PRO B 1 317 ? 3.387 13.172 27.078 1 60.31 317 PRO B CA 1
ATOM 5795 C C . PRO B 1 317 ? 2.688 14.469 27.484 1 60.31 317 PRO B C 1
ATOM 5797 O O . PRO B 1 317 ? 1.597 14.766 26.984 1 60.31 317 PRO B O 1
ATOM 5800 N N . GLN B 1 318 ? 2.74 14.953 28.75 1 60.22 318 GLN B N 1
ATOM 5801 C CA . GLN B 1 318 ? 1.961 16.031 29.344 1 60.22 318 GLN B CA 1
ATOM 5802 C C . GLN B 1 318 ? 2.336 17.391 28.719 1 60.22 318 GLN B C 1
ATOM 5804 O O . GLN B 1 318 ? 1.483 18.078 28.172 1 60.22 318 GLN B O 1
ATOM 5809 N N . GLU B 1 319 ? 3.607 18.031 28.969 1 61.22 319 GLU B N 1
ATOM 5810 C CA . GLU B 1 319 ? 3.703 19.484 28.922 1 61.22 319 GLU B CA 1
ATOM 5811 C C . GLU B 1 319 ? 4.199 19.953 27.547 1 61.22 319 GLU B C 1
ATOM 5813 O O . GLU B 1 319 ? 5.078 19.328 26.953 1 61.22 319 GLU B O 1
ATOM 5818 N N . GLY B 1 320 ? 3.447 20.734 26.734 1 73.12 320 GLY B N 1
ATOM 5819 C CA . GLY B 1 320 ? 3.879 21.516 25.578 1 73.12 320 GLY B CA 1
ATOM 5820 C C . GLY B 1 320 ? 3.441 20.922 24.266 1 73.12 320 GLY B C 1
ATOM 5821 O O . GLY B 1 320 ? 3.938 21.312 23.203 1 73.12 320 GLY B O 1
ATOM 5822 N N . LEU B 1 321 ? 2.451 19.938 24.422 1 87.19 321 LEU B N 1
ATOM 5823 C CA . LEU B 1 321 ? 1.98 19.375 23.172 1 87.19 321 LEU B CA 1
ATOM 5824 C C . LEU B 1 321 ? 0.818 20.188 22.609 1 87.19 321 LEU B C 1
ATOM 5826 O O . LEU B 1 321 ? 0.075 20.812 23.359 1 87.19 321 LEU B O 1
ATOM 5830 N N . GLY B 1 322 ? 0.735 20.266 21.312 1 91.5 322 GLY B N 1
ATOM 5831 C CA . GLY B 1 322 ? -0.353 20.953 20.641 1 91.5 322 GLY B CA 1
ATOM 5832 C C . GLY B 1 322 ? -1.472 20.031 20.203 1 91.5 322 GLY B C 1
ATOM 5833 O O . GLY B 1 322 ? -1.439 18.828 20.484 1 91.5 322 GLY B O 1
ATOM 5834 N N . ILE B 1 323 ? -2.508 20.594 19.641 1 94.5 323 ILE B N 1
ATOM 5835 C CA . ILE B 1 323 ? -3.695 19.875 19.203 1 94.5 323 ILE B CA 1
ATOM 5836 C C . ILE B 1 323 ? -3.293 18.766 18.234 1 94.5 323 ILE B C 1
ATOM 5838 O O . ILE B 1 323 ? -3.795 17.641 18.328 1 94.5 323 ILE B O 1
ATOM 5842 N N . SER B 1 324 ? -2.367 19.031 17.344 1 95.19 324 SER B N 1
ATOM 5843 C CA . SER B 1 324 ? -1.941 18.062 16.344 1 95.19 324 SER B CA 1
ATOM 5844 C C . SER B 1 324 ? -1.32 16.828 17 1 95.19 324 SER B C 1
ATOM 5846 O O . SER B 1 324 ? -1.592 15.695 16.578 1 95.19 324 SER B O 1
ATOM 5848 N N . ALA B 1 325 ? -0.513 17 17.969 1 94.5 325 ALA B N 1
ATOM 5849 C CA . ALA B 1 325 ? 0.125 15.891 18.672 1 94.5 325 ALA B CA 1
ATOM 5850 C C . A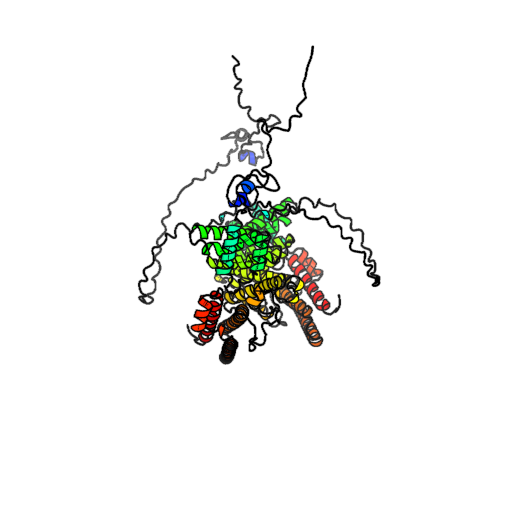LA B 1 325 ? -0.908 15.047 19.422 1 94.5 325 ALA B C 1
ATOM 5852 O O . ALA B 1 325 ? -0.869 13.82 19.359 1 94.5 325 ALA B O 1
ATOM 5853 N N . TYR B 1 326 ? -1.825 15.719 20.109 1 93.81 326 TYR B N 1
ATOM 5854 C CA . TYR B 1 326 ? -2.861 14.992 20.828 1 93.81 326 TYR B CA 1
ATOM 5855 C C . TYR B 1 326 ? -3.76 14.227 19.875 1 93.81 326 TYR B C 1
ATOM 5857 O O . TYR B 1 326 ? -4.246 13.141 20.203 1 93.81 326 TYR B O 1
ATOM 5865 N N . THR B 1 327 ? -3.98 14.82 18.688 1 95.94 327 THR B N 1
ATOM 5866 C CA . THR B 1 327 ? -4.785 14.125 17.688 1 95.94 327 THR B CA 1
ATOM 5867 C C . THR B 1 327 ? -4.117 12.828 17.266 1 95.94 327 THR B C 1
ATOM 5869 O O . THR B 1 327 ? -4.789 11.805 17.078 1 95.94 327 THR B O 1
ATOM 5872 N N . VAL B 1 328 ? -2.795 12.828 17.078 1 95.81 328 VAL B N 1
ATOM 5873 C CA . VAL B 1 328 ? -2.059 11.625 16.719 1 95.81 328 VAL B CA 1
ATOM 5874 C C . VAL B 1 328 ? -2.252 10.555 17.781 1 95.81 328 VAL B C 1
ATOM 5876 O O . VAL B 1 328 ? -2.57 9.406 17.469 1 95.81 328 VAL B O 1
ATOM 5879 N N . VAL B 1 329 ? -2.096 10.922 19.016 1 93.62 329 VAL B N 1
ATOM 5880 C CA . VAL B 1 329 ? -2.227 9.992 20.125 1 93.62 329 VAL B CA 1
ATOM 5881 C C . VAL B 1 329 ? -3.648 9.438 20.172 1 93.62 329 VAL B C 1
ATOM 5883 O O . VAL B 1 329 ? -3.844 8.227 20.359 1 93.62 329 VAL B O 1
ATOM 5886 N N . LEU B 1 330 ? -4.574 10.336 19.984 1 94.38 330 LEU B N 1
ATOM 5887 C CA . LEU B 1 330 ? -5.977 9.938 20.031 1 94.38 330 LEU B CA 1
ATOM 5888 C C . LEU B 1 330 ? -6.305 8.953 18.922 1 94.38 330 LEU B C 1
ATOM 5890 O O . LEU B 1 330 ? -7.043 7.988 19.125 1 94.38 330 LEU B O 1
ATOM 5894 N N . MET B 1 331 ? -5.82 9.227 17.734 1 95.5 331 MET B N 1
ATOM 5895 C CA . MET B 1 331 ? -6.102 8.344 16.594 1 95.5 331 MET B CA 1
ATOM 5896 C C . MET B 1 331 ? -5.523 6.957 16.828 1 95.5 331 MET B C 1
ATOM 5898 O O . MET B 1 331 ? -6.133 5.953 16.453 1 95.5 331 MET B O 1
ATOM 5902 N N . GLN B 1 332 ? -4.34 6.895 17.422 1 94.31 332 GLN B N 1
ATOM 5903 C CA . GLN B 1 332 ? -3.762 5.598 17.766 1 94.31 332 GLN B CA 1
ATOM 5904 C C . GLN B 1 332 ? -4.621 4.867 18.797 1 94.31 332 GLN B C 1
ATOM 5906 O O . GLN B 1 332 ? -4.855 3.662 18.672 1 94.31 332 GLN B O 1
ATOM 5911 N N . LEU B 1 333 ? -5.086 5.598 19.766 1 92.44 333 LEU B N 1
ATOM 5912 C CA . LEU B 1 333 ? -5.926 5.008 20.812 1 92.44 333 LEU B CA 1
ATOM 5913 C C . LEU B 1 333 ? -7.234 4.492 20.219 1 92.44 333 LEU B C 1
ATOM 5915 O O . LEU B 1 333 ? -7.676 3.387 20.547 1 92.44 333 LEU B O 1
ATOM 5919 N N . ARG B 1 334 ? -7.805 5.301 19.438 1 94.31 334 ARG B N 1
ATOM 5920 C CA . ARG B 1 334 ? -9.055 4.883 18.812 1 94.31 334 ARG B CA 1
ATOM 5921 C C . ARG B 1 334 ? -8.852 3.635 17.953 1 94.31 334 ARG B C 1
ATOM 5923 O O . ARG B 1 334 ? -9.703 2.744 17.922 1 94.31 334 ARG B O 1
ATOM 5930 N N . HIS B 1 335 ? -7.789 3.627 17.219 1 93.81 335 HIS B N 1
ATOM 5931 C CA . HIS B 1 335 ? -7.473 2.455 16.406 1 93.81 335 HIS B CA 1
ATOM 5932 C C . HIS B 1 335 ? -7.414 1.193 17.25 1 93.81 335 HIS B C 1
ATOM 5934 O O . HIS B 1 335 ? -7.953 0.153 16.875 1 93.81 335 HIS B O 1
ATOM 5940 N N . GLU B 1 336 ? -6.812 1.247 18.344 1 91.44 336 GLU B N 1
ATOM 5941 C CA . GLU B 1 336 ? -6.703 0.099 19.234 1 91.44 336 GLU B CA 1
ATOM 5942 C C . GLU B 1 336 ? -8.07 -0.314 19.781 1 91.44 336 GLU B C 1
ATOM 5944 O O . GLU B 1 336 ? -8.336 -1.503 19.969 1 91.44 336 GLU B O 1
ATOM 5949 N N . ILE B 1 337 ? -8.844 0.643 20.031 1 91.62 337 ILE B N 1
ATOM 5950 C CA . ILE B 1 337 ? -10.203 0.373 20.5 1 91.62 337 ILE B CA 1
ATOM 5951 C C . ILE B 1 337 ? -10.969 -0.396 19.422 1 91.62 337 ILE B C 1
ATOM 5953 O O . ILE B 1 337 ? -11.594 -1.422 19.719 1 91.62 337 ILE B O 1
ATOM 5957 N N . LEU B 1 338 ? -10.875 0.089 18.234 1 91.56 338 LEU B N 1
ATOM 5958 C CA . LEU B 1 338 ? -11.594 -0.547 17.125 1 91.56 338 LEU B CA 1
ATOM 5959 C C . LEU B 1 338 ? -11.047 -1.946 16.859 1 91.56 338 LEU B C 1
ATOM 5961 O O . LEU B 1 338 ? -11.805 -2.859 16.516 1 91.56 338 LEU B O 1
ATOM 5965 N N . GLN B 1 339 ? -9.773 -2.104 16.953 1 88.38 339 GLN B N 1
ATOM 5966 C CA . GLN B 1 339 ? -9.148 -3.408 16.734 1 88.38 339 GLN B CA 1
ATOM 5967 C C . GLN B 1 339 ? -9.625 -4.414 17.781 1 88.38 339 GLN B C 1
ATOM 5969 O O . GLN B 1 339 ? -9.828 -5.59 17.469 1 88.38 339 GLN B O 1
ATOM 5974 N N . SER B 1 340 ? -9.75 -4.012 18.984 1 84.19 340 SER B N 1
ATOM 5975 C CA . SER B 1 340 ? -10.203 -4.883 20.062 1 84.19 340 SER B CA 1
ATOM 5976 C C . SER B 1 340 ? -11.664 -5.297 19.859 1 84.19 340 SER B C 1
ATOM 5978 O O . SER B 1 340 ? -12.062 -6.391 20.266 1 84.19 340 SER B O 1
ATOM 5980 N N . SER B 1 341 ? -12.398 -4.496 19.297 1 78.81 341 SER B N 1
ATOM 5981 C CA . SER B 1 341 ? -13.805 -4.789 19.078 1 78.81 341 SER B CA 1
ATOM 5982 C C . SER B 1 341 ? -13.984 -5.758 17.906 1 78.81 341 SER B C 1
ATOM 5984 O O . SER B 1 341 ? -14.961 -6.516 17.875 1 78.81 341 SER B O 1
ATOM 5986 N N . SER B 1 342 ? -13.125 -5.723 16.969 1 73.12 342 SER B N 1
ATOM 5987 C CA . SER B 1 342 ? -13.25 -6.555 15.773 1 73.12 342 SER B CA 1
ATOM 5988 C C . SER B 1 342 ? -12.719 -7.961 16.016 1 73.12 342 SER B C 1
ATOM 5990 O O . SER B 1 342 ? -13.062 -8.898 15.297 1 73.12 342 SER B O 1
ATOM 5992 N N . SER B 1 343 ? -11.883 -8.164 17.109 1 66.44 343 SER B N 1
ATOM 5993 C CA . SER B 1 343 ? -11.258 -9.453 17.359 1 66.44 343 SER B CA 1
ATOM 5994 C C . SER B 1 343 ? -12.211 -10.391 18.109 1 66.44 343 SER B C 1
ATOM 5996 O O . SER B 1 343 ? -12.562 -10.141 19.266 1 66.44 343 SER B O 1
ATOM 5998 N N . SER B 1 344 ? -13.219 -10.93 17.453 1 59.41 344 SER B N 1
ATOM 5999 C CA . SER B 1 344 ? -14.242 -11.82 18 1 59.41 344 SER B CA 1
ATOM 6000 C C . SER B 1 344 ? -13.609 -13.016 18.703 1 59.41 344 SER B C 1
ATOM 6002 O O . SER B 1 344 ? -14.289 -13.734 19.438 1 59.41 344 SER B O 1
ATOM 6004 N N . GLN B 1 345 ? -12.328 -13.211 18.469 1 60.12 345 GLN B N 1
ATOM 6005 C CA . GLN B 1 345 ? -11.82 -14.508 18.906 1 60.12 345 GLN B CA 1
ATOM 6006 C C . GLN B 1 345 ? -11.242 -14.43 20.312 1 60.12 345 GLN B C 1
ATOM 6008 O O . GLN B 1 345 ? -10.867 -15.445 20.906 1 60.12 345 GLN B O 1
ATOM 6013 N N . ILE B 1 346 ? -11.383 -13.289 20.828 1 60.78 346 ILE B N 1
ATOM 6014 C CA . ILE B 1 346 ? -10.711 -13.219 22.125 1 60.78 346 ILE B CA 1
ATOM 6015 C C . ILE B 1 346 ? -11.68 -13.617 23.234 1 60.78 346 ILE B C 1
ATOM 6017 O O . ILE B 1 346 ? -12.859 -13.266 23.188 1 60.78 346 ILE B O 1
ATOM 6021 N N . GLY B 1 347 ? -11.336 -14.555 24.016 1 68 347 GLY B N 1
ATOM 6022 C CA . GLY B 1 347 ? -12.125 -14.984 25.156 1 68 347 GLY B CA 1
ATOM 6023 C C . GLY B 1 347 ? -12.688 -13.828 25.953 1 68 347 GLY B C 1
ATOM 6024 O O . GLY B 1 347 ? -12.18 -12.703 25.875 1 68 347 GLY B O 1
ATOM 6025 N N . ASP B 1 348 ? -13.781 -14.023 26.562 1 73.62 348 ASP B N 1
ATOM 6026 C CA . ASP B 1 348 ? -14.508 -13.008 27.328 1 73.62 348 ASP B CA 1
ATOM 6027 C C . ASP B 1 348 ? -13.594 -12.32 28.344 1 73.62 348 ASP B C 1
ATOM 6029 O O . ASP B 1 348 ? -13.609 -11.094 28.469 1 73.62 348 ASP B O 1
ATOM 6033 N N . ALA B 1 349 ? -12.734 -13.109 28.969 1 77.06 349 ALA B N 1
ATOM 6034 C CA . ALA B 1 349 ? -11.867 -12.539 30 1 77.06 349 ALA B CA 1
ATOM 6035 C C . ALA B 1 349 ? -10.828 -11.617 29.375 1 77.06 349 ALA B C 1
ATOM 6037 O O . ALA B 1 349 ? -10.57 -10.523 29.891 1 77.06 349 ALA B O 1
ATOM 6038 N N . ALA B 1 350 ? -10.305 -12.07 28.297 1 78.88 350 ALA B N 1
ATOM 6039 C CA . ALA B 1 350 ? -9.289 -11.266 27.609 1 78.88 350 ALA B CA 1
ATOM 6040 C C . ALA B 1 350 ? -9.898 -10 27.016 1 78.88 350 ALA B C 1
ATOM 6042 O O . ALA B 1 350 ? -9.266 -8.945 27 1 78.88 350 ALA B O 1
ATOM 6043 N N . MET B 1 351 ? -11.102 -10.102 26.703 1 78.44 351 MET B N 1
ATOM 6044 C CA . MET B 1 351 ? -11.797 -8.953 26.125 1 78.44 351 MET B CA 1
ATOM 6045 C C . MET B 1 351 ? -12.102 -7.906 27.188 1 78.44 351 MET B C 1
ATOM 6047 O O . MET B 1 351 ? -11.961 -6.707 26.938 1 78.44 351 MET B O 1
ATOM 6051 N N . ILE B 1 352 ? -12.508 -8.391 28.359 1 78.56 352 ILE B N 1
ATOM 6052 C CA . ILE B 1 352 ? -12.828 -7.477 29.453 1 78.56 352 ILE B CA 1
ATOM 6053 C C . ILE B 1 352 ? -11.555 -6.773 29.922 1 78.56 352 ILE B C 1
ATOM 6055 O O . ILE B 1 352 ? -11.57 -5.566 30.172 1 78.56 352 ILE B O 1
ATOM 6059 N N . ALA B 1 353 ? -10.477 -7.559 29.969 1 84.12 353 ALA B N 1
ATOM 6060 C CA . ALA B 1 353 ? -9.195 -6.973 30.375 1 84.12 353 ALA B CA 1
ATOM 6061 C C . ALA B 1 353 ? -8.75 -5.895 29.391 1 84.12 353 ALA B C 1
ATOM 6063 O O . ALA B 1 353 ? -8.242 -4.848 29.797 1 84.12 353 ALA B O 1
ATOM 6064 N N . SER B 1 354 ? -8.984 -6.219 28.172 1 83.88 354 SER B N 1
ATOM 6065 C CA . SER B 1 354 ? -8.617 -5.258 27.141 1 83.88 354 SER B CA 1
ATOM 6066 C C . SER B 1 354 ? -9.484 -4.004 27.219 1 83.88 354 SER B C 1
ATOM 6068 O O . SER B 1 354 ? -8.984 -2.889 27.031 1 83.88 354 SER B O 1
ATOM 6070 N N . LEU B 1 355 ? -10.734 -4.176 27.5 1 84.38 355 LEU B N 1
ATOM 6071 C CA . LEU B 1 355 ? -11.664 -3.057 27.594 1 84.38 355 LEU B CA 1
ATOM 6072 C C . LEU B 1 355 ? -11.305 -2.15 28.766 1 84.38 355 LEU B C 1
ATOM 6074 O O . LEU B 1 355 ? -11.336 -0.924 28.641 1 84.38 355 LEU B O 1
ATOM 6078 N N . VAL B 1 356 ? -11.008 -2.783 29.875 1 87.81 356 VAL B N 1
ATOM 6079 C CA . VAL B 1 356 ? -10.656 -2.018 31.062 1 87.81 356 VAL B CA 1
ATOM 6080 C C . VAL B 1 356 ? -9.359 -1.251 30.828 1 87.81 356 VAL B C 1
ATOM 6082 O O . VAL B 1 356 ? -9.234 -0.089 31.219 1 87.81 356 VAL B O 1
ATOM 6085 N N . SER B 1 357 ? -8.461 -1.929 30.219 1 89.5 357 SER B N 1
ATOM 6086 C CA . SER B 1 357 ? -7.195 -1.279 29.906 1 89.5 357 SER B CA 1
ATOM 6087 C C . SER B 1 357 ? -7.391 -0.083 28.984 1 89.5 357 SER B C 1
ATOM 6089 O O . SER B 1 357 ? -6.809 0.982 29.203 1 89.5 357 SER B O 1
ATOM 6091 N N . LEU B 1 358 ? -8.211 -0.233 27.984 1 90.38 358 LEU B N 1
ATOM 6092 C CA . LEU B 1 358 ? -8.453 0.835 27.016 1 90.38 358 LEU B CA 1
ATOM 6093 C C . LEU B 1 358 ? -9.234 1.979 27.656 1 90.38 358 LEU B C 1
ATOM 6095 O O . LEU B 1 358 ? -9 3.146 27.328 1 90.38 358 LEU B O 1
ATOM 6099 N N . GLU B 1 359 ? -10.164 1.662 28.531 1 90.44 359 GLU B N 1
ATOM 6100 C CA . GLU B 1 359 ? -10.898 2.689 29.25 1 90.44 359 GLU B CA 1
ATOM 6101 C C . GLU B 1 359 ? -9.969 3.521 30.125 1 90.44 359 GLU B C 1
ATOM 6103 O O . GLU B 1 359 ? -10.086 4.746 30.188 1 90.44 359 GLU B O 1
ATOM 6108 N N . THR B 1 360 ? -9.109 2.797 30.766 1 91 360 THR B N 1
ATOM 6109 C CA . THR B 1 360 ? -8.148 3.482 31.625 1 91 360 THR B CA 1
ATOM 6110 C C . THR B 1 360 ? -7.246 4.395 30.812 1 91 360 THR B C 1
ATOM 6112 O O . THR B 1 360 ? -6.926 5.508 31.234 1 91 360 THR B O 1
ATOM 6115 N N . ARG B 1 361 ? -6.887 3.975 29.672 1 90.75 361 ARG B N 1
ATOM 6116 C CA . ARG B 1 361 ? -6.023 4.766 28.797 1 90.75 361 ARG B CA 1
ATOM 6117 C C . ARG B 1 361 ? -6.762 5.98 28.25 1 90.75 361 ARG B C 1
ATOM 6119 O O . ARG B 1 361 ? -6.172 7.055 28.094 1 90.75 361 ARG B O 1
ATOM 6126 N N . MET B 1 362 ? -8.031 5.84 27.969 1 91.56 362 MET B N 1
ATOM 6127 C CA . MET B 1 362 ? -8.844 6.973 27.531 1 91.56 362 MET B CA 1
ATOM 6128 C C . MET B 1 362 ? -8.977 8.016 28.625 1 91.56 362 MET B C 1
ATOM 6130 O O . MET B 1 362 ? -8.93 9.219 28.359 1 91.56 362 MET B O 1
ATOM 6134 N N . GLN B 1 363 ? -9.078 7.504 29.781 1 90.88 363 GLN B N 1
ATOM 6135 C CA . GLN B 1 363 ? -9.172 8.422 30.922 1 90.88 363 GLN B CA 1
ATOM 6136 C C . GLN B 1 363 ? -7.848 9.148 31.156 1 90.88 363 GLN B C 1
ATOM 6138 O O . GLN B 1 363 ? -7.84 10.344 31.469 1 90.88 363 GLN B O 1
ATOM 6143 N N . ARG B 1 364 ? -6.828 8.414 31.047 1 88.44 364 ARG B N 1
ATOM 6144 C CA . ARG B 1 364 ? -5.508 9.023 31.188 1 88.44 364 ARG B CA 1
ATOM 6145 C C . ARG B 1 364 ? -5.262 10.062 30.094 1 88.44 364 ARG B C 1
ATOM 6147 O O . ARG B 1 364 ? -4.648 11.102 30.359 1 88.44 364 ARG B O 1
ATOM 6154 N N . PHE B 1 365 ? -5.676 9.82 28.906 1 91.69 365 PHE B N 1
ATOM 6155 C CA . PHE B 1 365 ? -5.559 10.773 27.812 1 91.69 365 PHE B CA 1
ATOM 6156 C C . PHE B 1 365 ? -6.289 12.07 28.141 1 91.69 365 PHE B C 1
ATOM 6158 O O . PHE B 1 365 ? -5.738 13.164 27.969 1 91.69 365 PHE B O 1
ATOM 6165 N N . TYR B 1 366 ? -7.488 11.875 28.609 1 90.75 366 TYR B N 1
ATOM 6166 C CA . TYR B 1 366 ? -8.289 13.055 28.922 1 90.75 366 TYR B CA 1
ATOM 6167 C C . TYR B 1 366 ? -7.68 13.844 30.078 1 90.75 366 TYR B C 1
ATOM 6169 O O . TYR B 1 366 ? -7.707 15.07 30.078 1 90.75 366 TYR B O 1
ATOM 6177 N N . ALA B 1 367 ? -7.125 13.117 30.984 1 88.5 367 ALA B N 1
ATOM 6178 C CA . ALA B 1 367 ? -6.508 13.758 32.125 1 88.5 367 ALA B CA 1
ATOM 6179 C C . ALA B 1 367 ? -5.242 14.516 31.734 1 88.5 367 ALA B C 1
ATOM 6181 O O . ALA B 1 367 ? -4.891 15.523 32.344 1 88.5 367 ALA B O 1
ATOM 6182 N N . ALA B 1 368 ? -4.598 14.055 30.75 1 86.5 368 ALA B N 1
ATOM 6183 C CA . ALA B 1 368 ? -3.354 14.664 30.281 1 86.5 368 ALA B CA 1
ATOM 6184 C C . ALA B 1 368 ? -3.633 15.859 29.375 1 86.5 368 ALA B C 1
ATOM 6186 O O . ALA B 1 368 ? -2.75 16.688 29.125 1 86.5 368 ALA B O 1
ATOM 6187 N N . LEU B 1 369 ? -4.867 15.969 28.906 1 90 369 LEU B N 1
ATOM 6188 C CA . LEU B 1 369 ? -5.234 17.062 28.031 1 90 369 LEU B CA 1
ATOM 6189 C C . LEU B 1 369 ? -5.238 18.391 28.781 1 90 369 LEU B C 1
ATOM 6191 O O . LEU B 1 369 ? -5.855 18.5 29.844 1 90 369 LEU B O 1
ATOM 6195 N N . PRO B 1 370 ? -4.5 19.375 28.266 1 89.88 370 PRO B N 1
ATOM 6196 C CA . PRO B 1 370 ? -4.555 20.688 28.906 1 89.88 370 PRO B CA 1
ATOM 6197 C C . PRO B 1 370 ? -5.98 21.219 29.047 1 89.88 370 PRO B C 1
ATOM 6199 O O . PRO B 1 370 ? -6.828 20.938 28.188 1 89.88 370 PRO B O 1
ATOM 6202 N N . ALA B 1 371 ? -6.191 22.062 30.031 1 89.75 371 ALA B N 1
ATOM 6203 C CA . ALA B 1 371 ? -7.523 22.578 30.359 1 89.75 371 ALA B CA 1
ATOM 6204 C C . ALA B 1 371 ? -8.102 23.375 29.188 1 89.75 371 ALA B C 1
ATOM 6206 O O . ALA B 1 371 ? -9.312 23.344 28.953 1 89.75 371 ALA B O 1
ATOM 6207 N N . HIS B 1 372 ? -7.238 24.016 28.453 1 90.44 372 HIS B N 1
ATOM 6208 C CA . HIS B 1 372 ? -7.723 24.906 27.406 1 90.44 372 HIS B CA 1
ATOM 6209 C C . HIS B 1 372 ? -8.133 24.109 26.156 1 90.44 372 HIS B C 1
ATOM 6211 O O . HIS B 1 372 ? -8.734 24.672 25.234 1 90.44 372 HIS B O 1
ATOM 6217 N N . LEU B 1 373 ? -7.883 22.75 26.156 1 93.31 373 LEU B N 1
ATOM 6218 C CA . LEU B 1 373 ? -8.234 21.938 25.016 1 93.31 373 LEU B CA 1
ATOM 6219 C C . LEU B 1 373 ? -9.453 21.062 25.312 1 93.31 373 LEU B C 1
ATOM 6221 O O . LEU B 1 373 ? -9.953 20.359 24.422 1 93.31 373 LEU B O 1
ATOM 6225 N N . ARG B 1 374 ? -9.977 21.156 26.5 1 93.75 374 ARG B N 1
ATOM 6226 C CA . ARG B 1 374 ? -11.156 20.391 26.875 1 93.75 374 ARG B CA 1
ATOM 6227 C C . ARG B 1 374 ? -12.43 21.078 26.391 1 93.75 374 ARG B C 1
ATOM 6229 O O . ARG B 1 374 ? -12.5 22.312 26.328 1 93.75 374 ARG B O 1
ATOM 6236 N N . LEU B 1 375 ? -13.391 20.25 26.047 1 95 375 LEU B N 1
ATOM 6237 C CA . LEU B 1 375 ? -14.633 20.797 25.516 1 95 375 LEU B CA 1
ATOM 6238 C C . LEU B 1 375 ? -15.484 21.406 26.625 1 95 375 LEU B C 1
ATOM 6240 O O . LEU B 1 375 ? -16.219 20.688 27.312 1 95 375 LEU B O 1
ATOM 6244 N N . THR B 1 376 ? -15.391 22.609 26.828 1 94.62 376 THR B N 1
ATOM 6245 C CA . THR B 1 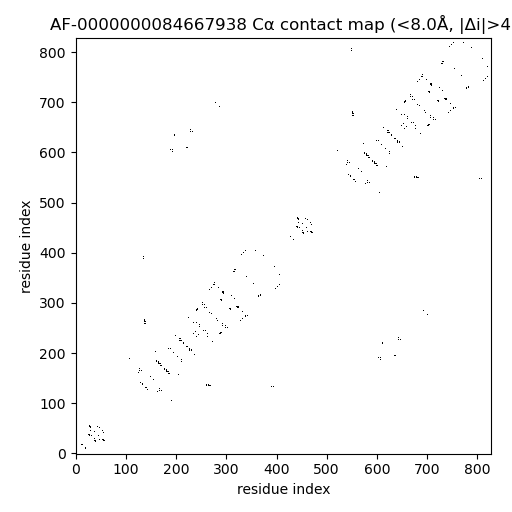376 ? -16.219 23.406 27.719 1 94.62 376 THR B CA 1
ATOM 6246 C C . THR B 1 376 ? -16.812 24.609 27 1 94.62 376 THR B C 1
ATOM 6248 O O . THR B 1 376 ? -16.312 25 25.938 1 94.62 376 THR B O 1
ATOM 6251 N N . ASP B 1 377 ? -17.844 25.172 27.5 1 94.94 377 ASP B N 1
ATOM 6252 C CA . ASP B 1 377 ? -18.469 26.344 26.891 1 94.94 377 ASP B CA 1
ATOM 6253 C C . ASP B 1 377 ? -17.484 27.5 26.812 1 94.94 377 ASP B C 1
ATOM 6255 O O . ASP B 1 377 ? -17.469 28.25 25.828 1 94.94 377 ASP B O 1
ATOM 6259 N N . ARG B 1 378 ? -16.75 27.594 27.828 1 94.44 378 ARG B N 1
ATOM 6260 C CA . ARG B 1 378 ? -15.758 28.656 27.859 1 94.44 378 ARG B CA 1
ATOM 6261 C C . ARG B 1 378 ? -14.711 28.484 26.766 1 94.44 378 ARG B C 1
ATOM 6263 O O . ARG B 1 378 ? -14.375 29.438 26.062 1 94.44 378 ARG B O 1
ATOM 6270 N N . ASN B 1 379 ? -14.195 27.281 26.656 1 94.12 379 ASN B N 1
ATOM 6271 C CA . ASN B 1 379 ? -13.188 27.016 25.625 1 94.12 379 ASN B CA 1
ATOM 6272 C C . ASN B 1 379 ? -13.781 27.125 24.234 1 94.12 379 ASN B C 1
ATOM 6274 O O . ASN B 1 379 ? -13.109 27.578 23.297 1 94.12 379 ASN B O 1
ATOM 6278 N N . LEU B 1 380 ? -15.031 26.703 24.016 1 93.81 380 LEU B N 1
ATOM 6279 C CA . LEU B 1 380 ? -15.711 26.812 22.734 1 93.81 380 LEU B CA 1
ATOM 6280 C C . LEU B 1 380 ? -15.836 28.281 22.312 1 93.81 380 LEU B C 1
ATOM 6282 O O . LEU B 1 380 ? -15.641 28.625 21.156 1 93.81 380 LEU B O 1
ATOM 6286 N N . PHE B 1 381 ? -16.141 29.094 23.281 1 93.75 381 PHE B N 1
ATOM 6287 C CA . PHE B 1 381 ? -16.266 30.531 23.016 1 93.75 381 PHE B CA 1
ATOM 6288 C C . PHE B 1 381 ? -14.898 31.125 22.703 1 93.75 381 PHE B C 1
ATOM 6290 O O . PHE B 1 381 ? -14.773 31.953 21.797 1 93.75 381 PHE B O 1
ATOM 6297 N N . ALA B 1 382 ? -13.906 30.719 23.469 1 93.25 382 ALA B N 1
ATOM 6298 C CA . ALA B 1 382 ? -12.555 31.234 23.266 1 93.25 382 ALA B CA 1
ATOM 6299 C C . ALA B 1 382 ? -12.039 30.875 21.875 1 93.25 382 ALA B C 1
ATOM 6301 O O . ALA B 1 382 ? -11.383 31.688 21.219 1 93.25 382 ALA B O 1
ATOM 6302 N N . TYR B 1 383 ? -12.297 29.641 21.391 1 92.75 383 TYR B N 1
ATOM 6303 C CA . TYR B 1 383 ? -11.781 29.172 20.109 1 92.75 383 TYR B CA 1
ATOM 6304 C C . TYR B 1 383 ? -12.664 29.641 18.969 1 92.75 383 TYR B C 1
ATOM 6306 O O . TYR B 1 383 ? -12.266 29.578 17.797 1 92.75 383 TYR B O 1
ATOM 6314 N N . SER B 1 384 ? -13.867 30.141 19.219 1 91.81 384 SER B N 1
ATOM 6315 C CA . SER B 1 384 ? -14.797 30.562 18.172 1 91.81 384 SER B CA 1
ATOM 6316 C C . SER B 1 384 ? -14.195 31.672 17.312 1 91.81 384 SER B C 1
ATOM 6318 O O . SER B 1 384 ? -14.523 31.797 16.125 1 91.81 384 SER B O 1
ATOM 6320 N N . SER B 1 385 ? -13.281 32.438 17.891 1 90.06 385 SER B N 1
ATOM 6321 C CA . SER B 1 385 ? -12.648 33.531 17.141 1 90.06 385 SER B CA 1
ATOM 6322 C C . SER B 1 385 ? -11.258 33.125 16.656 1 90.06 385 SER B C 1
ATOM 6324 O O . SER B 1 385 ? -10.594 33.875 15.953 1 90.06 385 SER B O 1
ATOM 6326 N N . SER B 1 386 ? -10.906 31.969 17.016 1 89.06 386 SER B N 1
ATOM 6327 C CA . SER B 1 386 ? -9.578 31.484 16.641 1 89.06 386 SER B CA 1
ATOM 6328 C C . SER B 1 386 ? -9.617 30.703 15.344 1 89.06 386 SER B C 1
ATOM 6330 O O . SER B 1 386 ? -10.633 30.094 15.008 1 89.06 386 SER B O 1
ATOM 6332 N N . SER B 1 387 ? -8.516 30.781 14.586 1 88.06 387 SER B N 1
ATOM 6333 C CA . SER B 1 387 ? -8.383 30 13.359 1 88.06 387 SER B CA 1
ATOM 6334 C C . SER B 1 387 ? -8.266 28.516 13.672 1 88.06 387 SER B C 1
ATOM 6336 O O . SER B 1 387 ? -8.422 27.672 12.773 1 88.06 387 SER B O 1
ATOM 6338 N N . ARG B 1 388 ? -8.094 28.172 14.922 1 91.25 388 ARG B N 1
ATOM 6339 C CA . ARG B 1 388 ? -7.867 26.781 15.32 1 91.25 388 ARG B CA 1
ATOM 6340 C C . ARG B 1 388 ? -9.164 26.125 15.766 1 91.25 388 ARG B C 1
ATOM 6342 O O . ARG B 1 388 ? -9.141 25.031 16.344 1 91.25 388 ARG B O 1
ATOM 6349 N N . LEU B 1 389 ? -10.273 26.797 15.5 1 93.62 389 LEU B N 1
ATOM 6350 C CA . LEU B 1 389 ? -11.578 26.297 15.93 1 93.62 389 LEU B CA 1
ATOM 6351 C C . LEU B 1 389 ? -11.828 24.891 15.383 1 93.62 389 LEU B C 1
ATOM 6353 O O . LEU B 1 389 ? -12.258 24 16.109 1 93.62 389 LEU B O 1
ATOM 6357 N N . ILE B 1 390 ? -11.484 24.719 14.133 1 92.75 390 ILE B N 1
ATOM 6358 C CA . ILE B 1 390 ? -11.758 23.453 13.469 1 92.75 390 ILE B CA 1
ATOM 6359 C C . ILE B 1 390 ? -10.93 22.344 14.125 1 92.75 390 ILE B C 1
ATOM 6361 O O . ILE B 1 390 ? -11.438 21.25 14.391 1 92.75 390 ILE B O 1
ATOM 6365 N N . ALA B 1 391 ? -9.703 22.625 14.422 1 95.19 391 ALA B N 1
ATOM 6366 C CA . ALA B 1 391 ? -8.836 21.641 15.062 1 95.19 391 ALA B CA 1
ATOM 6367 C C . ALA B 1 391 ? -9.336 21.297 16.469 1 95.19 391 ALA B C 1
ATOM 6369 O O . ALA B 1 391 ? -9.32 20.141 16.875 1 95.19 391 ALA B O 1
ATOM 6370 N N . PHE B 1 392 ? -9.781 22.328 17.188 1 95.88 392 PHE B N 1
ATOM 6371 C CA . PHE B 1 392 ? -10.297 22.156 18.547 1 95.88 392 PHE B CA 1
ATOM 6372 C C . PHE B 1 392 ? -11.555 21.281 18.531 1 95.88 392 PHE B C 1
ATOM 6374 O O . PHE B 1 392 ? -11.664 20.328 19.312 1 95.88 392 PHE B O 1
ATOM 6381 N N . ILE B 1 393 ? -12.438 21.594 17.609 1 96 393 ILE B N 1
ATOM 6382 C CA . ILE B 1 393 ? -13.688 20.844 17.516 1 96 393 ILE B CA 1
ATOM 6383 C C . ILE B 1 393 ? -13.406 19.406 17.062 1 96 393 ILE B C 1
ATOM 6385 O O . ILE B 1 393 ? -14.016 18.469 17.562 1 96 393 ILE B O 1
ATOM 6389 N N . SER B 1 394 ? -12.555 19.312 16.109 1 96.5 394 SER B N 1
ATOM 6390 C CA . SER B 1 394 ? -12.219 17.984 15.602 1 96.5 394 SER B CA 1
ATOM 6391 C C . SER B 1 394 ? -11.648 17.094 16.688 1 96.5 394 SER B C 1
ATOM 6393 O O . SER B 1 394 ? -12.039 15.93 16.828 1 96.5 394 SER B O 1
ATOM 6395 N N . LEU B 1 395 ? -10.695 17.594 17.5 1 97.06 395 LEU B N 1
ATOM 6396 C CA . LEU B 1 395 ? -10.07 16.828 18.578 1 97.06 395 LEU B CA 1
ATOM 6397 C C . LEU B 1 395 ? -11.125 16.328 19.562 1 97.06 395 LEU B C 1
ATOM 6399 O O . LEU B 1 395 ? -11.141 15.141 19.906 1 97.06 395 LEU B O 1
ATOM 6403 N N . ASN B 1 396 ? -12 17.188 19.953 1 97.12 396 ASN B N 1
ATOM 6404 C CA . ASN B 1 396 ? -13 16.828 20.953 1 97.12 396 ASN B CA 1
ATOM 6405 C C . ASN B 1 396 ? -14.07 15.914 20.375 1 97.12 396 ASN B C 1
ATOM 6407 O O . ASN B 1 396 ? -14.562 15.016 21.062 1 97.12 396 ASN B O 1
ATOM 6411 N N . THR B 1 397 ? -14.43 16.141 19.109 1 97.25 397 THR B N 1
ATOM 6412 C CA . THR B 1 397 ? -15.383 15.266 18.453 1 97.25 397 THR B CA 1
ATOM 6413 C C . THR B 1 397 ? -14.828 13.844 18.344 1 97.25 397 THR B C 1
ATOM 6415 O O . THR B 1 397 ? -15.531 12.875 18.625 1 97.25 397 THR B O 1
ATOM 6418 N N . TRP B 1 398 ? -13.633 13.766 17.969 1 97.06 398 TRP B N 1
ATOM 6419 C CA . TRP B 1 398 ? -13.016 12.453 17.828 1 97.06 398 TRP B CA 1
ATOM 6420 C C . TRP B 1 398 ? -12.852 11.773 19.188 1 97.06 398 TRP B C 1
ATOM 6422 O O . TRP B 1 398 ? -12.953 10.547 19.281 1 97.06 398 TRP B O 1
ATOM 6432 N N . TYR B 1 399 ? -12.5 12.57 20.188 1 96.62 399 TYR B N 1
ATOM 6433 C CA . TYR B 1 399 ? -12.438 12 21.531 1 96.62 399 TYR B CA 1
ATOM 6434 C C . TYR B 1 399 ? -13.766 11.375 21.922 1 96.62 399 TYR B C 1
ATOM 6436 O O . TYR B 1 399 ? -13.812 10.25 22.422 1 96.62 399 TYR B O 1
ATOM 6444 N N . LEU B 1 400 ? -14.812 12.109 21.719 1 96.06 400 LEU B N 1
ATOM 6445 C CA . LEU B 1 400 ? -16.141 11.617 22.047 1 96.06 400 LEU B CA 1
ATOM 6446 C C . LEU B 1 400 ? -16.5 10.391 21.219 1 96.06 400 LEU B C 1
ATOM 6448 O O . LEU B 1 400 ? -17.094 9.438 21.719 1 96.06 400 LEU B O 1
ATOM 6452 N N . GLN B 1 401 ? -16.125 10.484 19.969 1 95.62 401 GLN B N 1
ATOM 6453 C CA . GLN B 1 401 ? -16.344 9.32 19.109 1 95.62 401 GLN B CA 1
ATOM 6454 C C . GLN B 1 401 ? -15.602 8.102 19.625 1 95.62 401 GLN B C 1
ATOM 6456 O O . GLN B 1 401 ? -16.125 6.98 19.578 1 95.62 401 GLN B O 1
ATOM 6461 N N . ALA B 1 402 ? -14.375 8.258 20.062 1 94.69 402 ALA B N 1
ATOM 6462 C CA . ALA B 1 402 ? -13.586 7.156 20.609 1 94.69 402 ALA B CA 1
ATOM 6463 C C . ALA B 1 402 ? -14.25 6.582 21.859 1 94.69 402 ALA B C 1
ATOM 6465 O O . ALA B 1 402 ? -14.234 5.367 22.062 1 94.69 402 ALA B O 1
ATOM 6466 N N . CYS B 1 403 ? -14.852 7.449 22.656 1 93.44 403 CYS B N 1
ATOM 6467 C CA . CYS B 1 403 ? -15.586 6.996 23.828 1 93.44 403 CYS B CA 1
ATOM 6468 C C . CYS B 1 403 ? -16.781 6.141 23.422 1 93.44 403 CYS B C 1
ATOM 6470 O O . CYS B 1 403 ? -17.047 5.109 24.031 1 93.44 403 CYS B O 1
ATOM 6472 N N . CYS B 1 404 ? -17.453 6.543 22.375 1 92.88 404 CYS B N 1
ATOM 6473 C CA . CYS B 1 404 ? -18.594 5.781 21.891 1 92.88 404 CYS B CA 1
ATOM 6474 C C . CYS B 1 404 ? -18.156 4.43 21.328 1 92.88 404 CYS B C 1
ATOM 6476 O O . CYS B 1 404 ? -18.812 3.418 21.547 1 92.88 404 CYS B O 1
ATOM 6478 N N . ASP B 1 405 ? -17.047 4.441 20.672 1 91.38 405 ASP B N 1
ATOM 6479 C CA . ASP B 1 405 ? -16.531 3.197 20.109 1 91.38 405 ASP B CA 1
ATOM 6480 C C . ASP B 1 405 ? -16.156 2.211 21.219 1 91.38 405 ASP B C 1
ATOM 6482 O O . ASP B 1 405 ? -16.281 0.997 21.047 1 91.38 405 ASP B O 1
ATOM 6486 N N . LEU B 1 406 ? -15.594 2.664 22.266 1 88.94 406 LEU B N 1
ATOM 6487 C CA . LEU B 1 406 ? -15.18 1.834 23.391 1 88.94 406 LEU B CA 1
ATOM 6488 C C . LEU B 1 406 ? -16.375 1.139 24.031 1 88.94 406 LEU B C 1
ATOM 6490 O O . LEU B 1 406 ? -16.312 -0.049 24.359 1 88.94 406 LEU B O 1
ATOM 6494 N N . PHE B 1 407 ? -17.516 1.781 24.109 1 79.38 407 PHE B N 1
ATOM 6495 C CA . PHE B 1 407 ? -18.656 1.229 24.828 1 79.38 407 PHE B CA 1
ATOM 6496 C C . PHE B 1 407 ? -19.594 0.491 23.875 1 79.38 407 PHE B C 1
ATOM 6498 O O . PHE B 1 407 ? -20.484 -0.223 24.312 1 79.38 407 PHE B O 1
ATOM 6505 N N . ARG B 1 408 ? -19.422 0.668 22.547 1 68.81 408 ARG B N 1
ATOM 6506 C CA . ARG B 1 408 ? -20.141 -0.166 21.578 1 68.81 408 ARG B CA 1
ATOM 6507 C C . ARG B 1 408 ? -19.719 -1.628 21.719 1 68.81 408 ARG B C 1
ATOM 6509 O O . ARG B 1 408 ? -20.531 -2.529 21.5 1 68.81 408 ARG B O 1
ATOM 6516 N N . ILE B 1 409 ? -18.484 -1.906 21.844 1 58.03 409 ILE B N 1
ATOM 6517 C CA . ILE B 1 409 ? -17.953 -3.252 22.031 1 58.03 409 ILE B CA 1
ATOM 6518 C C . ILE B 1 409 ? -18.719 -3.957 23.156 1 58.03 409 ILE B C 1
ATOM 6520 O O . ILE B 1 409 ? -18.906 -5.176 23.109 1 58.03 409 ILE B O 1
ATOM 6524 N N . CYS B 1 410 ? -19.078 -3.121 24.156 1 48.28 410 CYS B N 1
ATOM 6525 C CA . CYS B 1 410 ? -19.75 -3.688 25.328 1 48.28 410 CYS B CA 1
ATOM 6526 C C . CYS B 1 410 ? -21.188 -4.055 24.984 1 48.28 410 CYS B C 1
ATOM 6528 O O . CYS B 1 410 ? -21.875 -4.715 25.781 1 48.28 410 CYS B O 1
ATOM 6530 N N . LEU B 1 411 ? -21.703 -3.494 23.828 1 40.19 411 LEU B N 1
ATOM 6531 C CA . LEU B 1 411 ? -23.062 -3.914 23.484 1 40.19 411 LEU B CA 1
ATOM 6532 C C . LEU B 1 411 ? -23.031 -5.062 22.484 1 40.19 411 LEU B C 1
ATOM 6534 O O . LEU B 1 411 ? -22.844 -4.84 21.281 1 40.19 411 LEU B O 1
ATOM 6538 N N . PRO B 1 412 ? -22.75 -6.168 22.734 1 37.56 412 PRO B N 1
ATOM 6539 C CA . PRO B 1 412 ? -22.906 -7.445 22.031 1 37.56 412 PRO B CA 1
ATOM 6540 C C . PRO B 1 412 ? -24.219 -7.551 21.266 1 37.56 412 PRO B C 1
ATOM 6542 O O . PRO B 1 412 ? -25.219 -6.973 21.688 1 37.56 412 PRO B O 1
ATOM 6545 N N . GLY B 1 413 ? -24.578 -7.57 19.922 1 37.53 413 GLY B N 1
ATOM 6546 C CA . GLY B 1 413 ? -25.719 -7.91 19.078 1 37.53 413 GLY B CA 1
ATOM 6547 C C . GLY B 1 413 ? -26.078 -6.82 18.078 1 37.53 413 GLY B C 1
ATOM 6548 O O . GLY B 1 413 ? -27.016 -6.969 17.297 1 37.53 413 GLY B O 1
ATOM 6549 N N . MET B 1 414 ? -25.797 -5.531 18.172 1 30.41 414 MET B N 1
ATOM 6550 C CA . MET B 1 414 ? -26.359 -4.758 17.078 1 30.41 414 MET B CA 1
ATOM 6551 C C . MET B 1 414 ? -25.375 -4.668 15.906 1 30.41 414 MET B C 1
ATOM 6553 O O . MET B 1 414 ? -24.172 -4.527 16.109 1 30.41 414 MET B O 1
#

pLDDT: mean 77.26, std 25.75, range [15.11, 98.75]

Solvent-accessible surface area (backbone atoms only — not comparable to full-atom values): 48428 Å² total; per-residue (Å²): 140,92,90,82,89,77,82,71,80,77,65,86,39,49,101,86,62,58,73,85,74,80,83,67,74,58,28,52,41,30,58,72,65,74,41,90,49,74,51,43,80,78,55,24,69,59,30,62,74,65,73,45,75,45,48,63,85,80,80,82,76,82,82,83,86,76,88,75,86,81,81,84,76,82,82,74,86,81,81,81,85,76,83,80,78,84,75,75,82,72,82,72,74,82,76,72,76,70,74,72,70,64,58,64,78,69,78,59,68,59,54,78,76,61,73,60,41,70,65,53,49,50,50,35,53,52,44,32,62,67,71,43,28,46,42,89,44,49,57,32,71,52,66,71,62,52,53,50,28,54,74,66,68,63,59,55,67,66,55,53,38,40,52,38,22,56,31,29,45,77,78,31,78,46,71,65,26,44,50,50,16,52,51,33,44,50,50,44,50,52,51,46,69,71,46,44,45,54,84,43,70,66,57,43,54,46,38,55,46,48,26,52,40,31,46,76,71,68,31,56,43,33,24,53,43,39,49,45,30,38,48,52,48,39,54,70,66,32,50,37,33,55,89,63,44,58,52,63,90,81,26,50,46,59,25,48,23,50,44,29,40,42,50,12,50,41,44,48,36,40,66,70,22,68,29,40,71,88,53,52,75,62,59,71,88,66,54,54,39,53,51,47,66,22,67,66,35,49,76,68,54,52,88,70,84,81,44,59,80,54,86,50,75,78,58,56,85,53,90,77,67,21,72,65,27,52,42,51,54,49,42,54,52,38,31,52,43,37,31,58,55,66,49,76,80,54,52,69,67,59,45,51,52,50,48,52,52,50,50,52,36,53,51,46,47,58,67,42,47,56,78,79,70,44,91,41,73,66,39,53,57,62,30,67,80,39,87,56,31,57,36,53,51,48,48,48,50,49,50,53,48,38,53,52,53,54,55,46,56,73,49,78,85,125,136,88,79,79,82,76,81,79,84,76,72,82,54,47,95,89,62,59,77,85,73,79,82,68,74,58,29,54,44,30,58,74,67,74,42,90,53,76,48,42,81,79,57,25,66,61,33,59,73,65,73,45,76,48,47,64,84,78,81,82,74,82,78,82,82,80,82,76,83,78,81,78,74,78,81,75,76,84,76,79,78,79,85,78,79,80,73,77,82,71,83,70,71,83,75,72,76,71,73,71,73,62,61,64,78,70,77,62,70,60,59,78,71,68,70,63,42,68,66,54,48,51,50,33,54,52,45,32,62,68,72,44,27,48,40,92,42,50,58,32,70,52,66,71,62,52,53,50,28,54,74,66,68,62,60,55,66,64,56,54,38,41,52,38,21,54,30,28,44,75,77,32,77,46,70,66,26,44,51,50,17,52,53,32,44,48,51,43,50,52,49,47,69,73,47,45,45,54,83,44,70,66,56,42,54,48,38,56,46,47,27,51,40,31,45,76,71,68,32,54,44,32,24,54,43,39,48,44,30,39,46,51,48,39,54,71,65,32,50,36,32,55,86,62,42,57,51,64,90,82,27,50,47,60,23,48,23,50,43,28,41,43,48,12,50,42,43,50,36,44,66,70,21,69,28,40,72,88,54,51,76,63,59,71,89,66,52,55,39,53,51,47,65,22,69,66,35,49,76,68,53,52,86,72,83,80,46,59,81,53,87,49,74,76,58,57,88,53,91,78,67,20,72,66,26,52,42,51,53,47,42,53,51,38,30,52,44,37,30,59,56,67,49,77,80,54,52,70,67,60,44,52,52,50,49,50,51,50,52,51,36,52,50,46,47,58,69,41,47,55,78,79,69,44,92,40,72,66,38,52,57,64,30,68,80,39,89,55,31,58,36,52,51,49,48,48,51,50,49,52,49,39,55,50,54,56,56,46,58,73,50,79,87,123

Secondary structure (DSSP, 8-state):
--------------TT-------PPPPHHHHHTT------SSS-HHHHHTT----PPP---------------------------------------TTTT-----STTS--TT---HHHHHHHHHHIIIIITTSTT---S-HHHHHHHHHTT-S-HHHHHHHHHHHHHHH--SHHHHHHHHHHHHHHHHHHHHSTTS--HHHHHHHHHHHHHHHHTT-HHHHHHHHHHHHHHHHHTTTTBGGGSPPGGG-HHHHHHHHHHHHHHHHHHHHHHTT-GGG-SS-GGG-BSBPPPPHHHHHTT------B--S-TT----TT--HHHHHHHHHHHHHHHHHHHH-TTS-HHHHHHHHHHHHHHHHHHHHHS-GGGS--HHHHHHHHTSTTHHHHHHHHHHHHHHHHHHHHTTSTT-/--------------TTS------PPPPHHHHHTT------SSS-HHHHHTT----PPP---------------------------------------TTSS-----STTS-----S-HHHHHHHHHHHHHHTTTSTT---S-HHHHHHHHHTT-S-HHHHHHHHHHHHHHH--SHHHHHHHHHHHHHHHHHHHHSTTS--HHHHHHHHHHHHHHHHTT-HHHHHHHHHHHHHHHHHTTTTBGGGSPPGGG-HHHHHHHHHHHHHHHHHHHHHHTT-GGG-SS-GGG-BSBPPPPHHHHHHT------B--S-TT----TT--HHHHHHHHHHHHHHHHHHHH-TTS-HHHHHHHHHHHHHHHHHHHHHS-GGGS--HHHHHHHHTSTTHHHHHHHHHHHHHHHHHHHHTTSTT-

Foldseek 3Di:
DDDDDDPDPQDVADVVRDDPDPDQDAWPVCVVVVHDFPNDPPDTPVCVVVVHDTHHDDPPPDDPDDDDDDDDDDDDDDDPDPDDPDPPPPDDPDDPPPPPPPPVPPPVVVPCPVPPPLVNLVVLLVLCLQPPCLPQLNVLDQSVVVVVCSVVVNDDPLLSLLSQLLRQCVVPVDPVSPVSSVVSLVVLVVSCVVCVVDLDPSSLNSLLSSLNNCVVVVVLVVSLVSLLSSLVSCVVQPLLALVSADDCVVPLLRSLSSVSNNLSSVLVQLVSCQLPPVSRNDDLVSRHFFFHFAPVCNNVRNDDDGHGLDPPLLDDPAPGHHLNRLSSNLSNLLSQLRNLLVCVPDDPVRSVVSLVVSVNSLVSSVVSDDPLLEDDPVSQVVCVPPSNNSSSVVSHVSSVVSVVSSCVSVVPPD/DPPDCPDDDPDCQPPVRDDPDPDADAWPVCVVVVHDFPNDPPDTPVCVVVVHDTHDDDPPPDDPDPDPDDPDPPDPDDDPDPDCPPPDPPPDPDDPPPPPPPPVVDPVVVPCPVPPDLVNLVVLLVLCLQPPCLPFLNVLDQSVVVVVCSVVVNDDPLLSLLSQLLRQCVVPVDPVSPVSSVVSLVVLVVSCVVCVVDLDPSSLNSLLSSLNNCVVVVVLVVSLVSLLSSLVSCVVQPLLALVSADDCVVPLLRSLSSVSNNLSSVLVQLVSCQLPPVSRNDDLVSRHFFFHFAPVCNNVRNDDDGHGLDPPLLDDPAPGHHLNRLSSNLSNLLSQLRNLLVCVPDDPVRSVVSLVVSVNSLVSSVVSDDPLLEDDPVSQVVCVPPSNNSSSVVSHVSSVVSVVSSCVSVDPPD